Protein AF-A0A2P6NTS8-F1 (afdb_monomer_lite)

Structure (mmCIF, N/CA/C/O backbone):
data_AF-A0A2P6NTS8-F1
#
_entry.id   AF-A0A2P6NTS8-F1
#
loop_
_atom_site.group_PDB
_atom_site.id
_atom_site.type_symbol
_atom_site.label_atom_id
_atom_site.label_alt_id
_atom_site.label_comp_id
_atom_site.label_asym_id
_atom_site.label_entity_id
_atom_site.label_seq_id
_atom_site.pdbx_PDB_ins_code
_atom_site.Cartn_x
_atom_site.Cartn_y
_atom_site.Cartn_z
_atom_site.occupancy
_atom_site.B_iso_or_equiv
_atom_site.auth_seq_id
_atom_site.auth_comp_id
_atom_site.auth_asym_id
_atom_site.auth_atom_id
_atom_site.pdbx_PDB_model_num
ATOM 1 N N . MET A 1 1 ? -24.760 -13.990 -17.630 1.00 80.31 1 MET A N 1
ATOM 2 C CA . MET A 1 1 ? -23.449 -14.111 -16.960 1.00 80.31 1 MET A CA 1
ATOM 3 C C . MET A 1 1 ? -23.095 -15.587 -16.903 1.00 80.31 1 MET A C 1
ATOM 5 O O . MET A 1 1 ? -23.965 -16.344 -16.475 1.00 80.31 1 MET A O 1
ATOM 9 N N . PRO A 1 2 ? -21.923 -16.013 -17.411 1.00 91.62 2 PRO A N 1
ATOM 10 C CA . PRO A 1 2 ? -21.440 -17.384 -17.249 1.00 91.62 2 PRO A CA 1
ATOM 11 C C . PRO A 1 2 ? -21.388 -17.806 -15.777 1.00 91.62 2 PRO A C 1
ATOM 13 O O . PRO A 1 2 ? -21.133 -16.976 -14.902 1.00 91.62 2 PRO A O 1
ATOM 16 N N . LYS A 1 3 ? -21.635 -19.092 -15.521 1.00 94.56 3 LYS A N 1
ATOM 17 C CA . LYS A 1 3 ? -21.568 -19.690 -14.187 1.00 94.56 3 LYS A CA 1
ATOM 18 C C . LYS A 1 3 ? -20.459 -20.723 -14.141 1.00 94.56 3 LYS A C 1
ATOM 20 O O . LYS A 1 3 ? -20.361 -21.538 -15.057 1.00 94.56 3 LYS A O 1
ATOM 25 N N . TYR A 1 4 ? -19.674 -20.699 -13.075 1.00 96.62 4 TYR A N 1
ATOM 26 C CA . TYR A 1 4 ? -18.585 -21.640 -12.845 1.00 96.62 4 TYR A CA 1
ATOM 27 C C . TYR A 1 4 ? -18.786 -22.325 -11.500 1.00 96.62 4 TYR A C 1
ATOM 29 O O . TYR A 1 4 ? -18.955 -21.653 -10.488 1.00 96.62 4 TYR A O 1
ATOM 37 N N . GLU A 1 5 ? -18.754 -23.653 -11.485 1.00 97.00 5 GLU A N 1
ATOM 38 C CA . GLU A 1 5 ? -18.755 -24.429 -10.245 1.00 97.00 5 GLU A CA 1
ATOM 39 C C . GLU A 1 5 ? -17.317 -24.594 -9.760 1.00 97.00 5 GLU A C 1
ATOM 41 O O . GLU A 1 5 ? -16.519 -25.299 -10.377 1.00 97.00 5 GLU A O 1
ATOM 46 N N . ILE A 1 6 ? -16.975 -23.923 -8.661 1.00 96.81 6 ILE A N 1
ATOM 47 C CA . ILE A 1 6 ? -15.624 -23.928 -8.094 1.00 96.81 6 ILE A CA 1
ATOM 48 C C . ILE A 1 6 ? -15.728 -24.374 -6.640 1.00 96.81 6 ILE A C 1
ATOM 50 O O . ILE A 1 6 ? -16.338 -23.696 -5.817 1.00 96.81 6 ILE A O 1
ATOM 54 N N . ARG A 1 7 ? -15.158 -25.541 -6.312 1.00 95.44 7 ARG A N 1
ATOM 55 C CA . ARG A 1 7 ? -15.213 -26.144 -4.960 1.00 95.44 7 ARG A CA 1
ATOM 56 C C . ARG A 1 7 ? -16.629 -26.214 -4.365 1.00 95.44 7 ARG A C 1
ATOM 58 O O . ARG A 1 7 ? -16.825 -25.954 -3.178 1.00 95.44 7 ARG A O 1
ATOM 65 N N . GLY A 1 8 ? -17.618 -26.545 -5.200 1.00 93.00 8 GLY A N 1
ATOM 66 C CA . GLY A 1 8 ? -19.029 -26.632 -4.803 1.00 93.00 8 GLY A CA 1
ATOM 67 C C . GLY A 1 8 ? -19.717 -25.279 -4.581 1.00 93.00 8 GLY A C 1
ATOM 68 O O . GLY A 1 8 ? -20.800 -25.234 -4.000 1.00 93.00 8 GLY A O 1
ATOM 69 N N . VAL A 1 9 ? -19.091 -24.178 -5.006 1.00 96.19 9 VAL A N 1
ATOM 70 C CA . VAL A 1 9 ? -19.675 -22.836 -5.013 1.00 96.19 9 VAL A CA 1
ATOM 71 C C . VAL A 1 9 ? -19.944 -22.423 -6.461 1.00 96.19 9 VAL A C 1
ATOM 73 O O . VAL A 1 9 ? -19.013 -22.281 -7.253 1.00 96.19 9 VAL A O 1
ATOM 76 N N . SER A 1 10 ? -21.213 -22.161 -6.778 1.00 96.62 10 SER A N 1
ATOM 77 C CA . SER A 1 10 ? -21.630 -21.566 -8.052 1.00 96.62 10 SER A CA 1
ATOM 78 C C . SER A 1 10 ? -21.240 -20.088 -8.091 1.00 96.62 10 SER A C 1
ATOM 80 O O . SER A 1 10 ? -21.885 -19.261 -7.443 1.00 96.62 10 SER A O 1
ATOM 82 N N . VAL A 1 11 ? -20.237 -19.745 -8.895 1.00 97.38 11 VAL A N 1
ATOM 83 C CA . VAL A 1 11 ? -19.781 -18.371 -9.121 1.00 97.38 11 VAL A CA 1
ATOM 84 C C . VAL A 1 11 ? -20.380 -17.822 -10.412 1.00 97.38 11 VAL A C 1
ATOM 86 O O . VAL A 1 11 ? -20.032 -18.262 -11.508 1.00 97.38 11 VAL A O 1
ATOM 89 N N . ASP A 1 12 ? -21.251 -16.820 -10.295 1.00 96.12 12 ASP A N 1
ATOM 90 C CA . ASP A 1 12 ? -21.681 -16.000 -11.430 1.00 96.12 12 ASP A CA 1
ATOM 91 C C . ASP A 1 12 ? -20.562 -14.994 -11.763 1.00 96.12 12 ASP A C 1
ATOM 93 O O . ASP A 1 12 ? -20.205 -14.149 -10.936 1.00 96.12 12 ASP A O 1
ATOM 97 N N . PHE A 1 13 ? -20.003 -15.057 -12.970 1.00 95.75 13 PHE A N 1
ATOM 98 C CA . PHE A 1 13 ? -18.958 -14.133 -13.420 1.00 95.75 13 PHE A CA 1
ATOM 99 C C . PHE A 1 13 ? -19.482 -13.297 -14.597 1.00 95.75 13 PHE A C 1
ATOM 101 O O . PHE A 1 13 ? -20.175 -13.836 -15.463 1.00 95.75 13 PHE A O 1
ATOM 108 N N . PRO A 1 14 ? -19.203 -11.983 -14.682 1.00 92.50 14 PRO A N 1
ATOM 109 C CA . PRO A 1 14 ? -19.819 -11.141 -15.711 1.00 92.50 14 PRO A CA 1
ATOM 110 C C . PRO A 1 14 ? -19.320 -11.419 -17.138 1.00 92.50 14 PRO A C 1
ATOM 112 O O . PRO A 1 14 ? -20.004 -11.049 -18.090 1.00 92.50 14 PRO A O 1
ATOM 115 N N . TYR A 1 15 ? -18.190 -12.116 -17.295 1.00 90.44 15 TYR A N 1
ATOM 116 C CA . TYR A 1 15 ? -17.558 -12.419 -18.584 1.00 90.44 15 TYR A CA 1
ATOM 117 C C . TYR A 1 15 ? -17.173 -13.908 -18.688 1.00 90.44 15 TYR A C 1
ATOM 119 O O . TYR A 1 15 ? -17.263 -14.644 -17.703 1.00 90.44 15 TYR A O 1
ATOM 127 N N . PRO A 1 16 ? -16.744 -14.399 -19.862 1.00 91.00 16 PRO A N 1
ATOM 128 C CA . PRO A 1 16 ? -15.976 -15.638 -19.943 1.00 91.00 16 PRO A CA 1
ATOM 129 C C . PRO A 1 16 ? -14.690 -15.504 -19.114 1.00 91.00 16 PRO A C 1
ATOM 131 O O . PRO A 1 16 ? -13.953 -14.534 -19.285 1.00 91.00 16 PRO A O 1
ATOM 134 N N . ALA A 1 17 ? -14.462 -16.425 -18.180 1.00 91.44 17 ALA A N 1
ATOM 135 C CA . ALA A 1 17 ? -13.317 -16.377 -17.283 1.00 91.44 17 ALA A CA 1
ATOM 136 C C . ALA A 1 17 ? -12.086 -16.981 -17.969 1.00 91.44 17 ALA A C 1
ATOM 138 O O . ALA A 1 17 ? -12.192 -17.997 -18.651 1.00 91.44 17 ALA A O 1
ATOM 139 N N . TYR A 1 18 ? -10.923 -16.369 -17.769 1.00 91.25 18 TYR A N 1
ATOM 140 C CA . TYR A 1 18 ? -9.641 -16.936 -18.193 1.00 91.25 18 TYR A CA 1
ATOM 141 C C . TYR A 1 18 ? -9.189 -18.042 -17.231 1.00 91.25 18 TYR A C 1
ATOM 143 O O . TYR A 1 18 ? -9.535 -18.011 -16.050 1.00 91.25 18 TYR A O 1
ATOM 151 N N . ASP A 1 19 ? -8.321 -18.948 -17.679 1.00 90.69 19 ASP A N 1
ATOM 152 C CA . ASP A 1 19 ? -7.800 -20.028 -16.825 1.00 90.69 19 ASP A CA 1
ATOM 153 C C . ASP A 1 19 ? -7.122 -19.488 -15.559 1.00 90.69 19 ASP A C 1
ATOM 155 O O . ASP A 1 19 ? -7.388 -19.942 -14.447 1.00 90.69 19 ASP A O 1
ATOM 159 N N . CYS A 1 20 ? -6.327 -18.423 -15.698 1.00 90.62 20 CYS A N 1
ATOM 160 C CA . CYS A 1 20 ? -5.691 -17.764 -14.559 1.00 90.62 20 CYS A CA 1
ATOM 161 C C . CYS A 1 20 ? -6.714 -17.138 -13.587 1.00 90.62 20 CYS A C 1
ATOM 163 O O . CYS A 1 20 ? -6.449 -17.053 -12.388 1.00 90.62 20 CYS A O 1
ATOM 165 N N . GLN A 1 21 ? -7.896 -16.728 -14.061 1.00 94.56 21 GLN A N 1
ATOM 166 C CA . GLN A 1 21 ? -8.982 -16.229 -13.208 1.00 94.56 21 GLN A CA 1
ATOM 167 C C . GLN A 1 21 ? -9.670 -17.369 -12.457 1.00 94.56 21 GLN A C 1
ATOM 169 O O . GLN A 1 21 ? -9.966 -17.216 -11.274 1.00 94.56 21 GLN A O 1
ATOM 174 N N . LEU A 1 22 ? -9.881 -18.516 -13.109 1.00 95.44 22 LEU A N 1
ATOM 175 C CA . LEU A 1 22 ? -10.437 -19.714 -12.474 1.00 95.44 22 LEU A CA 1
ATOM 176 C C . LEU A 1 22 ? -9.523 -20.216 -11.350 1.00 95.44 22 LEU A C 1
ATOM 178 O O . LEU A 1 22 ? -9.995 -20.437 -10.237 1.00 95.44 22 LEU A O 1
ATOM 182 N N . VAL A 1 23 ? -8.211 -20.295 -11.603 1.00 95.62 23 VAL A N 1
ATOM 183 C CA . VAL A 1 23 ? -7.208 -20.657 -10.584 1.00 95.62 23 VAL A CA 1
ATOM 184 C C . VAL A 1 23 ? -7.215 -19.659 -9.423 1.00 95.62 23 VAL A C 1
ATOM 186 O O . VAL A 1 23 ? -7.171 -20.057 -8.259 1.00 95.62 23 VAL A O 1
ATOM 189 N N . TYR A 1 24 ? -7.310 -18.359 -9.715 1.00 96.56 24 TYR A N 1
ATOM 190 C CA . TYR A 1 24 ? -7.382 -17.332 -8.677 1.00 96.56 24 TYR A CA 1
ATOM 191 C C . TYR A 1 24 ? -8.646 -17.477 -7.815 1.00 96.56 24 TYR A C 1
ATOM 193 O O . TYR A 1 24 ? -8.557 -17.467 -6.586 1.00 96.56 24 TYR A O 1
ATOM 201 N N . MET A 1 25 ? -9.818 -17.650 -8.437 1.00 97.69 25 MET A N 1
ATOM 202 C CA . MET A 1 25 ? -11.084 -17.855 -7.724 1.00 97.69 25 MET A CA 1
ATOM 203 C C . MET A 1 25 ? -11.077 -19.150 -6.896 1.00 97.69 25 MET A C 1
ATOM 205 O O . MET A 1 25 ? -11.585 -19.135 -5.775 1.00 97.69 25 MET A O 1
ATOM 209 N N . ASP A 1 26 ? -10.449 -20.229 -7.383 1.00 97.62 26 ASP A N 1
ATOM 210 C CA . ASP A 1 26 ? -10.254 -21.471 -6.618 1.00 97.62 26 ASP A CA 1
ATOM 211 C C . ASP A 1 26 ? -9.489 -21.224 -5.314 1.00 97.62 26 ASP A C 1
ATOM 213 O O . ASP A 1 26 ? -9.951 -21.639 -4.250 1.00 97.62 26 ASP A O 1
ATOM 217 N N . GLN A 1 27 ? -8.365 -20.498 -5.362 1.00 97.75 27 GLN A N 1
ATOM 218 C CA . GLN A 1 27 ? -7.573 -20.218 -4.157 1.00 97.75 27 GLN A CA 1
ATOM 219 C C . GLN A 1 27 ? -8.296 -19.287 -3.176 1.00 97.75 27 GLN A C 1
ATOM 221 O O . GLN A 1 27 ? -8.189 -19.481 -1.962 1.00 97.75 27 GLN A O 1
ATOM 226 N N . VAL A 1 28 ? -9.066 -18.312 -3.674 1.00 98.19 28 VAL A N 1
ATOM 227 C CA . VAL A 1 28 ? -9.920 -17.467 -2.822 1.00 98.19 28 VAL A CA 1
ATOM 228 C C . VAL A 1 28 ? -10.959 -18.329 -2.102 1.00 98.19 28 VAL A C 1
ATOM 230 O O . VAL A 1 28 ? -11.036 -18.290 -0.877 1.00 98.19 28 VAL A O 1
ATOM 233 N N . ILE A 1 29 ? -11.717 -19.160 -2.826 1.00 98.25 29 ILE A N 1
ATOM 234 C CA . ILE A 1 29 ? -12.757 -20.014 -2.227 1.00 98.25 29 ILE A CA 1
ATOM 235 C C . ILE A 1 29 ? -12.145 -21.021 -1.252 1.00 98.25 29 ILE A C 1
ATOM 237 O O . ILE A 1 29 ? -12.664 -21.199 -0.150 1.00 98.25 29 ILE A O 1
ATOM 241 N N . ARG A 1 30 ? -10.999 -21.614 -1.603 1.00 98.06 30 ARG A N 1
ATOM 242 C CA . ARG A 1 30 ? -10.238 -22.497 -0.715 1.00 98.06 30 ARG A CA 1
ATOM 243 C C . ARG A 1 30 ? -9.897 -21.814 0.609 1.00 98.06 30 ARG A C 1
ATOM 245 O O . ARG A 1 30 ? -10.128 -22.393 1.665 1.00 98.06 30 ARG A O 1
ATOM 252 N N . SER A 1 31 ? -9.387 -20.583 0.563 1.00 97.81 31 SER A N 1
ATOM 253 C CA . SER A 1 31 ? -9.047 -19.801 1.760 1.00 97.81 31 SER A CA 1
ATOM 254 C C . SER A 1 31 ? -10.249 -19.564 2.665 1.00 97.81 31 SER A C 1
ATOM 256 O O . SER A 1 31 ? -10.147 -19.718 3.885 1.00 97.81 31 SER A O 1
ATOM 258 N N . LEU A 1 32 ? -11.397 -19.248 2.068 1.00 97.31 32 LEU A N 1
ATOM 259 C CA . LEU A 1 32 ? -12.638 -18.968 2.784 1.00 97.31 32 LEU A CA 1
ATOM 260 C C . LEU A 1 32 ? -13.246 -20.228 3.428 1.00 97.31 32 LEU A C 1
ATOM 262 O O . LEU A 1 32 ? -13.708 -20.177 4.575 1.00 97.31 32 LEU A O 1
ATOM 266 N N . GLN A 1 33 ? -13.209 -21.361 2.717 1.00 95.75 33 GLN A N 1
ATOM 267 C CA . GLN A 1 33 ? -13.697 -22.661 3.193 1.00 95.75 33 GLN A CA 1
ATOM 268 C C . GLN A 1 33 ? -12.792 -23.256 4.281 1.00 95.75 33 GLN A C 1
ATOM 270 O O . GLN A 1 33 ? -13.286 -23.683 5.323 1.00 95.75 33 GLN A O 1
ATOM 275 N N . GLU A 1 34 ? -11.469 -23.239 4.080 1.00 96.31 34 GLU A N 1
ATOM 276 C CA . GLU A 1 34 ? -10.494 -23.768 5.045 1.00 96.31 34 GLU A CA 1
ATOM 277 C C . GLU A 1 34 ? -10.268 -22.834 6.249 1.00 96.31 34 GLU A C 1
ATOM 279 O O . GLU A 1 34 ? -9.597 -23.230 7.201 1.00 96.31 34 GLU A O 1
ATOM 284 N N . LYS A 1 35 ? -10.813 -21.606 6.227 1.00 95.25 35 LYS A N 1
ATOM 285 C CA . LYS A 1 35 ? -10.568 -20.547 7.229 1.00 95.25 35 LYS A CA 1
ATOM 286 C C . LYS A 1 35 ? -9.073 -20.276 7.434 1.00 95.25 35 LYS A C 1
ATOM 288 O O . LYS A 1 35 ? -8.592 -20.140 8.555 1.00 95.25 35 LYS A O 1
ATOM 293 N N . ARG A 1 36 ? -8.318 -20.227 6.337 1.00 95.50 36 ARG A N 1
ATOM 294 C CA . ARG A 1 36 ? -6.859 -20.044 6.349 1.00 95.50 36 ARG A CA 1
ATOM 295 C C . ARG A 1 36 ? -6.467 -18.785 5.605 1.00 95.50 36 ARG A C 1
ATOM 297 O O . ARG A 1 36 ? -7.084 -18.459 4.594 1.00 95.50 36 ARG A O 1
ATOM 304 N N . HIS A 1 37 ? -5.442 -18.081 6.081 1.00 96.12 37 HIS A N 1
ATOM 305 C CA . HIS A 1 37 ? -4.954 -16.887 5.395 1.00 96.12 37 HIS A CA 1
ATOM 306 C C . HIS A 1 37 ? -4.360 -17.235 4.023 1.00 96.12 37 HIS A C 1
ATOM 308 O O . HIS A 1 37 ? -3.813 -18.325 3.824 1.00 96.12 37 HIS A O 1
ATOM 314 N N . ALA A 1 38 ? -4.462 -16.300 3.080 1.00 96.62 38 ALA A N 1
ATOM 315 C CA . ALA A 1 38 ? -3.967 -16.478 1.722 1.00 96.62 38 ALA A CA 1
ATOM 316 C C . ALA A 1 38 ? -3.138 -15.288 1.241 1.00 96.62 38 ALA A C 1
ATOM 318 O O . ALA A 1 38 ? -3.437 -14.137 1.562 1.00 96.62 38 ALA A O 1
ATOM 319 N N . LEU A 1 39 ? -2.118 -15.585 0.439 1.00 95.00 39 LEU A N 1
ATOM 320 C CA . LEU A 1 39 ? -1.246 -14.613 -0.206 1.00 95.00 39 LEU A CA 1
ATOM 321 C C . LEU A 1 39 ? -1.274 -14.846 -1.721 1.00 95.00 39 LEU A C 1
ATOM 323 O O . LEU A 1 39 ? -0.718 -15.822 -2.222 1.00 95.00 39 LEU A O 1
ATOM 327 N N . LEU A 1 40 ? -1.976 -13.975 -2.443 1.00 94.75 40 LEU A N 1
ATOM 328 C CA . LEU A 1 40 ? -2.329 -14.172 -3.847 1.00 94.75 40 LEU A CA 1
ATOM 329 C C . LEU A 1 40 ? -1.728 -13.061 -4.715 1.00 94.75 40 LEU A C 1
ATOM 331 O O . LEU A 1 40 ? -2.285 -11.962 -4.812 1.00 94.75 40 LEU A O 1
ATOM 335 N N . GLU A 1 41 ? -0.614 -13.344 -5.385 1.00 90.75 41 GLU A N 1
ATOM 336 C CA . GLU A 1 41 ? -0.105 -12.491 -6.455 1.00 90.75 41 GLU A CA 1
ATOM 337 C C . GLU A 1 41 ? -0.822 -12.809 -7.762 1.00 90.75 41 GLU A C 1
ATOM 339 O O . GLU A 1 41 ? -0.900 -13.957 -8.200 1.00 90.75 41 GLU A O 1
ATOM 344 N N . SER A 1 42 ? -1.303 -11.769 -8.434 1.00 88.69 42 SER A N 1
ATOM 345 C CA . SER A 1 42 ? -1.761 -11.904 -9.811 1.00 88.69 42 SER A CA 1
ATOM 346 C C . SER A 1 42 ? -1.444 -10.635 -10.604 1.00 88.69 42 SER A C 1
ATOM 348 O O . SER A 1 42 ? -1.720 -9.541 -10.113 1.00 88.69 42 SER A O 1
ATOM 350 N N . PRO A 1 43 ? -0.912 -10.717 -11.834 1.00 84.44 43 PRO A N 1
ATOM 351 C CA . PRO A 1 43 ? -0.507 -9.537 -12.602 1.00 84.44 43 PRO A CA 1
ATOM 352 C C . PRO A 1 43 ? -1.628 -8.505 -12.822 1.00 84.44 43 PRO A C 1
ATOM 354 O O . PRO A 1 43 ? -2.821 -8.775 -12.638 1.00 84.44 43 PRO A O 1
ATOM 357 N N . THR A 1 44 ? -1.268 -7.267 -13.161 1.00 80.94 44 THR A N 1
ATOM 358 C CA . THR A 1 44 ? -2.247 -6.251 -13.585 1.00 80.94 44 THR A CA 1
ATOM 359 C C . THR A 1 44 ? -2.951 -6.692 -14.874 1.00 80.94 44 THR A C 1
ATOM 361 O O . THR A 1 44 ? -2.426 -7.482 -15.646 1.00 80.94 44 THR A O 1
ATOM 364 N N . GLY A 1 45 ? -4.199 -6.262 -15.077 1.00 76.81 45 GLY A N 1
ATOM 365 C CA . GLY A 1 45 ? -4.963 -6.601 -16.286 1.00 76.81 45 GLY A CA 1
ATOM 366 C C . GLY A 1 45 ? -5.560 -8.016 -16.359 1.00 76.81 45 GLY A C 1
ATOM 367 O O . GLY A 1 45 ? -6.292 -8.306 -17.300 1.00 76.81 45 GLY A O 1
ATOM 368 N N . THR A 1 46 ? -5.340 -8.888 -15.366 1.00 81.62 46 THR A N 1
ATOM 369 C CA . THR A 1 46 ? -5.963 -10.231 -15.316 1.00 81.62 46 THR A CA 1
ATOM 370 C C . THR A 1 46 ? -7.350 -10.257 -14.663 1.00 81.62 46 THR A C 1
ATOM 372 O O . THR A 1 46 ? -7.965 -11.313 -14.576 1.00 81.62 46 THR A O 1
ATOM 375 N N . GLY A 1 47 ? -7.878 -9.120 -14.196 1.00 86.31 47 GLY A N 1
ATOM 376 C CA . GLY A 1 47 ? -9.202 -9.048 -13.558 1.00 86.31 47 GLY A CA 1
ATOM 377 C C . GLY A 1 47 ? -9.242 -9.472 -12.081 1.00 86.31 47 GLY A C 1
ATOM 378 O O . GLY A 1 47 ? -10.292 -9.902 -11.609 1.00 86.31 47 GLY A O 1
ATOM 379 N N . LYS A 1 48 ? -8.125 -9.329 -11.349 1.00 90.94 48 LYS A N 1
ATOM 380 C CA . LYS A 1 48 ? -7.995 -9.618 -9.903 1.00 90.94 48 LYS A CA 1
ATOM 381 C C . LYS A 1 48 ? -9.193 -9.192 -9.055 1.00 90.94 48 LYS A C 1
ATOM 383 O O . LYS A 1 48 ? -9.821 -10.032 -8.424 1.00 90.94 48 LYS A O 1
ATOM 388 N N . THR A 1 49 ? -9.503 -7.896 -9.062 1.00 92.81 49 THR A N 1
ATOM 389 C CA . THR A 1 49 ? -10.563 -7.285 -8.249 1.00 92.81 49 THR A CA 1
ATOM 390 C C . THR A 1 49 ? -11.905 -7.967 -8.486 1.00 92.81 49 THR A C 1
ATOM 392 O O . THR A 1 49 ? -12.628 -8.290 -7.547 1.00 92.81 49 THR A O 1
ATOM 395 N N . LEU A 1 50 ? -12.216 -8.256 -9.750 1.00 93.88 50 LEU A N 1
ATOM 396 C CA . LEU A 1 50 ? -13.459 -8.908 -10.123 1.00 93.88 50 LEU A CA 1
ATOM 397 C C . LEU A 1 50 ? -13.499 -10.372 -9.662 1.00 93.88 50 LEU A C 1
ATOM 399 O O . LEU A 1 50 ? -14.520 -10.810 -9.135 1.00 93.88 50 LEU A O 1
ATOM 403 N N . CYS A 1 51 ? -12.395 -11.110 -9.814 1.00 95.75 51 CYS A N 1
ATOM 404 C CA . CYS A 1 51 ? -12.271 -12.484 -9.318 1.00 95.75 51 CYS A CA 1
ATOM 405 C C . CYS A 1 51 ? -12.445 -12.538 -7.798 1.00 95.75 51 CYS A C 1
ATOM 407 O O . CYS A 1 51 ? -13.214 -13.353 -7.293 1.00 95.75 51 CYS A O 1
ATOM 409 N N . LEU A 1 52 ? -11.779 -11.629 -7.081 1.00 97.06 52 LEU A N 1
ATOM 410 C CA . LEU A 1 52 ? -11.841 -11.524 -5.628 1.00 97.06 52 LEU A CA 1
ATOM 411 C C . LEU A 1 52 ? -13.267 -11.235 -5.139 1.00 97.06 52 LEU A C 1
ATOM 413 O O . LEU A 1 52 ? -13.750 -11.922 -4.238 1.00 97.06 52 LEU A O 1
ATOM 417 N N . LEU A 1 53 ? -13.962 -10.268 -5.755 1.00 96.88 53 LEU A N 1
ATOM 418 C CA . LEU A 1 53 ? -15.352 -9.938 -5.428 1.00 96.88 53 LEU A CA 1
ATOM 419 C C . LEU A 1 53 ? -16.305 -11.102 -5.723 1.00 96.88 53 LEU A C 1
ATOM 421 O O . LEU A 1 53 ? -17.059 -11.503 -4.838 1.00 96.88 53 LEU A O 1
ATOM 425 N N . CYS A 1 54 ? -16.273 -11.658 -6.940 1.00 97.44 54 CYS A N 1
ATOM 426 C CA . CYS A 1 54 ? -17.220 -12.697 -7.352 1.00 97.44 54 CYS A CA 1
ATOM 427 C C . CYS A 1 54 ? -17.052 -13.971 -6.517 1.00 97.44 54 CYS A C 1
ATOM 429 O O . CYS A 1 54 ? -18.043 -14.500 -6.015 1.00 97.44 54 CYS A O 1
ATOM 431 N N . ALA A 1 55 ? -15.815 -14.429 -6.304 1.00 97.75 55 ALA A N 1
ATOM 432 C CA . ALA A 1 55 ? -15.532 -15.605 -5.483 1.00 97.75 55 ALA A CA 1
ATOM 433 C C . ALA A 1 55 ? -15.986 -15.412 -4.027 1.00 97.75 55 ALA A C 1
ATOM 435 O O . ALA A 1 55 ? -16.700 -16.256 -3.483 1.00 97.75 55 ALA A O 1
ATOM 436 N N . SER A 1 56 ? -15.637 -14.274 -3.415 1.00 97.94 56 SER A N 1
ATOM 437 C CA . SER A 1 56 ? -15.966 -14.002 -2.009 1.00 97.94 56 SER A CA 1
ATOM 438 C C . SER A 1 56 ? -17.472 -13.848 -1.783 1.00 97.94 56 SER A C 1
ATOM 440 O O . SER A 1 56 ? -18.016 -14.398 -0.826 1.00 97.94 56 SER A O 1
ATOM 442 N N . LEU A 1 57 ? -18.169 -13.135 -2.676 1.00 97.44 57 LEU A N 1
ATOM 443 C CA . LEU A 1 57 ? -19.615 -12.919 -2.573 1.00 97.44 57 LEU A CA 1
ATOM 444 C C . LEU A 1 57 ? -20.413 -14.197 -2.849 1.00 97.44 57 LEU A C 1
ATOM 446 O O . LEU A 1 57 ? -21.386 -14.457 -2.141 1.00 97.44 57 LEU A O 1
ATOM 450 N N . SER A 1 58 ? -19.984 -15.015 -3.815 1.00 97.06 58 SER A N 1
ATOM 451 C CA . SER A 1 58 ? -20.609 -16.318 -4.089 1.00 97.06 58 SER A CA 1
ATOM 452 C C . SER A 1 58 ? -20.492 -17.253 -2.900 1.00 97.06 58 SER A C 1
ATOM 454 O O . SER A 1 58 ? -21.484 -17.846 -2.476 1.00 97.06 58 SER A O 1
ATOM 456 N N . TRP A 1 59 ? -19.287 -17.351 -2.329 1.00 97.38 59 TRP A N 1
ATOM 457 C CA . TRP A 1 59 ? -19.046 -18.171 -1.150 1.00 97.38 59 TRP A CA 1
ATOM 458 C C . TRP A 1 59 ? -19.892 -17.697 0.033 1.00 97.38 59 TRP A C 1
ATOM 460 O O . TRP A 1 59 ? -20.588 -18.501 0.646 1.00 97.38 59 TRP A O 1
ATOM 470 N N . ARG A 1 60 ? -19.918 -16.389 0.316 1.00 95.81 60 ARG A N 1
ATOM 471 C CA . ARG A 1 60 ? -20.713 -15.855 1.428 1.00 95.81 60 ARG A CA 1
ATOM 472 C C . ARG A 1 60 ? -22.211 -16.123 1.238 1.00 95.81 60 ARG A C 1
ATOM 474 O O . ARG A 1 60 ? -22.886 -16.500 2.191 1.00 95.81 60 ARG A O 1
ATOM 481 N N . ALA A 1 61 ? -22.729 -15.981 0.016 1.00 94.12 61 ALA A N 1
ATOM 482 C CA . ALA A 1 61 ? -24.120 -16.313 -0.292 1.00 94.12 61 ALA A CA 1
ATOM 483 C C . ALA A 1 61 ? -24.417 -17.817 -0.124 1.00 94.12 61 ALA A C 1
ATOM 485 O O . ALA A 1 61 ? -25.522 -18.187 0.278 1.00 94.12 61 ALA A O 1
ATOM 486 N N . ALA A 1 62 ? -23.449 -18.692 -0.416 1.00 93.88 62 ALA A N 1
ATOM 487 C CA . ALA A 1 62 ? -23.563 -20.126 -0.155 1.00 93.88 62 ALA A CA 1
ATOM 488 C C . ALA A 1 62 ? -23.565 -20.434 1.355 1.00 93.88 62 ALA A C 1
ATOM 490 O O . ALA A 1 62 ? -24.414 -21.199 1.811 1.00 93.88 62 ALA A O 1
ATOM 491 N N . GLU A 1 63 ? -22.696 -19.786 2.140 1.00 93.12 63 GLU A N 1
ATOM 492 C CA . GLU A 1 63 ? -22.679 -19.900 3.607 1.00 93.12 63 GLU A CA 1
ATOM 493 C C . GLU A 1 63 ? -23.996 -19.431 4.234 1.00 93.12 63 GLU A C 1
ATOM 495 O O . GLU A 1 63 ? -24.524 -20.095 5.121 1.00 93.12 63 GLU A O 1
ATOM 500 N N . GLU A 1 64 ? -24.567 -18.329 3.742 1.00 91.69 64 GLU A N 1
ATOM 501 C CA . GLU A 1 64 ? -25.857 -17.805 4.202 1.00 91.69 64 GLU A CA 1
ATOM 502 C C . GLU A 1 64 ? -26.993 -18.815 3.963 1.00 91.69 64 GLU A C 1
ATOM 504 O O . GLU A 1 64 ? -27.789 -19.095 4.862 1.00 91.69 64 GLU A O 1
ATOM 509 N N . LYS A 1 65 ? -27.025 -19.454 2.785 1.00 90.94 65 LYS A N 1
ATOM 510 C CA . LYS A 1 65 ? -27.988 -20.526 2.472 1.00 90.94 65 LYS A CA 1
ATOM 511 C C . LYS A 1 65 ? -27.777 -21.771 3.336 1.00 90.94 65 LYS A C 1
ATOM 513 O O . LYS A 1 65 ? -28.752 -22.359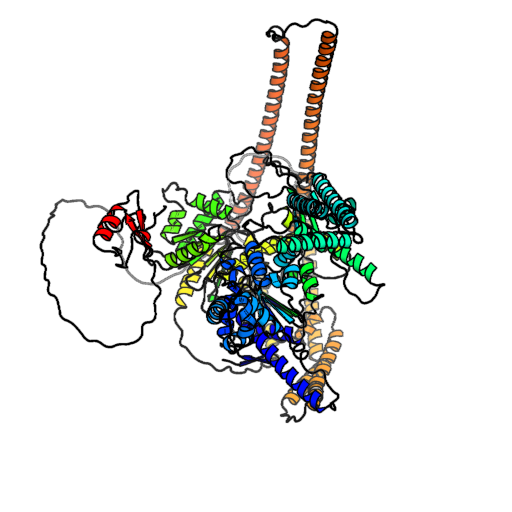 3.812 1.00 90.94 65 LYS A O 1
ATOM 518 N N . ALA A 1 66 ? -26.526 -22.180 3.544 1.00 89.44 66 ALA A N 1
ATOM 519 C CA . ALA A 1 66 ? -26.187 -23.326 4.384 1.00 89.44 66 ALA A CA 1
ATOM 520 C C . ALA A 1 66 ? -26.569 -23.074 5.851 1.00 89.44 66 ALA A C 1
ATOM 522 O O . ALA A 1 66 ? -27.140 -23.942 6.510 1.00 89.44 66 ALA A O 1
ATOM 523 N N . PHE A 1 67 ? -26.320 -21.865 6.353 1.00 88.12 67 PHE A N 1
ATOM 524 C CA . PHE A 1 67 ? -26.722 -21.435 7.687 1.00 88.12 67 PHE A CA 1
ATOM 525 C C . PHE A 1 67 ? -28.244 -21.421 7.862 1.00 88.12 67 PHE A C 1
ATOM 527 O O . PHE A 1 67 ? -28.751 -22.055 8.786 1.00 88.12 67 PHE A O 1
ATOM 534 N N . ALA A 1 68 ? -28.984 -20.811 6.931 1.00 87.31 68 ALA A N 1
ATOM 535 C CA . ALA A 1 68 ? -30.448 -20.812 6.961 1.00 87.31 68 ALA A CA 1
ATOM 536 C C . ALA A 1 68 ? -31.038 -22.236 6.924 1.00 87.31 68 ALA A C 1
ATOM 538 O O . ALA A 1 68 ? -32.061 -22.508 7.551 1.00 87.31 68 ALA A O 1
ATOM 539 N N . SER A 1 69 ? -30.385 -23.160 6.213 1.00 87.06 69 SER A N 1
ATOM 540 C CA . SER A 1 69 ? -30.794 -24.570 6.158 1.00 87.06 69 SER A CA 1
ATOM 541 C C . SER A 1 69 ? -30.554 -25.295 7.488 1.00 87.06 69 SER A C 1
ATOM 543 O O . SER A 1 69 ? -31.428 -26.035 7.935 1.00 87.06 69 SER A O 1
ATOM 545 N N . ARG A 1 70 ? -29.417 -25.039 8.156 1.00 86.62 70 ARG A N 1
ATOM 546 C CA . ARG A 1 70 ? -29.110 -25.584 9.493 1.00 86.62 70 ARG A CA 1
ATOM 547 C C . ARG A 1 70 ? -30.094 -25.095 10.554 1.00 86.62 70 ARG A C 1
ATOM 549 O O . ARG A 1 70 ? -30.661 -25.924 11.255 1.00 86.62 70 ARG A O 1
ATOM 556 N N . GLN A 1 71 ? -30.395 -23.793 10.590 1.00 82.19 71 GLN A N 1
ATOM 557 C CA . GLN A 1 71 ? -31.390 -23.253 11.528 1.00 82.19 71 GLN A CA 1
ATOM 558 C C . GLN A 1 71 ? -32.769 -23.899 11.359 1.00 82.19 71 GLN A C 1
ATOM 560 O O . GLN A 1 71 ? -33.440 -24.210 12.344 1.00 82.19 71 GLN A O 1
ATOM 565 N N . ARG A 1 72 ? -33.207 -24.120 10.111 1.00 83.94 72 ARG A N 1
ATOM 566 C CA . ARG A 1 72 ? -34.489 -24.789 9.833 1.00 83.94 72 ARG A CA 1
ATOM 567 C C . ARG A 1 72 ? -34.500 -26.238 10.321 1.00 83.94 72 ARG A C 1
ATOM 569 O O . ARG A 1 72 ? -35.535 -26.679 10.809 1.00 83.94 72 ARG A O 1
ATOM 576 N N . ALA A 1 73 ? -33.380 -26.953 10.206 1.00 80.31 73 ALA A N 1
ATOM 577 C CA . ALA A 1 73 ? -33.249 -28.320 10.706 1.00 80.31 73 ALA A CA 1
ATOM 578 C C . ALA A 1 73 ? -33.248 -28.375 12.247 1.00 80.31 73 ALA A C 1
ATOM 580 O O . ALA A 1 73 ? -33.940 -29.206 12.830 1.00 80.31 73 ALA A O 1
ATOM 581 N N . GLU A 1 74 ? -32.546 -27.454 12.912 1.00 76.62 74 GLU A N 1
ATOM 582 C CA . GLU A 1 74 ? -32.486 -27.370 14.380 1.00 76.62 74 GLU A CA 1
ATOM 583 C C . GLU A 1 74 ? -33.841 -26.986 14.994 1.00 76.62 74 GLU A C 1
ATOM 585 O O . GLU A 1 74 ? -34.277 -27.608 15.964 1.00 76.62 74 GLU A O 1
ATOM 590 N N . SER A 1 75 ? -34.562 -26.045 14.373 1.00 69.06 75 SER A N 1
ATOM 591 C CA . SER A 1 75 ? -35.896 -25.597 14.813 1.00 69.06 75 SER A CA 1
ATOM 592 C C . SER A 1 75 ? -36.976 -26.685 14.717 1.00 69.06 75 SER A C 1
ATOM 594 O O . SER A 1 75 ? -38.025 -26.566 15.341 1.00 69.06 75 SER A O 1
ATOM 596 N N . GLN A 1 76 ? -36.748 -27.746 13.934 1.00 65.88 76 GLN A N 1
ATOM 597 C CA . GLN A 1 76 ? -37.646 -28.905 13.843 1.00 65.88 76 GLN A CA 1
ATOM 598 C C . GLN A 1 76 ? -37.333 -29.986 14.892 1.00 65.88 76 GLN A C 1
ATOM 600 O O . GLN A 1 76 ? -38.104 -30.933 15.036 1.00 65.88 76 GLN A O 1
ATOM 605 N N . SER A 1 77 ? -36.224 -29.852 15.629 1.00 59.97 77 SER A N 1
ATOM 606 C CA . SER A 1 77 ? -35.735 -30.854 16.588 1.00 59.97 77 SER A CA 1
ATOM 607 C C . SER A 1 77 ? -35.893 -30.462 18.066 1.00 59.97 77 SER A C 1
ATOM 609 O O . SER A 1 77 ? -35.710 -31.314 18.933 1.00 59.97 77 SER A O 1
ATOM 611 N N . SER A 1 78 ? -36.268 -29.214 18.376 1.00 51.59 78 SER A N 1
ATOM 612 C CA . SER A 1 78 ? -36.400 -28.706 19.749 1.00 51.59 78 SER A CA 1
ATOM 613 C C . SER A 1 78 ? -37.839 -28.300 20.104 1.00 51.59 78 SER A C 1
ATOM 615 O O . SER A 1 78 ? -38.521 -27.587 19.373 1.00 51.59 78 SER A O 1
ATOM 617 N N . THR A 1 79 ? -38.322 -28.770 21.259 1.00 49.53 79 THR A N 1
ATOM 618 C CA . THR A 1 79 ? -39.575 -28.310 21.881 1.00 49.53 79 THR A CA 1
ATOM 619 C C . THR A 1 79 ? -39.450 -26.851 22.337 1.00 49.53 79 THR A C 1
ATOM 621 O O . THR A 1 79 ? -38.388 -26.472 22.834 1.00 49.53 79 THR A O 1
ATOM 624 N N . PRO A 1 80 ? -40.515 -26.035 22.234 1.00 43.81 80 PRO A N 1
ATOM 625 C CA . PRO A 1 80 ? -40.436 -24.600 22.469 1.00 43.81 80 PRO A CA 1
ATOM 626 C C . PRO A 1 80 ? -40.311 -24.297 23.968 1.00 43.81 80 PRO A C 1
ATOM 628 O O . PRO A 1 80 ? -41.295 -24.352 24.702 1.00 43.81 80 PRO A O 1
ATOM 631 N N . SER A 1 81 ? -39.108 -23.943 24.423 1.00 38.72 81 SER A N 1
ATOM 632 C CA . SER A 1 81 ? -38.910 -23.196 25.669 1.00 38.72 81 SER A CA 1
ATOM 633 C C . SER A 1 81 ? -38.564 -21.740 25.356 1.00 38.72 8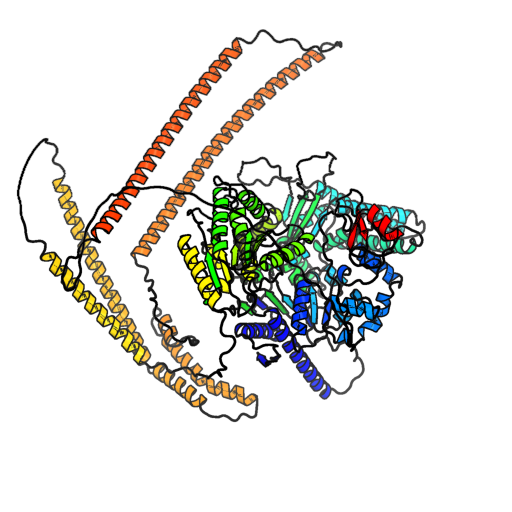1 SER A C 1
ATOM 635 O O . SER A 1 81 ? -37.885 -21.431 24.382 1.00 38.72 81 SER A O 1
ATOM 637 N N . SER A 1 82 ? -39.118 -20.860 26.175 1.00 43.84 82 SER A N 1
ATOM 638 C CA . SER A 1 82 ? -39.422 -19.452 25.939 1.00 43.84 82 SER A CA 1
ATOM 639 C C . SER A 1 82 ? -38.238 -18.481 25.839 1.00 43.84 82 SER A C 1
ATOM 641 O O . SER A 1 82 ? -37.307 -18.543 26.634 1.00 43.84 82 SER A O 1
ATOM 643 N N . SER A 1 83 ? -38.427 -17.506 24.940 1.00 46.16 83 SER A N 1
ATOM 644 C CA . SER A 1 83 ? -38.083 -16.075 25.049 1.00 46.16 83 SER A CA 1
ATOM 645 C C . SER A 1 83 ? -36.626 -15.675 25.315 1.00 46.16 83 SER A C 1
ATOM 647 O O . SER A 1 83 ? -36.284 -15.324 26.437 1.00 46.16 83 SER A O 1
ATOM 649 N N . ASP A 1 84 ? -35.842 -15.600 24.236 1.00 36.31 84 ASP A N 1
ATOM 650 C CA . ASP A 1 84 ? -34.897 -14.497 23.975 1.00 36.31 84 ASP A CA 1
ATOM 651 C C . ASP A 1 84 ? -34.499 -14.516 22.484 1.00 36.31 84 ASP A C 1
ATOM 653 O O . ASP A 1 84 ? -33.397 -14.884 22.084 1.00 36.31 84 ASP A O 1
ATOM 657 N N . ILE A 1 85 ? -35.465 -14.220 21.608 1.00 45.88 85 ILE A N 1
ATOM 658 C CA . ILE A 1 85 ? -35.293 -14.271 20.148 1.00 45.88 85 ILE A CA 1
ATOM 659 C C . ILE A 1 85 ? -35.485 -12.853 19.629 1.00 45.88 85 ILE A C 1
ATOM 661 O O . ILE A 1 85 ? -36.610 -12.362 19.564 1.00 45.88 85 ILE A O 1
ATOM 665 N N . GLY A 1 86 ? -34.393 -12.176 19.277 1.00 38.59 86 GLY A N 1
ATOM 666 C CA . GLY A 1 86 ? -34.510 -10.835 18.712 1.00 38.59 86 GLY A CA 1
ATOM 667 C C . GLY A 1 86 ? -33.300 -10.310 17.957 1.00 38.59 86 GLY A C 1
ATOM 668 O O . GLY A 1 86 ? -33.483 -9.755 16.881 1.00 38.59 86 GLY A O 1
ATOM 669 N N . GLN A 1 87 ? -32.073 -10.441 18.476 1.00 38.38 87 GLN A N 1
ATOM 670 C CA . GLN A 1 87 ? -30.955 -9.648 17.924 1.00 38.38 87 GLN A CA 1
ATOM 671 C C . GLN A 1 87 ? -29.594 -10.364 17.817 1.00 38.38 87 GLN A C 1
ATOM 673 O O . GLN A 1 87 ? -28.660 -9.789 17.270 1.00 38.38 87 GLN A O 1
ATOM 678 N N . SER A 1 88 ? -29.463 -11.628 18.236 1.00 39.59 88 SER A N 1
ATOM 679 C CA . SER A 1 88 ? -28.178 -12.357 18.232 1.00 39.59 88 SER A CA 1
ATOM 680 C C . SER A 1 88 ? -27.915 -13.254 17.005 1.00 39.59 88 SER A C 1
ATOM 682 O O . SER A 1 88 ? -26.843 -13.840 16.913 1.00 39.59 88 SER A O 1
ATOM 684 N N . HIS A 1 89 ? -28.837 -13.363 16.040 1.00 46.81 89 HIS A N 1
ATOM 685 C CA . HIS A 1 89 ? -28.809 -14.423 15.009 1.00 46.81 89 HIS A CA 1
ATOM 686 C C . HIS A 1 89 ? -28.075 -14.102 13.683 1.00 46.81 89 HIS A C 1
ATOM 688 O O . HIS A 1 89 ? -27.995 -14.973 12.817 1.00 46.81 89 HIS A O 1
ATOM 694 N N . LEU A 1 90 ? -27.534 -12.889 13.492 1.00 46.81 90 LEU A N 1
ATOM 695 C CA . LEU A 1 90 ? -26.754 -12.503 12.292 1.00 46.81 90 LEU A CA 1
ATOM 696 C C . LEU A 1 90 ? -25.236 -12.742 12.427 1.00 46.81 90 LEU A C 1
ATOM 698 O O . LEU A 1 90 ? -24.512 -12.597 11.445 1.00 46.81 90 LEU A O 1
ATOM 702 N N . SER A 1 91 ? -24.745 -13.092 13.618 1.00 55.56 91 SER A N 1
ATOM 703 C CA . SER A 1 91 ? -23.311 -13.166 13.952 1.00 55.56 91 SER A CA 1
ATOM 704 C C . SER A 1 91 ? -22.566 -14.368 13.345 1.00 55.56 91 SER A C 1
ATOM 706 O O . SER A 1 91 ? -21.335 -14.356 13.248 1.00 55.56 91 SER A O 1
ATOM 708 N N . ASP A 1 92 ? -23.288 -15.396 12.896 1.00 73.12 92 ASP A N 1
ATOM 709 C CA . ASP A 1 92 ? -22.679 -16.652 12.445 1.00 73.12 92 ASP A CA 1
ATOM 710 C C . ASP A 1 92 ? -22.291 -16.664 10.958 1.00 73.12 92 ASP A C 1
ATOM 712 O O . ASP A 1 92 ? -21.351 -17.372 10.573 1.00 73.12 92 ASP A O 1
ATOM 716 N N . VAL A 1 93 ? -22.957 -15.867 10.110 1.00 88.12 93 VAL A N 1
ATOM 717 C CA . VAL A 1 93 ? -22.577 -15.727 8.694 1.00 88.12 93 VAL A CA 1
ATOM 718 C C . VAL A 1 93 ? -21.454 -14.689 8.577 1.00 88.12 93 VAL A C 1
ATOM 720 O O . VAL A 1 93 ? -21.659 -13.535 8.951 1.00 88.12 93 VAL A O 1
ATOM 723 N N . PRO A 1 94 ? -20.281 -15.044 8.021 1.00 92.62 94 PRO A N 1
ATOM 724 C CA . PRO A 1 94 ? -19.143 -14.132 7.966 1.00 92.62 94 PRO A CA 1
ATOM 725 C C . PRO A 1 94 ? -19.428 -12.837 7.193 1.00 92.62 94 PRO A C 1
ATOM 727 O O . PRO A 1 94 ? -19.945 -12.861 6.069 1.00 92.62 94 PRO A O 1
ATOM 730 N N . ARG A 1 95 ? -19.019 -11.699 7.765 1.00 94.38 95 ARG A N 1
ATOM 731 C CA . ARG A 1 95 ? -18.962 -10.396 7.079 1.00 94.38 95 ARG A CA 1
ATOM 732 C C . ARG A 1 95 ? -17.707 -10.317 6.213 1.00 94.38 95 ARG A C 1
ATOM 734 O O . ARG A 1 95 ? -16.653 -10.809 6.606 1.00 94.38 95 ARG A O 1
ATOM 741 N N . ILE A 1 96 ? -17.791 -9.655 5.059 1.00 97.38 96 ILE A N 1
ATOM 742 C CA . ILE A 1 96 ? -16.616 -9.349 4.233 1.00 97.38 96 ILE A CA 1
ATOM 743 C C . ILE A 1 96 ? -16.220 -7.888 4.443 1.00 97.38 96 ILE A C 1
ATOM 745 O O . ILE A 1 96 ? -17.042 -6.985 4.288 1.00 97.38 96 ILE A O 1
ATOM 749 N N . VAL A 1 97 ? -14.948 -7.648 4.747 1.00 97.44 97 VAL A N 1
ATOM 750 C CA . VAL A 1 97 ? -14.354 -6.310 4.775 1.00 97.44 97 VAL A CA 1
ATOM 751 C C . VAL A 1 97 ? -13.342 -6.202 3.645 1.00 97.44 97 VAL A C 1
ATOM 753 O O . VAL A 1 97 ? -12.351 -6.928 3.620 1.00 97.44 97 VAL A O 1
ATOM 756 N N . TYR A 1 98 ? -13.596 -5.291 2.712 1.00 98.00 98 TYR A N 1
ATOM 757 C CA . TYR A 1 98 ? -12.721 -5.007 1.585 1.00 98.00 98 TYR A CA 1
ATOM 758 C C . TYR A 1 98 ? -11.901 -3.752 1.872 1.00 98.00 98 TYR A C 1
ATOM 760 O O . TYR A 1 98 ? -12.434 -2.641 1.953 1.00 98.00 98 TYR A O 1
ATOM 768 N N . ALA A 1 99 ? -10.593 -3.936 1.998 1.00 96.25 99 ALA A N 1
ATOM 769 C CA . ALA A 1 99 ? -9.633 -2.892 2.280 1.00 96.25 99 ALA A CA 1
ATOM 770 C C . ALA A 1 99 ? -8.710 -2.621 1.092 1.00 96.25 99 ALA A C 1
ATOM 772 O O . ALA A 1 99 ? -8.189 -3.540 0.469 1.00 96.25 99 ALA A O 1
ATOM 773 N N . SER A 1 100 ? -8.480 -1.341 0.806 1.00 92.88 100 SER A N 1
ATOM 774 C CA . SER A 1 100 ? -7.521 -0.877 -0.208 1.00 92.88 100 SER A CA 1
ATOM 775 C C . SER A 1 100 ? -6.701 0.291 0.342 1.00 92.88 100 SER A C 1
ATOM 777 O O . SER A 1 100 ? -7.020 0.838 1.398 1.00 92.88 100 SER A O 1
ATOM 779 N N . ARG A 1 101 ? -5.648 0.716 -0.364 1.00 85.94 101 ARG A N 1
ATOM 780 C CA . ARG A 1 101 ? -4.795 1.844 0.062 1.00 85.94 101 ARG A CA 1
ATOM 781 C C . ARG A 1 101 ? -5.520 3.187 0.088 1.00 85.94 101 ARG A C 1
ATOM 783 O O . ARG A 1 101 ? -5.277 3.998 0.976 1.00 85.94 101 ARG A O 1
ATOM 790 N N . THR A 1 102 ? -6.402 3.442 -0.877 1.00 84.94 102 THR A N 1
ATOM 791 C CA . THR A 1 102 ? -7.062 4.748 -1.038 1.00 84.94 102 THR A CA 1
ATOM 792 C C . THR A 1 102 ? -8.540 4.629 -1.391 1.00 84.94 102 THR A C 1
ATOM 794 O O . THR A 1 102 ? -8.996 3.628 -1.940 1.00 84.94 102 THR A O 1
ATOM 797 N N . HIS A 1 103 ? -9.288 5.705 -1.142 1.00 84.50 103 HIS A N 1
ATOM 798 C CA . HIS A 1 103 ? -10.692 5.807 -1.537 1.00 84.50 103 HIS A CA 1
ATOM 799 C C . HIS A 1 103 ? -10.920 5.777 -3.051 1.00 84.50 103 HIS A C 1
ATOM 801 O O . HIS A 1 103 ? -11.917 5.214 -3.490 1.00 84.50 103 HIS A O 1
ATOM 807 N N . SER A 1 104 ? -10.003 6.321 -3.856 1.00 82.25 104 SER A N 1
ATOM 808 C CA . SER A 1 104 ? -10.116 6.272 -5.320 1.00 82.25 104 SER A CA 1
ATOM 809 C C . SER A 1 104 ? -10.034 4.839 -5.854 1.00 82.25 104 SER A C 1
ATOM 811 O O . SER A 1 104 ? -10.763 4.484 -6.777 1.00 82.25 104 SER A O 1
ATOM 813 N N . GLN A 1 105 ? -9.214 3.982 -5.238 1.00 87.00 105 GLN A N 1
ATOM 814 C CA . GLN A 1 105 ? -9.207 2.551 -5.552 1.00 87.00 105 GLN A CA 1
ATOM 815 C C . GLN A 1 105 ? -10.522 1.883 -5.139 1.00 87.00 105 GLN A C 1
ATOM 817 O O . GLN A 1 105 ? -11.094 1.138 -5.926 1.00 87.00 105 GLN A O 1
ATOM 822 N N . LEU A 1 106 ? -11.061 2.191 -3.952 1.00 91.62 106 LEU A N 1
ATOM 823 C CA . LEU A 1 106 ? -12.360 1.652 -3.524 1.00 91.62 106 LEU A CA 1
ATOM 824 C C . LEU A 1 106 ? -13.494 2.055 -4.480 1.00 91.62 106 LEU A C 1
ATOM 826 O O . LEU A 1 106 ? -14.342 1.227 -4.798 1.00 91.62 106 LEU A O 1
ATOM 830 N N . GLN A 1 107 ? -13.485 3.284 -5.002 1.00 90.19 107 GLN A N 1
ATOM 831 C CA . GLN A 1 107 ? -14.432 3.711 -6.039 1.00 90.19 107 GLN A CA 1
ATOM 832 C C . GLN A 1 107 ? -14.323 2.852 -7.306 1.00 90.19 107 GLN A C 1
ATOM 834 O O . GLN A 1 107 ? -15.343 2.495 -7.895 1.00 90.19 107 GLN A O 1
ATOM 839 N N . GLN A 1 108 ? -13.108 2.487 -7.730 1.00 88.75 108 GLN A N 1
ATOM 840 C CA . GLN A 1 108 ? -12.909 1.573 -8.859 1.00 88.75 108 GLN A CA 1
ATOM 841 C C . GLN A 1 108 ? -13.474 0.177 -8.557 1.00 88.75 108 GLN A C 1
ATOM 843 O O . GLN A 1 108 ? -14.187 -0.382 -9.388 1.00 88.75 108 GLN A O 1
ATOM 848 N N . VAL A 1 109 ? -13.245 -0.350 -7.352 1.00 93.25 109 VAL A N 1
ATOM 849 C CA . VAL A 1 109 ? -13.791 -1.646 -6.910 1.00 93.25 109 VAL A CA 1
ATOM 850 C C . VAL A 1 109 ? -15.325 -1.631 -6.901 1.00 93.25 109 VAL A C 1
ATOM 852 O O . VAL A 1 109 ? -15.954 -2.562 -7.400 1.00 93.25 109 VAL A O 1
ATOM 855 N N . ILE A 1 110 ? -15.949 -0.560 -6.399 1.00 94.62 110 ILE A N 1
ATOM 856 C CA . ILE A 1 110 ? -17.413 -0.413 -6.381 1.00 94.62 110 ILE A CA 1
ATOM 857 C C . ILE A 1 110 ? -17.976 -0.331 -7.807 1.00 94.62 110 ILE A C 1
ATOM 859 O O . ILE A 1 110 ? -19.012 -0.933 -8.095 1.00 94.62 110 ILE A O 1
ATOM 863 N N . LYS A 1 111 ? -17.285 0.344 -8.734 1.00 92.56 111 LYS A N 1
ATOM 864 C CA . LYS A 1 111 ? -17.661 0.344 -10.159 1.00 92.56 111 LYS A CA 1
ATOM 865 C C . LYS A 1 111 ? -17.616 -1.059 -10.766 1.00 92.56 111 LYS A C 1
ATOM 867 O O . LYS A 1 111 ? -18.514 -1.401 -11.531 1.00 92.56 111 LYS A O 1
ATOM 872 N N . GLU A 1 112 ? -16.628 -1.882 -10.412 1.00 92.62 112 GLU A N 1
ATOM 873 C CA . GLU A 1 112 ? -16.606 -3.289 -10.832 1.00 92.62 112 GLU A CA 1
ATOM 874 C C . GLU A 1 112 ? -17.740 -4.096 -10.184 1.00 92.62 112 GLU A C 1
ATOM 876 O O . GLU A 1 112 ? -18.406 -4.867 -10.873 1.00 92.62 112 GLU A O 1
ATOM 881 N N . LEU A 1 113 ? -18.049 -3.869 -8.902 1.00 95.44 113 LEU A N 1
ATOM 882 C CA . LEU A 1 113 ? -19.187 -4.508 -8.231 1.00 95.44 113 LEU A CA 1
ATOM 883 C C . LEU A 1 113 ? -20.516 -4.196 -8.940 1.00 95.44 113 LEU A C 1
ATOM 885 O O . LEU A 1 113 ? -21.307 -5.114 -9.175 1.00 95.44 113 LEU A O 1
ATOM 889 N N . LYS A 1 114 ? -20.732 -2.936 -9.358 1.00 93.81 114 LYS A N 1
ATOM 890 C CA . LYS A 1 114 ? -21.913 -2.499 -10.134 1.00 93.81 114 LYS A CA 1
ATOM 891 C C . LYS A 1 114 ? -22.089 -3.299 -11.441 1.00 93.81 114 LYS A C 1
ATOM 893 O O . LYS A 1 114 ? -23.222 -3.470 -11.889 1.00 93.81 114 LYS A O 1
ATOM 898 N N . ARG A 1 115 ? -21.008 -3.834 -12.028 1.00 91.75 115 ARG A N 1
ATOM 899 C CA . ARG A 1 115 ? -21.036 -4.656 -13.258 1.00 91.75 115 ARG A CA 1
ATOM 900 C C . ARG A 1 115 ? -21.397 -6.125 -13.028 1.00 91.75 115 ARG A C 1
ATOM 902 O O . ARG A 1 115 ? -21.628 -6.844 -13.996 1.00 91.75 115 ARG A O 1
ATOM 909 N N . THR A 1 116 ? -21.433 -6.590 -11.783 1.00 94.19 116 THR A N 1
ATOM 910 C CA . THR A 1 116 ? -21.779 -7.980 -11.443 1.00 94.19 116 THR A CA 1
ATOM 911 C C . THR A 1 116 ? -23.285 -8.165 -11.217 1.00 94.19 116 THR A C 1
ATOM 913 O O . THR A 1 116 ? -24.032 -7.188 -11.124 1.00 94.19 116 THR A O 1
ATOM 916 N N . SER A 1 117 ? -23.750 -9.415 -11.099 1.00 93.31 117 SER A N 1
ATOM 917 C CA . SER A 1 117 ? -25.118 -9.744 -10.660 1.00 93.31 117 SER A CA 1
ATOM 918 C C . SER A 1 117 ? -25.307 -9.640 -9.140 1.00 93.31 117 SER A C 1
ATOM 920 O O . SER A 1 117 ? -26.445 -9.622 -8.671 1.00 93.31 117 SER A O 1
ATOM 922 N N . TYR A 1 118 ? -24.226 -9.542 -8.359 1.00 93.94 118 TYR A N 1
ATOM 923 C CA . TYR A 1 118 ? -24.296 -9.518 -6.898 1.00 93.94 118 TYR A CA 1
ATOM 924 C C . TYR A 1 118 ? -24.833 -8.181 -6.379 1.00 93.94 118 TYR A C 1
ATOM 926 O O . TYR A 1 118 ? -24.434 -7.107 -6.832 1.00 93.94 118 TYR A O 1
ATOM 934 N N . ARG A 1 119 ? -25.735 -8.239 -5.396 1.00 93.25 119 ARG A N 1
ATOM 935 C CA . ARG A 1 119 ? -26.323 -7.070 -4.719 1.00 93.25 119 ARG A CA 1
ATOM 936 C C . ARG A 1 119 ? -26.240 -7.235 -3.194 1.00 93.25 119 ARG A C 1
ATOM 938 O O . ARG A 1 119 ? -27.278 -7.374 -2.551 1.00 93.25 119 ARG A O 1
ATOM 945 N N . PRO A 1 120 ? -25.025 -7.312 -2.613 1.00 93.25 120 PRO A N 1
ATOM 946 C CA . PRO A 1 120 ? -24.885 -7.380 -1.162 1.00 93.25 120 PRO A CA 1
ATOM 947 C C . PRO A 1 120 ? -25.340 -6.061 -0.529 1.00 93.25 120 PRO A C 1
ATOM 949 O O . PRO A 1 120 ? -25.171 -5.000 -1.133 1.00 93.25 120 PRO A O 1
ATOM 952 N N . THR A 1 121 ? -25.847 -6.102 0.705 1.00 93.00 121 THR A N 1
ATOM 953 C CA . THR A 1 121 ? -25.938 -4.863 1.493 1.00 93.00 121 THR A CA 1
ATOM 954 C C . THR A 1 121 ? -24.520 -4.391 1.793 1.00 93.00 121 THR A C 1
ATOM 956 O O . THR A 1 121 ? -23.663 -5.174 2.220 1.00 93.00 121 THR A O 1
ATOM 959 N N . MET A 1 122 ? -24.235 -3.123 1.519 1.00 93.94 122 MET A N 1
ATOM 960 C CA . MET A 1 122 ? -22.874 -2.615 1.614 1.00 93.94 122 MET A CA 1
ATOM 961 C C . MET A 1 122 ? -22.787 -1.261 2.299 1.00 93.94 122 MET A C 1
ATOM 963 O O . MET A 1 122 ? -23.737 -0.482 2.299 1.00 93.94 122 MET A O 1
ATOM 967 N N . ALA A 1 123 ? -21.609 -0.976 2.841 1.00 94.25 123 ALA A N 1
ATOM 968 C CA . ALA A 1 123 ? -21.256 0.330 3.371 1.00 94.25 123 ALA A CA 1
ATOM 969 C C . ALA A 1 123 ? -19.850 0.715 2.908 1.00 94.25 123 ALA A C 1
ATOM 971 O O . ALA A 1 123 ? -18.980 -0.145 2.769 1.00 94.25 123 ALA A O 1
ATOM 972 N N . ILE A 1 124 ? -19.616 2.009 2.696 1.00 95.06 124 ILE A N 1
ATOM 973 C CA . ILE A 1 124 ? -18.283 2.571 2.471 1.00 95.06 124 ILE A CA 1
ATOM 974 C C . ILE A 1 124 ? -17.985 3.582 3.574 1.00 95.06 124 ILE A C 1
ATOM 976 O O . ILE A 1 124 ? -18.680 4.583 3.713 1.00 95.06 124 ILE A O 1
ATOM 980 N N . LEU A 1 125 ? -16.956 3.315 4.376 1.00 93.56 125 LEU A N 1
ATOM 981 C CA . LEU A 1 125 ? -16.540 4.210 5.453 1.00 93.56 125 LEU A CA 1
ATOM 982 C C . LEU A 1 125 ? -15.526 5.212 4.929 1.00 93.56 125 LEU A C 1
ATOM 984 O O . LEU A 1 125 ? -14.512 4.798 4.376 1.00 93.56 125 LEU A O 1
ATOM 988 N N . GLY A 1 126 ? -15.768 6.504 5.157 1.00 90.25 126 GLY A N 1
ATOM 989 C CA . GLY A 1 126 ? -14.860 7.586 4.779 1.00 90.25 126 GLY A CA 1
ATOM 990 C C . GLY A 1 126 ? -14.777 8.706 5.812 1.00 90.25 126 GLY A C 1
ATOM 991 O O . GLY A 1 126 ? -15.488 8.726 6.821 1.00 90.25 126 GLY A O 1
ATOM 992 N N . ALA A 1 127 ? -13.884 9.661 5.558 1.00 89.19 127 ALA A N 1
ATOM 993 C CA . ALA A 1 127 ? -13.662 10.785 6.461 1.00 89.19 127 ALA A CA 1
ATOM 994 C C . ALA A 1 127 ? -14.773 11.844 6.343 1.00 89.19 127 ALA A C 1
ATOM 996 O O . ALA A 1 127 ? -15.428 11.984 5.308 1.00 89.19 127 ALA A O 1
ATOM 997 N N . ARG A 1 128 ? -14.936 12.680 7.380 1.00 89.69 128 ARG A N 1
ATOM 998 C CA . ARG A 1 128 ? -15.857 13.836 7.330 1.00 89.69 128 ARG A CA 1
ATOM 999 C C . ARG A 1 128 ? -15.532 14.790 6.180 1.00 89.69 128 ARG A C 1
ATOM 1001 O O . ARG A 1 128 ? -16.452 15.346 5.593 1.00 89.69 128 ARG A O 1
ATOM 1008 N N . SER A 1 129 ? -14.260 14.918 5.810 1.00 88.81 129 SER A N 1
ATOM 1009 C CA . SER A 1 129 ? -13.821 15.760 4.691 1.00 88.81 129 SER A CA 1
ATOM 1010 C C . SER A 1 129 ? -14.358 15.297 3.338 1.00 88.81 129 SER A C 1
ATOM 1012 O O . SER A 1 129 ? -14.391 16.088 2.404 1.00 88.81 129 SER A O 1
ATOM 1014 N N . GLN A 1 130 ? -14.778 14.034 3.239 1.00 90.50 130 GLN A N 1
ATOM 1015 C CA . GLN A 1 130 ? -15.336 13.439 2.029 1.00 90.50 130 GLN A CA 1
ATOM 1016 C C . GLN A 1 130 ? -16.862 13.334 2.087 1.00 90.50 130 GLN A C 1
ATOM 1018 O O . GLN A 1 130 ? -17.505 13.464 1.057 1.00 90.50 130 GLN A O 1
ATOM 1023 N N . LEU A 1 131 ? -17.440 13.099 3.271 1.00 93.94 131 LEU A N 1
ATOM 1024 C CA . LEU A 1 131 ? -18.861 12.755 3.434 1.00 93.94 131 LEU A CA 1
ATOM 1025 C C . LEU A 1 131 ? -19.725 13.861 4.069 1.00 93.94 131 LEU A C 1
ATOM 1027 O O . LEU A 1 131 ? -20.942 13.712 4.162 1.00 93.94 131 LEU A O 1
ATOM 1031 N N . CYS A 1 132 ? -19.145 14.960 4.558 1.00 95.31 132 CYS A N 1
ATOM 1032 C CA . CYS A 1 132 ? -19.919 16.028 5.194 1.00 95.31 132 CYS A CA 1
ATOM 1033 C C . CYS A 1 132 ? -20.573 16.958 4.159 1.00 95.31 132 CYS A C 1
ATOM 1035 O O . CYS A 1 132 ? -19.888 17.555 3.331 1.00 95.31 132 CYS A O 1
ATOM 1037 N N . ILE A 1 133 ? -21.893 17.135 4.268 1.00 96.00 133 ILE A N 1
ATOM 1038 C CA . ILE A 1 133 ? -22.690 18.053 3.431 1.00 96.00 133 ILE A CA 1
ATOM 1039 C C . ILE A 1 133 ? -23.139 19.325 4.163 1.00 96.00 133 ILE A C 1
ATOM 1041 O O . ILE A 1 133 ? -23.704 20.217 3.537 1.00 96.00 133 ILE A O 1
ATOM 1045 N N . HIS A 1 134 ? -22.876 19.440 5.470 1.00 95.38 134 HIS A N 1
ATOM 1046 C CA . HIS A 1 134 ? -23.286 20.607 6.249 1.00 95.38 134 HIS A CA 1
ATOM 1047 C C . HIS A 1 134 ? -22.493 21.858 5.806 1.00 95.38 134 HIS A C 1
ATOM 1049 O O . HIS A 1 134 ? -21.264 21.833 5.901 1.00 95.38 134 HIS A O 1
ATOM 1055 N N . PRO A 1 135 ? -23.144 22.972 5.404 1.00 91.81 135 PRO A N 1
ATOM 1056 C CA . PRO A 1 135 ? -22.495 24.104 4.724 1.00 91.81 135 PRO A CA 1
ATOM 1057 C C . PRO A 1 135 ? -21.313 24.755 5.454 1.00 91.81 135 PRO A C 1
ATOM 1059 O O . PRO A 1 135 ? -20.387 25.247 4.809 1.00 91.81 135 PRO A O 1
ATOM 1062 N N . GLU A 1 136 ? -21.364 24.806 6.786 1.00 89.69 136 GLU A N 1
ATOM 1063 C CA . GLU A 1 136 ? -20.302 25.394 7.615 1.00 89.69 136 GLU A CA 1
ATOM 1064 C C . GLU A 1 136 ? -19.189 24.384 7.927 1.00 89.69 136 GLU A C 1
ATOM 1066 O O . GLU A 1 136 ? -18.019 24.639 7.654 1.00 89.69 136 GLU A O 1
ATOM 1071 N N . VAL A 1 137 ? -19.552 23.192 8.408 1.00 91.56 137 VAL A N 1
ATOM 1072 C CA . VAL A 1 137 ? -18.608 22.117 8.751 1.00 91.56 137 VAL A CA 1
ATOM 1073 C C . VAL A 1 137 ? -17.823 21.618 7.535 1.00 91.56 137 VAL A C 1
ATOM 1075 O O . VAL A 1 137 ? -16.644 21.287 7.658 1.00 91.56 137 VAL A O 1
ATOM 1078 N N . SER A 1 138 ? -18.428 21.569 6.346 1.00 91.31 138 SER A N 1
ATOM 1079 C CA . SER A 1 138 ? -17.758 21.087 5.132 1.00 91.31 138 SER A CA 1
ATOM 1080 C C . SER A 1 138 ? -16.638 22.018 4.644 1.00 91.31 138 SER A C 1
ATOM 1082 O O . SER A 1 138 ? -15.795 21.587 3.861 1.00 91.31 138 SER A O 1
ATOM 1084 N N . ARG A 1 139 ? -16.615 23.283 5.094 1.00 89.69 139 ARG A N 1
ATOM 1085 C CA . ARG A 1 139 ? -15.562 24.265 4.767 1.00 89.69 139 ARG A CA 1
ATOM 1086 C C . ARG A 1 139 ? -14.348 24.163 5.685 1.00 89.69 139 ARG A C 1
ATOM 1088 O O . ARG A 1 139 ? -13.271 24.631 5.325 1.00 89.69 139 ARG A O 1
ATOM 1095 N N . GLU A 1 140 ? -14.520 23.566 6.858 1.00 87.56 140 GLU A N 1
ATOM 1096 C CA . GLU A 1 140 ? -13.429 23.292 7.782 1.00 87.56 140 GLU A CA 1
ATOM 1097 C C . GLU A 1 140 ? -12.636 22.054 7.343 1.00 87.56 140 GLU A C 1
ATOM 1099 O O . GLU A 1 140 ? -13.136 21.174 6.643 1.00 87.56 140 GLU A O 1
ATOM 1104 N N . THR A 1 141 ? -11.389 21.946 7.802 1.00 80.25 141 THR A N 1
ATOM 1105 C CA . THR A 1 141 ? -10.506 20.817 7.468 1.00 80.25 141 THR A CA 1
ATOM 1106 C C . THR A 1 141 ? -9.864 20.209 8.711 1.00 80.25 141 THR A C 1
ATOM 1108 O O . THR A 1 141 ? -9.516 20.924 9.655 1.00 80.25 141 THR A O 1
ATOM 1111 N N . GLY A 1 142 ? -9.652 18.891 8.692 1.00 77.19 142 GLY A N 1
ATOM 1112 C CA . GLY A 1 142 ? -8.946 18.166 9.752 1.00 77.19 142 GLY A CA 1
ATOM 1113 C C . GLY A 1 142 ? -9.680 18.212 11.094 1.00 77.19 142 GLY A C 1
ATOM 1114 O O . GLY A 1 142 ? -10.896 18.037 11.165 1.00 77.19 142 GLY A O 1
ATOM 1115 N N . ASP A 1 143 ? -8.951 18.470 12.179 1.00 71.50 143 ASP A N 1
ATOM 1116 C CA . ASP A 1 143 ? -9.525 18.448 13.531 1.00 71.50 143 ASP A CA 1
ATOM 1117 C C . ASP A 1 143 ? -10.591 19.520 13.766 1.00 71.50 143 ASP A C 1
ATOM 1119 O O . ASP A 1 143 ? -11.526 19.289 14.533 1.00 71.50 143 ASP A O 1
ATOM 1123 N N . ARG A 1 144 ? -10.499 20.672 13.086 1.00 75.69 144 ARG A N 1
ATOM 1124 C CA . ARG A 1 144 ? -11.521 21.727 13.194 1.00 75.69 144 ARG A CA 1
ATOM 1125 C C . ARG A 1 144 ? -12.871 21.240 12.694 1.00 75.69 144 ARG A C 1
ATOM 1127 O O . ARG A 1 144 ? -13.873 21.426 13.375 1.00 75.69 144 ARG A O 1
ATOM 1134 N N . GLN A 1 145 ? -12.872 20.528 11.570 1.00 87.75 145 GLN A N 1
ATOM 1135 C CA . GLN A 1 145 ? -14.073 19.916 11.016 1.00 87.75 145 GLN A CA 1
ATOM 1136 C C . GLN A 1 145 ? -14.669 18.878 11.971 1.00 87.75 145 GLN A C 1
ATOM 1138 O O . GLN A 1 145 ? -15.874 18.872 12.215 1.00 87.75 145 GLN A O 1
ATOM 1143 N N . ASN A 1 146 ? -13.826 18.015 12.548 1.00 83.62 146 ASN A N 1
ATOM 1144 C CA . ASN A 1 146 ? -14.273 17.015 13.517 1.00 83.62 146 ASN A CA 1
ATOM 1145 C C . ASN A 1 146 ? -14.915 17.663 14.753 1.00 83.62 146 ASN A C 1
ATOM 1147 O O . ASN A 1 146 ? -15.947 17.186 15.223 1.00 83.62 146 ASN A O 1
ATOM 1151 N N . LYS A 1 147 ? -14.323 18.746 15.270 1.00 79.81 147 LYS A N 1
ATOM 1152 C CA . LYS A 1 147 ? -14.834 19.473 16.439 1.00 79.81 147 LYS A CA 1
ATOM 1153 C C . LYS A 1 147 ? -16.144 20.192 16.144 1.00 79.81 147 LYS A C 1
ATOM 1155 O O . LYS A 1 147 ? -17.109 19.942 16.855 1.00 79.81 147 LYS A O 1
ATOM 1160 N N . ALA A 1 148 ? -16.201 20.982 15.071 1.00 84.69 148 ALA A N 1
ATOM 1161 C CA . ALA A 1 148 ? -17.418 21.679 14.655 1.00 84.69 148 ALA A CA 1
ATOM 1162 C C . ALA A 1 148 ? -18.586 20.697 14.458 1.00 84.69 148 ALA A C 1
ATOM 1164 O O . ALA A 1 148 ? -19.683 20.915 14.961 1.00 84.69 148 ALA A O 1
ATOM 1165 N N . CYS A 1 149 ? -18.324 19.549 13.820 1.00 89.94 149 CYS A N 1
ATOM 1166 C CA . CYS A 1 149 ? -19.313 18.484 13.663 1.00 89.94 149 CYS A CA 1
ATOM 1167 C C . CYS A 1 149 ? -19.822 17.948 15.011 1.00 89.94 149 CYS A C 1
ATOM 1169 O O . CYS A 1 149 ? -21.029 17.859 15.218 1.00 89.94 149 CYS A O 1
ATOM 1171 N N . ARG A 1 150 ? -18.917 17.600 15.937 1.00 86.81 150 ARG A N 1
ATOM 1172 C CA . ARG A 1 150 ? -19.297 17.072 17.259 1.00 86.81 150 ARG A CA 1
ATOM 1173 C C . ARG A 1 150 ? -20.044 18.100 18.106 1.00 86.81 150 ARG A C 1
ATOM 1175 O O . ARG A 1 150 ? -20.934 17.703 18.844 1.00 86.81 150 ARG A O 1
ATOM 1182 N N . GLN A 1 151 ? -19.689 19.379 18.003 1.00 84.12 151 GLN A N 1
ATOM 1183 C CA . GLN A 1 151 ? -20.359 20.462 18.720 1.00 84.12 151 GLN A CA 1
ATOM 1184 C C . GLN A 1 151 ? -21.806 20.621 18.246 1.00 84.12 151 GLN A C 1
ATOM 1186 O O . GLN A 1 151 ? -22.716 20.609 19.068 1.00 84.12 151 GLN A O 1
ATOM 1191 N N . LEU A 1 152 ? -22.032 20.674 16.929 1.00 89.38 152 LEU A N 1
ATOM 1192 C CA . LEU A 1 152 ? -23.389 20.757 16.382 1.00 89.38 152 LEU A CA 1
ATOM 1193 C C . LEU A 1 152 ? -24.235 19.536 16.756 1.00 89.38 152 LEU A C 1
ATOM 1195 O O . LEU A 1 152 ? -25.399 19.690 17.098 1.00 89.38 152 LEU A O 1
ATOM 1199 N N . ILE A 1 153 ? -23.655 18.333 16.739 1.00 89.50 153 ILE A N 1
ATOM 1200 C CA . ILE A 1 153 ? -24.369 17.109 17.135 1.00 89.50 153 ILE A CA 1
ATOM 1201 C C . ILE A 1 153 ? -24.668 17.095 18.634 1.00 89.50 153 ILE A C 1
ATOM 1203 O O . ILE A 1 153 ? -25.781 16.764 19.021 1.00 89.50 153 ILE A O 1
ATOM 1207 N N . GLY A 1 154 ? -23.705 17.481 19.476 1.00 83.69 154 GLY A N 1
ATOM 1208 C CA . GLY A 1 154 ? -23.900 17.563 20.926 1.00 83.69 154 GLY A CA 1
ATOM 1209 C C . GLY A 1 154 ? -25.015 18.535 21.316 1.00 83.69 154 GLY A C 1
ATOM 1210 O O . GLY A 1 154 ? -25.754 18.266 22.256 1.00 83.69 154 GLY A O 1
ATOM 1211 N N . ASN A 1 155 ? -25.184 19.604 20.538 1.00 87.12 155 ASN A N 1
ATOM 1212 C CA . ASN A 1 155 ? -26.247 20.592 20.719 1.00 87.12 155 ASN A CA 1
ATOM 1213 C C . ASN A 1 155 ? -27.531 20.246 19.940 1.00 87.12 155 ASN A C 1
ATOM 1215 O O . ASN A 1 155 ? -28.447 21.060 19.893 1.00 87.12 155 ASN A O 1
ATOM 1219 N N . SER A 1 156 ? -27.600 19.073 19.295 1.00 88.50 156 SER A N 1
ATOM 1220 C CA . SER A 1 156 ? -28.701 18.654 18.405 1.00 88.50 156 SER A CA 1
ATOM 1221 C C . SER A 1 156 ? -29.023 19.640 17.266 1.00 88.50 156 SER A C 1
ATOM 1223 O O . SER A 1 156 ? -30.109 19.606 16.696 1.00 88.50 156 SER A O 1
ATOM 1225 N N . ALA A 1 157 ? -28.068 20.498 16.901 1.00 90.38 157 ALA A N 1
ATOM 1226 C CA . ALA A 1 157 ? -28.210 21.591 15.937 1.00 90.38 157 ALA A CA 1
ATOM 1227 C C . ALA A 1 157 ? -27.851 21.199 14.490 1.00 90.38 157 ALA A C 1
ATOM 1229 O O . ALA A 1 157 ? -27.838 22.043 13.600 1.00 90.38 157 ALA A O 1
ATOM 1230 N N . CYS A 1 158 ? -27.495 19.935 14.241 1.00 94.12 158 CYS A N 1
ATOM 1231 C CA . CYS A 1 158 ? -27.200 19.439 12.899 1.00 94.12 158 CYS A CA 1
ATOM 1232 C C . CYS A 1 158 ? -28.431 18.737 12.313 1.00 94.12 158 CYS A C 1
ATOM 1234 O O . CYS A 1 158 ? -28.616 17.540 12.543 1.00 94.12 158 CYS A O 1
ATOM 1236 N N . ASP A 1 159 ? -29.214 19.452 11.503 1.00 93.31 159 ASP A N 1
ATOM 1237 C CA . ASP A 1 159 ? -30.431 18.915 10.868 1.00 93.31 159 ASP A CA 1
ATOM 1238 C C . ASP A 1 159 ? -30.157 17.615 10.101 1.00 93.31 159 ASP A C 1
ATOM 1240 O O . ASP A 1 159 ? -30.872 16.626 10.251 1.00 93.31 159 ASP A O 1
ATOM 1244 N N . TYR A 1 160 ? -29.032 17.568 9.380 1.00 96.00 160 TYR A N 1
ATOM 1245 C CA . TYR A 1 160 ? -28.630 16.382 8.628 1.00 96.00 160 TYR A CA 1
ATOM 1246 C C . TYR A 1 160 ? -28.398 15.153 9.511 1.00 96.00 160 TYR A C 1
ATOM 1248 O O . TYR A 1 160 ? -28.684 14.032 9.104 1.00 96.00 160 TYR A O 1
ATOM 1256 N N . TYR A 1 161 ? -27.812 15.322 10.699 1.00 95.12 161 TYR A N 1
ATOM 1257 C CA . TYR A 1 161 ? -27.570 14.195 11.605 1.00 95.12 161 TYR A CA 1
ATOM 1258 C C . TYR A 1 161 ? -28.885 13.655 12.167 1.00 95.12 161 TYR A C 1
ATOM 1260 O O . TYR A 1 161 ? -29.073 12.442 12.233 1.00 95.12 161 TYR A O 1
ATOM 1268 N N . ASN A 1 162 ? -29.807 14.556 12.499 1.00 93.12 162 ASN A N 1
ATOM 1269 C CA . ASN A 1 162 ? -31.097 14.212 13.086 1.00 93.12 162 ASN A CA 1
ATOM 1270 C C . ASN A 1 162 ? -31.966 13.362 12.135 1.00 93.12 162 ASN A C 1
ATOM 1272 O O . ASN A 1 162 ? -32.787 12.580 12.604 1.00 93.12 162 ASN A O 1
ATOM 1276 N N . GLN A 1 163 ? -31.740 13.451 10.819 1.00 93.31 163 GLN A N 1
ATOM 1277 C CA . GLN A 1 163 ? -32.448 12.671 9.791 1.00 93.31 163 GLN A CA 1
ATOM 1278 C C . GLN A 1 163 ? -31.784 11.330 9.420 1.00 93.31 163 GLN A C 1
ATOM 1280 O O . GLN A 1 163 ? -32.244 10.632 8.519 1.00 93.31 163 GLN A O 1
ATOM 1285 N N . VAL A 1 164 ? -30.687 10.928 10.072 1.00 92.31 164 VAL A N 1
ATOM 1286 C CA . VAL A 1 164 ? -29.991 9.672 9.718 1.00 92.31 164 VAL A CA 1
ATOM 1287 C C . VAL A 1 164 ? -30.842 8.437 10.025 1.00 92.31 164 VAL A C 1
ATOM 1289 O O . VAL A 1 164 ? -30.854 7.492 9.236 1.00 92.31 164 VAL A O 1
ATOM 1292 N N . GLU A 1 165 ? -31.574 8.454 11.138 1.00 89.88 165 GLU A N 1
ATOM 1293 C CA . GLU A 1 165 ? -32.403 7.326 11.577 1.00 89.88 165 GLU A CA 1
ATOM 1294 C C . GLU A 1 165 ? -33.565 7.031 10.623 1.00 89.88 165 GLU A C 1
ATOM 1296 O O . GLU A 1 165 ? -33.910 5.872 10.430 1.00 89.88 165 GLU A O 1
ATOM 1301 N N . SER A 1 166 ? -34.138 8.052 9.984 1.00 87.69 166 SER A N 1
ATOM 1302 C CA . SER A 1 166 ? -35.183 7.865 8.974 1.00 87.69 166 SER A CA 1
ATOM 1303 C C . SER A 1 166 ? -34.591 7.408 7.637 1.00 87.69 166 SER A C 1
ATOM 1305 O O . SER A 1 166 ? -35.122 6.508 6.989 1.00 87.69 166 SER A O 1
ATOM 1307 N N . ALA A 1 167 ? -33.449 7.974 7.235 1.00 88.31 167 ALA A N 1
ATOM 1308 C CA . ALA A 1 167 ? -32.807 7.648 5.964 1.00 88.31 167 ALA A CA 1
ATOM 1309 C C . ALA A 1 167 ? -32.201 6.234 5.918 1.00 88.31 167 ALA A C 1
ATOM 1311 O O . ALA A 1 167 ? -32.122 5.636 4.843 1.00 88.31 167 ALA A O 1
ATOM 1312 N N . LYS A 1 168 ? -31.771 5.669 7.056 1.00 86.31 168 LYS A N 1
ATOM 1313 C CA . LYS A 1 168 ? -31.152 4.331 7.081 1.00 86.31 168 LYS A CA 1
ATOM 1314 C C . LYS A 1 168 ? -32.121 3.192 6.758 1.00 86.31 168 LYS A C 1
ATOM 1316 O O . LYS A 1 168 ? -31.658 2.100 6.448 1.00 86.31 168 LYS A O 1
ATOM 1321 N N . GLU A 1 169 ? -33.430 3.426 6.815 1.00 86.25 169 GLU A N 1
ATOM 1322 C CA . GLU A 1 169 ? -34.451 2.428 6.470 1.00 86.25 169 GLU A CA 1
ATOM 1323 C C . GLU A 1 169 ? -34.830 2.453 4.981 1.00 86.25 169 GLU A C 1
ATOM 1325 O O . GLU A 1 169 ? -35.481 1.526 4.493 1.00 86.25 169 GLU A O 1
ATOM 1330 N N . ASP A 1 170 ? -34.394 3.470 4.227 1.00 86.25 170 ASP A N 1
ATOM 1331 C CA . ASP A 1 170 ? -34.767 3.617 2.824 1.00 86.25 170 ASP A CA 1
ATOM 1332 C C . ASP A 1 170 ? -34.193 2.463 1.968 1.00 86.25 170 ASP A C 1
ATOM 1334 O O . ASP A 1 170 ? -32.970 2.253 1.924 1.00 86.25 170 ASP A O 1
ATOM 1338 N N . PRO A 1 171 ? -35.035 1.706 1.235 1.00 84.31 171 PRO A N 1
ATOM 1339 C CA . PRO A 1 171 ? -34.588 0.640 0.341 1.00 84.31 171 PRO A CA 1
ATOM 1340 C C . PRO A 1 171 ? -33.604 1.095 -0.745 1.00 84.31 171 PRO A C 1
ATOM 1342 O O . PRO A 1 171 ? -32.737 0.316 -1.144 1.00 84.31 171 PRO A O 1
ATOM 1345 N N . GLN A 1 172 ? -33.712 2.332 -1.235 1.00 78.75 172 GLN A N 1
ATOM 1346 C CA . GLN A 1 172 ? -32.802 2.893 -2.236 1.00 78.75 172 GLN A CA 1
ATOM 1347 C C . GLN A 1 172 ? -31.398 3.112 -1.670 1.00 78.75 172 GLN A C 1
ATOM 1349 O O . GLN A 1 172 ? -30.415 3.038 -2.415 1.00 78.75 172 GLN A O 1
ATOM 1354 N N . ILE A 1 173 ? -31.284 3.365 -0.365 1.00 83.81 173 ILE A N 1
ATOM 1355 C CA . ILE A 1 173 ? -30.006 3.476 0.337 1.00 83.81 173 ILE A CA 1
ATOM 1356 C C . ILE A 1 173 ? -29.501 2.075 0.701 1.00 83.81 173 ILE A C 1
ATOM 1358 O O . ILE A 1 173 ? -28.402 1.705 0.297 1.00 83.81 173 ILE A O 1
ATOM 1362 N N . THR A 1 174 ? -30.312 1.269 1.387 1.00 82.56 174 THR A N 1
ATOM 1363 C CA . THR A 1 174 ? -29.897 -0.028 1.958 1.00 82.56 174 THR A CA 1
ATOM 1364 C C . THR A 1 174 ? -29.625 -1.121 0.925 1.00 82.56 174 THR A C 1
ATOM 1366 O O . THR A 1 174 ? -28.741 -1.955 1.130 1.00 82.56 174 THR A O 1
ATOM 1369 N N . ARG A 1 175 ? -30.362 -1.137 -0.195 1.00 80.38 175 ARG A N 1
ATOM 1370 C CA . ARG A 1 175 ? -30.194 -2.127 -1.280 1.00 80.38 175 ARG A CA 1
ATOM 1371 C C . ARG A 1 175 ? -29.389 -1.591 -2.466 1.00 80.38 175 ARG A C 1
ATOM 1373 O O . ARG A 1 175 ? -29.146 -2.325 -3.424 1.00 80.38 175 ARG A O 1
ATOM 1380 N N . GLY A 1 176 ? -28.999 -0.317 -2.428 1.00 83.38 176 GLY A N 1
ATOM 1381 C CA . GLY A 1 176 ? -28.184 0.317 -3.460 1.00 83.38 176 GLY A CA 1
ATOM 1382 C C . GLY A 1 176 ? -26.698 -0.016 -3.315 1.00 83.38 176 GLY A C 1
ATOM 1383 O O . GLY A 1 176 ? -26.171 -0.079 -2.208 1.00 83.38 176 GLY A O 1
ATOM 1384 N N . ILE A 1 177 ? -26.001 -0.181 -4.443 1.00 91.75 177 ILE A N 1
ATOM 1385 C CA . ILE A 1 177 ? -24.533 -0.172 -4.472 1.00 91.75 177 ILE A CA 1
ATOM 1386 C C . ILE A 1 177 ? -24.101 1.294 -4.542 1.00 91.75 177 ILE A C 1
ATOM 1388 O O . ILE A 1 177 ? -24.138 1.882 -5.623 1.00 91.75 177 ILE A O 1
ATOM 1392 N N . ASN A 1 178 ? -23.736 1.867 -3.395 1.00 90.75 178 ASN A N 1
ATOM 1393 C CA . ASN A 1 178 ? -23.443 3.295 -3.263 1.00 90.75 178 ASN A CA 1
ATOM 1394 C C . ASN A 1 178 ? -21.945 3.525 -3.049 1.00 90.75 178 ASN A C 1
ATOM 1396 O O . ASN A 1 178 ? -21.372 3.010 -2.087 1.00 90.75 178 ASN A O 1
ATOM 1400 N N . ASP A 1 179 ? -21.315 4.314 -3.916 1.00 92.38 179 ASP A N 1
ATOM 1401 C CA . ASP A 1 179 ? -20.014 4.919 -3.622 1.00 92.38 179 ASP A CA 1
ATOM 1402 C C . ASP A 1 179 ? -20.167 6.213 -2.791 1.00 92.38 179 ASP A C 1
ATOM 1404 O O . ASP A 1 179 ? -21.251 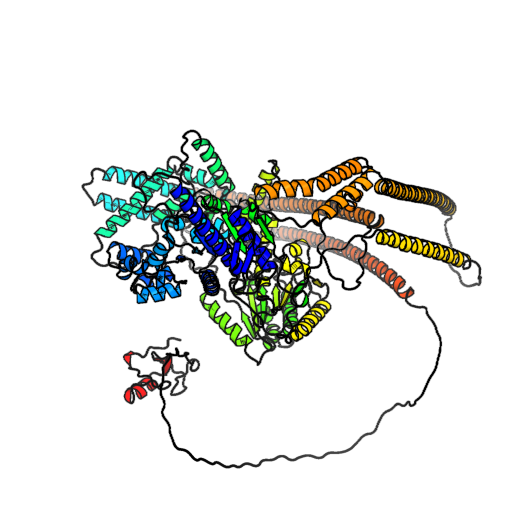6.537 -2.298 1.00 92.38 179 ASP A O 1
ATOM 1408 N N . ILE A 1 180 ? -19.057 6.917 -2.541 1.00 92.06 180 ILE A N 1
ATOM 1409 C CA . ILE A 1 180 ? -19.063 8.148 -1.733 1.00 92.06 180 ILE A CA 1
ATOM 1410 C C . ILE A 1 180 ? -19.921 9.221 -2.404 1.00 92.06 180 ILE A C 1
ATOM 1412 O O . ILE A 1 180 ? -20.693 9.899 -1.733 1.00 92.06 180 ILE A O 1
ATOM 1416 N N . GLU A 1 181 ? -19.791 9.371 -3.715 1.00 92.19 181 GLU A N 1
ATOM 1417 C CA . GLU A 1 181 ? -20.517 10.339 -4.522 1.00 92.19 181 GLU A CA 1
ATOM 1418 C C . GLU A 1 181 ? -22.020 10.045 -4.517 1.00 92.19 181 GLU A C 1
ATOM 1420 O O . GLU A 1 181 ? -22.806 10.956 -4.248 1.00 92.19 181 GLU A O 1
ATOM 1425 N N . ASP A 1 182 ? -22.409 8.779 -4.690 1.00 92.38 182 ASP A N 1
ATOM 1426 C CA . ASP A 1 182 ? -23.805 8.343 -4.583 1.00 92.38 182 ASP A CA 1
ATOM 1427 C C . ASP A 1 182 ? -24.380 8.643 -3.184 1.00 92.38 182 ASP A C 1
ATOM 1429 O O . ASP A 1 182 ? -25.517 9.099 -3.049 1.00 92.38 182 ASP A O 1
ATOM 1433 N N . LEU A 1 183 ? -23.604 8.406 -2.115 1.00 93.00 183 LEU A N 1
ATOM 1434 C CA . LEU A 1 183 ? -24.026 8.704 -0.740 1.00 93.00 183 LEU A CA 1
ATOM 1435 C C . LEU A 1 183 ? -24.171 10.207 -0.485 1.00 93.00 183 LEU A C 1
ATOM 1437 O O . LEU A 1 183 ? -25.073 10.617 0.245 1.00 93.00 183 LEU A O 1
ATOM 1441 N N . LEU A 1 184 ? -23.303 11.036 -1.069 1.00 94.50 184 LEU A N 1
ATOM 1442 C CA . LEU A 1 184 ? -23.415 12.493 -0.990 1.00 94.50 184 LEU A CA 1
ATOM 1443 C C . LEU A 1 184 ? -24.676 12.995 -1.700 1.00 94.50 184 LEU A C 1
ATOM 1445 O O . LEU A 1 184 ? -25.354 13.877 -1.175 1.00 94.50 184 LEU A O 1
ATOM 1449 N N . GLU A 1 185 ? -24.989 12.452 -2.877 1.00 93.75 185 GLU A N 1
ATOM 1450 C CA . GLU A 1 185 ? -26.199 12.792 -3.629 1.00 93.75 185 GLU A CA 1
ATOM 1451 C C . GLU A 1 185 ? -27.460 12.386 -2.858 1.00 93.75 185 GLU A C 1
ATOM 1453 O O . GLU A 1 185 ? -28.329 13.223 -2.604 1.00 93.75 185 GLU A O 1
ATOM 1458 N N . LYS A 1 186 ? -27.511 11.139 -2.379 1.00 91.62 186 LYS A N 1
ATOM 1459 C CA . LYS A 1 186 ? -28.628 10.631 -1.573 1.00 91.62 186 LYS A CA 1
ATOM 1460 C C . LYS A 1 186 ? -28.787 11.389 -0.264 1.00 91.62 186 LYS A C 1
ATOM 1462 O O . LYS A 1 186 ? -29.901 11.751 0.092 1.00 91.62 186 LYS A O 1
ATOM 1467 N N . GLY A 1 187 ? -27.700 11.703 0.437 1.00 93.06 187 GLY A N 1
ATOM 1468 C CA . GLY A 1 187 ? -27.790 12.484 1.669 1.00 93.06 187 GLY A CA 1
ATOM 1469 C C . GLY A 1 187 ? -28.295 13.910 1.453 1.00 93.06 187 GLY A C 1
ATOM 1470 O O . GLY A 1 187 ? -28.975 14.444 2.320 1.00 93.06 187 GLY A O 1
ATOM 1471 N N . ARG A 1 188 ? -28.034 14.526 0.291 1.00 94.50 188 ARG A N 1
ATOM 1472 C CA . ARG A 1 188 ? -28.657 15.815 -0.062 1.00 94.50 188 ARG A CA 1
ATOM 1473 C C . ARG A 1 188 ? -30.146 15.667 -0.347 1.00 94.50 188 ARG A C 1
ATOM 1475 O O . ARG A 1 188 ? -30.911 16.521 0.073 1.00 94.50 188 ARG A O 1
ATOM 1482 N N . TYR A 1 189 ? -30.539 14.603 -1.042 1.00 92.06 189 TYR A N 1
ATOM 1483 C CA . TYR A 1 189 ? -31.939 14.332 -1.363 1.00 92.06 189 TYR A CA 1
ATOM 1484 C C . TYR A 1 189 ? -32.781 14.018 -0.114 1.00 92.06 189 TYR A C 1
ATOM 1486 O O . TYR A 1 189 ? -33.879 14.541 0.029 1.00 92.06 189 TYR A O 1
ATOM 1494 N N . HIS A 1 190 ? -32.250 13.208 0.805 1.00 90.88 190 HIS A N 1
ATOM 1495 C CA . HIS A 1 190 ? -32.917 12.828 2.057 1.00 90.88 190 HIS A CA 1
ATOM 1496 C C . HIS A 1 190 ? -32.673 13.809 3.212 1.00 90.88 190 HIS A C 1
ATOM 1498 O O . HIS A 1 190 ? -33.112 13.542 4.327 1.00 90.88 190 HIS A O 1
ATOM 1504 N N . GLU A 1 191 ? -31.924 14.892 2.976 1.00 94.31 191 GLU A N 1
ATOM 1505 C CA . GLU A 1 191 ? -31.457 15.816 4.019 1.00 94.31 191 GLU A CA 1
ATOM 1506 C C . GLU A 1 191 ? -30.806 15.088 5.210 1.00 94.31 191 GLU A C 1
ATOM 1508 O O . GLU A 1 191 ? -30.916 15.511 6.353 1.00 94.31 191 GLU A O 1
ATOM 1513 N N . ALA A 1 192 ? -30.094 13.991 4.941 1.00 95.50 192 ALA A N 1
ATOM 1514 C CA . ALA A 1 192 ? -29.496 13.113 5.941 1.00 95.50 192 ALA A CA 1
ATOM 1515 C C . ALA A 1 192 ? -27.969 13.099 5.833 1.00 95.50 192 ALA A C 1
ATOM 1517 O O . ALA A 1 192 ? -27.396 13.155 4.745 1.00 95.50 192 ALA A O 1
ATOM 1518 N N . CYS A 1 193 ? -27.276 13.007 6.969 1.00 96.62 193 CYS A N 1
ATOM 1519 C CA . CYS A 1 193 ? -25.822 13.110 7.036 1.00 96.62 193 CYS A CA 1
ATOM 1520 C C . CYS A 1 193 ? -25.140 11.859 6.448 1.00 96.62 193 CYS A C 1
ATOM 1522 O O . CYS A 1 193 ? -25.149 10.816 7.108 1.00 96.62 193 CYS A O 1
ATOM 1524 N N . PRO A 1 194 ? -24.435 11.945 5.298 1.00 96.19 194 PRO A N 1
ATOM 1525 C CA . PRO A 1 194 ? -23.811 10.776 4.667 1.00 96.19 194 PRO A CA 1
ATOM 1526 C C . PRO A 1 194 ? -22.740 10.124 5.543 1.00 96.19 194 PRO A C 1
ATOM 1528 O O . PRO A 1 194 ? -22.587 8.905 5.547 1.00 96.19 194 PRO A O 1
ATOM 1531 N N . TYR A 1 195 ? -22.006 10.930 6.319 1.00 94.94 195 TYR A N 1
ATOM 1532 C CA . TYR A 1 195 ? -20.963 10.428 7.212 1.00 94.94 195 TYR A CA 1
ATOM 1533 C C . TYR A 1 195 ? -21.535 9.488 8.281 1.00 94.94 195 TYR A C 1
ATOM 1535 O O . TYR A 1 195 ? -21.036 8.378 8.439 1.00 94.94 195 TYR A O 1
ATOM 1543 N N . TYR A 1 196 ? -22.588 9.895 8.993 1.00 93.69 196 TYR A N 1
ATOM 1544 C CA . TYR A 1 196 ? -23.200 9.042 10.018 1.00 93.69 196 TYR A CA 1
ATOM 1545 C C . TYR A 1 196 ? -24.044 7.927 9.405 1.00 93.69 196 TYR A C 1
ATOM 1547 O O . TYR A 1 196 ? -23.950 6.797 9.872 1.00 93.69 196 TYR A O 1
ATOM 1555 N N . LEU A 1 197 ? -24.738 8.193 8.296 1.00 93.94 197 LEU A N 1
ATOM 1556 C CA . LEU A 1 197 ? -25.452 7.170 7.537 1.00 93.94 197 LEU A CA 1
ATOM 1557 C C . LEU A 1 197 ? -24.528 6.014 7.129 1.00 93.94 197 LEU A C 1
ATOM 1559 O O . LEU A 1 197 ? -24.858 4.856 7.355 1.00 93.94 197 LEU A O 1
ATOM 1563 N N . SER A 1 198 ? -23.331 6.304 6.605 1.00 93.62 198 SER A N 1
ATOM 1564 C CA . SER A 1 198 ? -22.363 5.258 6.237 1.00 93.62 198 SER A CA 1
ATOM 1565 C C . SER A 1 198 ? -21.924 4.385 7.422 1.00 93.62 198 SER A C 1
ATOM 1567 O O . SER A 1 198 ? -21.687 3.188 7.252 1.00 93.62 198 SER A O 1
ATOM 1569 N N . ARG A 1 199 ? -21.850 4.963 8.629 1.00 91.75 199 ARG A N 1
ATOM 1570 C CA . ARG A 1 199 ? -21.492 4.246 9.860 1.00 91.75 199 ARG A CA 1
ATOM 1571 C C . ARG A 1 199 ? -22.630 3.348 10.323 1.00 91.75 199 ARG A C 1
ATOM 1573 O O . ARG A 1 199 ? -22.372 2.179 10.592 1.00 91.75 199 ARG A O 1
ATOM 1580 N N . GLU A 1 200 ? -23.862 3.849 10.325 1.00 90.69 200 GLU A N 1
ATOM 1581 C CA . GLU A 1 200 ? -25.040 3.039 10.646 1.00 90.69 200 GLU A CA 1
ATOM 1582 C C . GLU A 1 200 ? -25.183 1.862 9.678 1.00 90.69 200 GLU A C 1
ATOM 1584 O O . GLU A 1 200 ? -25.298 0.717 10.109 1.00 90.69 200 GLU A O 1
ATOM 1589 N N . LEU A 1 201 ? -25.044 2.104 8.369 1.00 91.06 201 LEU A N 1
ATOM 1590 C CA . LEU A 1 201 ? -25.078 1.040 7.359 1.00 91.06 201 LEU A CA 1
ATOM 1591 C C . LEU A 1 201 ? -23.984 -0.015 7.578 1.00 91.06 201 LEU A C 1
ATOM 1593 O O . LEU A 1 201 ? -24.213 -1.197 7.330 1.00 91.06 201 LEU A O 1
ATOM 1597 N N . SER A 1 202 ? -22.801 0.374 8.068 1.00 91.56 202 SER A N 1
ATOM 1598 C CA . SER A 1 202 ? -21.694 -0.567 8.293 1.00 91.56 202 SER A CA 1
ATOM 1599 C C . SER A 1 202 ? -21.974 -1.609 9.380 1.00 91.56 202 SER A C 1
ATOM 1601 O O . SER A 1 202 ? -21.407 -2.700 9.327 1.00 91.56 202 SER A O 1
ATOM 1603 N N . THR A 1 203 ? -22.881 -1.319 10.319 1.00 88.69 203 THR A N 1
ATOM 1604 C CA . THR A 1 203 ? -23.230 -2.232 11.422 1.00 88.69 203 THR A CA 1
ATOM 1605 C C . THR A 1 203 ? -23.982 -3.477 10.956 1.00 88.69 203 THR A C 1
ATOM 1607 O O . THR A 1 203 ? -23.833 -4.536 11.562 1.00 88.69 203 THR A O 1
ATOM 1610 N N . SER A 1 204 ? -24.741 -3.379 9.862 1.00 86.75 204 SER A N 1
ATOM 1611 C CA . SER A 1 204 ? -25.566 -4.460 9.299 1.00 86.75 204 SER A CA 1
ATOM 1612 C C . SER A 1 204 ? -25.156 -4.855 7.874 1.00 86.75 204 SER A C 1
ATOM 1614 O O . SER A 1 204 ? -25.730 -5.773 7.284 1.00 86.75 204 SER A O 1
ATOM 1616 N N . ALA A 1 205 ? -24.135 -4.199 7.315 1.00 91.75 205 ALA A N 1
ATOM 1617 C CA . ALA A 1 205 ? -23.627 -4.494 5.986 1.00 91.75 205 ALA A CA 1
ATOM 1618 C C . ALA A 1 205 ? -22.964 -5.874 5.909 1.00 91.75 205 ALA A C 1
ATOM 1620 O O . ALA A 1 205 ? -22.202 -6.308 6.781 1.00 91.75 205 ALA A O 1
ATOM 1621 N N . GLN A 1 206 ? -23.221 -6.524 4.783 1.00 94.06 206 GLN A N 1
ATOM 1622 C CA . GLN A 1 206 ? -22.601 -7.771 4.373 1.00 94.06 206 GLN A CA 1
ATOM 1623 C C . GLN A 1 206 ? -21.187 -7.566 3.809 1.00 94.06 206 GLN A C 1
ATOM 1625 O O . GLN A 1 206 ? -20.321 -8.430 3.966 1.00 94.06 206 GLN A O 1
ATOM 1630 N N . LEU A 1 207 ? -20.976 -6.426 3.144 1.00 96.19 207 LEU A N 1
ATOM 1631 C CA . LEU A 1 207 ? -19.716 -6.010 2.536 1.00 96.19 207 LEU A CA 1
ATOM 1632 C C . LEU A 1 207 ? -19.367 -4.583 2.974 1.00 96.19 207 LEU A C 1
ATOM 1634 O O . LEU A 1 207 ? -20.098 -3.643 2.668 1.00 96.19 207 LEU A O 1
ATOM 1638 N N . VAL A 1 208 ? -18.241 -4.403 3.659 1.00 96.12 208 VAL A N 1
ATOM 1639 C CA . VAL A 1 208 ? -17.786 -3.079 4.109 1.00 96.12 208 VAL A CA 1
ATOM 1640 C C . VAL A 1 208 ? -16.512 -2.683 3.376 1.00 96.12 208 VAL A C 1
ATOM 1642 O O . VAL A 1 208 ? -15.512 -3.391 3.451 1.00 96.12 208 VAL A O 1
ATOM 1645 N N . PHE A 1 209 ? -16.534 -1.538 2.700 1.00 96.94 209 PHE A N 1
ATOM 1646 C CA . PHE A 1 209 ? -15.366 -0.932 2.069 1.00 96.94 209 PHE A CA 1
ATOM 1647 C C . PHE A 1 209 ? -14.742 0.110 2.993 1.00 96.94 209 PHE A C 1
ATOM 1649 O O . PHE A 1 209 ? -15.430 1.007 3.483 1.00 96.94 209 PHE A O 1
ATOM 1656 N N . MET A 1 210 ? -13.432 0.032 3.204 1.00 94.62 210 MET A N 1
ATOM 1657 C CA . MET A 1 210 ? -12.692 1.053 3.949 1.00 94.62 210 MET A CA 1
ATOM 1658 C C . MET A 1 210 ? -11.217 1.064 3.550 1.00 94.62 210 MET A C 1
ATOM 1660 O O . MET A 1 210 ? -10.714 0.058 3.060 1.00 94.62 210 MET A O 1
ATOM 1664 N N . PRO A 1 211 ? -10.480 2.165 3.731 1.00 92.38 211 PRO A N 1
ATOM 1665 C CA . PRO A 1 211 ? -9.042 2.122 3.520 1.00 92.38 211 PRO A CA 1
ATOM 1666 C C . PRO A 1 211 ? -8.358 1.286 4.618 1.00 92.38 211 PRO A C 1
ATOM 1668 O O . PRO A 1 211 ? -8.843 1.231 5.750 1.00 92.38 211 PRO A O 1
ATOM 1671 N N . TYR A 1 212 ? -7.226 0.636 4.324 1.00 91.12 212 TYR A N 1
ATOM 1672 C CA . TYR A 1 212 ? -6.597 -0.273 5.298 1.00 91.12 212 TYR A CA 1
ATOM 1673 C C . TYR A 1 212 ? -6.182 0.412 6.609 1.00 91.12 212 TYR A C 1
ATOM 1675 O O . TYR A 1 212 ? -6.140 -0.243 7.646 1.00 91.12 212 TYR A O 1
ATOM 1683 N N . ASN A 1 213 ? -5.927 1.726 6.621 1.00 88.75 213 ASN A N 1
ATOM 1684 C CA . ASN A 1 213 ? -5.542 2.431 7.846 1.00 88.75 213 ASN A CA 1
ATOM 1685 C C . ASN A 1 213 ? -6.678 2.439 8.881 1.00 88.75 213 ASN A C 1
ATOM 1687 O O . ASN A 1 213 ? -6.399 2.513 10.071 1.00 88.75 213 ASN A O 1
ATOM 1691 N N . TYR A 1 214 ? -7.937 2.276 8.456 1.00 91.06 214 TYR A N 1
ATOM 1692 C CA . TYR A 1 214 ? -9.076 2.147 9.367 1.00 91.06 214 TYR A CA 1
ATOM 1693 C C . TYR A 1 214 ? -9.063 0.804 10.112 1.00 91.06 214 TYR A C 1
ATOM 1695 O O . TYR A 1 214 ? -9.641 0.710 11.192 1.00 91.06 214 TYR A O 1
ATOM 1703 N N . LEU A 1 215 ? -8.392 -0.213 9.554 1.00 91.31 215 LEU A N 1
ATOM 1704 C CA . LEU A 1 215 ? -8.182 -1.522 10.178 1.00 91.31 215 LEU A CA 1
ATOM 1705 C C . LEU A 1 215 ? -6.893 -1.570 11.000 1.00 91.31 215 LEU A C 1
ATOM 1707 O O . LEU A 1 215 ? -6.873 -2.171 12.067 1.00 91.31 215 LEU A O 1
ATOM 1711 N N . LEU A 1 216 ? -5.810 -0.963 10.517 1.00 90.62 216 LEU A N 1
ATOM 1712 C CA . LEU A 1 216 ? -4.503 -1.075 11.168 1.00 90.62 216 LEU A CA 1
ATOM 1713 C C . LEU A 1 216 ? -4.396 -0.165 12.396 1.00 90.62 216 LEU A C 1
ATOM 1715 O O . LEU A 1 216 ? -3.966 -0.620 13.457 1.00 90.62 216 LEU A O 1
ATOM 1719 N N . ASP A 1 217 ? -4.858 1.085 12.289 1.00 85.38 217 ASP A N 1
ATOM 1720 C CA . ASP A 1 217 ? -4.788 2.035 13.396 1.00 85.38 217 ASP A CA 1
ATOM 1721 C C . ASP A 1 217 ? -5.791 1.680 14.506 1.00 85.38 217 ASP A C 1
ATOM 1723 O O . ASP A 1 217 ? -7.014 1.642 14.317 1.00 85.38 217 ASP A O 1
ATOM 1727 N N . ARG A 1 218 ? -5.264 1.436 15.709 1.00 80.38 218 ARG A N 1
ATOM 1728 C CA . ARG A 1 218 ? -6.052 1.032 16.881 1.00 80.38 218 ARG A CA 1
ATOM 1729 C C . ARG A 1 218 ? -7.051 2.113 17.290 1.00 80.38 218 ARG A C 1
ATOM 1731 O O . ARG A 1 218 ? -8.165 1.787 17.707 1.00 80.38 218 ARG A O 1
ATOM 1738 N N . ASN A 1 219 ? -6.669 3.384 17.187 1.00 77.62 219 ASN A N 1
ATOM 1739 C CA . ASN A 1 219 ? -7.507 4.498 17.623 1.00 77.62 219 ASN A CA 1
ATOM 1740 C C . ASN A 1 219 ? -8.669 4.744 16.660 1.00 77.62 219 ASN A C 1
ATOM 1742 O O . ASN A 1 219 ? -9.803 4.965 17.099 1.00 77.62 219 ASN A O 1
ATOM 1746 N N . THR A 1 220 ? -8.426 4.605 15.361 1.00 83.50 220 THR A N 1
ATOM 1747 C CA . THR A 1 220 ? -9.454 4.660 14.322 1.00 83.50 220 THR A CA 1
ATOM 1748 C C . THR A 1 220 ? -10.441 3.507 14.476 1.00 83.50 220 THR A C 1
ATOM 1750 O O . THR A 1 220 ? -11.643 3.770 14.548 1.00 83.50 220 THR A O 1
ATOM 1753 N N . ARG A 1 221 ? -9.972 2.261 14.660 1.00 85.31 221 ARG A N 1
ATOM 1754 C CA . ARG A 1 221 ? -10.851 1.108 14.943 1.00 85.31 221 ARG A CA 1
ATOM 1755 C C . ARG A 1 221 ? -11.762 1.343 16.148 1.00 85.31 221 ARG A C 1
ATOM 1757 O O . ARG A 1 221 ? -12.966 1.112 16.059 1.00 85.31 221 ARG A O 1
ATOM 1764 N N . ARG A 1 222 ? -11.203 1.837 17.261 1.00 79.50 222 ARG A N 1
ATOM 1765 C CA . ARG A 1 222 ? -11.958 2.163 18.487 1.00 79.50 222 ARG A CA 1
ATOM 1766 C C . ARG A 1 222 ? -12.985 3.267 18.260 1.00 79.50 222 ARG A C 1
ATOM 1768 O O . ARG A 1 222 ? -14.123 3.140 18.692 1.00 79.50 222 ARG A O 1
ATOM 1775 N N . THR A 1 223 ? -12.596 4.330 17.559 1.00 80.00 223 THR A N 1
ATOM 1776 C CA . THR A 1 223 ? -13.475 5.472 17.262 1.00 80.00 223 THR A CA 1
ATOM 1777 C C . THR A 1 223 ? -14.637 5.073 16.355 1.00 80.00 223 THR A C 1
ATOM 1779 O O . THR A 1 223 ? -15.752 5.570 16.510 1.00 80.00 223 THR A O 1
ATOM 1782 N N . LEU A 1 224 ? -14.376 4.185 15.397 1.00 82.19 224 LEU A N 1
ATOM 1783 C CA . LEU A 1 224 ? -15.382 3.666 14.479 1.00 82.19 224 LEU A CA 1
ATOM 1784 C C . LEU A 1 224 ? -16.222 2.538 15.083 1.00 82.19 224 LEU A C 1
ATOM 1786 O O . LEU A 1 224 ? -17.272 2.253 14.521 1.00 82.19 224 LEU A O 1
ATOM 1790 N N . GLN A 1 225 ? -15.798 1.956 16.213 1.00 82.25 225 GLN A N 1
ATOM 1791 C CA . GLN A 1 225 ? -16.447 0.814 16.868 1.00 82.25 225 GLN A CA 1
ATOM 1792 C C . GLN A 1 225 ? -16.639 -0.365 15.900 1.00 82.25 225 GLN A C 1
ATOM 1794 O O . GLN A 1 225 ? -17.709 -0.960 15.818 1.00 82.25 225 GLN A O 1
ATOM 1799 N N . LEU A 1 226 ? -15.594 -0.679 15.127 1.00 82.81 226 LEU A N 1
ATOM 1800 C CA . LEU A 1 226 ? -15.653 -1.751 14.133 1.00 82.81 226 LEU A CA 1
ATOM 1801 C C . LEU A 1 226 ? -15.720 -3.122 14.813 1.00 82.81 226 LEU A C 1
ATOM 1803 O O . LEU A 1 226 ? -14.731 -3.572 15.396 1.00 82.81 226 LEU A O 1
ATOM 1807 N N . ASP A 1 227 ? -16.853 -3.806 14.671 1.00 86.75 227 ASP A N 1
ATOM 1808 C CA . ASP A 1 227 ? -16.945 -5.236 14.955 1.00 86.75 227 ASP A CA 1
ATOM 1809 C C . ASP A 1 227 ? -16.418 -6.041 13.759 1.00 86.75 227 ASP A C 1
ATOM 1811 O O . ASP A 1 227 ? -16.986 -6.016 12.661 1.00 86.75 227 ASP A O 1
ATOM 1815 N N . LEU A 1 228 ? -15.294 -6.723 13.988 1.00 90.19 228 LEU A N 1
ATOM 1816 C CA . LEU A 1 228 ? -14.605 -7.569 13.010 1.00 90.19 228 LEU A CA 1
ATOM 1817 C C . LEU A 1 228 ? -14.689 -9.063 13.379 1.00 90.19 228 LEU A C 1
ATOM 1819 O O . LEU A 1 228 ? -14.021 -9.890 12.752 1.00 90.19 228 LEU A O 1
ATOM 1823 N N . THR A 1 229 ? -15.509 -9.421 14.372 1.00 90.69 229 THR A N 1
ATOM 1824 C CA . THR A 1 229 ? -15.710 -10.811 14.799 1.00 90.69 229 THR A CA 1
ATOM 1825 C C . THR A 1 229 ? -16.211 -11.653 13.629 1.00 90.69 229 THR A C 1
ATOM 1827 O O . THR A 1 229 ? -17.090 -11.221 12.883 1.00 90.69 229 THR A O 1
ATOM 1830 N N . ASN A 1 230 ? -15.622 -12.840 13.420 1.00 91.88 230 ASN A N 1
ATOM 1831 C CA . ASN A 1 230 ? -15.981 -13.756 12.323 1.00 91.88 230 ASN A CA 1
ATOM 1832 C C . ASN A 1 230 ? -15.950 -13.086 10.926 1.00 91.88 230 ASN A C 1
ATOM 1834 O O . ASN A 1 230 ? -16.622 -13.529 9.996 1.00 91.88 230 ASN A O 1
ATOM 1838 N N . SER A 1 231 ? -15.170 -12.012 10.754 1.00 94.75 231 SER A N 1
ATOM 1839 C CA . SER A 1 231 ? -15.062 -11.297 9.479 1.00 94.75 231 SER A CA 1
ATOM 1840 C C . SER A 1 231 ? -13.925 -11.837 8.612 1.00 94.75 231 SER A C 1
ATOM 1842 O O . SER A 1 231 ? -12.886 -12.269 9.115 1.00 94.75 231 SER A O 1
ATOM 1844 N N . VAL A 1 232 ? -14.114 -11.781 7.297 1.00 97.06 232 VAL A N 1
ATOM 1845 C CA . VAL A 1 232 ? -13.091 -12.026 6.275 1.00 97.06 232 VAL A CA 1
ATOM 1846 C C . VAL A 1 232 ? -12.487 -10.686 5.876 1.00 97.06 232 VAL A C 1
ATOM 1848 O O . VAL A 1 232 ? -13.213 -9.810 5.404 1.00 97.06 232 VAL A O 1
ATOM 1851 N N . LEU A 1 233 ? -11.171 -10.526 6.026 1.00 97.50 233 LEU A N 1
ATOM 1852 C CA . LEU A 1 233 ? -10.479 -9.314 5.584 1.00 97.50 233 LEU A CA 1
ATOM 1853 C C . LEU A 1 233 ? -9.818 -9.531 4.223 1.00 97.50 233 LEU A C 1
ATOM 1855 O O . LEU A 1 233 ? -8.970 -10.410 4.072 1.00 97.50 233 LEU A O 1
ATOM 1859 N N . LEU A 1 234 ? -10.178 -8.705 3.247 1.00 97.94 234 LEU A N 1
ATOM 1860 C CA . LEU A 1 234 ? -9.593 -8.692 1.912 1.00 97.94 234 LEU A CA 1
ATOM 1861 C C . LEU A 1 234 ? -8.731 -7.435 1.774 1.00 97.94 234 LEU A C 1
ATOM 1863 O O . LEU A 1 234 ? -9.276 -6.339 1.713 1.00 97.94 234 LEU A O 1
ATOM 1867 N N . PHE A 1 235 ? -7.406 -7.573 1.728 1.00 96.69 235 PHE A N 1
ATOM 1868 C CA . PHE A 1 235 ? -6.503 -6.458 1.43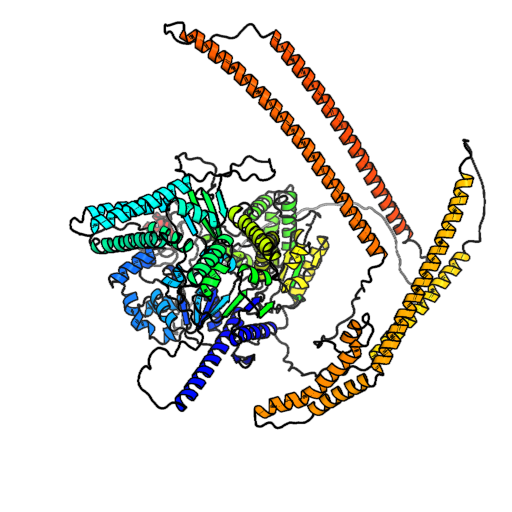3 1.00 96.69 235 PHE A CA 1
ATOM 1869 C C . PHE A 1 235 ? -6.103 -6.505 -0.041 1.00 96.69 235 PHE A C 1
ATOM 1871 O O . PHE A 1 235 ? -5.310 -7.358 -0.446 1.00 96.69 235 PHE A O 1
ATOM 1878 N N . ASP A 1 236 ? -6.646 -5.582 -0.828 1.00 94.25 236 ASP A N 1
ATOM 1879 C CA . ASP A 1 236 ? -6.270 -5.363 -2.223 1.00 94.25 236 ASP A CA 1
ATOM 1880 C C . ASP A 1 236 ? -5.159 -4.311 -2.325 1.00 94.25 236 ASP A C 1
ATOM 1882 O O . ASP A 1 236 ? -5.028 -3.424 -1.476 1.00 94.25 236 ASP A O 1
ATOM 1886 N N . GLU A 1 237 ? -4.329 -4.425 -3.360 1.00 89.62 237 GLU A N 1
ATOM 1887 C CA . GLU A 1 237 ? -3.123 -3.610 -3.540 1.00 89.62 237 GLU A CA 1
ATOM 1888 C C . GLU A 1 237 ? -2.201 -3.610 -2.297 1.00 89.62 237 GLU A C 1
ATOM 1890 O O . GLU A 1 237 ? -1.557 -2.615 -1.963 1.00 89.62 237 GLU A O 1
ATOM 1895 N N . ALA A 1 238 ? -2.083 -4.764 -1.630 1.00 90.88 238 ALA A N 1
ATOM 1896 C CA . ALA A 1 238 ? -1.400 -4.935 -0.344 1.00 90.88 238 ALA A CA 1
ATOM 1897 C C . ALA A 1 238 ? 0.136 -4.751 -0.366 1.00 90.88 238 ALA A C 1
ATOM 1899 O O . ALA A 1 238 ? 0.797 -5.028 0.628 1.00 90.88 238 ALA A O 1
ATOM 1900 N N . HIS A 1 239 ? 0.740 -4.262 -1.455 1.00 85.62 239 HIS A N 1
ATOM 1901 C CA . HIS A 1 239 ? 2.200 -4.125 -1.574 1.00 85.62 239 HIS A CA 1
ATOM 1902 C C . HIS A 1 239 ? 2.820 -3.086 -0.619 1.00 85.62 239 HIS A C 1
ATOM 1904 O O . HIS A 1 239 ? 4.027 -3.127 -0.390 1.00 85.62 239 HIS A O 1
ATOM 1910 N N . ASN A 1 240 ? 2.011 -2.186 -0.047 1.00 84.69 240 ASN A N 1
ATOM 1911 C CA . ASN A 1 240 ? 2.417 -1.247 1.008 1.00 84.69 240 ASN A CA 1
ATOM 1912 C C . ASN A 1 240 ? 1.900 -1.629 2.401 1.00 84.69 240 ASN A C 1
ATOM 1914 O O . ASN A 1 240 ? 2.015 -0.827 3.323 1.00 84.69 240 ASN A O 1
ATOM 1918 N N . LEU A 1 241 ? 1.297 -2.811 2.564 1.00 90.75 241 LEU A N 1
ATOM 1919 C CA . LEU A 1 241 ? 0.658 -3.180 3.825 1.00 90.75 241 LEU A CA 1
ATOM 1920 C C . LEU A 1 241 ? 1.661 -3.228 4.984 1.00 90.75 241 LEU A C 1
ATOM 1922 O O . LEU A 1 241 ? 1.351 -2.735 6.059 1.00 90.75 241 LEU A O 1
ATOM 1926 N N . GLU A 1 242 ? 2.866 -3.757 4.754 1.00 88.75 242 GLU A N 1
ATOM 1927 C CA . GLU A 1 242 ? 3.922 -3.814 5.776 1.00 88.75 242 GLU A CA 1
ATOM 1928 C C . GLU A 1 242 ? 4.274 -2.420 6.305 1.00 88.75 242 GLU A C 1
ATOM 1930 O O . GLU A 1 242 ? 4.215 -2.199 7.511 1.00 88.75 242 GLU A O 1
ATOM 1935 N N . THR A 1 243 ? 4.521 -1.467 5.407 1.00 86.81 243 THR A N 1
ATOM 1936 C CA . THR A 1 243 ? 4.845 -0.085 5.778 1.00 86.81 243 THR A CA 1
ATOM 1937 C C . THR A 1 243 ? 3.661 0.602 6.461 1.00 86.81 243 THR A C 1
ATOM 1939 O O . THR A 1 243 ? 3.825 1.322 7.437 1.00 86.81 243 THR A O 1
ATOM 1942 N N . ALA A 1 244 ? 2.431 0.323 6.023 1.00 89.88 244 ALA A N 1
ATOM 1943 C CA . ALA A 1 244 ? 1.241 0.835 6.697 1.00 89.88 244 ALA A CA 1
ATOM 1944 C C . ALA A 1 244 ? 1.085 0.284 8.127 1.00 89.88 244 ALA A C 1
ATOM 1946 O O . ALA A 1 244 ? 0.595 0.987 9.009 1.00 89.88 244 ALA A O 1
ATOM 1947 N N . CYS A 1 245 ? 1.490 -0.966 8.371 1.00 91.56 245 CYS A N 1
ATOM 1948 C CA . CYS A 1 245 ? 1.493 -1.570 9.702 1.00 91.56 245 CYS A CA 1
ATOM 1949 C C . CYS A 1 245 ? 2.553 -0.940 10.617 1.00 91.56 245 CYS A C 1
ATOM 1951 O O . CYS A 1 245 ? 2.251 -0.664 11.783 1.00 91.56 245 CYS A O 1
ATOM 1953 N N . THR A 1 246 ? 3.769 -0.713 10.106 1.00 89.44 246 THR A N 1
ATOM 1954 C CA . THR A 1 246 ? 4.857 -0.083 10.870 1.00 89.44 246 THR A CA 1
ATOM 1955 C C . THR A 1 246 ? 4.532 1.370 11.192 1.00 89.44 246 THR A C 1
ATOM 1957 O O . THR A 1 246 ? 4.665 1.769 12.347 1.00 89.44 246 THR A O 1
ATOM 1960 N N . GLU A 1 247 ? 4.011 2.136 10.231 1.00 87.19 247 GLU A N 1
ATOM 1961 C CA . GLU A 1 247 ? 3.554 3.517 10.433 1.00 87.19 247 GLU A CA 1
ATOM 1962 C C . GLU A 1 247 ? 2.432 3.596 11.477 1.00 87.19 247 GLU A C 1
ATOM 1964 O O . GLU A 1 247 ? 2.511 4.398 12.402 1.00 87.19 247 GLU A O 1
ATOM 1969 N N . ALA A 1 248 ? 1.417 2.726 11.389 1.00 86.62 248 ALA A N 1
ATOM 1970 C CA . ALA A 1 248 ? 0.297 2.704 12.338 1.00 86.62 248 ALA A CA 1
ATOM 1971 C C . ALA A 1 248 ? 0.704 2.306 13.769 1.00 86.62 248 ALA A C 1
ATOM 1973 O O . ALA A 1 248 ? -0.042 2.564 14.713 1.00 86.62 248 ALA A O 1
ATOM 1974 N N . SER A 1 249 ? 1.857 1.653 13.927 1.00 87.50 249 SER A N 1
ATOM 1975 C CA . SER A 1 249 ? 2.384 1.207 15.223 1.00 87.50 249 SER A CA 1
ATOM 1976 C C . SER A 1 249 ? 3.526 2.083 15.739 1.00 87.50 249 SER A C 1
ATOM 1978 O O . SER A 1 249 ? 3.994 1.852 16.855 1.00 87.50 249 SER A O 1
ATOM 1980 N N . SER A 1 250 ? 3.988 3.046 14.939 1.00 89.19 250 SER A N 1
ATOM 1981 C CA . SER A 1 250 ? 5.041 3.997 15.292 1.00 89.19 250 SER A CA 1
ATOM 1982 C C . SER A 1 250 ? 4.446 5.262 15.899 1.00 89.19 250 SER A C 1
ATOM 1984 O O . SER A 1 250 ? 3.292 5.608 15.652 1.00 89.19 250 SER A O 1
ATOM 1986 N N . PHE A 1 251 ? 5.235 5.970 16.700 1.00 88.31 251 PHE A N 1
ATOM 1987 C CA . PHE A 1 251 ? 4.786 7.190 17.358 1.00 88.31 251 PHE A CA 1
ATOM 1988 C C . PHE A 1 251 ? 5.913 8.198 17.516 1.00 88.31 251 PHE A C 1
ATOM 1990 O O . PHE A 1 251 ? 7.048 7.819 17.790 1.00 88.31 251 PHE A O 1
ATOM 1997 N N . GLU A 1 252 ? 5.594 9.485 17.414 1.00 88.50 252 GLU A N 1
ATOM 1998 C CA . GLU A 1 252 ? 6.552 10.571 17.617 1.00 88.50 252 GLU A CA 1
ATOM 1999 C C . GLU A 1 252 ? 5.948 11.657 18.506 1.00 88.50 252 GLU A C 1
ATOM 2001 O O . GLU A 1 252 ? 4.781 12.022 18.352 1.00 88.50 252 GLU A O 1
ATOM 2006 N N . ILE A 1 253 ? 6.747 12.182 19.434 1.00 89.94 253 ILE A N 1
ATOM 2007 C CA . ILE A 1 253 ? 6.364 13.286 20.317 1.00 89.94 253 ILE A CA 1
ATOM 2008 C C . ILE A 1 253 ? 7.499 14.298 20.418 1.00 89.94 253 ILE A C 1
ATOM 2010 O O . ILE A 1 253 ? 8.653 13.929 20.645 1.00 89.94 253 ILE A O 1
ATOM 2014 N N . SER A 1 254 ? 7.193 15.587 20.248 1.00 90.62 254 SER A N 1
ATOM 2015 C CA . SER A 1 254 ? 8.205 16.635 20.397 1.00 90.62 254 SER A CA 1
ATOM 2016 C C . SER A 1 254 ? 8.231 17.225 21.805 1.00 90.62 254 SER A C 1
ATOM 2018 O O . SER A 1 254 ? 7.254 17.183 22.560 1.00 90.62 254 SER A O 1
ATOM 2020 N N . THR A 1 255 ? 9.353 17.844 22.173 1.00 89.88 255 THR A N 1
ATOM 2021 C CA . THR A 1 255 ? 9.440 18.606 23.426 1.00 89.88 255 THR A CA 1
ATOM 2022 C C . THR A 1 255 ? 8.474 19.793 23.435 1.00 89.88 255 THR A C 1
ATOM 2024 O O . THR A 1 255 ? 8.055 20.228 24.510 1.00 89.88 255 THR A O 1
ATOM 2027 N N . VAL A 1 256 ? 8.053 20.307 22.272 1.00 88.75 256 VAL A N 1
ATOM 2028 C CA . VAL A 1 256 ? 6.996 21.326 22.176 1.00 88.75 256 VAL A CA 1
ATOM 2029 C C . VAL A 1 256 ? 5.632 20.739 22.524 1.00 88.75 256 VAL A C 1
ATOM 2031 O O . VAL A 1 256 ? 4.883 21.403 23.243 1.00 88.75 256 VAL A O 1
ATOM 2034 N N . ASP A 1 257 ? 5.326 19.512 22.099 1.00 89.38 257 ASP A N 1
ATOM 2035 C CA . ASP A 1 257 ? 4.089 18.825 22.489 1.00 89.38 257 ASP A CA 1
ATOM 2036 C C . ASP A 1 257 ? 4.028 18.611 24.003 1.00 89.38 257 ASP A C 1
ATOM 2038 O O . ASP A 1 257 ? 3.051 18.999 24.642 1.00 89.38 257 ASP A O 1
ATOM 2042 N N . LEU A 1 258 ? 5.103 18.113 24.616 1.00 91.25 258 LEU A N 1
ATOM 2043 C CA . LEU A 1 258 ? 5.166 17.957 26.074 1.00 91.25 258 LEU A CA 1
ATOM 2044 C C . LEU A 1 258 ? 4.997 19.302 26.802 1.00 91.25 258 LEU A C 1
ATOM 2046 O O . LEU A 1 258 ? 4.198 19.424 27.730 1.00 91.25 258 LEU A O 1
ATOM 2050 N N . ASN A 1 259 ? 5.671 20.358 26.335 1.00 91.38 259 ASN A N 1
ATOM 2051 C CA . ASN A 1 259 ? 5.517 21.702 26.898 1.00 91.38 259 ASN A CA 1
ATOM 2052 C C . ASN A 1 259 ? 4.097 22.272 26.717 1.00 91.38 259 ASN A C 1
ATOM 2054 O O . ASN A 1 259 ? 3.615 23.027 27.566 1.00 91.38 259 ASN A O 1
ATOM 2058 N N . ASN A 1 260 ? 3.429 21.963 25.602 1.00 90.00 260 ASN A N 1
ATOM 2059 C CA . ASN A 1 260 ? 2.029 22.317 25.379 1.00 90.00 260 ASN A CA 1
ATOM 2060 C C . ASN A 1 260 ? 1.125 21.577 26.378 1.00 90.00 260 ASN A C 1
ATOM 2062 O O . ASN A 1 260 ? 0.267 22.218 26.979 1.00 90.00 260 ASN A O 1
ATOM 2066 N N . ALA A 1 261 ? 1.358 20.281 26.616 1.00 90.31 261 ALA A N 1
ATOM 2067 C CA . ALA A 1 261 ? 0.608 19.482 27.588 1.00 90.31 261 ALA A CA 1
ATOM 2068 C C . ALA A 1 261 ? 0.760 20.033 29.017 1.00 90.31 261 ALA A C 1
ATOM 2070 O O . ALA A 1 261 ? -0.235 20.250 29.706 1.00 90.31 261 ALA A O 1
ATOM 2071 N N . VAL A 1 262 ? 1.984 20.390 29.426 1.00 91.75 262 VAL A N 1
ATOM 2072 C CA . VAL A 1 262 ? 2.245 21.057 30.715 1.00 91.75 262 VAL A CA 1
ATOM 2073 C C . VAL A 1 262 ? 1.477 22.377 30.831 1.00 91.75 262 VAL A C 1
ATOM 2075 O O . VAL A 1 262 ? 0.898 22.675 31.876 1.00 91.75 262 VAL A O 1
ATOM 2078 N N . ARG A 1 263 ? 1.440 23.183 29.762 1.00 89.62 263 ARG A N 1
ATOM 2079 C CA . ARG A 1 263 ? 0.670 24.438 29.741 1.00 89.62 263 ARG A CA 1
ATOM 2080 C C . ARG A 1 263 ? -0.837 24.204 29.840 1.00 89.62 263 ARG A C 1
ATOM 2082 O O . ARG A 1 263 ? -1.510 24.990 30.504 1.00 89.62 263 ARG A O 1
ATOM 2089 N N . GLU A 1 264 ? -1.356 23.148 29.217 1.00 88.19 264 GLU A N 1
ATOM 2090 C CA . GLU A 1 264 ? -2.763 22.750 29.339 1.00 88.19 264 GLU A CA 1
ATOM 2091 C C . GLU A 1 264 ? -3.121 22.402 30.793 1.00 88.19 264 GLU A C 1
ATOM 2093 O O . GLU A 1 264 ? -4.115 22.920 31.304 1.00 88.19 264 GLU A O 1
ATOM 2098 N N . ILE A 1 265 ? -2.281 21.623 31.487 1.00 89.56 265 ILE A N 1
ATOM 2099 C CA . ILE A 1 265 ? -2.496 21.260 32.900 1.00 89.56 265 ILE A CA 1
ATOM 2100 C C . ILE A 1 265 ? -2.415 22.495 33.808 1.00 89.56 265 ILE A C 1
ATOM 2102 O O . ILE A 1 265 ? -3.314 22.734 34.610 1.00 89.56 265 ILE A O 1
ATOM 2106 N N . LYS A 1 266 ? -1.386 23.340 33.649 1.00 89.75 266 LYS A N 1
ATOM 2107 C CA . LYS A 1 266 ? -1.230 24.565 34.460 1.00 89.75 266 LYS A CA 1
ATOM 2108 C C . LYS A 1 266 ? -2.417 25.514 34.317 1.00 89.75 266 LYS A C 1
ATOM 2110 O O . LYS A 1 266 ? -2.860 26.097 35.301 1.00 89.75 266 LYS A O 1
ATOM 2115 N N . LYS A 1 267 ? -2.959 25.657 33.102 1.00 86.25 267 LYS A N 1
ATOM 2116 C CA . LYS A 1 267 ? -4.172 26.452 32.879 1.00 86.25 267 LYS A CA 1
ATOM 2117 C C . LYS A 1 267 ? -5.360 25.878 33.660 1.00 86.25 267 LYS A C 1
ATOM 2119 O O . LYS A 1 267 ? -6.095 26.643 34.276 1.00 86.25 267 LYS A O 1
ATOM 2124 N N . ARG A 1 268 ? -5.521 24.552 33.667 1.00 82.81 268 ARG A N 1
ATOM 2125 C CA . ARG A 1 268 ? -6.584 23.876 34.420 1.00 82.81 268 ARG A CA 1
ATOM 2126 C C . ARG A 1 268 ? -6.429 24.052 35.932 1.00 82.81 268 ARG A C 1
ATOM 2128 O O . ARG A 1 268 ? -7.436 24.272 36.597 1.00 82.81 268 ARG A O 1
ATOM 2135 N N . ASN A 1 269 ? -5.206 24.016 36.461 1.00 87.31 269 ASN A N 1
ATOM 2136 C CA . ASN A 1 269 ? -4.957 24.272 37.885 1.00 87.31 269 ASN A CA 1
ATOM 2137 C C . ASN A 1 269 ? -5.438 25.670 38.297 1.00 87.31 269 ASN A C 1
ATOM 2139 O O . ASN A 1 269 ? -6.175 25.789 39.267 1.00 87.31 269 ASN A O 1
ATOM 2143 N N . ILE A 1 270 ? -5.154 26.700 37.490 1.00 85.12 270 ILE A N 1
ATOM 2144 C CA . ILE A 1 270 ? -5.655 28.067 37.734 1.00 85.12 270 ILE A CA 1
ATOM 2145 C C . ILE A 1 270 ? -7.196 28.106 37.745 1.00 85.12 270 ILE A C 1
ATOM 2147 O O . ILE A 1 270 ? -7.805 28.845 38.516 1.00 85.12 270 ILE A O 1
ATOM 2151 N N . GLU A 1 271 ? -7.856 27.330 36.882 1.00 81.38 271 GLU A N 1
ATOM 2152 C CA . GLU A 1 271 ? -9.323 27.231 36.857 1.00 81.38 271 GLU A CA 1
ATOM 2153 C C . GLU A 1 271 ? -9.885 26.481 38.080 1.00 81.38 271 GLU A C 1
ATOM 2155 O O . GLU A 1 271 ? -10.954 26.844 38.565 1.00 81.38 271 GLU A O 1
ATOM 2160 N N . LEU A 1 272 ? -9.188 25.451 38.578 1.00 79.62 272 LEU A N 1
ATOM 2161 C CA . LEU A 1 272 ? -9.538 24.739 39.815 1.00 79.62 272 LEU A CA 1
ATOM 2162 C C . LEU A 1 272 ? -9.405 25.643 41.041 1.00 79.62 272 LEU A C 1
ATOM 2164 O O . LEU A 1 272 ? -10.326 25.696 41.847 1.00 79.62 272 LEU A O 1
ATOM 2168 N N . GLU A 1 273 ? -8.306 26.390 41.141 1.00 82.06 273 GLU A N 1
ATOM 2169 C CA . GLU A 1 273 ? -8.051 27.339 42.233 1.00 82.06 273 GLU A CA 1
ATOM 2170 C C . GLU A 1 273 ? -9.121 28.434 42.312 1.00 82.06 273 GLU A C 1
ATOM 2172 O O . GLU A 1 273 ? -9.506 28.853 43.398 1.00 82.06 273 GLU A O 1
ATOM 2177 N N . ARG A 1 274 ? -9.643 28.880 41.162 1.00 78.44 274 ARG A N 1
ATOM 2178 C CA . ARG A 1 274 ? -10.721 29.883 41.099 1.00 78.44 274 ARG A CA 1
ATOM 2179 C C . ARG A 1 274 ? -12.088 29.344 41.511 1.00 78.44 274 ARG A C 1
ATOM 2181 O O . ARG A 1 274 ? -12.950 30.131 41.894 1.00 78.44 274 ARG A O 1
ATOM 2188 N N . LYS A 1 275 ? -12.315 28.034 41.405 1.00 69.56 275 LYS A N 1
ATOM 2189 C CA . LYS A 1 275 ? -13.556 27.380 41.835 1.00 69.56 275 LYS A CA 1
ATOM 2190 C C . LYS A 1 275 ? -13.436 27.017 43.319 1.00 69.56 275 LYS A C 1
ATOM 2192 O O . LYS A 1 275 ? -13.385 25.846 43.687 1.00 69.56 275 LYS A O 1
ATOM 2197 N N . GLU A 1 276 ? -13.378 28.036 44.177 1.00 56.09 276 GLU A N 1
ATOM 2198 C CA . GLU A 1 276 ? -13.449 27.872 45.632 1.00 56.09 276 GLU A CA 1
ATOM 2199 C C . GLU A 1 276 ? -14.805 27.245 46.001 1.00 56.09 276 GLU A C 1
ATOM 2201 O O . GLU A 1 276 ? -15.811 27.945 45.944 1.00 56.09 276 GLU A O 1
ATOM 2206 N N . GLN A 1 277 ? -14.822 25.934 46.313 1.00 57.16 277 GLN A N 1
ATOM 2207 C CA . GLN A 1 277 ? -15.841 25.155 47.071 1.00 57.16 277 GLN A CA 1
ATOM 2208 C C . GLN A 1 277 ? -15.940 23.658 46.669 1.00 57.16 277 GLN A C 1
ATOM 2210 O O . GLN A 1 277 ? -16.992 23.045 46.836 1.00 57.16 277 GLN A O 1
ATOM 2215 N N . HIS A 1 278 ? -14.866 23.013 46.195 1.00 59.50 278 HIS A N 1
ATOM 2216 C CA . HIS A 1 278 ? -14.844 21.546 46.049 1.00 59.50 278 HIS A CA 1
ATOM 2217 C C . HIS A 1 278 ? -13.936 20.880 47.102 1.00 59.50 278 HIS A C 1
ATOM 2219 O O . HIS A 1 278 ? -12.743 21.185 47.132 1.00 59.50 278 HIS A O 1
ATOM 2225 N N . PRO A 1 279 ? -14.451 19.951 47.937 1.00 61.22 279 PRO A N 1
ATOM 2226 C CA . PRO A 1 279 ? -13.655 19.261 48.960 1.00 61.22 279 PRO A CA 1
ATOM 2227 C C . PRO A 1 279 ? -12.523 18.390 48.383 1.00 61.22 279 PRO A C 1
ATOM 2229 O O . PRO A 1 279 ? -11.542 18.145 49.079 1.00 61.22 279 PRO A O 1
ATOM 2232 N N . ASP A 1 280 ? -12.601 18.013 47.103 1.00 67.31 280 ASP A N 1
ATOM 2233 C CA . ASP A 1 280 ? -11.587 17.200 46.412 1.00 67.31 280 ASP A CA 1
ATOM 2234 C C . ASP A 1 280 ? -10.551 18.027 45.618 1.00 67.31 280 ASP A C 1
ATOM 2236 O O . ASP A 1 280 ? -9.578 17.474 45.098 1.00 67.31 280 ASP A O 1
ATOM 2240 N N . ALA A 1 281 ? -10.709 19.357 45.539 1.00 71.56 281 ALA A N 1
ATOM 2241 C CA . ALA A 1 281 ? -9.881 20.214 44.680 1.00 71.56 281 ALA A CA 1
ATOM 2242 C C . ALA A 1 281 ? -8.391 20.200 45.067 1.00 71.56 281 ALA A C 1
ATOM 2244 O O . ALA A 1 281 ? -7.527 20.221 44.195 1.00 71.56 281 ALA A O 1
ATOM 2245 N N . ALA A 1 282 ? -8.079 20.109 46.364 1.00 77.31 282 ALA A N 1
ATOM 2246 C CA . ALA A 1 282 ? -6.698 20.050 46.846 1.00 77.31 282 ALA A CA 1
ATOM 2247 C C . ALA A 1 282 ? -5.978 18.760 46.410 1.00 77.31 282 ALA A C 1
ATOM 2249 O O . ALA A 1 282 ? -4.813 18.803 46.023 1.00 77.31 282 ALA A O 1
ATOM 2250 N N . SER A 1 283 ? -6.677 17.618 46.423 1.00 81.06 283 SER A N 1
ATOM 2251 C CA . SER A 1 283 ? -6.111 16.344 45.964 1.00 81.06 283 SER A CA 1
ATOM 2252 C C . SER A 1 283 ? -5.955 16.301 44.442 1.00 81.06 283 SER A C 1
ATOM 2254 O O . SER A 1 283 ? -5.009 15.692 43.947 1.00 81.06 283 SER A O 1
ATOM 2256 N N . GLU A 1 284 ? -6.872 16.923 43.694 1.00 81.75 284 GLU A N 1
ATOM 2257 C CA . GLU A 1 284 ? -6.778 17.032 42.233 1.00 81.75 284 GLU A CA 1
ATOM 2258 C C . GLU A 1 284 ? -5.602 17.930 41.818 1.00 81.75 284 GLU A C 1
ATOM 2260 O O . GLU A 1 284 ? -4.835 17.564 40.928 1.00 81.75 284 GLU A O 1
ATOM 2265 N N . LEU A 1 285 ? -5.401 19.058 42.508 1.00 84.31 285 LEU A N 1
ATOM 2266 C CA . LEU A 1 285 ? -4.257 19.949 42.292 1.00 84.31 285 LEU A CA 1
ATOM 2267 C C . LEU A 1 285 ? -2.918 19.237 42.544 1.00 84.31 285 LEU A C 1
ATOM 2269 O O . LEU A 1 285 ? -2.040 19.306 41.685 1.00 84.31 285 LEU A O 1
ATOM 2273 N N . ASP A 1 286 ? -2.788 18.491 43.647 1.00 85.75 286 ASP A N 1
ATOM 2274 C CA . ASP A 1 286 ? -1.577 17.712 43.961 1.00 85.75 286 ASP A CA 1
ATOM 2275 C C . ASP A 1 286 ? -1.264 16.658 42.880 1.00 85.75 286 ASP A C 1
ATOM 2277 O O . ASP A 1 286 ? -0.127 16.541 42.416 1.00 85.75 286 ASP A O 1
ATOM 2281 N N . MET A 1 287 ? -2.274 15.920 42.400 1.00 85.38 287 MET A N 1
ATOM 2282 C CA . MET A 1 287 ? -2.085 14.965 41.297 1.00 85.38 287 MET A CA 1
ATOM 2283 C C . MET A 1 287 ? -1.670 15.656 39.989 1.00 85.38 287 MET A C 1
ATOM 2285 O O . MET A 1 287 ? -0.796 15.155 39.275 1.00 85.38 287 MET A O 1
ATOM 2289 N N . ASN A 1 288 ? -2.259 16.812 39.677 1.00 89.44 288 ASN A N 1
ATOM 2290 C CA . ASN A 1 288 ? -1.922 17.584 38.482 1.00 89.44 288 ASN A CA 1
ATOM 2291 C C . ASN A 1 288 ? -0.490 18.141 38.545 1.00 89.44 288 ASN A C 1
ATOM 2293 O O . ASN A 1 288 ? 0.218 18.132 37.536 1.00 89.44 288 ASN A O 1
ATOM 2297 N N . GLU A 1 289 ? -0.042 18.603 39.715 1.00 89.69 289 GLU A N 1
ATOM 2298 C CA . GLU A 1 289 ? 1.334 19.063 39.932 1.00 89.69 289 GLU A CA 1
ATOM 2299 C C . GLU A 1 289 ? 2.348 17.927 39.779 1.00 89.69 289 GLU A C 1
ATOM 2301 O O . GLU A 1 289 ? 3.351 18.097 39.080 1.00 89.69 289 GLU A O 1
ATOM 2306 N N . LYS A 1 290 ? 2.053 16.742 40.329 1.00 89.75 290 LYS A N 1
ATOM 2307 C CA . LYS A 1 290 ? 2.868 15.533 40.116 1.00 89.75 290 LYS A CA 1
ATOM 2308 C C . LYS A 1 290 ? 2.979 15.182 38.634 1.00 89.75 290 LYS A C 1
ATOM 2310 O O . LYS A 1 290 ? 4.072 14.884 38.156 1.00 89.75 290 LYS A O 1
ATOM 2315 N N . LEU A 1 291 ? 1.882 15.272 37.877 1.00 90.31 291 LEU A N 1
ATOM 2316 C CA . LEU A 1 291 ? 1.902 15.037 36.430 1.00 90.31 291 LEU A CA 1
ATOM 2317 C C . LEU A 1 291 ? 2.764 16.071 35.685 1.00 90.31 291 LEU A C 1
ATOM 2319 O O . LEU A 1 291 ? 3.522 15.703 34.787 1.00 90.31 291 LEU A O 1
ATOM 2323 N N . VAL A 1 292 ? 2.692 17.351 36.069 1.00 92.25 292 VAL A N 1
ATOM 2324 C CA . VAL A 1 292 ? 3.564 18.404 35.519 1.00 92.25 292 VAL A CA 1
ATOM 2325 C C . VAL A 1 292 ? 5.032 18.110 35.816 1.00 92.25 292 VAL A C 1
ATOM 2327 O O . VAL A 1 292 ? 5.862 18.260 34.921 1.00 92.25 292 VAL A O 1
ATOM 2330 N N . GLN A 1 293 ? 5.357 17.674 37.035 1.00 90.81 293 GLN A N 1
ATOM 2331 C CA . GLN A 1 293 ? 6.721 17.310 37.414 1.00 90.81 293 GLN A CA 1
ATOM 2332 C C . GLN A 1 293 ? 7.241 16.147 36.563 1.00 90.81 293 GLN A C 1
ATOM 2334 O O . GLN A 1 293 ? 8.327 16.253 36.000 1.00 90.81 293 GLN A O 1
ATOM 2339 N N . VAL A 1 294 ? 6.448 15.084 36.401 1.00 91.56 294 VAL A N 1
ATOM 2340 C CA . VAL A 1 294 ? 6.792 13.926 35.560 1.00 91.56 294 VAL A CA 1
ATOM 2341 C C . VAL A 1 294 ? 7.037 14.342 34.104 1.00 91.56 294 VAL A C 1
ATOM 2343 O O . VAL A 1 294 ? 8.038 13.950 33.507 1.00 91.56 294 VAL A O 1
ATOM 2346 N N . MET A 1 295 ? 6.170 15.180 33.525 1.00 91.69 295 MET A N 1
ATOM 2347 C CA . MET A 1 295 ? 6.370 15.681 32.158 1.00 91.69 295 MET A CA 1
ATOM 2348 C C . MET A 1 295 ? 7.609 16.572 32.033 1.00 91.69 295 MET A C 1
ATOM 2350 O O . MET A 1 295 ? 8.295 16.508 31.015 1.00 91.69 295 MET A O 1
ATOM 2354 N N . GLN A 1 296 ? 7.909 17.392 33.044 1.00 91.75 296 GLN A N 1
ATOM 2355 C CA . GLN A 1 296 ? 9.106 18.232 33.049 1.00 91.75 296 GLN A CA 1
ATOM 2356 C C . GLN A 1 296 ? 10.378 17.385 33.144 1.00 91.75 296 GLN A C 1
ATOM 2358 O O . GLN A 1 296 ? 11.299 17.614 32.367 1.00 91.75 296 GLN A O 1
ATOM 2363 N N . MET A 1 297 ? 10.394 16.363 34.006 1.00 91.25 297 MET A N 1
ATOM 2364 C CA . MET A 1 297 ? 11.487 15.388 34.078 1.00 91.25 297 MET A CA 1
ATOM 2365 C C . MET A 1 297 ? 11.708 14.699 32.730 1.00 91.25 297 MET A C 1
ATOM 2367 O O . MET A 1 297 ? 12.847 14.586 32.291 1.00 91.25 297 MET A O 1
ATOM 2371 N N . LEU A 1 298 ? 10.633 14.311 32.033 1.00 91.25 298 LEU A N 1
ATOM 2372 C CA . LEU A 1 298 ? 10.735 13.703 30.706 1.00 91.25 298 LEU A CA 1
ATOM 2373 C C . LEU A 1 298 ? 11.305 14.670 29.661 1.00 91.25 298 LEU A C 1
ATOM 2375 O O . LEU A 1 298 ? 12.151 14.274 28.860 1.00 91.25 298 LEU A O 1
ATOM 2379 N N . ILE A 1 299 ? 10.875 15.936 29.667 1.00 90.81 299 ILE A N 1
ATOM 2380 C CA . ILE A 1 299 ? 11.457 16.975 28.803 1.00 90.81 299 ILE A CA 1
ATOM 2381 C C . ILE A 1 299 ? 12.955 17.100 29.087 1.00 90.81 299 ILE A C 1
ATOM 2383 O O . ILE A 1 299 ? 13.755 17.059 28.154 1.00 90.81 299 ILE A O 1
ATOM 2387 N N . ASP A 1 300 ? 13.333 17.219 30.357 1.00 89.19 300 ASP A N 1
ATOM 2388 C CA . ASP A 1 300 ? 14.721 17.407 30.768 1.00 89.19 300 ASP A CA 1
ATOM 2389 C C . ASP A 1 300 ? 15.571 16.180 30.407 1.00 89.19 300 ASP A C 1
ATOM 2391 O O . ASP A 1 300 ? 16.665 16.344 29.873 1.00 89.19 300 ASP A O 1
ATOM 2395 N N . ALA A 1 301 ? 15.047 14.963 30.574 1.00 88.38 301 ALA A N 1
ATOM 2396 C CA . ALA A 1 301 ? 15.711 13.722 30.182 1.00 88.38 301 ALA A CA 1
ATOM 2397 C C . ALA A 1 301 ? 15.923 13.636 28.657 1.00 88.38 301 ALA A C 1
ATOM 2399 O O . ALA A 1 301 ? 17.038 13.380 28.200 1.00 88.38 301 ALA A O 1
ATOM 2400 N N . ILE A 1 302 ? 14.906 13.957 27.844 1.00 87.88 302 ILE A N 1
ATOM 2401 C CA . ILE A 1 302 ? 15.032 14.032 26.372 1.00 87.88 302 ILE A CA 1
ATOM 2402 C C . ILE A 1 302 ? 16.084 15.079 25.960 1.00 87.88 302 ILE A C 1
ATOM 2404 O O . ILE A 1 302 ? 16.847 14.876 25.006 1.00 87.88 302 ILE A O 1
ATOM 2408 N N . MET A 1 303 ? 16.148 16.204 26.677 1.00 83.75 303 MET A N 1
ATOM 2409 C CA . MET A 1 303 ? 17.133 17.267 26.456 1.00 83.75 303 MET A CA 1
ATOM 2410 C C . MET A 1 303 ? 18.539 16.905 26.975 1.00 83.75 303 MET A C 1
ATOM 2412 O O . MET A 1 303 ? 19.535 17.389 26.434 1.00 83.75 303 MET A O 1
ATOM 2416 N N . ALA A 1 304 ? 18.641 16.028 27.973 1.00 82.31 304 ALA A N 1
ATOM 2417 C CA . ALA A 1 304 ? 19.897 15.569 28.561 1.00 82.31 304 ALA A CA 1
ATOM 2418 C C . ALA A 1 304 ? 20.542 14.411 27.789 1.00 82.31 304 ALA A C 1
ATOM 2420 O O . ALA A 1 304 ? 21.752 14.213 27.905 1.00 82.31 304 ALA A O 1
ATOM 2421 N N . LEU A 1 305 ? 19.776 13.664 26.980 1.00 80.00 305 LEU A N 1
ATOM 2422 C CA . LEU A 1 305 ? 20.326 12.603 26.137 1.00 80.00 305 LEU A CA 1
ATOM 2423 C C . LEU A 1 305 ? 21.422 13.171 25.223 1.00 80.00 305 LEU A C 1
ATOM 2425 O O . LEU A 1 305 ? 21.166 13.932 24.282 1.00 80.00 305 LEU A O 1
ATOM 2429 N N . ASN A 1 306 ? 22.665 12.811 25.555 1.00 58.84 306 ASN A N 1
ATOM 2430 C CA . ASN A 1 306 ? 23.856 13.200 24.823 1.00 58.84 306 ASN A CA 1
ATOM 2431 C C . ASN A 1 306 ? 23.839 12.526 23.454 1.00 58.84 306 ASN A C 1
ATOM 2433 O O . ASN A 1 306 ? 23.754 11.304 23.322 1.00 58.84 306 ASN A O 1
ATOM 2437 N N . LEU A 1 307 ? 23.949 13.348 22.419 1.00 58.56 307 LEU A N 1
ATOM 2438 C CA . LEU A 1 307 ? 24.006 12.885 21.048 1.00 58.56 307 LEU A CA 1
ATOM 2439 C C . LEU A 1 307 ? 25.436 12.396 20.768 1.00 58.56 307 LEU A C 1
ATOM 2441 O O . LEU A 1 307 ? 26.317 13.178 20.395 1.00 58.56 307 LEU A O 1
ATOM 2445 N N . THR A 1 308 ? 25.693 11.116 21.022 1.00 43.91 308 THR A N 1
ATOM 2446 C CA . THR A 1 308 ? 26.975 10.461 20.739 1.00 43.91 308 THR A CA 1
ATOM 2447 C C . THR A 1 308 ? 27.232 10.431 19.229 1.00 43.91 308 THR A C 1
ATOM 2449 O O . THR A 1 308 ? 26.310 10.245 18.434 1.00 43.91 308 THR A O 1
ATOM 2452 N N . ARG A 1 309 ? 28.491 10.643 18.811 1.00 39.53 309 ARG A N 1
ATOM 2453 C CA . ARG A 1 309 ? 28.897 10.491 17.404 1.00 39.53 309 ARG A CA 1
ATOM 2454 C C . ARG A 1 309 ? 28.602 9.054 16.976 1.00 39.53 309 ARG A C 1
ATOM 2456 O O . ARG A 1 309 ? 29.072 8.126 17.624 1.00 39.53 309 ARG A O 1
ATOM 2463 N N . MET A 1 310 ? 27.885 8.881 15.871 1.00 34.50 310 MET A N 1
ATOM 2464 C CA . MET A 1 310 ? 28.080 7.681 15.069 1.00 34.50 310 MET A CA 1
ATOM 2465 C C . MET A 1 310 ? 29.466 7.832 14.440 1.00 34.50 310 MET A C 1
ATOM 2467 O O . MET A 1 310 ? 29.699 8.781 13.691 1.00 34.50 310 MET A O 1
ATOM 2471 N N . THR A 1 311 ? 30.417 6.988 14.822 1.00 31.41 311 THR A N 1
ATOM 2472 C CA . THR A 1 311 ? 31.628 6.795 14.028 1.00 31.41 311 THR A CA 1
ATOM 2473 C C . THR A 1 311 ? 31.221 5.948 12.834 1.00 31.41 311 THR A C 1
ATOM 2475 O O . THR A 1 311 ? 31.053 4.738 12.966 1.00 31.41 311 THR A O 1
ATOM 2478 N N . ASP A 1 312 ? 30.994 6.596 11.696 1.00 35.97 312 ASP A N 1
ATOM 2479 C CA . ASP A 1 312 ? 31.127 5.909 10.420 1.00 35.97 312 ASP A CA 1
ATOM 2480 C C . ASP A 1 312 ? 32.616 5.593 10.249 1.00 35.97 312 ASP A C 1
ATOM 2482 O O . ASP A 1 312 ? 33.465 6.475 10.412 1.00 35.97 312 ASP A O 1
ATOM 2486 N N . GLU A 1 313 ? 32.923 4.337 9.943 1.00 36.91 313 GLU A N 1
ATOM 2487 C CA . GLU A 1 313 ? 34.149 4.004 9.232 1.00 36.91 313 GLU A CA 1
ATOM 2488 C C . GLU A 1 313 ? 34.193 4.865 7.956 1.00 36.91 313 GLU A C 1
ATOM 2490 O O . GLU A 1 313 ? 33.341 4.766 7.073 1.00 36.91 313 GLU A O 1
ATOM 2495 N N . GLU A 1 314 ? 35.147 5.793 7.961 1.00 41.66 314 GLU A N 1
ATOM 2496 C CA . GLU A 1 314 ? 35.827 6.438 6.838 1.00 41.66 314 GLU A CA 1
ATOM 2497 C C . GLU A 1 314 ? 35.016 6.763 5.573 1.00 41.66 314 GLU A C 1
ATOM 2499 O O . GLU A 1 314 ? 34.867 5.985 4.628 1.00 41.66 314 GLU A O 1
ATOM 2504 N N . SER A 1 315 ? 34.644 8.039 5.469 1.00 33.22 315 SER A N 1
ATOM 2505 C CA . SER A 1 315 ? 34.665 8.769 4.198 1.00 33.22 315 SER A CA 1
ATOM 2506 C C . SER A 1 315 ? 34.851 10.264 4.467 1.00 33.22 315 SER A C 1
ATOM 2508 O O . SER A 1 315 ? 33.888 11.028 4.547 1.00 33.22 315 SER A O 1
ATOM 2510 N N . GLU A 1 316 ? 36.105 10.707 4.593 1.00 36.53 316 GLU A N 1
ATOM 2511 C CA . GLU A 1 316 ? 36.443 12.131 4.528 1.00 36.53 316 GLU A CA 1
ATOM 2512 C C . GLU A 1 316 ? 36.378 12.612 3.074 1.00 36.53 316 GLU A C 1
ATOM 2514 O O . GLU A 1 316 ? 37.223 12.299 2.237 1.00 36.53 316 GLU A O 1
ATOM 2519 N N . GLY A 1 317 ? 35.334 13.378 2.759 1.00 32.31 317 GLY A N 1
ATOM 2520 C CA . GLY A 1 317 ? 35.169 13.943 1.422 1.00 32.31 317 GLY A CA 1
ATOM 2521 C C . GLY A 1 317 ? 34.013 14.921 1.237 1.00 32.31 317 GLY A C 1
ATOM 2522 O O . GLY A 1 317 ? 33.531 15.050 0.120 1.00 32.31 317 GLY A O 1
ATOM 2523 N N . SER A 1 318 ? 33.536 15.575 2.300 1.00 32.72 318 SER A N 1
ATOM 2524 C CA . SER A 1 318 ? 32.898 16.904 2.281 1.00 32.72 318 SER A CA 1
ATOM 2525 C C . SER A 1 318 ? 32.372 17.212 3.681 1.00 32.72 318 SER A C 1
ATOM 2527 O O . SER A 1 318 ? 31.497 16.496 4.168 1.00 32.72 318 SER A O 1
ATOM 2529 N N . GLU A 1 319 ? 32.848 18.286 4.307 1.00 35.19 319 GLU A N 1
ATOM 2530 C CA . GLU A 1 319 ? 32.219 18.858 5.498 1.00 35.19 319 GLU A CA 1
ATOM 2531 C C . GLU A 1 319 ? 30.764 19.242 5.180 1.00 35.19 319 GLU A C 1
ATOM 2533 O O . GLU A 1 319 ? 30.476 20.266 4.558 1.00 35.19 319 GLU A O 1
ATOM 2538 N N . LYS A 1 320 ? 29.821 18.399 5.603 1.00 33.16 320 LYS A N 1
ATOM 2539 C CA . LYS A 1 320 ? 28.419 18.764 5.806 1.00 33.16 320 LYS A CA 1
ATOM 2540 C C . LYS A 1 320 ? 28.039 18.318 7.209 1.00 33.16 320 LYS A C 1
ATOM 2542 O O . LYS A 1 320 ? 28.022 17.128 7.507 1.00 33.16 320 LYS A O 1
ATOM 2547 N N . SER A 1 321 ? 27.771 19.288 8.079 1.00 33.69 321 SER A N 1
ATOM 2548 C CA . SER A 1 321 ? 27.358 19.062 9.460 1.00 33.69 321 SER A CA 1
ATOM 2549 C C . SER A 1 321 ? 25.968 18.421 9.503 1.00 33.69 321 SER A C 1
ATOM 2551 O O . SER A 1 321 ? 24.961 19.121 9.406 1.00 33.69 321 SER A O 1
ATOM 2553 N N . TYR A 1 322 ? 25.886 17.103 9.663 1.00 40.00 322 TYR A N 1
ATOM 2554 C CA . TYR A 1 322 ? 24.639 16.473 10.095 1.00 40.00 322 TYR A CA 1
ATOM 2555 C C . TYR A 1 322 ? 24.531 16.603 11.620 1.00 40.00 322 TYR A C 1
ATOM 2557 O O . TYR A 1 322 ? 25.426 16.191 12.362 1.00 40.00 322 TYR A O 1
ATOM 2565 N N . GLN A 1 323 ? 23.451 17.218 12.106 1.00 49.16 323 GLN A N 1
ATOM 2566 C CA . GLN A 1 323 ? 23.170 17.315 13.537 1.00 49.16 323 GLN A CA 1
ATOM 2567 C C . GLN A 1 323 ? 22.754 15.937 14.087 1.00 49.16 323 GLN A C 1
ATOM 2569 O O . GLN A 1 323 ? 21.643 15.465 13.882 1.00 49.16 323 GLN A O 1
ATOM 2574 N N . LYS A 1 324 ? 23.716 15.291 14.757 1.00 65.69 324 LYS A N 1
ATOM 2575 C CA . LYS A 1 324 ? 23.629 14.570 16.041 1.00 65.69 324 LYS A CA 1
ATOM 2576 C C . LYS A 1 324 ? 22.238 13.980 16.428 1.00 65.69 324 LYS A C 1
ATOM 2578 O O . LYS A 1 324 ? 21.306 14.728 16.703 1.00 65.69 324 LYS A O 1
ATOM 2583 N N . SER A 1 325 ? 22.120 12.645 16.543 1.00 70.38 325 SER A N 1
ATOM 2584 C CA . SER A 1 325 ? 20.927 11.913 17.042 1.00 70.38 325 SER A CA 1
ATOM 2585 C C . SER A 1 325 ? 21.295 10.734 17.955 1.00 70.38 325 SER A C 1
ATOM 2587 O O . SER A 1 325 ? 22.311 10.092 17.708 1.00 70.38 325 SER A O 1
ATOM 2589 N N . HIS A 1 326 ? 20.465 10.412 18.950 1.00 80.19 326 HIS A N 1
ATOM 2590 C CA . HIS A 1 326 ? 20.622 9.263 19.854 1.00 80.19 326 HIS A CA 1
ATOM 2591 C C . HIS A 1 326 ? 19.679 8.123 19.440 1.00 80.19 326 HIS A C 1
ATOM 2593 O O . HIS A 1 326 ? 18.511 8.379 19.156 1.00 80.19 326 HIS A O 1
ATOM 2599 N N . VAL A 1 327 ? 20.164 6.878 19.386 1.00 83.00 327 VAL A N 1
ATOM 2600 C CA . VAL A 1 327 ? 19.349 5.702 19.029 1.00 83.00 327 VAL A CA 1
ATOM 2601 C C . VAL A 1 327 ? 19.630 4.546 19.974 1.00 83.00 327 VAL A C 1
ATOM 2603 O O . VAL A 1 327 ? 20.789 4.217 20.214 1.00 83.00 327 VAL A O 1
ATOM 2606 N N . THR A 1 328 ? 18.574 3.890 20.445 1.00 84.19 328 THR A N 1
ATOM 2607 C CA . THR A 1 328 ? 18.652 2.648 21.222 1.00 84.19 328 THR A CA 1
ATOM 2608 C C . THR A 1 328 ? 17.633 1.629 20.716 1.00 84.19 328 THR A C 1
ATOM 2610 O O . THR A 1 328 ? 16.768 1.926 19.888 1.00 84.19 328 THR A O 1
ATOM 2613 N N . ASP A 1 329 ? 17.701 0.409 21.241 1.00 83.00 329 ASP A N 1
ATOM 2614 C CA . ASP A 1 329 ? 16.598 -0.544 21.130 1.00 83.00 329 ASP A CA 1
ATOM 2615 C C . ASP A 1 329 ? 15.332 -0.056 21.865 1.00 83.00 329 ASP A C 1
ATOM 2617 O O . ASP A 1 329 ? 15.336 0.978 22.550 1.00 83.00 329 ASP A O 1
ATOM 2621 N N . GLY A 1 330 ? 14.243 -0.815 21.736 1.00 81.75 330 GLY A N 1
ATOM 2622 C CA . GLY A 1 330 ? 12.982 -0.543 22.419 1.00 81.75 330 GLY A CA 1
ATOM 2623 C C . GLY A 1 330 ? 13.078 -0.591 23.948 1.00 81.75 330 GLY A C 1
ATOM 2624 O O . GLY A 1 330 ? 12.156 -0.145 24.615 1.00 81.75 330 GLY A O 1
ATOM 2625 N N . SER A 1 331 ? 14.178 -1.075 24.544 1.00 84.19 331 SER A N 1
ATOM 2626 C CA . SER A 1 331 ? 14.367 -1.007 26.001 1.00 84.19 331 SER A CA 1
ATOM 2627 C C . SER A 1 331 ? 14.714 0.404 26.483 1.00 84.19 331 SER A C 1
ATOM 2629 O O . SER A 1 331 ? 14.450 0.747 27.635 1.00 84.19 331 SER A O 1
ATOM 2631 N N . GLY A 1 332 ? 15.296 1.235 25.611 1.00 85.44 332 GLY A N 1
ATOM 2632 C CA . GLY A 1 332 ? 15.713 2.588 25.970 1.00 85.44 332 GLY A CA 1
ATOM 2633 C C . GLY A 1 332 ? 14.558 3.495 26.378 1.00 85.44 332 GLY A C 1
ATOM 2634 O O . GLY A 1 332 ? 14.741 4.306 27.281 1.00 85.44 332 GLY A O 1
ATOM 2635 N N . VAL A 1 333 ? 13.363 3.316 25.801 1.00 87.50 333 VAL A N 1
ATOM 2636 C CA . VAL A 1 333 ? 12.196 4.111 26.211 1.00 87.50 333 VAL A CA 1
ATOM 2637 C C . VAL A 1 333 ? 11.731 3.752 27.612 1.00 87.50 333 VAL A C 1
ATOM 2639 O O . VAL A 1 333 ? 11.402 4.650 28.374 1.00 87.50 333 VAL A O 1
ATOM 2642 N N . PHE A 1 334 ? 11.777 2.476 27.997 1.00 88.00 334 PHE A N 1
ATOM 2643 C CA . PHE A 1 334 ? 11.445 2.084 29.365 1.00 88.00 334 PHE A CA 1
ATOM 2644 C C . PHE A 1 334 ? 12.448 2.653 30.362 1.00 88.00 334 PHE A C 1
ATOM 2646 O O . PHE A 1 334 ? 12.026 3.207 31.365 1.00 88.00 334 PHE A O 1
ATOM 2653 N N . ARG A 1 335 ? 13.752 2.629 30.051 1.00 87.56 335 ARG A N 1
ATOM 2654 C CA . ARG A 1 335 ? 14.776 3.267 30.900 1.00 87.56 335 ARG A CA 1
ATOM 2655 C C . ARG A 1 335 ? 14.546 4.774 31.048 1.00 87.56 335 ARG A C 1
ATOM 2657 O O . ARG A 1 335 ? 14.562 5.283 32.161 1.00 87.56 335 ARG A O 1
ATOM 2664 N N . LEU A 1 336 ? 14.264 5.465 29.940 1.00 89.31 336 LEU A N 1
ATOM 2665 C CA . LEU A 1 336 ? 13.954 6.898 29.938 1.00 89.31 336 LEU A CA 1
ATOM 2666 C C . LEU A 1 336 ? 12.702 7.218 30.774 1.00 89.31 336 LEU A C 1
ATOM 2668 O O . LEU A 1 336 ? 12.668 8.202 31.509 1.00 89.31 336 LEU A O 1
ATOM 2672 N N . LEU A 1 337 ? 11.660 6.395 30.652 1.00 90.38 337 LEU A N 1
ATOM 2673 C CA . LEU A 1 337 ? 10.399 6.572 31.369 1.00 90.38 337 LEU A CA 1
ATOM 2674 C C . LEU A 1 337 ? 10.529 6.216 32.857 1.00 90.38 337 LEU A C 1
ATOM 2676 O O . LEU A 1 337 ? 9.987 6.941 33.691 1.00 90.38 337 LEU A O 1
ATOM 2680 N N . GLU A 1 338 ? 11.305 5.190 33.204 1.00 88.62 338 GLU A N 1
ATOM 2681 C CA . GLU A 1 338 ? 11.621 4.813 34.587 1.00 88.62 338 GLU A CA 1
ATOM 2682 C C . GLU A 1 338 ? 12.380 5.924 35.323 1.00 88.62 338 GLU A C 1
ATOM 2684 O O . GLU A 1 338 ? 12.025 6.239 36.459 1.00 88.62 338 GLU A O 1
ATOM 2689 N N . GLU A 1 339 ? 13.338 6.596 34.668 1.00 86.81 339 GLU A N 1
ATOM 2690 C CA . GLU A 1 339 ? 14.011 7.795 35.208 1.00 86.81 339 GLU A CA 1
ATOM 2691 C C . GLU A 1 339 ? 13.021 8.930 35.534 1.00 86.81 339 GLU A C 1
ATOM 2693 O O . GLU A 1 339 ? 13.275 9.759 36.409 1.00 86.81 339 GLU A O 1
ATOM 2698 N N . CYS A 1 340 ? 11.859 8.937 34.874 1.00 88.81 340 CYS A N 1
ATOM 2699 C CA . CYS A 1 340 ? 10.769 9.888 35.086 1.00 88.81 340 CYS A CA 1
ATOM 2700 C C . CYS A 1 340 ? 9.666 9.360 36.025 1.00 88.81 340 CYS A C 1
ATOM 2702 O O . CYS A 1 340 ? 8.607 9.981 36.122 1.00 88.81 340 CYS A O 1
ATOM 2704 N N . ASN A 1 341 ? 9.884 8.230 36.712 1.00 86.81 341 ASN A N 1
ATOM 2705 C CA . ASN A 1 341 ? 8.901 7.514 37.542 1.00 86.81 341 ASN A CA 1
ATOM 2706 C C . ASN A 1 341 ? 7.665 6.989 36.780 1.00 86.81 341 ASN A C 1
ATOM 2708 O O . ASN A 1 341 ? 6.609 6.754 37.378 1.00 86.81 341 ASN A O 1
ATOM 2712 N N . ILE A 1 342 ? 7.781 6.778 35.467 1.00 88.81 342 ILE A N 1
ATOM 2713 C CA . ILE A 1 342 ? 6.758 6.139 34.636 1.00 88.81 342 ILE A CA 1
ATOM 2714 C C . ILE A 1 342 ? 7.172 4.683 34.393 1.00 88.81 342 ILE A C 1
ATOM 2716 O O . ILE A 1 342 ? 8.056 4.389 33.595 1.00 88.81 342 ILE A O 1
ATOM 2720 N N . THR A 1 343 ? 6.505 3.763 35.076 1.00 86.88 343 THR A N 1
ATOM 2721 C CA . THR A 1 343 ? 6.733 2.316 35.009 1.00 86.88 343 THR A CA 1
ATOM 2722 C C . THR A 1 343 ? 5.445 1.607 34.584 1.00 86.88 343 THR A C 1
ATOM 2724 O O . THR A 1 343 ? 4.384 2.229 34.505 1.00 86.88 343 THR A O 1
ATOM 2727 N N . HIS A 1 344 ? 5.481 0.287 34.382 1.00 79.94 344 HIS A N 1
ATOM 2728 C CA . HIS A 1 344 ? 4.259 -0.492 34.141 1.00 79.94 344 HIS A CA 1
ATOM 2729 C C . HIS A 1 344 ? 3.193 -0.301 35.236 1.00 79.94 344 HIS A C 1
ATOM 2731 O O . HIS A 1 344 ? 2.010 -0.276 34.920 1.00 79.94 344 HIS A O 1
ATOM 2737 N N . THR A 1 345 ? 3.586 -0.093 36.498 1.00 82.06 345 THR A N 1
ATOM 2738 C CA . THR A 1 345 ? 2.642 0.079 37.614 1.00 82.06 345 THR A CA 1
ATOM 2739 C C . THR A 1 345 ? 2.117 1.507 37.754 1.00 82.06 345 THR A C 1
ATOM 2741 O O . THR A 1 345 ? 0.991 1.700 38.208 1.00 82.06 345 THR A O 1
ATOM 2744 N N . THR A 1 346 ? 2.901 2.519 37.370 1.00 86.88 346 THR A N 1
ATOM 2745 C CA . THR A 1 346 ? 2.497 3.932 37.486 1.00 86.88 346 THR A CA 1
ATOM 2746 C C . THR A 1 346 ? 1.897 4.498 36.199 1.00 86.88 346 THR A C 1
ATOM 2748 O O . THR A 1 346 ? 1.167 5.490 36.255 1.00 86.88 346 THR A O 1
ATOM 2751 N N . SER A 1 347 ? 2.145 3.870 35.045 1.00 87.25 347 SER A N 1
ATOM 2752 C CA . SER A 1 347 ? 1.690 4.335 33.727 1.00 87.25 347 SER A CA 1
ATOM 2753 C C . SER A 1 347 ? 0.172 4.518 33.645 1.00 87.25 347 SER A C 1
ATOM 2755 O O . SER A 1 347 ? -0.280 5.569 33.195 1.00 87.25 347 SER A O 1
ATOM 2757 N N . ASP A 1 348 ? -0.620 3.572 34.156 1.00 86.12 348 ASP A N 1
ATOM 2758 C CA . ASP A 1 348 ? -2.084 3.678 34.177 1.00 86.12 348 ASP A CA 1
ATOM 2759 C C . ASP A 1 348 ? -2.564 4.864 35.021 1.00 86.12 348 ASP A C 1
ATOM 2761 O O . ASP A 1 348 ? -3.520 5.545 34.653 1.00 86.12 348 ASP A O 1
ATOM 2765 N N . ILE A 1 349 ? -1.888 5.167 36.133 1.00 87.56 349 ILE A N 1
ATOM 2766 C CA . ILE A 1 349 ? -2.209 6.332 36.969 1.00 87.56 349 ILE A CA 1
ATOM 2767 C C . ILE A 1 349 ? -1.949 7.617 36.175 1.00 87.56 349 ILE A C 1
ATOM 2769 O O . ILE A 1 349 ? -2.808 8.501 36.138 1.00 87.56 349 ILE A O 1
ATOM 2773 N N . VAL A 1 350 ? -0.801 7.706 35.498 1.00 89.25 350 VAL A N 1
ATOM 2774 C CA . VAL A 1 350 ? -0.421 8.856 34.662 1.00 89.25 350 VAL A CA 1
ATOM 2775 C C . VAL A 1 350 ? -1.403 9.041 33.502 1.00 89.25 350 VAL A C 1
ATOM 2777 O O . VAL A 1 350 ? -1.911 10.146 33.301 1.00 89.25 350 VAL A O 1
ATOM 2780 N N . ILE A 1 351 ? -1.724 7.963 32.779 1.00 87.88 351 ILE A N 1
ATOM 2781 C CA . ILE A 1 351 ? -2.675 7.969 31.660 1.00 87.88 351 ILE A CA 1
ATOM 2782 C C . ILE A 1 351 ? -4.058 8.406 32.147 1.00 87.88 351 ILE A C 1
ATOM 2784 O O . ILE A 1 351 ? -4.620 9.354 31.603 1.00 87.88 351 ILE A O 1
ATOM 2788 N N . ASN A 1 352 ? -4.594 7.771 33.192 1.00 88.12 352 ASN A N 1
ATOM 2789 C CA . ASN A 1 352 ? -5.933 8.071 33.697 1.00 88.12 352 ASN A CA 1
ATOM 2790 C C . ASN A 1 352 ? -6.034 9.501 34.240 1.00 88.12 352 ASN A C 1
ATOM 2792 O O . ASN A 1 352 ? -7.054 10.160 34.045 1.00 88.12 352 ASN A O 1
ATOM 2796 N N . THR A 1 353 ? -4.986 10.007 34.895 1.00 87.44 353 THR A N 1
ATOM 2797 C CA . THR A 1 353 ? -4.946 11.392 35.390 1.00 87.44 353 THR A CA 1
ATOM 2798 C C . THR A 1 353 ? -4.952 12.380 34.226 1.00 87.44 353 THR A C 1
ATOM 2800 O O . THR A 1 353 ? -5.787 13.283 34.182 1.00 87.44 353 THR A O 1
ATOM 2803 N N . ALA A 1 354 ? -4.094 12.166 33.227 1.00 87.88 354 ALA A N 1
ATOM 2804 C CA . ALA A 1 354 ? -4.054 12.986 32.021 1.00 87.88 354 ALA A CA 1
ATOM 2805 C C . ALA A 1 354 ? -5.389 12.953 31.245 1.00 87.88 354 ALA A C 1
ATOM 2807 O O . ALA A 1 354 ? -5.863 13.989 30.779 1.00 87.88 354 ALA A O 1
ATOM 2808 N N . GLU A 1 355 ? -6.048 11.796 31.145 1.00 85.25 355 GLU A N 1
ATOM 2809 C CA . GLU A 1 355 ? -7.360 11.686 30.499 1.00 85.25 355 GLU A CA 1
ATOM 2810 C C . GLU A 1 355 ? -8.476 12.382 31.280 1.00 85.25 355 GLU A C 1
ATOM 2812 O O . GLU A 1 355 ? -9.288 13.069 30.663 1.00 85.25 355 GLU A O 1
ATOM 2817 N N . LYS A 1 356 ? -8.497 12.281 32.615 1.00 84.38 356 LYS A N 1
ATOM 2818 C CA . LYS A 1 356 ? -9.450 13.016 33.467 1.00 84.38 356 LYS A CA 1
ATOM 2819 C C . LYS A 1 356 ? -9.297 14.530 33.315 1.00 84.38 356 LYS A C 1
ATOM 2821 O O . LYS A 1 356 ? -10.291 15.244 33.171 1.00 84.38 356 LYS A O 1
ATOM 2826 N N . ILE A 1 357 ? -8.060 15.030 33.278 1.00 83.38 357 ILE A N 1
ATOM 2827 C CA . ILE A 1 357 ? -7.779 16.451 33.017 1.00 83.38 357 ILE A CA 1
ATOM 2828 C C . ILE A 1 357 ? -8.269 16.832 31.615 1.00 83.38 357 ILE A C 1
ATOM 2830 O O . ILE A 1 357 ? -8.936 17.852 31.449 1.00 83.38 357 ILE A O 1
ATOM 2834 N N . HIS A 1 358 ? -7.993 16.002 30.605 1.00 81.44 358 HIS A N 1
ATOM 2835 C CA . HIS A 1 358 ? -8.449 16.248 29.237 1.00 81.44 358 HIS A CA 1
ATOM 2836 C C . HIS A 1 358 ? -9.986 16.276 29.124 1.00 81.44 358 HIS A C 1
ATOM 2838 O O . HIS A 1 358 ? -10.543 17.144 28.447 1.00 81.44 358 HIS A O 1
ATOM 2844 N N . GLN A 1 359 ? -10.681 15.350 29.790 1.00 75.62 359 GLN A N 1
ATOM 2845 C CA . GLN A 1 359 ? -12.144 15.256 29.806 1.00 75.62 359 GLN A CA 1
ATOM 2846 C C . GLN A 1 359 ? -12.775 16.452 30.533 1.00 75.62 359 GLN A C 1
ATOM 2848 O O . GLN A 1 359 ? -13.588 17.158 29.936 1.00 75.62 359 GLN A O 1
ATOM 2853 N N . SER A 1 360 ? -12.323 16.767 31.751 1.00 72.38 360 SER A N 1
ATOM 2854 C CA . SER A 1 360 ? -12.843 17.901 32.537 1.00 72.38 360 SER A CA 1
ATOM 2855 C C . SER A 1 360 ? -12.584 19.265 31.881 1.00 72.38 360 SER A C 1
ATOM 2857 O O . SER A 1 360 ? -13.429 20.164 31.942 1.00 72.38 360 SER A O 1
ATOM 2859 N N . ALA A 1 361 ? -11.444 19.426 31.196 1.00 67.44 361 ALA A N 1
ATOM 2860 C CA . ALA A 1 361 ? -11.133 20.626 30.419 1.00 67.44 361 ALA A CA 1
ATOM 2861 C C . ALA A 1 361 ? -12.044 20.784 29.188 1.00 67.44 361 ALA A C 1
ATOM 2863 O O . ALA A 1 361 ? -12.322 21.909 28.770 1.00 67.44 361 ALA A O 1
ATOM 2864 N N . ASN A 1 362 ? -12.519 19.681 28.603 1.00 65.56 362 ASN A N 1
ATOM 2865 C CA . ASN A 1 362 ? -13.501 19.719 27.519 1.00 65.56 362 ASN A CA 1
ATOM 2866 C C . ASN A 1 362 ? -14.920 19.997 28.038 1.00 65.56 362 ASN A C 1
ATOM 2868 O O . ASN A 1 362 ? -15.680 20.679 27.355 1.00 65.56 362 ASN A O 1
ATOM 2872 N N . GLU A 1 363 ? -15.277 19.500 29.223 1.00 62.12 363 GLU A N 1
ATOM 2873 C CA . GLU A 1 363 ? -16.584 19.728 29.856 1.00 62.12 363 GLU A CA 1
ATOM 2874 C C . GLU A 1 363 ? -16.751 21.169 30.350 1.00 62.12 363 GLU A C 1
ATOM 2876 O O . GLU A 1 363 ? -17.765 21.796 30.057 1.00 62.12 363 GLU A O 1
ATOM 2881 N N . SER A 1 364 ? -15.736 21.745 31.006 1.00 57.81 364 SER A N 1
ATOM 2882 C CA . SER A 1 364 ? -15.793 23.136 31.492 1.00 57.81 364 SER A CA 1
ATOM 2883 C C . SER A 1 364 ? -15.965 24.152 30.354 1.00 57.81 364 SER A C 1
ATOM 2885 O O . SER A 1 364 ? -16.637 25.161 30.531 1.00 57.81 364 SER A O 1
ATOM 2887 N N . ARG A 1 365 ? -15.436 23.856 29.157 1.00 56.66 365 ARG A N 1
ATOM 2888 C CA . ARG A 1 365 ? -15.609 24.694 27.956 1.00 56.66 365 ARG A CA 1
ATOM 2889 C C . ARG A 1 365 ? -17.010 24.619 27.352 1.00 56.66 365 ARG A C 1
ATOM 2891 O O . ARG A 1 365 ? -17.418 25.562 26.691 1.00 56.66 365 ARG A O 1
ATOM 2898 N N . ARG A 1 366 ? -17.759 23.530 27.569 1.00 49.81 366 ARG A N 1
ATOM 2899 C CA . ARG A 1 366 ? -19.147 23.420 27.079 1.00 49.81 366 ARG A CA 1
ATOM 2900 C C . ARG A 1 366 ? -20.114 24.333 27.833 1.00 49.81 366 ARG A C 1
ATOM 2902 O O . ARG A 1 366 ? -21.157 24.653 27.282 1.00 49.81 366 ARG A O 1
ATOM 2909 N N . ASN A 1 367 ? -19.765 24.750 29.050 1.00 45.44 367 ASN A N 1
ATOM 2910 C CA . ASN A 1 367 ? -20.650 25.527 29.920 1.00 45.44 367 ASN A CA 1
ATOM 2911 C C . ASN A 1 367 ? -20.431 27.053 29.844 1.00 45.44 367 ASN A C 1
ATOM 2913 O O . ASN A 1 367 ? -21.251 27.785 30.385 1.00 45.44 367 ASN A O 1
ATOM 2917 N N . GLU A 1 368 ? -19.360 27.542 29.201 1.00 46.53 368 GLU A N 1
ATOM 2918 C CA . GLU A 1 368 ? -19.028 28.984 29.141 1.00 46.53 368 GLU A CA 1
ATOM 2919 C C . GLU A 1 368 ? -19.220 29.637 27.753 1.00 46.53 368 GLU A C 1
ATOM 2921 O O . GLU A 1 368 ? -19.215 30.864 27.655 1.00 46.53 368 GLU A O 1
ATOM 2926 N N . ASP A 1 369 ? -19.441 28.867 26.682 1.00 42.00 369 ASP A N 1
ATOM 2927 C CA . ASP A 1 369 ? -19.553 29.402 25.315 1.00 42.00 369 ASP A CA 1
ATOM 2928 C C . ASP A 1 369 ? -21.008 29.740 24.922 1.00 42.00 369 ASP A C 1
ATOM 2930 O O . ASP A 1 369 ? -21.595 29.090 24.058 1.00 42.00 369 ASP A O 1
ATOM 2934 N N . ASP A 1 370 ? -21.563 30.803 25.517 1.00 37.34 370 ASP A N 1
ATOM 2935 C CA . ASP A 1 370 ? -22.741 31.517 24.977 1.00 37.34 370 ASP A CA 1
ATOM 2936 C C . ASP A 1 370 ? -22.368 32.851 24.294 1.00 37.34 370 ASP A C 1
ATOM 2938 O O . ASP A 1 370 ? -23.204 33.490 23.658 1.00 37.34 370 ASP A O 1
ATOM 2942 N N . LEU A 1 371 ? -21.102 33.293 24.342 1.00 37.34 371 LEU A N 1
ATOM 2943 C CA . LEU A 1 371 ? -20.683 34.568 23.745 1.00 37.34 371 LEU A CA 1
ATOM 2944 C C . LEU A 1 371 ? -19.258 34.512 23.158 1.00 37.34 371 LEU A C 1
ATOM 2946 O O . LEU A 1 371 ? -18.264 34.717 23.840 1.00 37.34 371 LEU A O 1
ATOM 2950 N N . VAL A 1 372 ? -19.199 34.340 21.833 1.00 41.69 372 VAL A N 1
ATOM 2951 C CA . VAL A 1 372 ? -18.174 34.892 20.922 1.00 41.69 372 VAL A CA 1
ATOM 2952 C C . VAL A 1 372 ? -16.702 34.581 21.265 1.00 41.69 372 VAL A C 1
ATOM 2954 O O . VAL A 1 372 ? -15.980 35.437 21.767 1.00 41.69 372 VAL A O 1
ATOM 2957 N N . SER A 1 373 ? -16.171 33.441 20.801 1.00 33.62 373 SER A N 1
ATOM 2958 C CA . SER A 1 373 ? -14.793 33.412 20.271 1.00 33.62 373 SER A CA 1
ATOM 2959 C C . SER A 1 373 ? -14.531 32.258 19.287 1.00 33.62 373 SER A C 1
ATOM 2961 O O . SER A 1 373 ? -14.304 31.104 19.635 1.00 33.62 373 SER A O 1
ATOM 2963 N N . ASN A 1 374 ? -14.482 32.606 18.000 1.00 37.53 374 ASN A N 1
ATOM 2964 C CA . ASN A 1 374 ? -13.869 31.784 16.961 1.00 37.53 374 ASN A CA 1
ATOM 2965 C C . ASN A 1 374 ? -12.349 31.768 17.173 1.00 37.53 374 ASN A C 1
ATOM 2967 O O . ASN A 1 374 ? -11.684 32.704 16.730 1.00 37.53 374 ASN A O 1
ATOM 2971 N N . ASN A 1 375 ? -11.762 30.740 17.802 1.00 34.41 375 ASN A N 1
ATOM 2972 C CA . ASN A 1 375 ? -10.335 30.475 17.582 1.00 34.41 375 ASN A CA 1
ATOM 2973 C C . ASN A 1 375 ? -9.843 29.045 17.873 1.00 34.41 375 ASN A C 1
ATOM 2975 O O . ASN A 1 375 ? -10.085 28.446 18.914 1.00 34.41 375 ASN A O 1
ATOM 2979 N N . ARG A 1 376 ? -9.078 28.552 16.888 1.00 41.78 376 ARG A N 1
ATOM 2980 C CA . ARG A 1 376 ? -8.216 27.357 16.815 1.00 41.78 376 ARG A CA 1
ATOM 2981 C C . ARG A 1 376 ? -8.017 26.569 18.120 1.00 41.78 376 ARG A C 1
ATOM 2983 O O . ARG A 1 376 ? -7.113 26.867 18.892 1.00 41.78 376 ARG A O 1
ATOM 2990 N N . GLN A 1 377 ? -8.705 25.437 18.260 1.00 47.75 377 GLN A N 1
ATOM 2991 C CA . GLN A 1 377 ? -8.242 24.372 19.151 1.00 47.75 377 GLN A CA 1
ATOM 2992 C C . GLN A 1 377 ? -7.509 23.288 18.346 1.00 47.75 377 GLN A C 1
ATOM 2994 O O . GLN A 1 377 ? -8.133 22.522 17.609 1.00 47.75 377 GLN A O 1
ATOM 2999 N N . GLN A 1 378 ? -6.193 23.211 18.527 1.00 51.56 378 GLN A N 1
ATOM 3000 C CA . GLN A 1 378 ? -5.304 22.127 18.083 1.00 51.56 378 GLN A CA 1
ATOM 3001 C C . GLN A 1 378 ? -5.678 20.794 18.788 1.00 51.56 378 GLN A C 1
ATOM 3003 O O . GLN A 1 378 ? -6.488 20.806 19.725 1.00 51.56 378 GLN A O 1
ATOM 3008 N N . LYS A 1 379 ? -5.177 19.634 18.327 1.00 61.50 379 LYS A N 1
ATOM 3009 C CA . LYS A 1 379 ? -5.188 18.394 19.139 1.00 61.50 379 LYS A CA 1
ATOM 3010 C C . LYS A 1 379 ? -4.590 18.729 20.511 1.00 61.50 379 LYS A C 1
ATOM 3012 O O . LYS A 1 379 ? -3.576 19.416 20.557 1.00 61.50 379 LYS A O 1
ATOM 3017 N N . SER A 1 380 ? -5.244 18.306 21.595 1.00 75.50 380 SER A N 1
ATOM 3018 C CA . SER A 1 380 ? -4.704 18.510 22.946 1.00 75.50 380 SER A CA 1
ATOM 3019 C C . SER A 1 380 ? -3.398 17.746 23.045 1.00 75.50 380 SER A C 1
ATOM 3021 O O . SER A 1 380 ? -3.374 16.541 22.786 1.00 75.50 380 SER A O 1
ATOM 3023 N N . SER A 1 381 ? -2.320 18.435 23.397 1.00 84.56 381 SER A N 1
ATOM 3024 C CA . SER A 1 381 ? -1.020 17.781 23.520 1.00 84.56 381 SER A CA 1
ATOM 3025 C C . SER A 1 381 ? -1.006 16.771 24.669 1.00 84.56 381 SER A C 1
ATOM 3027 O O . SER A 1 381 ? -0.250 15.805 24.630 1.00 84.56 381 SER A O 1
ATOM 3029 N N . LEU A 1 382 ? -1.916 16.921 25.638 1.00 84.62 382 LEU A N 1
ATOM 3030 C CA . LEU A 1 382 ? -2.154 15.927 26.679 1.00 84.62 382 LEU A CA 1
ATOM 3031 C C . LEU A 1 382 ? -2.679 14.599 26.106 1.00 84.62 382 LEU A C 1
ATOM 3033 O O . LEU A 1 382 ? -2.243 13.534 26.526 1.00 84.62 382 LEU A O 1
ATOM 3037 N N . SER A 1 383 ? -3.554 14.652 25.095 1.00 83.31 383 SER A N 1
ATOM 3038 C CA . SER A 1 383 ? -4.029 13.453 24.388 1.00 83.31 383 SER A CA 1
ATOM 3039 C C . SER A 1 383 ? -2.935 12.791 23.546 1.00 83.31 383 SER A C 1
ATOM 3041 O O . SER A 1 383 ? -2.956 11.576 23.383 1.00 83.31 383 SER A O 1
ATOM 3043 N N . VAL A 1 384 ? -2.001 13.570 22.992 1.00 85.88 384 VAL A N 1
ATOM 3044 C CA . VAL A 1 384 ? -0.835 13.031 22.265 1.00 85.88 384 VAL A CA 1
ATOM 3045 C C . VAL A 1 384 ? 0.079 12.290 23.246 1.00 85.88 384 VAL A C 1
ATOM 3047 O O . VAL A 1 384 ? 0.524 11.181 22.970 1.00 85.88 384 VAL A O 1
ATOM 3050 N N . PHE A 1 385 ? 0.290 12.851 24.437 1.00 89.94 385 PHE A N 1
ATOM 3051 C CA . PHE A 1 385 ? 1.063 12.202 25.493 1.00 89.94 385 PHE A CA 1
ATOM 3052 C C . PHE A 1 385 ? 0.421 10.902 26.009 1.00 89.94 385 PHE A C 1
ATOM 3054 O O . PHE A 1 385 ? 1.120 9.912 26.216 1.00 89.94 385 PHE A O 1
ATOM 3061 N N . THR A 1 386 ? -0.904 10.849 26.184 1.00 88.06 386 THR A N 1
ATOM 3062 C CA . THR A 1 386 ? -1.568 9.598 26.599 1.00 88.06 386 THR A CA 1
ATOM 3063 C C . THR A 1 386 ? -1.526 8.526 25.513 1.00 88.06 386 THR A C 1
ATOM 3065 O O . THR A 1 386 ? -1.419 7.341 25.827 1.00 88.06 386 THR A O 1
ATOM 3068 N N . GLU A 1 387 ? -1.578 8.916 24.238 1.00 84.12 387 GLU A N 1
ATOM 3069 C CA . GLU A 1 387 ? -1.421 8.004 23.101 1.00 84.12 387 GLU A CA 1
ATOM 3070 C C . GLU A 1 387 ? -0.010 7.399 23.054 1.00 84.12 387 GLU A C 1
ATOM 3072 O O . GLU A 1 387 ? 0.114 6.177 22.960 1.00 84.12 387 GLU A O 1
ATOM 3077 N N . PHE A 1 388 ? 1.027 8.223 23.245 1.00 88.69 388 PHE A N 1
ATOM 3078 C CA . PHE A 1 388 ? 2.416 7.778 23.400 1.00 88.69 388 PHE A CA 1
ATOM 3079 C C . PHE A 1 388 ? 2.557 6.709 24.490 1.00 88.69 388 PHE A C 1
ATOM 3081 O O . PHE A 1 388 ? 3.078 5.619 24.243 1.00 88.69 388 PHE A O 1
ATOM 3088 N N . LEU A 1 389 ? 2.042 6.993 25.692 1.00 88.12 389 LEU A N 1
ATOM 3089 C CA . LEU A 1 389 ? 2.147 6.066 26.818 1.00 88.12 389 LEU A CA 1
ATOM 3090 C C . LEU A 1 389 ? 1.375 4.767 26.586 1.00 88.12 389 LEU A C 1
ATOM 3092 O O . LEU A 1 389 ? 1.833 3.720 27.017 1.00 88.12 389 LEU A O 1
ATOM 3096 N N . ARG A 1 390 ? 0.246 4.795 25.869 1.00 84.06 390 ARG A N 1
ATOM 3097 C CA . ARG A 1 390 ? -0.521 3.583 25.520 1.00 84.06 390 ARG A CA 1
ATOM 3098 C C . ARG A 1 390 ? 0.151 2.693 24.481 1.00 84.06 390 ARG A C 1
ATOM 3100 O O . ARG A 1 390 ? -0.241 1.531 24.345 1.00 84.06 390 ARG A O 1
ATOM 3107 N N . ILE A 1 391 ? 1.081 3.249 23.709 1.00 80.88 391 ILE A N 1
ATOM 3108 C CA . ILE A 1 391 ? 1.920 2.486 22.786 1.00 80.88 391 ILE A CA 1
ATOM 3109 C C . ILE A 1 391 ? 3.079 1.863 23.559 1.00 80.88 391 ILE A C 1
ATOM 3111 O O . ILE A 1 391 ? 3.298 0.666 23.418 1.00 80.88 391 ILE A O 1
ATOM 3115 N N . ALA A 1 392 ? 3.760 2.636 24.411 1.00 83.50 392 ALA A N 1
ATOM 3116 C CA . ALA A 1 392 ? 4.847 2.129 25.252 1.00 83.50 392 ALA A CA 1
ATOM 3117 C C . ALA A 1 392 ? 4.366 1.085 26.280 1.00 83.50 392 ALA A C 1
ATOM 3119 O O . ALA A 1 392 ? 5.014 0.062 26.478 1.00 83.50 392 ALA A O 1
ATOM 3120 N N . PHE A 1 393 ? 3.204 1.320 26.891 1.00 82.06 393 PHE A N 1
ATOM 3121 C CA . PHE A 1 393 ? 2.564 0.462 27.886 1.00 82.06 393 PHE A CA 1
ATOM 3122 C C . PHE A 1 393 ? 1.174 0.040 27.386 1.00 82.06 393 PHE A C 1
ATOM 3124 O O . PHE A 1 393 ? 0.157 0.651 27.736 1.00 82.06 393 PHE A O 1
ATOM 3131 N N . PRO A 1 394 ? 1.089 -0.975 26.509 1.00 71.56 394 PRO A N 1
ATOM 3132 C CA . PRO A 1 394 ? -0.199 -1.498 26.089 1.00 71.56 394 PRO A CA 1
ATOM 3133 C C . PRO A 1 394 ? -0.928 -2.115 27.298 1.00 71.56 394 PRO A C 1
ATOM 3135 O O . PRO A 1 394 ? -0.298 -2.807 28.096 1.00 71.56 394 PRO A O 1
ATOM 3138 N N . PRO A 1 395 ? -2.251 -1.904 27.441 1.00 64.94 395 PRO A N 1
ATOM 3139 C CA . PRO A 1 395 ? -3.002 -2.456 28.564 1.00 64.94 395 PRO A CA 1
ATOM 3140 C C . PRO A 1 395 ? -2.958 -3.994 28.546 1.00 64.94 395 PRO A C 1
ATOM 3142 O O . PRO A 1 395 ? -3.022 -4.566 27.448 1.00 64.94 395 PRO A O 1
ATOM 3145 N N . PRO A 1 396 ? -2.885 -4.645 29.724 1.00 57.66 396 PRO A N 1
ATOM 3146 C CA . PRO A 1 396 ? -2.794 -6.096 29.834 1.00 57.66 396 PRO A CA 1
ATOM 3147 C C . PRO A 1 396 ? -4.007 -6.778 29.196 1.00 57.66 396 PRO A C 1
ATOM 3149 O O . PRO A 1 396 ? -5.133 -6.272 29.230 1.00 57.66 396 PRO A O 1
ATOM 3152 N N . GLU A 1 397 ? -3.763 -7.929 28.578 1.00 53.12 397 GLU A N 1
ATOM 3153 C CA . GLU A 1 397 ? -4.804 -8.738 27.953 1.00 53.12 397 GLU A CA 1
ATOM 3154 C C . GLU A 1 397 ? -5.735 -9.293 29.043 1.00 53.12 397 GLU A C 1
ATOM 3156 O O . GLU A 1 397 ? -5.287 -9.763 30.088 1.00 53.12 397 GLU A O 1
ATOM 3161 N N . LEU A 1 398 ? -7.050 -9.187 28.829 1.00 42.62 398 LEU A N 1
ATOM 3162 C CA . LEU A 1 398 ? -8.063 -9.791 29.697 1.00 42.62 398 LEU A CA 1
ATOM 3163 C C . LEU A 1 398 ? -8.019 -11.313 29.501 1.00 42.62 398 LEU A C 1
ATOM 3165 O O . LEU A 1 398 ? -8.773 -11.860 28.700 1.00 42.62 398 LEU A O 1
ATOM 3169 N N . THR A 1 399 ? -7.101 -11.984 30.188 1.00 42.16 399 THR A N 1
ATOM 3170 C CA . THR A 1 399 ? -7.111 -13.435 30.388 1.00 42.16 399 THR A CA 1
ATOM 3171 C C . THR A 1 399 ? -7.668 -13.738 31.783 1.00 42.16 399 THR A C 1
ATOM 3173 O O . THR A 1 399 ? -7.350 -13.056 32.761 1.00 42.16 399 THR A O 1
ATOM 3176 N N . ASP A 1 400 ? -8.556 -14.732 31.866 1.00 39.69 400 ASP A N 1
ATOM 3177 C CA . ASP A 1 400 ? -9.345 -15.101 33.058 1.00 39.69 400 ASP A CA 1
ATOM 3178 C C . ASP A 1 400 ? -8.529 -15.830 34.160 1.00 39.69 400 ASP A C 1
ATOM 3180 O O . ASP A 1 400 ? -9.085 -16.458 35.059 1.00 39.69 400 ASP A O 1
ATOM 3184 N N . SER A 1 401 ? -7.197 -15.743 34.138 1.00 46.34 401 SER A N 1
ATOM 3185 C CA . SER A 1 401 ? -6.281 -16.505 35.001 1.00 46.34 401 SER A CA 1
ATOM 3186 C C . SER A 1 401 ? -5.170 -15.602 35.564 1.00 46.34 401 SER A C 1
ATOM 3188 O O . SER A 1 401 ? -4.338 -15.051 34.848 1.00 46.34 401 SER A O 1
ATOM 3190 N N . GLY A 1 402 ? -5.138 -15.432 36.891 1.00 44.25 402 GLY A N 1
ATOM 3191 C CA . GLY A 1 402 ? -4.213 -14.516 37.579 1.00 44.25 402 GLY A CA 1
ATOM 3192 C C . GLY A 1 402 ? -2.732 -14.924 37.569 1.00 44.25 402 GLY A C 1
ATOM 3193 O O . GLY A 1 402 ? -1.880 -14.071 37.801 1.00 44.25 402 GLY A O 1
ATOM 3194 N N . GLU A 1 403 ? -2.411 -16.189 37.279 1.00 44.91 403 GLU A N 1
ATOM 3195 C CA . GLU A 1 403 ? -1.034 -16.716 37.299 1.00 44.91 403 GLU A CA 1
ATOM 3196 C C . GLU A 1 403 ? -0.314 -16.616 35.938 1.00 44.91 403 GLU A C 1
ATOM 3198 O O . GLU A 1 403 ? 0.915 -16.620 35.899 1.00 44.91 403 GLU A O 1
ATOM 3203 N N . GLU A 1 404 ? -1.040 -16.431 34.826 1.00 50.41 404 GLU A N 1
ATOM 3204 C CA . GLU A 1 404 ? -0.458 -16.289 33.476 1.00 50.41 404 GLU A CA 1
ATOM 3205 C C . GLU A 1 404 ? -0.021 -14.847 33.149 1.00 50.41 404 GLU A C 1
ATOM 3207 O O . GLU A 1 404 ? 0.794 -14.631 32.250 1.00 50.41 404 GLU A O 1
ATOM 3212 N N . LYS A 1 405 ? -0.480 -13.849 33.921 1.00 48.44 405 LYS A N 1
ATOM 3213 C CA . LYS A 1 405 ? -0.206 -12.422 33.669 1.00 48.44 405 LYS A CA 1
ATOM 3214 C C . LYS A 1 405 ? 1.280 -12.060 33.711 1.00 48.44 405 LYS A C 1
ATOM 3216 O O . LYS A 1 405 ? 1.742 -11.336 32.839 1.00 48.44 405 LYS A O 1
ATOM 3221 N N . SER A 1 406 ? 2.053 -12.604 34.652 1.00 51.38 406 SER A N 1
ATOM 3222 C CA . SER A 1 406 ? 3.478 -12.254 34.803 1.00 51.38 406 SER A CA 1
ATOM 3223 C C . SER A 1 406 ? 4.365 -12.813 33.680 1.00 51.38 406 SER A C 1
ATOM 3225 O O . SER A 1 406 ? 5.324 -12.162 33.266 1.00 51.38 406 SER A O 1
ATOM 3227 N N . GLN A 1 407 ? 4.040 -13.997 33.146 1.00 52.78 407 GLN A N 1
ATOM 3228 C CA . GLN A 1 407 ? 4.739 -14.592 31.997 1.00 52.78 407 GLN A CA 1
ATOM 3229 C C . GLN A 1 407 ? 4.311 -13.952 30.667 1.00 52.78 407 GLN A C 1
ATOM 3231 O O . GLN A 1 407 ? 5.104 -13.846 29.731 1.00 52.78 407 GLN A O 1
ATOM 3236 N N . GLN A 1 408 ? 3.060 -13.501 30.574 1.00 53.66 408 GLN A N 1
ATOM 3237 C CA . GLN A 1 408 ? 2.526 -12.812 29.400 1.00 53.66 408 GLN A CA 1
ATOM 3238 C C . GLN A 1 408 ? 3.036 -11.364 29.312 1.00 53.66 408 GLN A C 1
ATOM 3240 O O . GLN A 1 408 ? 3.383 -10.902 28.226 1.00 53.66 408 GLN A O 1
ATOM 3245 N N . GLU A 1 409 ? 3.180 -10.676 30.448 1.00 55.50 409 GLU A N 1
ATOM 3246 C CA . GLU A 1 409 ? 3.791 -9.345 30.548 1.00 55.50 409 GLU A CA 1
ATOM 3247 C C . GLU A 1 409 ? 5.273 -9.355 30.147 1.00 55.50 409 GLU A C 1
ATOM 3249 O O . GLU A 1 409 ? 5.700 -8.502 29.366 1.00 55.50 409 GLU A O 1
ATOM 3254 N N . THR A 1 410 ? 6.056 -10.343 30.597 1.00 58.22 410 THR A N 1
ATOM 3255 C CA . THR A 1 410 ? 7.474 -10.470 30.209 1.00 58.22 410 THR A CA 1
ATOM 3256 C C . THR A 1 410 ? 7.636 -10.785 28.725 1.00 58.22 410 THR A C 1
ATOM 3258 O O . THR A 1 410 ? 8.428 -10.128 28.050 1.00 58.22 410 THR A O 1
ATOM 3261 N N . LYS A 1 411 ? 6.826 -11.699 28.178 1.00 61.62 411 LYS A N 1
ATOM 3262 C CA . LYS A 1 411 ? 6.838 -12.036 26.746 1.00 61.62 411 LYS A CA 1
ATOM 3263 C C . LYS A 1 411 ? 6.391 -10.866 25.858 1.00 61.62 411 LYS A C 1
ATOM 3265 O O . LYS A 1 411 ? 6.987 -10.625 24.810 1.00 61.62 411 LYS A O 1
ATOM 3270 N N . SER A 1 412 ? 5.377 -10.110 26.285 1.00 60.97 412 SER A N 1
ATOM 3271 C CA . SER A 1 412 ? 4.911 -8.894 25.601 1.00 60.97 412 SER A CA 1
ATOM 3272 C C . SER A 1 412 ? 5.986 -7.801 25.600 1.00 60.97 412 SER A C 1
ATOM 3274 O O . SER A 1 412 ? 6.258 -7.185 24.568 1.00 60.97 412 SER A O 1
ATOM 3276 N N . MET A 1 413 ? 6.685 -7.622 26.724 1.00 64.31 413 MET A N 1
ATOM 3277 C CA . MET A 1 413 ? 7.771 -6.651 26.851 1.00 64.31 413 MET A CA 1
ATOM 3278 C C . MET A 1 413 ? 9.030 -7.053 26.063 1.00 64.31 413 MET A C 1
ATOM 3280 O O . MET A 1 413 ? 9.676 -6.195 25.463 1.00 64.31 413 MET A O 1
ATOM 3284 N N . GLU A 1 414 ? 9.369 -8.341 25.983 1.00 68.06 414 GLU A N 1
ATOM 3285 C CA . GLU A 1 414 ? 10.431 -8.853 25.099 1.00 68.06 414 GLU A CA 1
ATOM 3286 C C . GLU A 1 414 ? 10.081 -8.686 23.611 1.00 68.06 414 GLU A C 1
ATOM 3288 O O . GLU A 1 414 ? 10.924 -8.269 22.807 1.00 68.06 414 GLU A O 1
ATOM 3293 N N . SER A 1 415 ? 8.818 -8.925 23.246 1.00 69.06 415 SER A N 1
ATOM 3294 C CA . SER A 1 415 ? 8.306 -8.658 21.897 1.00 69.06 415 SER A CA 1
ATOM 3295 C C . SER A 1 415 ? 8.383 -7.168 21.556 1.00 69.06 415 SER A C 1
ATOM 3297 O O . SER A 1 415 ? 8.814 -6.799 20.464 1.00 69.06 415 SER A O 1
ATOM 3299 N N . PHE A 1 416 ? 8.037 -6.284 22.496 1.00 74.44 416 PHE A N 1
ATOM 3300 C CA . PHE A 1 416 ? 8.162 -4.838 22.313 1.00 74.44 416 PHE A CA 1
ATOM 3301 C C . PHE A 1 416 ? 9.629 -4.413 22.146 1.00 74.44 416 PHE A C 1
ATOM 3303 O O . PHE A 1 416 ? 9.971 -3.690 21.211 1.00 74.44 416 PHE A O 1
ATOM 3310 N N . ARG A 1 417 ? 10.524 -4.911 23.009 1.00 74.25 417 ARG A N 1
ATOM 3311 C CA . ARG A 1 417 ? 11.968 -4.618 22.956 1.00 74.25 417 ARG A CA 1
ATOM 3312 C C . ARG A 1 417 ? 12.595 -4.981 21.617 1.00 74.25 417 ARG A C 1
ATOM 3314 O O . ARG A 1 417 ? 13.405 -4.213 21.102 1.00 74.25 417 ARG A O 1
ATOM 3321 N N . SER A 1 418 ? 12.228 -6.137 21.073 1.00 77.00 418 SER A N 1
ATOM 3322 C CA . SER A 1 418 ? 12.740 -6.606 19.785 1.00 77.00 418 SER A CA 1
ATOM 3323 C C . SER A 1 418 ? 12.127 -5.848 18.605 1.00 77.00 418 SER A C 1
ATOM 3325 O O . SER A 1 418 ? 12.832 -5.599 17.633 1.00 77.00 418 SER A O 1
ATOM 3327 N N . SER A 1 419 ? 10.865 -5.417 18.700 1.00 84.69 419 SER A N 1
ATOM 3328 C CA . SER A 1 419 ? 10.110 -4.818 17.585 1.00 84.69 419 SER A CA 1
ATOM 3329 C C . SER A 1 419 ? 10.303 -3.314 17.396 1.00 84.69 419 SER A C 1
ATOM 3331 O O . SER A 1 419 ? 9.998 -2.802 16.321 1.00 84.69 419 SER A O 1
ATOM 3333 N N . TYR A 1 420 ? 10.778 -2.594 18.412 1.00 88.81 420 TYR A N 1
ATOM 3334 C CA . TYR A 1 420 ? 10.877 -1.133 18.393 1.00 88.81 420 TYR A CA 1
ATOM 3335 C C . TYR A 1 420 ? 12.323 -0.639 18.470 1.00 88.81 420 TYR A C 1
ATOM 3337 O O . TYR A 1 420 ? 13.186 -1.260 19.093 1.00 88.81 420 TYR A O 1
ATOM 3345 N N . LYS A 1 421 ? 12.586 0.529 17.876 1.00 88.44 421 LYS A N 1
ATOM 3346 C CA . LYS A 1 421 ? 13.793 1.327 18.141 1.00 88.44 421 LYS A CA 1
ATOM 3347 C C . LYS A 1 421 ? 13.377 2.704 18.647 1.00 88.44 421 LYS A C 1
ATOM 3349 O O . LYS A 1 421 ? 12.457 3.315 18.102 1.00 88.44 421 LYS A O 1
ATOM 3354 N N . MET A 1 422 ? 14.066 3.183 19.678 1.00 89.06 422 MET A N 1
ATOM 3355 C CA . MET A 1 422 ? 13.896 4.542 20.184 1.00 89.06 422 MET A CA 1
ATOM 3356 C C . MET A 1 422 ? 14.918 5.451 19.509 1.00 89.06 422 MET A C 1
ATOM 3358 O O . MET A 1 422 ? 16.111 5.148 19.488 1.00 89.06 422 MET A O 1
ATOM 3362 N N . HIS A 1 423 ? 14.458 6.580 18.989 1.00 87.56 423 HIS A N 1
ATOM 3363 C CA . HIS A 1 423 ? 15.286 7.621 18.399 1.00 87.56 423 HIS A CA 1
ATOM 3364 C C . HIS A 1 423 ? 14.993 8.963 19.075 1.00 87.56 423 HIS A C 1
ATOM 3366 O O . HIS A 1 423 ? 13.847 9.280 19.374 1.00 87.56 423 HIS A O 1
ATOM 3372 N N . VAL A 1 424 ? 16.040 9.749 19.330 1.00 85.69 424 VAL A N 1
ATOM 3373 C CA . VAL A 1 424 ? 15.932 11.147 19.758 1.00 85.69 424 VAL A CA 1
ATOM 3374 C C . VAL A 1 424 ? 16.789 12.014 18.845 1.00 85.69 424 VAL A C 1
ATOM 3376 O O . VAL A 1 424 ? 17.991 11.779 18.685 1.00 85.69 424 VAL A O 1
ATOM 3379 N N . GLY A 1 425 ? 16.192 13.035 18.236 1.00 81.25 425 GLY A N 1
ATOM 3380 C CA . GLY A 1 425 ? 16.899 13.945 17.333 1.00 81.25 425 GLY A CA 1
ATOM 3381 C C . GLY A 1 425 ? 16.236 15.315 17.193 1.00 81.25 425 GLY A C 1
ATOM 3382 O O . GLY A 1 425 ? 15.231 15.580 17.853 1.00 81.25 425 GLY A O 1
ATOM 3383 N N . PRO A 1 426 ? 16.805 16.210 16.366 1.00 74.25 426 PRO A N 1
ATOM 3384 C CA . PRO A 1 426 ? 16.233 17.532 16.126 1.00 74.25 426 PRO A CA 1
ATOM 3385 C C . PRO A 1 426 ? 14.862 17.440 15.440 1.00 74.25 426 PRO A C 1
ATOM 3387 O O . PRO A 1 426 ? 14.609 16.541 14.636 1.00 74.25 426 PRO A O 1
ATOM 3390 N N . PHE A 1 427 ? 13.973 18.386 15.748 1.00 62.44 427 PHE A N 1
ATOM 3391 C CA . PHE A 1 427 ? 12.661 18.484 15.107 1.00 62.44 427 PHE A CA 1
ATOM 3392 C C . PHE A 1 427 ? 12.792 18.972 13.651 1.00 62.44 427 PHE A C 1
ATOM 3394 O O . PHE A 1 427 ? 13.081 20.142 13.412 1.00 62.44 427 PHE A O 1
ATOM 3401 N N . ARG A 1 428 ? 12.518 18.063 12.698 1.00 55.44 428 ARG A N 1
ATOM 3402 C CA . ARG A 1 428 ? 12.454 18.249 11.228 1.00 55.44 428 ARG A CA 1
ATOM 3403 C C . ARG A 1 428 ? 13.772 18.614 10.520 1.00 55.44 428 ARG A C 1
ATOM 3405 O O . ARG A 1 428 ? 14.168 19.772 10.471 1.00 55.44 428 ARG A O 1
ATOM 3412 N N . ASP A 1 429 ? 14.334 17.637 9.805 1.00 45.03 429 ASP A N 1
ATOM 3413 C CA . ASP A 1 429 ? 15.466 17.788 8.867 1.00 45.03 429 ASP A CA 1
ATOM 3414 C C . ASP A 1 429 ? 15.068 18.340 7.465 1.00 45.03 429 ASP A C 1
ATOM 3416 O O . ASP A 1 429 ? 15.907 18.435 6.570 1.00 45.03 429 ASP A O 1
ATOM 3420 N N . GLU A 1 430 ? 13.818 18.763 7.228 1.00 41.22 430 GLU A N 1
ATOM 3421 C CA . GLU A 1 430 ? 13.340 19.127 5.879 1.00 41.22 430 GLU A CA 1
ATOM 3422 C C . GLU A 1 430 ? 12.782 20.557 5.755 1.00 41.22 430 GLU A C 1
ATOM 3424 O O . GLU A 1 430 ? 11.571 20.730 5.716 1.00 41.22 430 GLU A O 1
ATOM 3429 N N . VAL A 1 431 ? 13.650 21.575 5.625 1.00 29.86 431 VAL A N 1
ATOM 3430 C CA . VAL A 1 431 ? 13.487 22.709 4.675 1.00 29.86 431 VAL A CA 1
ATOM 3431 C C . VAL A 1 431 ? 14.870 23.333 4.397 1.00 29.86 431 VAL A C 1
ATOM 3433 O O . VAL A 1 431 ? 15.244 24.351 4.975 1.00 29.86 431 VAL A O 1
ATOM 3436 N N . TYR A 1 432 ? 15.634 22.770 3.459 1.00 32.41 432 TYR A N 1
ATOM 3437 C CA . TYR A 1 432 ? 16.685 23.523 2.758 1.00 32.41 432 TYR A CA 1
ATOM 3438 C C . TYR A 1 432 ? 16.081 24.160 1.499 1.00 32.41 432 TYR A C 1
ATOM 3440 O O . TYR A 1 432 ? 16.324 23.724 0.376 1.00 32.41 432 TYR A O 1
ATOM 3448 N N . GLU A 1 433 ? 15.295 25.225 1.668 1.00 32.06 433 GLU A N 1
ATOM 3449 C CA . GLU A 1 433 ? 15.027 26.158 0.571 1.00 32.06 433 GLU A CA 1
ATOM 3450 C C . GLU A 1 433 ? 15.964 27.366 0.682 1.00 32.06 433 GLU A C 1
ATOM 3452 O O . GLU A 1 433 ? 15.793 28.265 1.497 1.00 32.06 433 GLU A O 1
ATOM 3457 N N . LYS A 1 434 ? 16.965 27.373 -0.205 1.00 33.31 434 LYS A N 1
ATOM 3458 C CA . LYS A 1 434 ? 17.671 28.566 -0.699 1.00 33.31 434 LYS A CA 1
ATOM 3459 C C . LYS A 1 434 ? 18.289 29.486 0.364 1.00 33.31 434 LYS A C 1
ATOM 3461 O O . LYS A 1 434 ? 17.913 30.648 0.479 1.00 33.31 434 LYS A O 1
ATOM 3466 N N . GLY A 1 435 ? 19.351 29.013 1.016 1.00 34.25 435 GLY A N 1
ATOM 3467 C CA . GLY A 1 435 ? 20.560 29.821 1.251 1.00 34.25 435 GLY A CA 1
ATOM 3468 C C . GLY A 1 435 ? 20.395 31.229 1.845 1.00 34.25 435 GLY A C 1
ATOM 3469 O O . GLY A 1 435 ? 21.158 32.120 1.478 1.00 34.25 435 GLY A O 1
ATOM 3470 N N . LYS A 1 436 ? 19.435 31.457 2.748 1.00 27.73 436 LYS A N 1
ATOM 3471 C CA . LYS A 1 436 ? 19.345 32.697 3.529 1.00 27.73 436 LYS A CA 1
ATOM 3472 C C . LYS A 1 436 ? 19.074 32.376 4.993 1.00 27.73 436 LYS A C 1
ATOM 3474 O O . LYS A 1 436 ? 17.953 32.059 5.376 1.00 27.73 436 LYS A O 1
ATOM 3479 N N . MET A 1 437 ? 20.119 32.489 5.809 1.00 27.83 437 MET A N 1
ATOM 3480 C CA . MET A 1 437 ? 19.994 32.537 7.262 1.00 27.83 437 MET A CA 1
ATOM 3481 C C . MET A 1 437 ? 19.227 33.805 7.647 1.00 27.83 437 MET A C 1
ATOM 3483 O O . MET A 1 437 ? 19.770 34.905 7.571 1.00 27.83 437 MET A O 1
ATOM 3487 N N . TYR A 1 438 ? 17.982 33.662 8.095 1.00 30.91 438 TYR A N 1
ATOM 3488 C CA . TYR A 1 438 ? 17.395 34.648 8.995 1.00 30.91 438 TYR A CA 1
ATOM 3489 C C . TYR A 1 438 ? 17.657 34.176 10.419 1.00 30.91 438 TYR A C 1
ATOM 3491 O O . TYR A 1 438 ? 17.042 33.229 10.901 1.00 30.91 438 TYR A O 1
ATOM 3499 N N . GLY A 1 439 ? 18.614 34.832 11.075 1.00 39.34 439 GLY A N 1
ATOM 3500 C CA . GLY A 1 439 ? 18.910 34.630 12.484 1.00 39.34 439 GLY A CA 1
ATOM 3501 C C . GLY A 1 439 ? 17.703 34.986 13.349 1.00 39.34 439 GLY A C 1
ATOM 3502 O O . GLY A 1 439 ? 17.440 36.151 13.631 1.00 39.34 439 GLY A O 1
ATOM 3503 N N . LYS A 1 440 ? 16.993 33.961 13.809 1.00 32.94 440 LYS A N 1
ATOM 3504 C CA . LYS A 1 440 ? 16.354 33.944 15.123 1.00 32.94 440 LYS A CA 1
ATOM 3505 C C . LYS A 1 440 ? 16.864 32.694 15.822 1.00 32.94 440 LYS A C 1
ATOM 3507 O O . LYS A 1 440 ? 16.862 31.632 15.214 1.00 32.94 440 LYS A O 1
ATOM 3512 N N . SER A 1 441 ? 17.324 32.849 17.063 1.00 36.31 441 SER A N 1
ATOM 3513 C CA . SER A 1 441 ? 17.684 31.744 17.957 1.00 36.31 441 SER A CA 1
ATOM 3514 C C . SER A 1 441 ? 16.557 30.706 17.944 1.00 36.31 441 SER A C 1
ATOM 3516 O O . SER A 1 441 ? 15.467 30.956 18.465 1.00 36.31 441 SER A O 1
ATOM 3518 N N . VAL A 1 442 ? 16.778 29.595 17.243 1.00 43.25 442 VAL A N 1
ATOM 3519 C CA . VAL A 1 442 ? 15.862 28.457 17.228 1.00 43.25 442 VAL A CA 1
ATOM 3520 C C . VAL A 1 442 ? 16.073 27.774 18.572 1.00 43.25 442 VAL A C 1
ATOM 3522 O O . VAL A 1 442 ? 17.163 27.273 18.835 1.00 43.25 442 VAL A O 1
ATOM 3525 N N . LYS A 1 443 ? 15.071 27.817 19.459 1.00 52.09 443 LYS A N 1
ATOM 3526 C CA . LYS A 1 443 ? 15.073 26.973 20.663 1.00 52.09 443 LYS A CA 1
ATOM 3527 C C . LYS A 1 443 ? 15.301 25.529 20.212 1.00 52.09 443 LYS A C 1
ATOM 3529 O O . LYS A 1 443 ? 14.635 25.100 19.275 1.00 52.09 443 LYS A O 1
ATOM 3534 N N . GLU A 1 444 ? 16.229 24.822 20.855 1.00 66.56 444 GLU A N 1
ATOM 3535 C CA . GLU A 1 444 ? 16.558 23.420 20.567 1.00 66.56 444 GLU A CA 1
ATOM 3536 C C . GLU A 1 444 ? 15.333 22.519 20.802 1.00 66.56 444 GLU A C 1
ATOM 3538 O O . GLU A 1 444 ? 15.125 21.985 21.889 1.00 66.56 444 GLU A O 1
ATOM 3543 N N . GLU A 1 445 ? 14.470 22.390 19.798 1.00 79.69 445 GLU A N 1
ATOM 3544 C CA . GLU A 1 445 ? 13.358 21.448 19.811 1.00 79.69 445 GLU A CA 1
ATOM 3545 C C . GLU A 1 445 ? 13.873 20.048 19.470 1.00 79.69 445 GLU A C 1
ATOM 3547 O O . GLU A 1 445 ? 14.611 19.857 18.497 1.00 79.69 445 GLU A O 1
ATOM 3552 N N . ARG A 1 446 ? 13.462 19.062 20.270 1.00 85.50 446 ARG A N 1
ATOM 3553 C CA . ARG A 1 446 ? 13.816 17.654 20.080 1.00 85.50 446 ARG A CA 1
ATOM 3554 C C . ARG A 1 446 ? 12.565 16.819 19.875 1.00 85.50 446 ARG A C 1
ATOM 3556 O O . ARG A 1 446 ? 11.504 17.134 20.412 1.00 85.50 446 ARG A O 1
ATOM 3563 N N . MET A 1 447 ? 12.716 15.751 19.112 1.00 87.88 447 MET A N 1
ATOM 3564 C CA . MET A 1 447 ? 11.691 14.759 18.833 1.00 87.88 447 MET A CA 1
ATOM 3565 C C . MET A 1 447 ? 12.132 13.419 19.414 1.00 87.88 447 MET A C 1
ATOM 3567 O O . MET A 1 447 ? 13.257 12.990 19.163 1.00 87.88 447 MET A O 1
ATOM 3571 N N . LEU A 1 448 ? 11.255 12.802 20.205 1.00 90.06 448 LEU A N 1
ATOM 3572 C CA . LEU A 1 448 ? 11.354 11.417 20.645 1.00 90.06 448 LEU A CA 1
ATOM 3573 C C . LEU A 1 448 ? 10.478 10.570 19.722 1.00 90.06 448 LEU A C 1
ATOM 3575 O O . LEU A 1 448 ? 9.261 10.755 19.680 1.00 90.06 448 LEU A O 1
ATOM 3579 N N . SER A 1 449 ? 11.099 9.635 19.019 1.00 89.31 449 SER A N 1
ATOM 3580 C CA . SER A 1 449 ? 10.445 8.740 18.075 1.00 89.31 449 SER A CA 1
ATOM 3581 C C . SER A 1 449 ? 10.554 7.288 18.538 1.00 89.31 449 SER A C 1
ATOM 3583 O O . SER A 1 449 ? 11.637 6.783 18.838 1.00 89.31 449 SER A O 1
ATOM 3585 N N . LEU A 1 450 ? 9.414 6.606 18.585 1.00 89.56 450 LEU A N 1
ATOM 3586 C CA . LEU A 1 450 ? 9.280 5.167 18.766 1.00 89.56 450 LEU A CA 1
ATOM 3587 C C . LEU A 1 450 ? 8.891 4.550 17.432 1.00 89.56 450 LEU A C 1
ATOM 3589 O O . LEU A 1 450 ? 7.718 4.544 17.058 1.00 89.56 450 LEU A O 1
ATOM 3593 N N . TRP A 1 451 ? 9.873 4.024 16.713 1.00 90.19 451 TRP A N 1
ATOM 3594 C CA . TRP A 1 451 ? 9.635 3.426 15.407 1.00 90.19 451 TRP A CA 1
ATOM 3595 C C . TRP A 1 451 ? 9.477 1.917 15.528 1.00 90.19 451 TRP A C 1
ATOM 3597 O O . TRP A 1 451 ? 10.366 1.218 16.025 1.00 90.19 451 TRP A O 1
ATOM 3607 N N . CYS A 1 452 ? 8.334 1.424 15.063 1.00 89.69 452 CYS A N 1
ATOM 3608 C CA . CYS A 1 452 ? 8.059 0.006 14.943 1.00 89.69 452 CYS A CA 1
ATOM 3609 C C . CYS A 1 452 ? 8.760 -0.535 13.694 1.00 89.69 452 CYS A C 1
ATOM 3611 O O . CYS A 1 452 ? 8.498 -0.093 12.579 1.00 89.69 452 CYS A O 1
ATOM 3613 N N . MET A 1 453 ? 9.643 -1.513 13.869 1.00 88.06 453 MET A N 1
ATOM 3614 C CA . MET A 1 453 ? 10.466 -2.071 12.794 1.00 88.06 453 MET A CA 1
ATOM 3615 C C . MET A 1 453 ? 9.818 -3.273 12.108 1.00 88.06 453 MET A C 1
ATOM 3617 O O . MET A 1 453 ? 10.447 -3.917 11.271 1.00 88.06 453 MET A O 1
ATOM 3621 N N . THR A 1 454 ? 8.576 -3.620 12.438 1.00 86.81 454 THR A N 1
ATOM 3622 C CA . THR A 1 454 ? 7.924 -4.840 11.948 1.00 86.81 454 THR A CA 1
ATOM 3623 C C . THR A 1 454 ? 6.407 -4.694 11.895 1.00 86.81 454 THR A C 1
ATOM 3625 O O . THR A 1 454 ? 5.788 -4.104 12.774 1.00 86.81 454 THR A O 1
ATOM 3628 N N . GLY A 1 455 ? 5.787 -5.243 10.847 1.00 87.88 455 GLY A N 1
ATOM 3629 C CA . GLY A 1 455 ? 4.343 -5.130 10.642 1.00 87.88 455 GLY A CA 1
ATOM 3630 C C . GLY A 1 455 ? 3.507 -6.030 11.559 1.00 87.88 455 GLY A C 1
ATOM 3631 O O . GLY A 1 455 ? 2.298 -5.817 11.683 1.00 87.88 455 GLY A O 1
ATOM 3632 N N . HIS A 1 456 ? 4.119 -7.021 12.217 1.00 86.88 456 HIS A N 1
ATOM 3633 C CA . HIS A 1 456 ? 3.372 -7.999 13.012 1.00 86.88 456 HIS A CA 1
ATOM 3634 C C . HIS A 1 456 ? 2.644 -7.377 14.208 1.00 86.88 456 HIS A C 1
ATOM 3636 O O . HIS A 1 456 ? 1.561 -7.839 14.545 1.00 86.88 456 HIS A O 1
ATOM 3642 N N . VAL A 1 457 ? 3.165 -6.295 14.802 1.00 86.62 457 VAL A N 1
ATOM 3643 C CA . VAL A 1 457 ? 2.534 -5.632 15.959 1.00 86.62 457 VAL A CA 1
ATOM 3644 C C . VAL A 1 457 ? 1.112 -5.168 15.620 1.00 86.62 457 VAL A C 1
ATOM 3646 O O . VAL A 1 457 ? 0.163 -5.455 16.355 1.00 86.62 457 VAL A O 1
ATOM 3649 N N . ALA A 1 458 ? 0.934 -4.510 14.469 1.00 88.88 458 ALA A N 1
ATOM 3650 C CA . ALA A 1 458 ? -0.388 -4.105 13.994 1.00 88.88 458 ALA A CA 1
ATOM 3651 C C . ALA A 1 458 ? -1.257 -5.316 13.632 1.00 88.88 458 ALA A C 1
ATOM 3653 O O . ALA A 1 458 ? -2.440 -5.348 13.974 1.00 88.88 458 ALA A O 1
ATOM 3654 N N . MET A 1 459 ? -0.679 -6.309 12.948 1.00 90.06 459 MET A N 1
ATOM 3655 C CA . MET A 1 459 ? -1.413 -7.465 12.431 1.00 90.06 459 MET A CA 1
ATOM 3656 C C . MET A 1 459 ? -1.891 -8.421 13.528 1.00 90.06 459 MET A C 1
ATOM 3658 O O . MET A 1 459 ? -3.043 -8.836 13.492 1.00 90.06 459 MET A O 1
ATOM 3662 N N . HIS A 1 460 ? -1.071 -8.733 14.530 1.00 85.69 460 HIS A N 1
ATOM 3663 C CA . HIS A 1 460 ? -1.468 -9.539 15.694 1.00 85.69 460 HIS A CA 1
ATOM 3664 C C . HIS A 1 460 ? -2.504 -8.792 16.537 1.00 85.69 460 HIS A C 1
ATOM 3666 O O . HIS A 1 460 ? -3.569 -9.322 16.835 1.00 85.69 460 HIS A O 1
ATOM 3672 N N . SER A 1 461 ? -2.301 -7.489 16.774 1.00 83.50 461 SER A N 1
ATOM 3673 C CA . SER A 1 461 ? -3.310 -6.629 17.418 1.00 83.50 461 SER A CA 1
ATOM 3674 C C . SER A 1 461 ? -4.627 -6.538 16.627 1.00 83.50 461 SER A C 1
ATOM 3676 O O . SER A 1 461 ? -5.662 -6.141 17.174 1.00 83.50 461 SER A O 1
ATOM 3678 N N . LEU A 1 462 ? -4.610 -6.845 15.329 1.00 87.50 462 LEU A N 1
ATOM 3679 C CA . LEU A 1 462 ? -5.799 -6.955 14.493 1.00 87.50 462 LEU A CA 1
ATOM 3680 C C . LEU A 1 462 ? -6.422 -8.356 14.580 1.00 87.50 462 LEU A C 1
ATOM 3682 O O . LEU A 1 462 ? -7.627 -8.446 14.773 1.00 87.50 462 LEU A O 1
ATOM 3686 N N . VAL A 1 463 ? -5.634 -9.427 14.478 1.00 86.94 463 VAL A N 1
ATOM 3687 C CA . VAL A 1 463 ? -6.110 -10.821 14.468 1.00 86.94 463 VAL A CA 1
ATOM 3688 C C . VAL A 1 463 ? -6.569 -11.286 15.848 1.00 86.94 463 VAL A C 1
ATOM 3690 O O . VAL A 1 463 ? -7.721 -11.706 15.993 1.00 86.94 463 VAL A O 1
ATOM 3693 N N . ASP A 1 464 ? -5.716 -11.155 16.860 1.00 78.25 464 ASP A N 1
ATOM 3694 C CA . ASP A 1 464 ? -5.906 -11.786 18.171 1.00 78.25 464 ASP A CA 1
ATOM 3695 C C . ASP A 1 464 ? -7.070 -11.155 18.940 1.00 78.25 464 ASP A C 1
ATOM 3697 O O . ASP A 1 464 ? -7.880 -11.839 19.564 1.00 78.25 464 ASP A O 1
ATOM 3701 N N . LYS A 1 465 ? -7.216 -9.830 18.835 1.00 73.88 465 LYS A N 1
ATOM 3702 C CA . LYS A 1 465 ? -8.239 -9.067 19.570 1.00 73.88 465 LYS A CA 1
ATOM 3703 C C . LYS A 1 465 ? -9.624 -9.140 18.946 1.00 73.88 465 LYS A C 1
ATOM 3705 O O . LYS A 1 465 ? -10.609 -8.886 19.635 1.00 73.88 465 LYS A O 1
ATOM 3710 N N . ASN A 1 466 ? -9.709 -9.447 17.655 1.00 80.12 466 ASN A N 1
ATOM 3711 C CA . ASN A 1 466 ? -10.947 -9.287 16.901 1.00 80.12 466 ASN A CA 1
ATOM 3712 C C . ASN A 1 466 ? -11.524 -10.606 16.374 1.00 80.12 466 ASN A C 1
ATOM 3714 O O . ASN A 1 466 ? -12.522 -10.559 15.662 1.00 80.12 466 ASN A O 1
ATOM 3718 N N . LYS A 1 467 ? -10.936 -11.767 16.706 1.00 86.12 467 LYS A N 1
ATOM 3719 C CA . LYS A 1 467 ? -11.434 -13.097 16.289 1.00 86.12 467 LYS A CA 1
ATOM 3720 C C . LYS A 1 467 ? -11.746 -13.148 14.784 1.00 86.12 467 LYS A C 1
ATOM 3722 O O . LYS A 1 467 ? -12.827 -13.569 14.359 1.00 86.12 467 LYS A O 1
ATOM 3727 N N . ILE A 1 468 ? -10.802 -12.652 13.984 1.00 92.38 468 ILE A N 1
ATOM 3728 C CA . ILE A 1 468 ? -10.915 -12.592 12.523 1.00 92.38 468 ILE A CA 1
ATOM 3729 C C . ILE A 1 468 ? -10.942 -14.012 11.961 1.00 92.38 468 ILE A C 1
ATOM 3731 O O . ILE A 1 468 ? -10.188 -14.875 12.402 1.00 92.38 468 ILE A O 1
ATOM 3735 N N . ARG A 1 469 ? -11.792 -14.253 10.957 1.00 93.38 469 ARG A N 1
ATOM 3736 C CA . ARG A 1 469 ? -11.943 -15.580 10.350 1.00 93.38 469 ARG A CA 1
ATOM 3737 C C . ARG A 1 469 ? -10.726 -15.970 9.515 1.00 93.38 469 ARG A C 1
ATOM 3739 O O . ARG A 1 469 ? -10.172 -17.045 9.701 1.00 93.38 469 ARG A O 1
ATOM 3746 N N . ASN A 1 470 ? -10.355 -15.121 8.561 1.00 95.31 470 ASN A N 1
ATOM 3747 C CA . ASN A 1 470 ? -9.171 -15.264 7.718 1.00 95.31 470 ASN A CA 1
ATOM 3748 C C . ASN A 1 470 ? -8.856 -13.930 7.021 1.00 95.31 470 ASN A C 1
ATOM 3750 O O . ASN A 1 470 ? -9.668 -13.003 6.994 1.00 95.31 470 ASN A O 1
ATOM 3754 N N . ILE A 1 471 ? -7.649 -13.846 6.459 1.00 96.81 471 ILE A N 1
ATOM 3755 C CA . ILE A 1 471 ? -7.111 -12.658 5.787 1.00 96.81 471 ILE A CA 1
ATOM 3756 C C . ILE A 1 471 ? -6.619 -13.091 4.412 1.00 96.81 471 ILE A C 1
ATOM 3758 O O . ILE A 1 471 ? -5.849 -14.046 4.314 1.00 96.81 471 ILE A O 1
ATOM 3762 N N . ILE A 1 472 ? -7.046 -12.390 3.368 1.00 97.62 472 ILE A N 1
ATOM 3763 C CA . ILE A 1 472 ? -6.572 -12.588 2.000 1.00 97.62 472 ILE A CA 1
ATOM 3764 C C . ILE A 1 472 ? -5.811 -11.333 1.591 1.00 97.62 472 ILE A C 1
ATOM 3766 O O . ILE A 1 472 ? -6.384 -10.246 1.521 1.00 97.62 472 ILE A O 1
ATOM 3770 N N . LEU A 1 473 ? -4.518 -11.492 1.329 1.00 96.31 473 LEU A N 1
ATOM 3771 C CA . LEU A 1 473 ? -3.661 -10.444 0.793 1.00 96.31 473 LEU A CA 1
ATOM 3772 C C . LEU A 1 473 ? -3.531 -10.640 -0.712 1.00 96.31 473 LEU A C 1
ATOM 3774 O O . LEU A 1 473 ? -3.127 -11.712 -1.165 1.00 96.31 473 LEU A O 1
ATOM 3778 N N . THR A 1 474 ? -3.834 -9.607 -1.493 1.00 94.12 474 THR A N 1
ATOM 3779 C CA . THR A 1 474 ? -3.622 -9.643 -2.937 1.00 94.12 474 THR A CA 1
ATOM 3780 C C . THR A 1 474 ? -3.007 -8.359 -3.473 1.00 94.12 474 THR A C 1
ATOM 3782 O O . THR A 1 474 ? -3.227 -7.263 -2.963 1.00 94.12 474 THR A O 1
ATOM 3785 N N . SER A 1 475 ? -2.163 -8.505 -4.492 1.00 90.06 475 SER A N 1
ATOM 3786 C CA . SER A 1 475 ? -1.579 -7.397 -5.247 1.00 90.06 475 SER A CA 1
ATOM 3787 C C . SER A 1 475 ? -0.907 -7.931 -6.517 1.00 90.06 475 SER A C 1
ATOM 3789 O 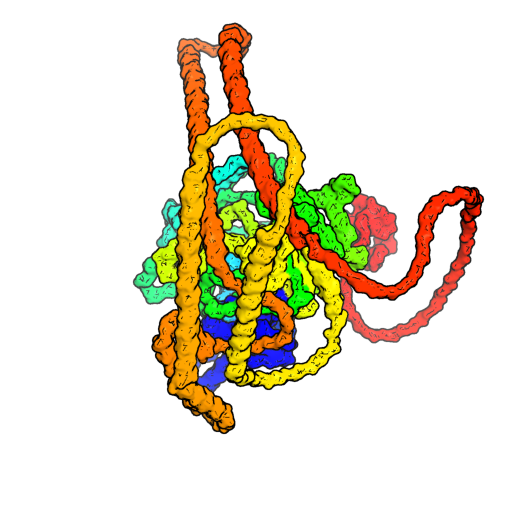O . SER A 1 475 ? -0.669 -9.131 -6.661 1.00 90.06 475 SER A O 1
ATOM 3791 N N . GLY A 1 476 ? -0.627 -7.040 -7.471 1.00 83.88 476 GLY A N 1
ATOM 3792 C CA . GLY A 1 476 ? 0.124 -7.380 -8.682 1.00 83.88 476 GLY A CA 1
ATOM 3793 C C . GLY A 1 476 ? 1.635 -7.484 -8.520 1.00 83.88 476 GLY A C 1
ATOM 3794 O O . GLY A 1 476 ? 2.306 -7.829 -9.487 1.00 83.88 476 GLY A O 1
ATOM 3795 N N . THR A 1 477 ? 2.174 -7.159 -7.343 1.00 80.94 477 THR A N 1
ATOM 3796 C CA . THR A 1 477 ? 3.622 -7.018 -7.129 1.00 80.94 477 THR A CA 1
ATOM 3797 C C . THR A 1 477 ? 4.069 -7.567 -5.771 1.00 80.94 477 THR A C 1
ATOM 3799 O O . THR A 1 477 ? 4.910 -6.957 -5.108 1.00 80.94 477 THR A O 1
ATOM 3802 N N . LEU A 1 478 ? 3.466 -8.669 -5.308 1.00 80.44 478 LEU A N 1
ATOM 3803 C CA . LEU A 1 478 ? 3.804 -9.262 -4.006 1.00 80.44 478 LEU A CA 1
ATOM 3804 C C . LEU A 1 478 ? 5.099 -10.081 -4.030 1.00 80.44 478 LEU A C 1
ATOM 3806 O O . LEU A 1 478 ? 5.748 -10.142 -2.988 1.00 80.44 478 LEU A O 1
ATOM 3810 N N . SER A 1 479 ? 5.497 -10.661 -5.170 1.00 73.62 479 SER A N 1
ATOM 3811 C CA . SER A 1 479 ? 6.724 -11.460 -5.269 1.00 73.62 479 SER A CA 1
ATOM 3812 C C . SER A 1 479 ? 7.978 -10.683 -4.826 1.00 73.62 479 SER A C 1
ATOM 3814 O O . SER A 1 479 ? 8.166 -9.532 -5.242 1.00 73.62 479 SER A O 1
ATOM 3816 N N . PRO A 1 480 ? 8.900 -11.333 -4.088 1.00 74.81 480 PRO A N 1
ATOM 3817 C CA . PRO A 1 480 ? 8.810 -12.715 -3.592 1.00 74.81 480 PRO A CA 1
ATOM 3818 C C . PRO A 1 480 ? 7.852 -12.851 -2.393 1.00 74.81 480 PRO A C 1
ATOM 3820 O O . PRO A 1 480 ? 7.842 -12.009 -1.498 1.00 74.81 480 PRO A O 1
ATOM 3823 N N . LEU A 1 481 ? 7.060 -13.930 -2.361 1.00 81.81 481 LEU A N 1
ATOM 3824 C CA . LEU A 1 481 ? 6.001 -14.127 -1.360 1.00 81.81 481 LEU A CA 1
ATOM 3825 C C . LEU A 1 481 ? 6.514 -14.453 0.057 1.00 81.81 481 LEU A C 1
ATOM 3827 O O . LEU A 1 481 ? 5.841 -14.146 1.041 1.00 81.81 481 LEU A O 1
ATOM 3831 N N . ASP A 1 482 ? 7.697 -15.058 0.185 1.00 78.38 482 ASP A N 1
ATOM 3832 C CA . ASP A 1 482 ? 8.220 -15.518 1.480 1.00 78.38 482 ASP A CA 1
ATOM 3833 C C . ASP A 1 482 ? 8.519 -14.381 2.463 1.00 78.38 482 ASP A C 1
ATOM 3835 O O . ASP A 1 482 ? 8.288 -14.537 3.666 1.00 78.38 482 ASP A O 1
ATOM 3839 N N . SER A 1 483 ? 8.957 -13.216 1.970 1.00 80.25 483 SER A N 1
ATOM 3840 C CA . SER A 1 483 ? 9.277 -12.078 2.840 1.00 80.25 483 SER A CA 1
ATOM 3841 C C . SER A 1 483 ? 8.059 -11.573 3.609 1.00 80.25 483 SER A C 1
ATOM 3843 O O . SER A 1 483 ? 8.179 -11.240 4.784 1.00 80.25 483 SER A O 1
ATOM 3845 N N . TRP A 1 484 ? 6.863 -11.647 3.021 1.00 84.12 484 TRP A N 1
ATOM 3846 C CA . TRP A 1 484 ? 5.613 -11.257 3.680 1.00 84.12 484 TRP A CA 1
ATOM 3847 C C . TRP A 1 484 ? 5.283 -12.099 4.911 1.00 84.12 484 TRP A C 1
ATOM 3849 O O . TRP A 1 484 ? 4.817 -11.568 5.917 1.00 84.12 484 TRP A O 1
ATOM 3859 N N . THR A 1 485 ? 5.532 -13.410 4.848 1.00 82.25 485 THR A N 1
ATOM 3860 C CA . THR A 1 485 ? 5.272 -14.320 5.979 1.00 82.25 485 THR A CA 1
ATOM 3861 C C . THR A 1 485 ? 6.191 -13.987 7.153 1.00 82.25 485 THR A C 1
ATOM 3863 O O . THR A 1 485 ? 5.761 -14.010 8.304 1.00 82.25 485 THR A O 1
ATOM 3866 N N . TYR A 1 486 ? 7.445 -13.636 6.860 1.00 81.12 486 TYR A N 1
ATOM 3867 C CA . TYR A 1 486 ? 8.417 -13.226 7.867 1.00 81.12 486 TYR A CA 1
ATOM 3868 C C . TYR A 1 486 ? 8.093 -11.847 8.461 1.00 81.12 486 TYR A C 1
ATOM 3870 O O . TYR A 1 486 ? 8.035 -11.704 9.679 1.00 81.12 486 TYR A O 1
ATOM 3878 N N . GLU A 1 487 ? 7.837 -10.842 7.619 1.00 84.50 487 GLU A N 1
ATOM 3879 C CA . GLU A 1 487 ? 7.629 -9.455 8.057 1.00 84.50 487 GLU A CA 1
ATOM 3880 C C . GLU A 1 487 ? 6.331 -9.258 8.855 1.00 84.50 487 GLU A C 1
ATOM 3882 O O . GLU A 1 487 ? 6.321 -8.496 9.824 1.00 84.50 487 GLU A O 1
ATOM 3887 N N . LEU A 1 488 ? 5.247 -9.941 8.464 1.00 88.19 488 LEU A N 1
ATOM 3888 C CA . LEU A 1 488 ? 3.953 -9.866 9.153 1.00 88.19 488 LEU A CA 1
ATOM 3889 C C . LEU A 1 488 ? 3.817 -10.886 10.291 1.00 88.19 488 LEU A C 1
ATOM 3891 O O . LEU A 1 488 ? 2.864 -10.792 11.059 1.00 88.19 488 LEU A O 1
ATOM 3895 N N . GLN A 1 489 ? 4.727 -11.866 10.375 1.00 83.75 489 GLN A N 1
ATOM 3896 C CA . GLN A 1 489 ? 4.674 -13.005 11.304 1.00 83.75 489 GLN A CA 1
ATOM 3897 C C . GLN A 1 489 ? 3.290 -13.679 11.366 1.00 83.75 489 GLN A C 1
ATOM 3899 O O . GLN A 1 489 ? 2.801 -14.058 12.431 1.00 83.75 489 GLN A O 1
ATOM 3904 N N . LEU A 1 490 ? 2.656 -13.825 10.201 1.00 86.56 490 LEU A N 1
ATOM 3905 C CA . LEU A 1 490 ? 1.393 -14.534 10.010 1.00 86.56 490 LEU A CA 1
ATOM 3906 C C . LEU A 1 490 ? 1.600 -15.678 9.023 1.00 86.56 490 LEU A C 1
ATOM 3908 O O . LEU A 1 490 ? 2.349 -15.548 8.055 1.00 86.56 490 LEU A O 1
ATOM 3912 N N . GLU A 1 491 ? 0.918 -16.798 9.247 1.00 86.94 491 GLU A N 1
ATOM 3913 C CA . GLU A 1 491 ? 1.018 -17.954 8.360 1.00 86.94 491 GLU A CA 1
ATOM 3914 C C . GLU A 1 491 ? 0.056 -17.833 7.179 1.00 86.94 491 GLU A C 1
ATOM 3916 O O . GLU A 1 491 ? -1.159 -17.774 7.352 1.00 86.94 491 GLU A O 1
ATOM 3921 N N . PHE A 1 492 ? 0.609 -17.860 5.966 1.00 92.06 492 PHE A N 1
ATOM 3922 C CA . PHE A 1 492 ? -0.143 -17.886 4.710 1.00 92.06 492 PHE A CA 1
ATOM 3923 C C . PHE A 1 492 ? 0.047 -19.246 4.025 1.00 92.06 492 PHE A C 1
ATOM 3925 O O . PHE A 1 492 ? 0.902 -19.365 3.141 1.00 92.06 492 PHE A O 1
ATOM 3932 N N . PRO A 1 493 ? -0.687 -20.295 4.445 1.00 92.50 493 PRO A N 1
ATOM 3933 C CA . PRO A 1 493 ? -0.556 -21.636 3.870 1.00 92.50 493 PRO A CA 1
ATOM 3934 C C . PRO A 1 493 ? -1.081 -21.721 2.432 1.00 92.50 493 PRO A C 1
ATOM 3936 O O . PRO A 1 493 ? -0.674 -22.604 1.681 1.00 92.50 493 PRO A O 1
ATOM 3939 N N . ILE A 1 494 ? -1.978 -20.815 2.036 1.00 95.50 494 ILE A N 1
ATOM 3940 C CA . ILE A 1 494 ? -2.497 -20.726 0.671 1.00 95.50 494 ILE A CA 1
ATOM 3941 C C . ILE A 1 494 ? -1.734 -19.623 -0.053 1.00 95.50 494 ILE A C 1
ATOM 3943 O O . ILE A 1 494 ? -1.754 -18.464 0.365 1.00 95.50 494 ILE A O 1
ATOM 3947 N N . ARG A 1 495 ? -1.045 -19.984 -1.135 1.00 93.75 495 ARG A N 1
ATOM 3948 C CA . ARG A 1 495 ? -0.197 -19.070 -1.903 1.00 93.75 495 ARG A CA 1
ATOM 3949 C C . ARG A 1 495 ? -0.419 -19.261 -3.392 1.00 93.75 495 ARG A C 1
ATOM 3951 O O . ARG A 1 495 ? -0.609 -20.388 -3.843 1.00 93.75 495 ARG A O 1
ATOM 3958 N N . LEU A 1 496 ? -0.373 -18.166 -4.140 1.00 91.56 496 LEU A N 1
ATOM 3959 C CA . LEU A 1 496 ? -0.500 -18.181 -5.592 1.00 91.56 496 LEU A CA 1
ATOM 3960 C C . LEU A 1 496 ? 0.410 -17.119 -6.208 1.00 91.56 496 LEU A C 1
ATOM 3962 O O . LEU A 1 496 ? 0.320 -15.953 -5.835 1.00 91.56 496 LEU A O 1
ATOM 3966 N N . GLU A 1 497 ? 1.222 -17.520 -7.185 1.00 89.69 497 GLU A N 1
ATOM 3967 C CA . GLU A 1 497 ? 1.873 -16.620 -8.143 1.00 89.69 497 GLU A CA 1
ATOM 3968 C C . GLU A 1 497 ? 1.251 -16.877 -9.517 1.00 89.69 497 GLU A C 1
ATOM 3970 O O . GLU A 1 497 ? 1.591 -17.838 -10.206 1.00 89.69 497 GLU A O 1
ATOM 3975 N N . ASN A 1 498 ? 0.257 -16.070 -9.884 1.00 85.81 498 ASN A N 1
ATOM 3976 C CA . ASN A 1 498 ? -0.544 -16.331 -11.074 1.00 85.81 498 ASN A CA 1
ATOM 3977 C C . ASN A 1 498 ? 0.201 -15.968 -12.369 1.00 85.81 498 ASN A C 1
ATOM 3979 O O . ASN A 1 498 ? 0.938 -14.978 -12.426 1.00 85.81 498 ASN A O 1
ATOM 3983 N N . SER A 1 499 ? -0.056 -16.718 -13.440 1.00 83.12 499 SER A N 1
ATOM 3984 C CA . SER A 1 499 ? 0.428 -16.377 -14.779 1.00 83.12 499 SER A CA 1
ATOM 3985 C C . SER A 1 499 ? -0.321 -15.166 -15.355 1.00 83.12 499 SER A C 1
ATOM 3987 O O . SER A 1 499 ? -1.368 -14.739 -14.855 1.00 83.12 499 SER A O 1
ATOM 3989 N N . HIS A 1 500 ? 0.225 -14.572 -16.418 1.00 83.12 500 HIS A N 1
ATOM 3990 C CA . HIS A 1 500 ? -0.433 -13.474 -17.127 1.00 83.12 500 HIS A CA 1
ATOM 3991 C C . HIS A 1 500 ? -1.237 -14.001 -18.320 1.00 83.12 500 HIS A C 1
ATOM 3993 O O . HIS A 1 500 ? -0.806 -14.913 -19.011 1.00 83.12 500 HIS A O 1
ATOM 3999 N N . VAL A 1 501 ? -2.369 -13.356 -18.619 1.00 82.81 501 VAL A N 1
ATOM 4000 C CA . VAL A 1 501 ? -3.248 -13.660 -19.768 1.00 82.81 501 VAL A CA 1
ATOM 4001 C C . VAL A 1 501 ? -2.655 -13.313 -21.154 1.00 82.81 501 VAL A C 1
ATOM 4003 O O . VAL A 1 501 ? -3.302 -13.522 -22.174 1.00 82.81 501 VAL A O 1
ATOM 4006 N N . ILE A 1 502 ? -1.451 -12.734 -21.224 1.00 85.88 502 ILE A N 1
ATOM 4007 C CA . ILE A 1 502 ? -0.876 -12.272 -22.500 1.00 85.88 502 ILE A CA 1
ATOM 4008 C C . ILE A 1 502 ? -0.108 -13.373 -23.217 1.00 85.88 502 ILE A C 1
ATOM 4010 O O . ILE A 1 502 ? 0.553 -14.200 -22.591 1.00 85.88 502 ILE A O 1
ATOM 4014 N N . LYS A 1 503 ? -0.122 -13.309 -24.548 1.00 86.75 503 LYS A N 1
ATOM 4015 C CA . LYS A 1 503 ? 0.700 -14.157 -25.411 1.00 86.75 503 LYS A CA 1
ATOM 4016 C C . LYS A 1 503 ? 2.149 -13.647 -25.461 1.00 86.75 503 LYS A C 1
ATOM 4018 O O . LYS A 1 503 ? 2.370 -12.434 -25.376 1.00 86.75 503 LYS A O 1
ATOM 4023 N N . PRO A 1 504 ? 3.135 -14.522 -25.736 1.00 85.69 504 PRO A N 1
ATOM 4024 C CA . PRO A 1 504 ? 4.533 -14.120 -25.916 1.00 85.69 504 PRO A CA 1
ATOM 4025 C C . PRO A 1 504 ? 4.772 -13.040 -26.979 1.00 85.69 504 PRO A C 1
ATOM 4027 O O . PRO A 1 504 ? 5.743 -12.296 -26.899 1.00 85.69 504 PRO A O 1
ATOM 4030 N N . SER A 1 505 ? 3.889 -12.929 -27.976 1.00 88.12 505 SER A N 1
ATOM 4031 C CA . SER A 1 505 ? 3.973 -11.916 -29.033 1.00 88.12 505 SER A CA 1
ATOM 4032 C C . SER A 1 505 ? 3.568 -10.506 -28.590 1.00 88.12 505 SER A C 1
ATOM 4034 O O . SER A 1 505 ? 3.810 -9.557 -29.332 1.00 88.12 505 SER A O 1
ATOM 4036 N N . GLN A 1 506 ? 2.957 -10.349 -27.412 1.00 91.38 506 GLN A N 1
ATOM 4037 C CA . GLN A 1 506 ? 2.386 -9.080 -26.941 1.00 91.38 506 GLN A CA 1
ATOM 4038 C C . GLN A 1 506 ? 3.301 -8.313 -25.985 1.00 91.38 506 GLN A C 1
ATOM 4040 O O . GLN A 1 506 ? 3.062 -7.139 -25.710 1.00 91.38 506 GLN A O 1
ATOM 4045 N N . ILE A 1 507 ? 4.351 -8.949 -25.476 1.00 92.75 507 ILE A N 1
ATOM 4046 C CA . ILE A 1 507 ? 5.266 -8.342 -24.516 1.00 92.75 507 ILE A CA 1
ATOM 4047 C C . ILE A 1 507 ? 6.702 -8.486 -24.991 1.00 92.75 507 ILE A C 1
ATOM 4049 O O . ILE A 1 507 ? 7.146 -9.547 -25.423 1.00 92.75 507 ILE A O 1
ATOM 4053 N N . TRP A 1 508 ? 7.448 -7.398 -24.881 1.00 95.25 508 TRP A N 1
ATOM 4054 C CA . TRP A 1 508 ? 8.886 -7.392 -25.100 1.00 95.25 508 TRP A CA 1
ATOM 4055 C C . TRP A 1 508 ? 9.576 -6.951 -23.814 1.00 95.25 508 TRP A C 1
ATOM 4057 O O . TRP A 1 508 ? 9.207 -5.925 -23.253 1.00 95.25 508 TRP A O 1
ATOM 4067 N N . VAL A 1 509 ? 10.572 -7.697 -23.332 1.00 95.50 509 VAL A N 1
ATOM 4068 C CA . VAL A 1 509 ? 11.328 -7.334 -22.122 1.00 95.50 509 VAL A CA 1
ATOM 4069 C C . VAL A 1 509 ? 12.822 -7.433 -22.412 1.00 95.50 509 VAL A C 1
ATOM 4071 O O . VAL A 1 509 ? 13.304 -8.459 -22.894 1.00 95.50 509 VAL A O 1
ATOM 4074 N N . GLY A 1 510 ? 13.575 -6.372 -22.120 1.00 95.31 510 GLY A N 1
ATOM 4075 C CA . GLY A 1 510 ? 15.006 -6.338 -22.407 1.00 95.31 510 GLY A CA 1
ATOM 4076 C C . GLY A 1 510 ? 15.833 -5.557 -21.398 1.00 95.31 510 GLY A C 1
ATOM 4077 O O . GLY A 1 510 ? 15.477 -4.432 -21.051 1.00 95.31 510 GLY A O 1
ATOM 4078 N N . THR A 1 511 ? 16.968 -6.121 -20.975 1.00 95.44 511 THR A N 1
ATOM 4079 C CA . THR A 1 511 ? 17.996 -5.389 -20.218 1.00 95.44 511 THR A CA 1
ATOM 4080 C C . THR A 1 511 ? 18.977 -4.725 -21.169 1.00 95.44 511 THR A C 1
ATOM 4082 O O . THR A 1 511 ? 19.529 -5.390 -22.051 1.00 95.44 511 THR A O 1
ATOM 4085 N N . LEU A 1 512 ? 19.230 -3.440 -20.948 1.00 94.75 512 LEU A N 1
ATOM 4086 C CA . LEU A 1 512 ? 20.130 -2.617 -21.739 1.00 94.75 512 LEU A CA 1
ATOM 4087 C C . LEU A 1 512 ? 21.230 -2.030 -20.829 1.00 94.75 512 LEU A C 1
ATOM 4089 O O . LEU A 1 512 ? 21.011 -0.993 -20.205 1.00 94.75 512 LEU A O 1
ATOM 4093 N N . PRO A 1 513 ? 22.401 -2.686 -20.734 1.00 93.00 513 PRO A N 1
ATOM 4094 C CA . PRO A 1 513 ? 23.518 -2.246 -19.901 1.00 93.00 513 PRO A CA 1
ATOM 4095 C C . PRO A 1 513 ? 24.346 -1.130 -20.548 1.00 93.00 513 PRO A C 1
ATOM 4097 O O . PRO A 1 513 ? 25.054 -0.412 -19.850 1.00 93.00 513 PRO A O 1
ATOM 4100 N N . VAL A 1 514 ? 24.284 -0.976 -21.875 1.00 93.75 514 VAL A N 1
ATOM 4101 C CA . VAL A 1 514 ? 25.093 -0.013 -22.635 1.00 93.75 514 VAL A CA 1
ATOM 4102 C C . VAL A 1 514 ? 24.237 0.790 -23.606 1.00 93.75 514 VAL A C 1
ATOM 4104 O O . VAL A 1 514 ? 23.262 0.275 -24.157 1.00 93.75 514 VAL A O 1
ATOM 4107 N N . GLY A 1 515 ? 24.606 2.048 -23.832 1.00 92.75 515 GLY A N 1
ATOM 4108 C CA . GLY A 1 515 ? 23.944 2.911 -24.806 1.00 92.75 515 GLY A CA 1
ATOM 4109 C C . GLY A 1 515 ? 24.563 2.876 -26.215 1.00 92.75 515 GLY A C 1
ATOM 4110 O O . GLY A 1 515 ? 25.408 2.024 -26.513 1.00 92.75 515 GLY A O 1
ATOM 4111 N N . PRO A 1 516 ? 24.148 3.804 -27.103 1.00 93.00 516 PRO A N 1
ATOM 4112 C CA . PRO A 1 516 ? 24.567 3.870 -28.507 1.00 93.00 516 PRO A CA 1
ATOM 4113 C C . PRO A 1 516 ? 26.081 3.917 -28.748 1.00 93.00 516 PRO A C 1
ATOM 4115 O O . PRO A 1 516 ? 26.563 3.338 -29.716 1.00 93.00 516 PRO A O 1
ATOM 4118 N N . ASN A 1 517 ? 26.831 4.585 -27.875 1.00 92.12 517 ASN A N 1
ATOM 4119 C CA . ASN A 1 517 ? 28.282 4.738 -27.952 1.00 92.12 517 ASN A CA 1
ATOM 4120 C C . ASN A 1 517 ? 29.021 3.671 -27.130 1.00 92.12 517 ASN A C 1
ATOM 4122 O O . ASN A 1 517 ? 30.192 3.845 -26.798 1.00 92.12 517 ASN A O 1
ATOM 4126 N N . SER A 1 518 ? 28.342 2.573 -26.771 1.00 91.19 518 SER A N 1
ATOM 4127 C CA . SER A 1 518 ? 28.872 1.493 -25.924 1.00 91.19 518 SER A CA 1
ATOM 4128 C C . SER A 1 518 ? 29.327 1.959 -24.535 1.00 91.19 518 SER A C 1
ATOM 4130 O O . SER A 1 518 ? 30.138 1.302 -23.884 1.00 91.19 518 SER A O 1
ATOM 4132 N N . LYS A 1 519 ? 28.806 3.098 -24.062 1.00 92.25 519 LYS A N 1
ATOM 4133 C CA . LYS A 1 519 ? 29.037 3.577 -22.698 1.00 92.25 519 LYS A CA 1
ATOM 4134 C C . LYS A 1 519 ? 28.035 2.924 -21.753 1.00 92.25 519 LYS A C 1
ATOM 4136 O O . LYS A 1 519 ? 26.878 2.714 -22.116 1.00 92.25 519 LYS A O 1
ATOM 4141 N N . CYS A 1 520 ? 28.491 2.599 -20.547 1.00 92.19 520 CYS A N 1
ATOM 4142 C CA . CYS A 1 520 ? 27.668 1.934 -19.546 1.00 92.19 520 CYS A CA 1
ATOM 4143 C C . CYS A 1 520 ? 26.523 2.840 -19.059 1.00 92.19 520 CYS A C 1
ATOM 4145 O O . CYS A 1 520 ? 26.722 4.010 -18.713 1.00 92.19 520 CYS A O 1
ATOM 4147 N N . LEU A 1 521 ? 25.320 2.270 -19.011 1.00 94.00 521 LEU A N 1
ATOM 4148 C CA . LEU A 1 521 ? 24.151 2.848 -18.369 1.00 94.00 521 LEU A CA 1
ATOM 4149 C C . LEU A 1 521 ? 24.125 2.381 -16.912 1.00 94.00 521 LEU A C 1
ATOM 4151 O O . LEU A 1 521 ? 23.756 1.249 -16.621 1.00 94.00 521 LEU A O 1
ATOM 4155 N N . ASN A 1 522 ? 24.519 3.253 -15.988 1.00 92.75 522 ASN A N 1
ATOM 4156 C CA . ASN A 1 522 ? 24.503 2.948 -14.562 1.00 92.75 522 ASN A CA 1
ATOM 4157 C C . ASN A 1 522 ? 24.066 4.178 -13.759 1.00 92.75 522 ASN A C 1
ATOM 4159 O O . ASN A 1 522 ? 24.776 5.185 -13.690 1.00 92.75 522 ASN A O 1
ATOM 4163 N N . SER A 1 523 ? 22.903 4.067 -13.118 1.00 89.88 523 SER A N 1
ATOM 4164 C CA . SER A 1 523 ? 22.283 5.128 -12.326 1.00 89.88 523 SER A CA 1
ATOM 4165 C C . SER A 1 523 ? 22.697 5.127 -10.844 1.00 89.88 523 SER A C 1
ATOM 4167 O O . SER A 1 523 ? 22.085 5.840 -10.040 1.00 89.88 523 SER A O 1
ATOM 4169 N N . ALA A 1 524 ? 23.652 4.290 -10.429 1.00 87.88 524 ALA A N 1
ATOM 4170 C CA . ALA A 1 524 ? 24.083 4.170 -9.039 1.00 87.88 524 ALA A CA 1
ATOM 4171 C C . ALA A 1 524 ? 24.630 5.498 -8.505 1.00 87.88 524 ALA A C 1
ATOM 4173 O O . ALA A 1 524 ? 25.135 6.331 -9.256 1.00 87.88 524 ALA A O 1
ATOM 4174 N N . PHE A 1 525 ? 24.584 5.685 -7.183 1.00 83.25 525 PHE A N 1
ATOM 4175 C CA . PHE A 1 525 ? 25.000 6.931 -6.529 1.00 83.25 525 PHE A CA 1
ATOM 4176 C C . PHE A 1 525 ? 26.394 7.415 -6.963 1.00 83.25 525 PHE A C 1
ATOM 4178 O O . PHE A 1 525 ? 26.573 8.604 -7.223 1.00 83.25 525 PHE A O 1
ATOM 4185 N N . LYS A 1 526 ? 27.347 6.485 -7.121 1.00 85.00 526 LYS A N 1
ATOM 4186 C CA . LYS A 1 526 ? 28.723 6.772 -7.557 1.00 85.00 526 LYS A CA 1
ATOM 4187 C C . LYS A 1 526 ? 28.808 7.290 -9.002 1.00 85.00 526 LYS A C 1
ATOM 4189 O O . LYS A 1 526 ? 29.681 8.095 -9.298 1.00 85.00 526 LYS A O 1
ATOM 4194 N N . ASN A 1 527 ? 27.901 6.870 -9.890 1.00 86.81 527 ASN A N 1
ATOM 4195 C CA . ASN A 1 527 ? 27.960 7.174 -11.327 1.00 86.81 527 ASN A CA 1
ATOM 4196 C C . ASN A 1 527 ? 26.854 8.127 -11.822 1.00 86.81 527 ASN A C 1
ATOM 4198 O O . ASN A 1 527 ? 26.990 8.718 -12.886 1.00 86.81 527 ASN A O 1
ATOM 4202 N N . ARG A 1 528 ? 25.779 8.372 -11.059 1.00 84.56 528 ARG A N 1
ATOM 4203 C CA . ARG A 1 528 ? 24.640 9.222 -11.487 1.00 84.56 528 ARG A CA 1
ATOM 4204 C C . ARG A 1 528 ? 25.026 10.668 -11.832 1.00 84.56 528 ARG A C 1
ATOM 4206 O O . ARG A 1 528 ? 24.311 11.358 -12.565 1.00 84.56 528 ARG A O 1
ATOM 4213 N N . ASN A 1 529 ? 26.151 11.139 -11.291 1.00 87.25 529 ASN A N 1
ATOM 4214 C CA . ASN A 1 529 ? 26.695 12.466 -11.569 1.00 87.25 529 ASN A CA 1
ATOM 4215 C C . ASN A 1 529 ? 27.610 12.533 -12.793 1.00 87.25 529 ASN A C 1
ATOM 4217 O O . ASN A 1 529 ? 27.980 13.629 -13.207 1.00 87.25 529 ASN A O 1
ATOM 4221 N N . ASN A 1 530 ? 27.916 11.390 -13.403 1.00 91.00 530 ASN A N 1
ATOM 4222 C CA . ASN A 1 530 ? 28.734 11.312 -14.596 1.00 91.00 530 ASN A CA 1
ATOM 4223 C C . ASN A 1 530 ? 27.991 11.936 -15.802 1.00 91.00 530 ASN A C 1
ATOM 4225 O O . ASN A 1 530 ? 26.899 11.474 -16.158 1.00 91.00 530 ASN A O 1
ATOM 4229 N N . PRO A 1 531 ? 28.546 12.979 -16.449 1.00 90.00 531 PRO A N 1
ATOM 4230 C CA . PRO A 1 531 ? 27.926 13.603 -17.616 1.00 90.00 531 PRO A CA 1
ATOM 4231 C C . PRO A 1 531 ? 27.859 12.666 -18.832 1.00 90.00 531 PRO A C 1
ATOM 4233 O O . PRO A 1 531 ? 26.924 12.789 -19.628 1.00 90.00 531 PRO A O 1
ATOM 4236 N N . GLU A 1 532 ? 28.788 11.708 -18.964 1.00 90.88 532 GLU A N 1
ATOM 4237 C CA . GLU A 1 532 ? 28.754 10.708 -20.041 1.00 90.88 532 GLU A CA 1
ATOM 4238 C C . GLU A 1 532 ? 27.511 9.828 -19.915 1.00 90.88 532 GLU A C 1
ATOM 4240 O O . GLU A 1 532 ? 26.761 9.688 -20.877 1.00 90.88 532 GLU A O 1
ATOM 4245 N N . TYR A 1 533 ? 27.231 9.323 -18.709 1.00 93.38 533 TYR A N 1
ATOM 4246 C CA . TYR A 1 533 ? 26.038 8.523 -18.424 1.00 93.38 533 TYR A CA 1
ATOM 4247 C C . TYR A 1 533 ? 24.746 9.266 -18.791 1.00 93.38 533 TYR A C 1
ATOM 4249 O O . TYR A 1 533 ? 23.884 8.720 -19.478 1.00 93.38 533 TYR A O 1
ATOM 4257 N N . ARG A 1 534 ? 24.612 10.536 -18.381 1.00 93.69 534 ARG A N 1
ATOM 4258 C CA . ARG A 1 534 ? 23.408 11.333 -18.677 1.00 93.69 534 ARG A CA 1
ATOM 4259 C C . ARG A 1 534 ? 23.235 11.542 -20.176 1.00 93.69 534 ARG A C 1
ATOM 4261 O O . ARG A 1 534 ? 22.126 11.407 -20.688 1.00 93.69 534 ARG A O 1
ATOM 4268 N N . THR A 1 535 ? 24.319 11.864 -20.876 1.00 93.38 535 THR A N 1
ATOM 4269 C CA . THR A 1 535 ? 24.317 12.051 -22.334 1.00 93.38 535 THR A CA 1
ATOM 4270 C C . THR A 1 535 ? 23.918 10.758 -23.041 1.00 93.38 535 THR A C 1
ATOM 4272 O O . THR A 1 535 ? 23.069 10.764 -23.933 1.00 93.38 535 THR A O 1
ATOM 4275 N N . GLU A 1 536 ? 24.470 9.636 -22.591 1.00 95.00 536 GLU A N 1
ATOM 4276 C CA . GLU A 1 536 ? 24.222 8.319 -23.159 1.00 95.00 536 GLU A CA 1
ATOM 4277 C C . GLU A 1 536 ? 22.782 7.834 -22.936 1.00 95.00 536 GLU A C 1
ATOM 4279 O O . GLU A 1 536 ? 22.134 7.346 -23.868 1.00 95.00 536 GLU A O 1
ATOM 4284 N N . LEU A 1 537 ? 22.236 8.038 -21.735 1.00 96.50 537 LEU A N 1
ATOM 4285 C CA . LEU A 1 537 ? 20.832 7.765 -21.429 1.00 96.50 537 LEU A CA 1
ATOM 4286 C C . LEU A 1 537 ? 19.899 8.622 -22.297 1.00 96.50 537 LEU A C 1
ATOM 4288 O O . LEU A 1 537 ? 18.926 8.118 -22.856 1.00 96.50 537 LEU A O 1
ATOM 4292 N N . GLY A 1 538 ? 20.217 9.908 -22.465 1.00 95.62 538 GLY A N 1
ATOM 4293 C CA . GLY A 1 538 ? 19.453 10.810 -23.327 1.00 95.62 538 GLY A CA 1
ATOM 4294 C C . GLY A 1 538 ? 19.439 10.346 -24.786 1.00 95.62 538 GLY A C 1
ATOM 4295 O O . GLY A 1 538 ? 18.378 10.252 -25.402 1.00 95.62 538 GLY A O 1
ATOM 4296 N N . ASN A 1 539 ? 20.601 9.968 -25.326 1.00 95.25 539 ASN A N 1
ATOM 4297 C CA . ASN A 1 539 ? 20.710 9.416 -26.678 1.00 95.25 539 ASN A CA 1
ATOM 4298 C C . ASN A 1 539 ? 19.986 8.067 -26.826 1.00 95.25 539 ASN A C 1
ATOM 4300 O O . ASN A 1 539 ? 19.384 7.807 -27.869 1.00 95.25 539 ASN A O 1
ATOM 4304 N N . THR A 1 540 ? 19.998 7.228 -25.791 1.00 96.69 540 THR A N 1
ATOM 4305 C CA . THR A 1 540 ? 19.211 5.986 -25.740 1.00 96.69 540 THR A CA 1
ATOM 4306 C C . THR A 1 540 ? 17.718 6.287 -25.885 1.00 96.69 540 THR A C 1
ATOM 4308 O O . THR A 1 540 ? 17.057 5.725 -26.757 1.00 96.69 540 THR A O 1
ATOM 4311 N N . ILE A 1 541 ? 17.198 7.243 -25.108 1.00 97.00 541 ILE A N 1
ATOM 4312 C CA . ILE A 1 541 ? 15.786 7.646 -25.156 1.00 97.00 541 ILE A CA 1
ATOM 4313 C C . ILE A 1 541 ? 15.418 8.224 -26.529 1.00 97.00 541 ILE A C 1
ATOM 4315 O O . ILE A 1 541 ? 14.372 7.865 -27.064 1.00 97.00 541 ILE A O 1
ATOM 4319 N N . VAL A 1 542 ? 16.279 9.044 -27.145 1.00 95.88 542 VAL A N 1
ATOM 4320 C CA . VAL A 1 542 ? 16.063 9.562 -28.513 1.00 95.88 542 VAL A CA 1
ATOM 4321 C C . VAL A 1 542 ? 15.920 8.432 -29.539 1.00 95.88 542 VAL A C 1
ATOM 4323 O O . VAL A 1 542 ? 15.089 8.510 -30.439 1.00 95.88 542 VAL A O 1
ATOM 4326 N N . ASN A 1 543 ? 16.712 7.365 -29.431 1.00 95.44 543 ASN A N 1
ATOM 4327 C CA . ASN A 1 543 ? 16.576 6.220 -30.334 1.00 95.44 543 ASN A CA 1
ATOM 4328 C C . ASN A 1 543 ? 15.260 5.470 -30.091 1.00 95.44 543 ASN A C 1
ATOM 4330 O O . ASN A 1 543 ? 14.554 5.141 -31.043 1.00 95.44 543 ASN A O 1
ATOM 4334 N N . CYS A 1 544 ? 14.882 5.279 -28.827 1.00 95.50 544 CYS A N 1
ATOM 4335 C CA . CYS A 1 544 ? 13.607 4.676 -28.456 1.00 95.50 544 CYS A CA 1
ATOM 4336 C C . CYS A 1 544 ? 12.401 5.484 -28.969 1.00 95.50 544 CYS A C 1
ATOM 4338 O O . CYS A 1 544 ? 11.443 4.889 -29.462 1.00 95.50 544 CYS A O 1
ATOM 4340 N N . THR A 1 545 ? 12.440 6.824 -28.933 1.00 94.88 545 THR A N 1
ATOM 4341 C CA . THR A 1 545 ? 11.323 7.662 -29.419 1.00 94.88 545 THR A CA 1
ATOM 4342 C C . THR A 1 545 ? 11.078 7.541 -30.924 1.00 94.88 545 THR A C 1
ATOM 4344 O O . THR A 1 545 ? 9.967 7.823 -31.374 1.00 94.88 545 THR A O 1
ATOM 4347 N N . ASN A 1 546 ? 12.073 7.098 -31.703 1.00 91.38 546 ASN A N 1
ATOM 4348 C CA . ASN A 1 546 ? 11.919 6.846 -33.138 1.00 91.38 546 ASN A CA 1
ATOM 4349 C C . ASN A 1 546 ? 11.203 5.522 -33.447 1.00 91.38 546 ASN A C 1
ATOM 4351 O O . ASN A 1 546 ? 10.610 5.400 -34.518 1.00 91.38 546 ASN A O 1
ATOM 4355 N N . ILE A 1 547 ? 11.279 4.548 -32.537 1.00 94.25 547 ILE A N 1
ATOM 4356 C CA . ILE A 1 547 ? 10.791 3.176 -32.738 1.00 94.25 547 ILE A CA 1
ATOM 4357 C C . ILE A 1 547 ? 9.420 2.985 -32.089 1.00 94.25 547 ILE A C 1
ATOM 4359 O O . ILE A 1 547 ? 8.524 2.387 -32.675 1.00 94.25 547 ILE A O 1
ATOM 4363 N N . ILE A 1 548 ? 9.266 3.489 -30.865 1.00 94.50 548 ILE A N 1
ATOM 4364 C CA . ILE A 1 548 ? 8.099 3.229 -30.024 1.00 94.50 548 ILE A CA 1
ATOM 4365 C C . ILE A 1 548 ? 6.940 4.126 -30.485 1.00 94.50 548 ILE A C 1
ATOM 4367 O O . ILE A 1 548 ? 7.096 5.352 -30.496 1.00 94.50 548 ILE A O 1
ATOM 4371 N N . PRO A 1 549 ? 5.770 3.574 -30.846 1.00 92.12 549 PRO A N 1
ATOM 4372 C CA . PRO A 1 549 ? 4.594 4.367 -31.198 1.00 92.12 549 PRO A CA 1
ATOM 4373 C C . PRO A 1 549 ? 3.946 5.005 -29.959 1.00 92.12 549 PRO A C 1
ATOM 4375 O O . PRO A 1 549 ? 4.176 4.571 -28.836 1.00 92.12 549 PRO A O 1
ATOM 4378 N N . ASP A 1 550 ? 3.141 6.047 -30.166 1.00 93.31 550 ASP A N 1
ATOM 4379 C CA . ASP A 1 550 ? 2.235 6.616 -29.158 1.00 93.31 550 ASP A CA 1
ATOM 4380 C C . ASP A 1 550 ? 2.908 6.981 -27.811 1.00 93.31 550 ASP A C 1
ATOM 4382 O O . ASP A 1 550 ? 3.876 7.748 -27.795 1.00 93.31 550 ASP A O 1
ATOM 4386 N N . GLY A 1 551 ? 2.387 6.494 -26.681 1.00 94.31 551 GLY A N 1
ATOM 4387 C CA . GLY A 1 551 ? 2.839 6.830 -25.333 1.00 94.31 551 GLY A CA 1
ATOM 4388 C C . GLY A 1 551 ? 4.102 6.081 -24.905 1.00 94.31 551 GLY A C 1
ATOM 4389 O O . GLY A 1 551 ? 4.138 4.850 -24.909 1.00 94.31 551 GLY A O 1
ATOM 4390 N N . LEU A 1 552 ? 5.120 6.829 -24.476 1.00 96.25 552 LEU A N 1
ATOM 4391 C CA . LEU A 1 552 ? 6.340 6.312 -23.850 1.00 96.25 552 LEU A CA 1
ATOM 4392 C C . LEU A 1 552 ? 6.437 6.800 -22.401 1.00 96.25 552 LEU A C 1
ATOM 4394 O O . LEU A 1 552 ? 6.463 8.004 -22.154 1.00 96.25 552 LEU A O 1
ATOM 4398 N N . LEU A 1 553 ? 6.546 5.876 -21.451 1.00 96.50 553 LEU A N 1
ATOM 4399 C CA . LEU A 1 553 ? 6.738 6.185 -20.036 1.00 96.50 553 LEU A CA 1
ATOM 4400 C C . LEU A 1 553 ? 8.211 5.975 -19.665 1.00 96.50 553 LEU A C 1
ATOM 4402 O O . LEU A 1 553 ? 8.787 4.932 -19.969 1.00 96.50 553 LEU A O 1
ATOM 4406 N N . VAL A 1 554 ? 8.836 6.952 -19.013 1.00 97.50 554 VAL A N 1
ATOM 4407 C CA . VAL A 1 554 ? 10.238 6.874 -18.577 1.00 97.50 554 VAL A CA 1
ATOM 4408 C C . VAL A 1 554 ? 10.304 7.122 -17.081 1.00 97.50 554 VAL A C 1
ATOM 4410 O O . VAL A 1 554 ? 10.071 8.243 -16.632 1.00 97.50 554 VAL A O 1
ATOM 4413 N N . PHE A 1 555 ? 10.634 6.083 -16.319 1.00 97.31 555 PHE A N 1
ATOM 4414 C CA . PHE A 1 555 ? 10.701 6.131 -14.865 1.00 97.31 555 PHE A CA 1
ATOM 4415 C C . PHE A 1 555 ? 12.141 6.251 -14.376 1.00 97.31 555 PHE A C 1
ATOM 4417 O O . PHE A 1 555 ? 12.996 5.411 -14.674 1.00 97.31 555 PHE A O 1
ATOM 4424 N N . PHE A 1 556 ? 12.379 7.286 -13.576 1.00 95.75 556 PHE A N 1
ATOM 4425 C CA . PHE A 1 556 ? 13.641 7.527 -12.894 1.00 95.75 556 PHE A CA 1
ATOM 4426 C C . PHE A 1 556 ? 13.610 7.044 -11.441 1.00 95.75 556 PHE A C 1
ATOM 4428 O O . PHE A 1 556 ? 12.556 7.076 -10.808 1.00 95.75 556 PHE A O 1
ATOM 4435 N N . PRO A 1 557 ? 14.768 6.692 -10.854 1.00 92.94 557 PRO A N 1
ATOM 4436 C CA . PRO A 1 557 ? 14.854 6.310 -9.445 1.00 92.94 557 PRO A CA 1
ATOM 4437 C C . PRO A 1 557 ? 14.442 7.405 -8.452 1.00 92.94 557 PRO A C 1
ATOM 4439 O O . PRO A 1 557 ? 13.963 7.090 -7.370 1.00 92.94 557 PRO A O 1
ATOM 4442 N N . SER A 1 558 ? 14.661 8.683 -8.786 1.00 91.06 558 SER A N 1
ATOM 4443 C CA . SER A 1 558 ? 14.318 9.818 -7.921 1.00 91.06 558 SER A CA 1
ATOM 4444 C C . SER A 1 558 ? 14.072 11.102 -8.716 1.00 91.06 558 SER A C 1
ATOM 4446 O O . SER A 1 558 ? 14.555 11.258 -9.844 1.00 91.06 558 SER A O 1
ATOM 4448 N N . TYR A 1 559 ? 13.369 12.058 -8.097 1.00 90.50 559 TYR A N 1
ATOM 4449 C CA . TYR A 1 559 ? 13.143 13.389 -8.672 1.00 90.50 559 TYR A CA 1
ATOM 4450 C C . TYR A 1 559 ? 14.441 14.157 -8.942 1.00 90.50 559 TYR A C 1
ATOM 4452 O O . TYR A 1 559 ? 14.500 14.932 -9.898 1.00 90.50 559 TYR A O 1
ATOM 4460 N N . ASP A 1 560 ? 15.477 13.951 -8.129 1.00 89.38 560 ASP A N 1
ATOM 4461 C CA . ASP A 1 560 ? 16.763 14.624 -8.316 1.00 89.38 560 ASP A CA 1
ATOM 4462 C C . ASP A 1 560 ? 17.443 14.140 -9.595 1.00 89.38 560 ASP A C 1
ATOM 4464 O O . ASP A 1 560 ? 17.839 14.952 -10.427 1.00 89.38 560 ASP A O 1
ATOM 4468 N N . ILE A 1 561 ? 17.497 12.819 -9.812 1.00 91.50 561 ILE A N 1
ATOM 4469 C CA . ILE A 1 561 ? 18.082 12.250 -11.034 1.00 91.50 561 ILE A CA 1
ATOM 4470 C C . ILE A 1 561 ? 17.282 12.699 -12.260 1.00 91.50 561 ILE A C 1
ATOM 4472 O O . ILE A 1 561 ? 17.887 13.117 -13.247 1.00 91.50 561 ILE A O 1
ATOM 4476 N N . LEU A 1 562 ? 15.948 12.674 -12.184 1.00 94.25 562 LEU A N 1
ATOM 4477 C CA . LEU A 1 562 ? 15.061 13.181 -13.234 1.00 94.25 562 LEU A CA 1
ATOM 4478 C C . LEU A 1 562 ? 15.391 14.638 -13.595 1.00 94.25 562 LEU A C 1
ATOM 4480 O O . LEU A 1 562 ? 15.678 14.945 -14.753 1.00 94.25 562 LEU A O 1
ATOM 4484 N N . THR A 1 563 ? 15.386 15.528 -12.600 1.00 93.44 563 THR A N 1
ATOM 4485 C CA . THR A 1 563 ? 15.601 16.971 -12.795 1.00 93.44 563 THR A CA 1
ATOM 4486 C C . THR A 1 563 ? 16.976 17.226 -13.397 1.00 93.44 563 THR A C 1
ATOM 4488 O O . THR A 1 563 ? 17.108 17.888 -14.423 1.00 93.44 563 THR A O 1
ATOM 4491 N N . THR A 1 564 ? 17.999 16.613 -12.813 1.00 92.81 564 THR A N 1
ATOM 4492 C CA . THR A 1 564 ? 19.387 16.783 -13.221 1.00 92.81 564 THR A CA 1
ATOM 4493 C C . THR A 1 564 ? 19.683 16.198 -14.615 1.00 92.81 564 THR A C 1
ATOM 4495 O O . THR A 1 564 ? 20.496 16.757 -15.358 1.00 92.81 564 THR A O 1
ATOM 4498 N N . CYS A 1 565 ? 19.026 15.102 -15.020 1.00 95.00 565 CYS A N 1
ATOM 4499 C CA . CYS A 1 565 ? 19.120 14.586 -16.391 1.00 95.00 565 CYS A CA 1
ATOM 4500 C C . CYS A 1 565 ? 18.453 15.541 -17.388 1.00 95.00 565 CYS A C 1
ATOM 4502 O O . CYS A 1 565 ? 19.076 15.908 -18.382 1.00 95.00 565 CYS A O 1
ATOM 4504 N N . ILE A 1 566 ? 17.233 16.006 -17.097 1.00 94.88 566 ILE A N 1
ATOM 4505 C CA . ILE A 1 566 ? 16.500 16.936 -17.969 1.00 94.88 566 ILE A CA 1
ATOM 4506 C C . ILE A 1 566 ? 17.246 18.265 -18.129 1.00 94.88 566 ILE A C 1
ATOM 4508 O O . ILE A 1 566 ? 17.361 18.771 -19.244 1.00 94.88 566 ILE A O 1
ATOM 4512 N N . GLU A 1 567 ? 17.790 18.822 -17.047 1.00 94.00 567 GLU A N 1
ATOM 4513 C CA . GLU A 1 567 ? 18.634 20.022 -17.096 1.00 94.00 567 GLU A CA 1
ATOM 4514 C C . GLU A 1 567 ? 19.860 19.819 -17.988 1.00 94.00 567 GLU A C 1
ATOM 4516 O O . GLU A 1 567 ? 20.214 20.710 -18.757 1.00 94.00 567 GLU A O 1
ATOM 4521 N N . SER A 1 568 ? 20.489 18.641 -17.931 1.00 93.00 568 SER A N 1
ATOM 4522 C CA . SER A 1 568 ? 21.609 18.298 -18.809 1.00 93.00 568 SER A CA 1
ATOM 4523 C C . SER A 1 568 ? 21.180 18.179 -20.270 1.00 93.00 568 SER A C 1
ATOM 4525 O O . SER A 1 568 ? 21.914 18.612 -21.150 1.00 93.00 568 SER A O 1
ATOM 4527 N N . TRP A 1 569 ? 20.004 17.611 -20.544 1.00 95.06 569 TRP A N 1
ATOM 4528 C CA . TRP A 1 569 ? 19.507 17.397 -21.906 1.00 95.06 569 TRP A CA 1
ATOM 4529 C C . TRP A 1 569 ? 18.990 18.659 -22.580 1.00 95.06 569 TRP A C 1
ATOM 4531 O O . TRP A 1 569 ? 18.944 18.691 -23.805 1.00 95.06 569 TRP A O 1
ATOM 4541 N N . LYS A 1 570 ? 18.606 19.676 -21.802 1.00 93.75 570 LYS A N 1
ATOM 4542 C CA . LYS A 1 570 ? 18.222 21.004 -22.301 1.00 93.75 570 LYS A CA 1
ATOM 4543 C C . LYS A 1 570 ? 19.420 21.882 -22.659 1.00 93.75 570 LYS A C 1
ATOM 4545 O O . LYS A 1 570 ? 19.235 22.908 -23.307 1.00 93.75 570 LYS A O 1
ATOM 4550 N N . LYS A 1 571 ? 20.635 21.514 -22.239 1.00 89.94 571 LYS A N 1
ATOM 4551 C CA . LYS A 1 571 ? 21.846 22.217 -22.672 1.00 89.94 571 LYS A CA 1
ATOM 4552 C C . LYS A 1 571 ? 22.075 21.944 -24.154 1.00 89.94 571 LYS A C 1
ATOM 4554 O O . LYS A 1 571 ? 21.935 20.814 -24.619 1.00 89.94 571 LYS A O 1
ATOM 4559 N N . VAL A 1 572 ? 22.402 23.005 -24.875 1.00 81.19 572 VAL A N 1
ATOM 4560 C CA . VAL A 1 572 ? 22.653 22.961 -26.312 1.00 81.19 572 VAL A CA 1
ATOM 4561 C C . VAL A 1 572 ? 24.015 22.311 -26.560 1.00 81.19 572 VAL A C 1
ATOM 4563 O O . VAL A 1 572 ? 24.976 22.592 -25.840 1.00 81.19 572 VAL A O 1
ATOM 4566 N N . ASP A 1 573 ? 24.079 21.407 -27.536 1.00 71.81 573 ASP A N 1
ATOM 4567 C CA . ASP A 1 573 ? 25.315 20.741 -27.940 1.00 71.81 573 ASP A CA 1
ATOM 4568 C C . ASP A 1 573 ? 26.109 21.577 -28.966 1.00 71.81 573 ASP A C 1
ATOM 4570 O O . ASP A 1 573 ? 25.704 22.670 -29.366 1.00 71.81 573 ASP A O 1
ATOM 4574 N N . ALA A 1 574 ? 27.256 21.063 -29.418 1.00 66.25 574 ALA A N 1
ATOM 4575 C CA . ALA A 1 574 ? 28.087 21.728 -30.426 1.00 66.25 574 ALA A CA 1
ATOM 4576 C C . ALA A 1 574 ? 27.384 21.926 -31.790 1.00 66.25 574 ALA A C 1
ATOM 4578 O O . ALA A 1 574 ? 27.827 22.753 -32.583 1.00 66.25 574 ALA A O 1
ATOM 4579 N N . ASN A 1 575 ? 26.289 21.202 -32.054 1.00 69.81 575 ASN A N 1
ATOM 4580 C CA . ASN A 1 575 ? 25.495 21.278 -33.283 1.00 69.81 575 ASN A CA 1
ATOM 4581 C C . ASN A 1 575 ? 24.282 22.213 -33.150 1.00 69.81 575 ASN A C 1
ATOM 4583 O O . ASN A 1 575 ? 23.436 22.262 -34.043 1.00 69.81 575 ASN A O 1
ATOM 4587 N N . ASN A 1 576 ? 24.200 22.967 -32.051 1.00 78.12 576 ASN A N 1
ATOM 4588 C CA . ASN A 1 576 ? 23.125 23.900 -31.743 1.00 78.12 576 ASN A CA 1
ATOM 4589 C C . ASN A 1 576 ? 21.732 23.248 -31.585 1.00 78.12 576 ASN A C 1
ATOM 4591 O O . ASN A 1 576 ? 20.722 23.934 -31.735 1.00 78.12 576 ASN A O 1
ATOM 4595 N N . VAL A 1 577 ? 21.668 21.940 -31.287 1.00 85.56 577 VAL A N 1
ATOM 4596 C CA . VAL A 1 577 ? 20.414 21.209 -31.032 1.00 85.56 577 VAL A CA 1
ATOM 4597 C C . VAL A 1 577 ? 20.563 20.358 -29.776 1.00 85.56 577 VAL A C 1
ATOM 4599 O O . VAL A 1 577 ? 21.357 19.428 -29.703 1.00 85.56 577 VAL A O 1
ATOM 4602 N N . SER A 1 578 ? 19.761 20.643 -28.763 1.00 93.00 578 SER A N 1
ATOM 4603 C CA . SER A 1 578 ? 19.790 19.905 -27.503 1.00 93.00 578 SER A CA 1
ATOM 4604 C C . SER A 1 578 ? 19.213 18.484 -27.641 1.00 93.00 578 SER A C 1
ATOM 4606 O O . SER A 1 578 ? 18.373 18.188 -28.499 1.00 93.00 578 SER A O 1
ATOM 4608 N N . ILE A 1 579 ? 19.619 17.570 -26.752 1.00 94.25 579 ILE A N 1
ATOM 4609 C CA . ILE A 1 579 ? 19.023 16.221 -26.674 1.00 94.25 579 ILE A CA 1
ATOM 4610 C C . ILE A 1 579 ? 17.517 16.326 -26.406 1.00 94.25 579 ILE A C 1
ATOM 4612 O O . ILE A 1 579 ? 16.730 15.575 -26.978 1.00 94.25 579 ILE A O 1
ATOM 4616 N N . TRP A 1 580 ? 17.113 17.284 -25.570 1.00 95.50 580 TRP A N 1
ATOM 4617 C CA . TRP A 1 580 ? 15.714 17.550 -25.263 1.00 95.50 580 TRP A CA 1
ATOM 4618 C C . TRP A 1 580 ? 14.904 17.898 -26.516 1.00 95.50 580 TRP A C 1
ATOM 4620 O O . TRP A 1 580 ? 13.839 17.323 -26.718 1.00 95.50 580 TRP A O 1
ATOM 4630 N N . GLU A 1 581 ? 15.423 18.765 -27.388 1.00 93.56 581 GLU A N 1
ATOM 4631 C CA . GLU A 1 581 ? 14.772 19.112 -28.660 1.00 93.56 581 GLU A CA 1
ATOM 4632 C C . GLU A 1 581 ? 14.649 17.904 -29.591 1.00 93.56 581 GLU A C 1
ATOM 4634 O O . GLU A 1 581 ? 13.606 17.708 -30.211 1.00 93.56 581 GLU A O 1
ATOM 4639 N N . ARG A 1 582 ? 15.662 17.030 -29.638 1.00 93.44 582 ARG A N 1
ATOM 4640 C CA . ARG A 1 582 ? 15.597 15.778 -30.416 1.00 93.44 582 ARG A CA 1
ATOM 4641 C C . ARG A 1 582 ? 14.503 14.834 -29.907 1.00 93.44 582 ARG A C 1
ATOM 4643 O O . ARG A 1 582 ? 13.873 14.142 -30.707 1.00 93.44 582 ARG A O 1
ATOM 4650 N N . ILE A 1 583 ? 14.259 14.806 -28.595 1.00 94.25 583 ILE A N 1
ATOM 4651 C CA . ILE A 1 583 ? 13.147 14.052 -27.997 1.00 94.25 583 ILE A CA 1
ATOM 4652 C C . ILE A 1 583 ? 11.810 14.707 -28.375 1.00 94.25 583 ILE A C 1
ATOM 4654 O O . ILE A 1 583 ? 10.935 14.033 -28.928 1.00 94.25 583 ILE A O 1
ATOM 4658 N N . THR A 1 584 ? 11.660 16.014 -28.125 1.00 93.38 584 THR A N 1
ATOM 4659 C CA . THR A 1 584 ? 10.387 16.737 -28.298 1.00 93.38 584 THR A CA 1
ATOM 4660 C C . THR A 1 584 ? 9.967 16.921 -29.751 1.00 93.38 584 THR A C 1
ATOM 4662 O O . THR A 1 584 ? 8.772 17.010 -30.028 1.00 93.38 584 THR A O 1
ATOM 4665 N N . GLN A 1 585 ? 10.913 16.883 -30.694 1.00 91.38 585 GLN A N 1
ATOM 4666 C CA . GLN A 1 585 ? 10.626 16.874 -32.129 1.00 91.38 585 GLN A CA 1
ATOM 4667 C C . GLN A 1 585 ? 9.801 15.646 -32.549 1.00 91.38 585 GLN A C 1
ATOM 4669 O O . GLN A 1 585 ? 9.030 15.712 -33.506 1.00 91.38 585 GLN A O 1
ATOM 4674 N N . ARG A 1 586 ? 9.960 14.512 -31.855 1.00 89.12 586 ARG A N 1
ATOM 4675 C CA . ARG A 1 586 ? 9.231 13.268 -32.148 1.00 89.12 586 ARG A CA 1
ATOM 4676 C C . ARG A 1 586 ? 8.038 13.064 -31.225 1.00 89.12 586 ARG A C 1
ATOM 4678 O O . ARG A 1 586 ? 6.966 12.705 -31.714 1.00 89.12 586 ARG A O 1
ATOM 4685 N N . LYS A 1 587 ? 8.239 13.255 -29.916 1.00 94.19 587 LYS A N 1
ATOM 4686 C CA . LYS A 1 587 ? 7.233 13.019 -28.876 1.00 94.19 587 LYS A CA 1
ATOM 4687 C C . LYS A 1 587 ? 7.183 14.174 -27.892 1.00 94.19 587 LYS A C 1
ATOM 4689 O O . LYS A 1 587 ? 8.184 14.488 -27.254 1.00 94.19 587 LYS A O 1
ATOM 4694 N N . GLN A 1 588 ? 6.008 14.765 -27.716 1.00 94.12 588 GLN A N 1
ATOM 4695 C CA . GLN A 1 588 ? 5.826 15.870 -26.778 1.00 94.12 588 GLN A CA 1
ATOM 4696 C C . GLN A 1 588 ? 6.030 15.410 -25.334 1.00 94.12 588 GLN A C 1
ATOM 4698 O O . GLN A 1 588 ? 5.474 14.396 -24.916 1.00 94.12 588 GLN A O 1
ATOM 4703 N N . ALA A 1 589 ? 6.825 16.162 -24.575 1.00 94.88 589 ALA A N 1
ATOM 4704 C CA . ALA A 1 589 ? 7.223 15.777 -23.229 1.00 94.88 589 ALA A CA 1
ATOM 4705 C C . ALA A 1 589 ? 6.297 16.343 -22.144 1.00 94.88 589 ALA A C 1
ATOM 4707 O O . ALA A 1 589 ? 5.881 17.507 -22.195 1.00 94.88 589 ALA A O 1
ATOM 4708 N N . VAL A 1 590 ? 6.038 15.519 -21.133 1.00 95.81 590 VAL A N 1
ATOM 4709 C CA . VAL A 1 590 ? 5.405 15.873 -19.858 1.00 95.81 590 VAL A CA 1
ATOM 4710 C C . VAL A 1 590 ? 6.305 15.380 -18.730 1.00 95.81 590 VAL A C 1
ATOM 4712 O O . VAL A 1 590 ? 6.920 14.321 -18.840 1.00 95.81 590 VAL A O 1
ATOM 4715 N N . ILE A 1 591 ? 6.422 16.171 -17.666 1.00 95.31 591 ILE A N 1
ATOM 4716 C CA . ILE A 1 591 ? 7.255 15.860 -16.502 1.00 95.31 591 ILE A CA 1
ATOM 4717 C C . ILE A 1 591 ? 6.343 15.772 -15.288 1.00 95.31 591 ILE A C 1
ATOM 4719 O O . ILE A 1 591 ? 5.491 16.637 -15.085 1.00 95.31 591 ILE A O 1
ATOM 4723 N N . GLU A 1 592 ? 6.535 14.738 -14.480 1.00 93.19 592 GLU A N 1
ATOM 4724 C CA . GLU A 1 592 ? 5.790 14.552 -13.245 1.00 93.19 592 GLU A CA 1
ATOM 4725 C C . GLU A 1 592 ? 6.048 15.703 -12.251 1.00 93.19 592 GLU A C 1
ATOM 4727 O O . GLU A 1 592 ? 7.203 15.973 -11.898 1.00 93.19 592 GLU A O 1
ATOM 4732 N N . PRO A 1 593 ? 4.997 16.390 -11.767 1.00 89.44 593 PRO A N 1
ATOM 4733 C CA . PRO A 1 593 ? 5.149 17.418 -10.749 1.00 89.44 593 PRO A CA 1
ATOM 4734 C C . PRO A 1 593 ? 5.335 16.798 -9.360 1.00 89.44 593 PRO A C 1
ATOM 4736 O O . PRO A 1 593 ? 4.633 15.860 -8.979 1.00 89.44 593 PRO A O 1
ATOM 4739 N N . LYS A 1 594 ? 6.206 17.402 -8.540 1.00 83.12 594 LYS A N 1
ATOM 4740 C CA . LYS A 1 594 ? 6.387 17.001 -7.131 1.00 83.12 594 LYS A CA 1
ATOM 4741 C C . LYS A 1 594 ? 5.088 17.160 -6.320 1.00 83.12 594 LYS A C 1
ATOM 4743 O O . LYS A 1 594 ? 4.771 16.344 -5.457 1.00 83.12 594 LYS A O 1
ATOM 4748 N N . THR A 1 595 ? 4.296 18.195 -6.605 1.00 78.81 595 THR A N 1
ATOM 4749 C CA . THR A 1 595 ? 3.097 18.549 -5.828 1.00 78.81 595 THR A CA 1
ATOM 4750 C C . THR A 1 595 ? 1.829 17.872 -6.351 1.00 78.81 595 THR A C 1
ATOM 4752 O O . THR A 1 595 ? 1.660 17.623 -7.541 1.00 78.81 595 THR A O 1
ATOM 4755 N N . SER A 1 596 ? 0.906 17.530 -5.446 1.00 75.69 596 SER A N 1
ATOM 4756 C CA . SER A 1 596 ? -0.316 16.778 -5.794 1.00 75.69 596 SER A CA 1
ATOM 4757 C C . SER A 1 596 ? -1.337 17.596 -6.580 1.00 75.69 596 SER A C 1
ATOM 4759 O O . SER A 1 596 ? -2.020 17.041 -7.432 1.00 75.69 596 SER A O 1
ATOM 4761 N N . TYR A 1 597 ? -1.412 18.910 -6.362 1.00 78.31 597 TYR A N 1
ATOM 4762 C CA . TYR A 1 597 ? -2.404 19.755 -7.033 1.00 78.31 597 TYR A CA 1
ATOM 4763 C C . TYR A 1 597 ? -2.135 19.931 -8.539 1.00 78.31 597 TYR A C 1
ATOM 4765 O O . TYR A 1 597 ? -3.074 20.077 -9.315 1.00 78.31 597 TYR A O 1
ATOM 4773 N N . GLN A 1 598 ? -0.867 19.887 -8.967 1.00 84.38 598 GLN A N 1
ATOM 4774 C CA . GLN A 1 598 ? -0.488 20.018 -10.383 1.00 84.38 598 GLN A CA 1
ATOM 4775 C C . GLN A 1 598 ? -0.603 18.699 -11.152 1.00 84.38 598 GLN A C 1
ATOM 4777 O O . GLN A 1 598 ? -0.568 18.695 -12.381 1.00 84.38 598 GLN A O 1
ATOM 4782 N N . PHE A 1 599 ? -0.727 17.576 -10.444 1.00 85.62 599 PHE A N 1
ATOM 4783 C CA . PHE A 1 599 ? -0.656 16.247 -11.037 1.00 85.62 599 PHE A CA 1
ATOM 4784 C C . PHE A 1 599 ? -1.776 15.987 -12.049 1.00 85.62 599 PHE A C 1
ATOM 4786 O O . PHE A 1 599 ? -1.506 15.557 -13.169 1.00 85.62 599 PHE A O 1
ATOM 4793 N N . ASN A 1 600 ? -3.018 16.332 -11.697 1.00 84.75 600 ASN A N 1
ATOM 4794 C CA . ASN A 1 600 ? -4.161 16.163 -12.596 1.00 84.75 600 ASN A CA 1
ATOM 4795 C C . ASN A 1 600 ? -4.007 17.002 -13.873 1.00 84.75 600 ASN A C 1
ATOM 4797 O O . ASN A 1 600 ? -4.300 16.519 -14.962 1.00 84.75 600 ASN A O 1
ATOM 4801 N N . ALA A 1 601 ? -3.478 18.225 -13.760 1.00 87.94 601 ALA A N 1
ATOM 4802 C CA . ALA A 1 601 ? -3.216 19.078 -14.917 1.00 87.94 601 ALA A CA 1
ATOM 4803 C C . ALA A 1 601 ? -2.140 18.481 -15.841 1.00 87.94 601 ALA A C 1
ATOM 4805 O O . ALA A 1 601 ? -2.321 18.473 -17.057 1.00 87.94 601 ALA A O 1
ATOM 4806 N N . ALA A 1 602 ? -1.058 17.932 -15.277 1.00 90.50 602 ALA A N 1
ATOM 4807 C CA . ALA A 1 602 ? -0.015 17.255 -16.050 1.00 90.50 602 ALA A CA 1
ATOM 4808 C C . ALA A 1 602 ? -0.548 16.004 -16.773 1.00 90.50 602 ALA A C 1
ATOM 4810 O O . ALA A 1 602 ? -0.170 15.738 -17.912 1.00 90.50 602 ALA A O 1
ATOM 4811 N N . MET A 1 603 ? -1.457 15.257 -16.143 1.00 89.69 603 MET A N 1
ATOM 4812 C CA . MET A 1 603 ? -2.066 14.075 -16.752 1.00 89.69 603 MET A CA 1
ATOM 4813 C C . MET A 1 603 ? -2.989 14.438 -17.922 1.00 89.69 603 MET A C 1
ATOM 4815 O O . MET A 1 603 ? -2.905 13.837 -18.992 1.00 89.69 603 MET A O 1
ATOM 4819 N N . THR A 1 604 ? -3.818 15.471 -17.756 1.00 89.62 604 THR A N 1
ATOM 4820 C CA . THR A 1 604 ? -4.646 16.006 -18.846 1.00 89.62 604 THR A CA 1
ATOM 4821 C C . THR A 1 604 ? -3.785 16.511 -20.005 1.00 89.62 604 THR A C 1
ATOM 4823 O O . THR A 1 604 ? -4.084 16.216 -21.162 1.00 89.62 604 THR A O 1
ATOM 4826 N N . ASP A 1 605 ? -2.683 17.209 -19.712 1.00 92.00 605 ASP A N 1
ATOM 4827 C CA . ASP A 1 605 ? -1.717 17.662 -20.720 1.00 92.00 605 ASP A CA 1
ATOM 4828 C C . ASP A 1 605 ? -1.078 16.483 -21.475 1.00 92.00 605 ASP A C 1
ATOM 4830 O O . ASP A 1 605 ? -0.971 16.519 -22.701 1.00 92.00 605 ASP A O 1
ATOM 4834 N N . PHE A 1 606 ? -0.731 15.393 -20.781 1.00 93.19 606 PHE A N 1
ATOM 4835 C CA . PHE A 1 606 ? -0.215 14.178 -21.417 1.00 93.19 606 PHE A CA 1
ATOM 4836 C C . PHE A 1 606 ? -1.216 13.563 -22.398 1.00 93.19 606 PHE A C 1
ATOM 4838 O O . PHE A 1 606 ? -0.854 13.301 -23.546 1.00 93.19 606 PHE A O 1
ATOM 4845 N N . TYR A 1 607 ? -2.476 13.382 -21.993 1.00 91.44 607 TYR A N 1
ATOM 4846 C CA . TYR A 1 607 ? -3.502 12.835 -22.886 1.00 91.44 607 TYR A CA 1
ATOM 4847 C C . TYR A 1 607 ? -3.792 13.753 -24.075 1.00 91.44 607 TYR A C 1
ATOM 4849 O O . TYR A 1 607 ? -3.969 13.270 -25.194 1.00 91.44 607 TYR A O 1
ATOM 4857 N N . HIS A 1 608 ? -3.797 15.071 -23.865 1.00 91.06 608 HIS A N 1
ATOM 4858 C CA . HIS A 1 608 ? -3.961 16.036 -24.948 1.00 91.06 608 HIS A CA 1
ATOM 4859 C C . HIS A 1 608 ? -2.810 15.937 -25.962 1.00 91.06 608 HIS A C 1
ATOM 4861 O O . HIS A 1 608 ? -3.047 15.772 -27.157 1.00 91.06 608 HIS A O 1
ATOM 4867 N N . LYS A 1 609 ? -1.560 15.943 -25.484 1.00 93.12 609 LYS A N 1
ATOM 4868 C CA . LYS A 1 609 ? -0.352 15.790 -26.313 1.00 93.12 609 LYS A CA 1
ATOM 4869 C C . LYS A 1 609 ? -0.290 14.456 -27.047 1.00 93.12 609 LYS A C 1
ATOM 4871 O O . LYS A 1 609 ? 0.199 14.400 -28.169 1.00 93.12 609 LYS A O 1
ATOM 4876 N N . LEU A 1 610 ? -0.776 13.385 -26.429 1.00 91.69 610 LEU A N 1
ATOM 4877 C CA . LEU A 1 610 ? -0.822 12.061 -27.041 1.00 91.69 610 LEU A CA 1
ATOM 4878 C C . LEU A 1 610 ? -1.809 11.997 -28.216 1.00 91.69 610 LEU A C 1
ATOM 4880 O O . LEU A 1 610 ? -1.576 11.267 -29.175 1.00 91.69 610 LEU A O 1
ATOM 4884 N N . ASN A 1 611 ? -2.908 12.752 -28.136 1.00 89.12 611 ASN A N 1
ATOM 4885 C CA . ASN A 1 611 ? -3.938 12.812 -29.174 1.00 89.12 611 ASN A CA 1
ATOM 4886 C C . ASN A 1 611 ? -3.619 13.808 -30.301 1.00 89.12 611 ASN A C 1
ATOM 4888 O O . ASN A 1 611 ? -4.320 13.820 -31.316 1.00 89.12 611 ASN A O 1
ATOM 4892 N N . ASP A 1 612 ? -2.574 14.624 -30.148 1.00 88.12 612 ASP A N 1
ATOM 4893 C CA . ASP A 1 612 ? -2.124 15.551 -31.181 1.00 88.12 612 ASP A CA 1
ATOM 4894 C C . ASP A 1 612 ? -1.450 14.795 -32.336 1.00 88.12 612 ASP A C 1
ATOM 4896 O O . ASP A 1 612 ? -0.350 14.250 -32.213 1.00 88.12 612 ASP A O 1
ATOM 4900 N N . LYS A 1 613 ? -2.112 14.801 -33.498 1.00 84.50 613 LYS A N 1
ATOM 4901 C CA . LYS A 1 613 ? -1.650 14.131 -34.723 1.00 84.50 613 LYS A CA 1
ATOM 4902 C C . LYS A 1 613 ? -0.385 14.753 -35.325 1.00 84.50 613 LYS A C 1
ATOM 4904 O O . LYS A 1 613 ? 0.203 14.158 -36.226 1.00 84.50 613 LYS A O 1
ATOM 4909 N N . SER A 1 614 ? 0.031 15.928 -34.855 1.00 84.38 614 SER A N 1
ATOM 4910 C CA . SER A 1 614 ? 1.254 16.604 -35.305 1.00 84.38 614 SER A CA 1
ATOM 4911 C C . SER A 1 614 ? 2.526 15.874 -34.857 1.00 84.38 614 SER A C 1
ATOM 4913 O O . SER A 1 614 ? 3.585 16.053 -35.458 1.00 84.38 614 SER A O 1
ATOM 4915 N N . TYR A 1 615 ? 2.429 15.031 -33.822 1.00 83.94 615 TYR A N 1
ATOM 4916 C CA . TYR A 1 615 ? 3.551 14.299 -33.237 1.00 83.94 615 TYR A CA 1
ATOM 4917 C C . TYR A 1 615 ? 3.309 12.789 -33.280 1.00 83.94 615 TYR A C 1
ATOM 4919 O O . TYR A 1 615 ? 2.180 12.316 -33.382 1.00 83.94 615 TYR A O 1
ATOM 4927 N N . LYS A 1 616 ? 4.377 11.990 -33.153 1.00 83.69 616 LYS A N 1
ATOM 4928 C CA . LYS A 1 616 ? 4.277 10.518 -33.097 1.00 83.69 616 LYS A CA 1
ATOM 4929 C C . LYS A 1 616 ? 3.928 10.015 -31.685 1.00 83.69 616 LYS A C 1
ATOM 4931 O O . LYS A 1 616 ? 4.416 8.965 -31.264 1.00 83.69 616 LYS A O 1
ATOM 4936 N N . GLY A 1 617 ? 3.143 10.791 -30.939 1.00 92.44 617 GLY A N 1
ATOM 4937 C CA . GLY A 1 617 ? 2.746 10.536 -29.555 1.00 92.44 617 GLY A CA 1
ATOM 4938 C C . GLY A 1 617 ? 3.441 11.421 -28.517 1.00 92.44 617 GLY A C 1
ATOM 4939 O O . GLY A 1 617 ? 4.019 12.463 -28.835 1.00 92.44 617 GLY A O 1
ATOM 4940 N N . ALA A 1 618 ? 3.387 10.989 -27.257 1.00 95.62 618 ALA A N 1
ATOM 4941 C CA . ALA A 1 618 ? 3.863 11.745 -26.101 1.00 95.62 618 ALA A CA 1
ATOM 4942 C C . ALA A 1 618 ? 4.811 10.912 -25.227 1.00 95.62 618 ALA A C 1
ATOM 4944 O O . ALA A 1 618 ? 4.766 9.681 -25.224 1.00 95.62 618 ALA A O 1
ATOM 4945 N N . ILE A 1 619 ? 5.681 11.594 -24.485 1.00 96.50 619 ILE A N 1
ATOM 4946 C CA . ILE A 1 619 ? 6.599 10.994 -23.517 1.00 96.50 619 ILE A CA 1
ATOM 4947 C C . ILE A 1 619 ? 6.319 11.552 -22.122 1.00 96.50 619 ILE A C 1
ATOM 4949 O O . ILE A 1 619 ? 6.271 12.769 -21.934 1.00 96.50 619 ILE A O 1
ATOM 4953 N N . PHE A 1 620 ? 6.139 10.663 -21.147 1.00 96.25 620 PHE A N 1
ATOM 4954 C CA . PHE A 1 620 ? 5.943 11.023 -19.747 1.00 96.25 620 PHE A CA 1
ATOM 4955 C C . PHE A 1 620 ? 7.192 10.657 -18.949 1.00 96.25 620 PHE A C 1
ATOM 4957 O O . PHE A 1 620 ? 7.502 9.481 -18.762 1.00 96.25 620 PHE A O 1
ATOM 4964 N N . PHE A 1 621 ? 7.906 11.670 -18.463 1.00 97.12 621 PHE A N 1
ATOM 4965 C CA . PHE A 1 621 ? 9.003 11.494 -17.522 1.00 97.12 621 PHE A CA 1
ATOM 4966 C C . PHE A 1 621 ? 8.474 11.490 -16.089 1.00 97.12 621 PHE A C 1
ATOM 4968 O O . PHE A 1 621 ? 7.936 12.492 -15.614 1.00 97.12 621 PHE A O 1
ATOM 4975 N N . ALA A 1 622 ? 8.638 10.360 -15.418 1.00 95.12 622 ALA A N 1
ATOM 4976 C CA . ALA A 1 622 ? 8.085 10.066 -14.108 1.00 95.12 622 ALA A CA 1
ATOM 4977 C C . ALA A 1 622 ? 9.155 9.508 -13.163 1.00 95.12 622 ALA A C 1
ATOM 4979 O O . ALA A 1 622 ? 10.288 9.229 -13.564 1.00 95.12 622 ALA A O 1
ATOM 4980 N N . VAL A 1 623 ? 8.796 9.337 -11.897 1.00 93.12 623 VAL A N 1
ATOM 4981 C CA . VAL A 1 623 ? 9.656 8.760 -10.862 1.00 93.12 623 VAL A CA 1
ATOM 4982 C C . VAL A 1 623 ? 9.048 7.448 -10.364 1.00 93.12 623 VAL A C 1
ATOM 4984 O O . VAL A 1 623 ? 7.834 7.337 -10.193 1.00 93.12 623 VAL A O 1
ATOM 4987 N N . CYS A 1 624 ? 9.878 6.429 -10.143 1.00 91.00 624 CYS A N 1
ATOM 4988 C CA . CYS A 1 624 ? 9.468 5.209 -9.446 1.00 91.00 624 CYS A CA 1
ATOM 4989 C C . CYS A 1 624 ? 8.969 5.569 -8.038 1.00 91.00 624 CYS A C 1
ATOM 4991 O O . CYS A 1 624 ? 9.615 6.360 -7.357 1.00 91.00 624 CYS A O 1
ATOM 4993 N N . ARG A 1 625 ? 7.858 4.983 -7.572 1.00 84.44 625 ARG A N 1
ATOM 4994 C CA . ARG A 1 625 ? 7.148 5.400 -6.337 1.00 84.44 625 ARG A CA 1
ATOM 4995 C C . ARG A 1 625 ? 6.547 6.815 -6.407 1.00 84.44 625 ARG A C 1
ATOM 4997 O O . ARG A 1 625 ? 6.068 7.339 -5.408 1.00 84.44 625 ARG A O 1
ATOM 5004 N N . GLY A 1 626 ? 6.584 7.451 -7.578 1.00 84.38 626 GLY A N 1
ATOM 5005 C CA . GLY A 1 626 ? 5.842 8.668 -7.874 1.00 84.38 626 GLY A CA 1
ATOM 5006 C C . GLY A 1 626 ? 4.371 8.370 -8.155 1.00 84.38 626 GLY A C 1
ATOM 5007 O O . GLY A 1 626 ? 3.964 7.226 -8.362 1.00 84.38 626 GLY A O 1
ATOM 5008 N N . LYS A 1 627 ? 3.568 9.421 -8.249 1.00 83.44 627 LYS A N 1
ATOM 5009 C CA . LYS A 1 627 ? 2.130 9.347 -8.515 1.00 83.44 627 LYS A CA 1
ATOM 5010 C C . LYS A 1 627 ? 1.811 8.729 -9.869 1.00 83.44 627 LYS A C 1
ATOM 5012 O O . LYS A 1 627 ? 0.778 8.099 -10.005 1.00 83.44 627 LYS A O 1
ATOM 5017 N N . VAL A 1 628 ? 2.674 8.884 -10.877 1.00 85.62 628 VAL A N 1
ATOM 5018 C CA . VAL A 1 628 ? 2.472 8.213 -12.181 1.00 85.62 628 VAL A CA 1
ATOM 5019 C C . VAL A 1 628 ? 2.633 6.697 -12.051 1.00 85.62 628 VAL A C 1
ATOM 5021 O O . VAL A 1 628 ? 1.933 5.930 -12.713 1.00 85.62 628 VAL A O 1
ATOM 5024 N N . SER A 1 629 ? 3.555 6.256 -11.192 1.00 83.06 629 SER A N 1
ATOM 5025 C CA . SER A 1 629 ? 3.775 4.835 -10.930 1.00 83.06 629 SER A CA 1
ATOM 5026 C C . SER A 1 629 ? 2.707 4.228 -10.021 1.00 83.06 629 SER A C 1
ATOM 5028 O O . SER A 1 629 ? 2.626 3.007 -9.962 1.00 83.06 629 SER A O 1
ATOM 5030 N N . GLU A 1 630 ? 1.860 5.036 -9.372 1.00 74.12 630 GLU A N 1
ATOM 5031 C CA . GLU A 1 630 ? 0.801 4.619 -8.447 1.00 74.12 630 GLU A CA 1
ATOM 5032 C C . GLU A 1 630 ? -0.603 4.850 -9.043 1.00 74.12 630 GLU A C 1
ATOM 5034 O O . GLU A 1 630 ? -0.899 5.904 -9.586 1.00 74.12 630 GLU A O 1
ATOM 5039 N N . GLY A 1 631 ? -1.512 3.875 -8.930 1.00 60.91 631 GLY A N 1
ATOM 5040 C CA . GLY A 1 631 ? -2.964 4.103 -9.063 1.00 60.91 631 GLY A CA 1
ATOM 5041 C C . GLY A 1 631 ? -3.529 4.622 -10.400 1.00 60.91 631 GLY A C 1
ATOM 5042 O O . GLY A 1 631 ? -4.722 4.908 -10.444 1.00 60.91 631 GLY A O 1
ATOM 5043 N N . LEU A 1 632 ? -2.733 4.742 -11.471 1.00 68.94 632 LEU A N 1
ATOM 5044 C CA . LEU A 1 632 ? -3.197 5.168 -12.798 1.00 68.94 632 LEU A CA 1
ATOM 5045 C C . LEU A 1 632 ? -3.103 4.067 -13.858 1.00 68.94 632 LEU A C 1
ATOM 5047 O O . LEU A 1 632 ? -2.163 3.260 -13.879 1.00 68.94 632 LEU A O 1
ATOM 5051 N N . ASP A 1 633 ? -4.066 4.082 -14.782 1.00 71.56 633 ASP A N 1
ATOM 5052 C CA . ASP A 1 633 ? -4.187 3.131 -15.884 1.00 71.56 633 ASP A CA 1
ATOM 5053 C C . ASP A 1 633 ? -3.725 3.737 -17.216 1.00 71.56 633 ASP A C 1
ATOM 5055 O O . ASP A 1 633 ? -4.317 4.677 -17.739 1.00 71.56 633 ASP A O 1
ATOM 5059 N N . PHE A 1 634 ? -2.658 3.161 -17.779 1.00 83.00 634 PHE A N 1
ATOM 5060 C CA . PHE A 1 634 ? -2.122 3.493 -19.100 1.00 83.00 634 PHE A CA 1
ATOM 5061 C C . PHE A 1 634 ? -2.442 2.348 -20.063 1.00 83.00 634 PHE A C 1
ATOM 5063 O O . PHE A 1 634 ? -1.595 1.501 -20.320 1.00 83.00 634 PHE A O 1
ATOM 5070 N N . SER A 1 635 ? -3.683 2.280 -20.541 1.00 83.06 635 SER A N 1
ATOM 5071 C CA . SER A 1 635 ? -4.090 1.267 -21.519 1.00 83.06 635 SER A CA 1
ATOM 5072 C C . SER A 1 635 ? -3.730 1.673 -22.947 1.00 83.06 635 SER A C 1
ATOM 5074 O O . SER A 1 635 ? -3.729 2.859 -23.303 1.00 83.06 635 SER A O 1
ATOM 5076 N N . ASP A 1 636 ? -3.474 0.678 -23.790 1.00 87.06 636 ASP A N 1
ATOM 5077 C CA . ASP A 1 636 ? -3.330 0.852 -25.230 1.00 87.06 636 ASP A CA 1
ATOM 5078 C C . ASP A 1 636 ? -2.272 1.906 -25.620 1.00 87.06 636 ASP A C 1
ATOM 5080 O O . ASP A 1 636 ? -1.093 1.826 -25.276 1.00 87.06 636 ASP A O 1
ATOM 5084 N N . LYS A 1 637 ? -2.688 2.924 -26.388 1.00 89.31 637 LYS A N 1
ATOM 5085 C CA . LYS A 1 637 ? -1.830 4.005 -26.881 1.00 89.31 637 LYS A CA 1
ATOM 5086 C C . LYS A 1 637 ? -1.240 4.849 -25.749 1.00 89.31 637 LYS A C 1
ATOM 5088 O O . LYS A 1 637 ? -0.243 5.529 -25.975 1.00 89.31 637 LYS A O 1
ATOM 5093 N N . ASN A 1 638 ? -1.833 4.817 -24.552 1.00 88.62 638 ASN A N 1
ATOM 5094 C CA . ASN A 1 638 ? -1.401 5.642 -23.427 1.00 88.62 638 ASN A CA 1
ATOM 5095 C C . ASN A 1 638 ? -0.056 5.175 -22.849 1.00 88.62 638 ASN A C 1
ATOM 5097 O O . ASN A 1 638 ? 0.649 5.986 -22.251 1.00 88.62 638 ASN A O 1
ATOM 5101 N N . GLY A 1 639 ? 0.335 3.915 -23.064 1.00 90.50 639 GLY A N 1
ATOM 5102 C CA . GLY A 1 639 ? 1.608 3.377 -22.587 1.00 90.50 639 GLY A CA 1
ATOM 5103 C C . GLY A 1 639 ? 2.071 2.164 -23.387 1.00 90.50 639 GLY A C 1
ATOM 5104 O O . GLY A 1 639 ? 1.908 1.035 -22.945 1.00 90.50 639 GLY A O 1
ATOM 5105 N N . ARG A 1 640 ? 2.715 2.391 -24.538 1.00 93.62 640 ARG A N 1
ATOM 5106 C CA . ARG A 1 640 ? 3.257 1.320 -25.397 1.00 93.62 640 ARG A CA 1
ATOM 5107 C C . ARG A 1 640 ? 4.607 0.800 -24.937 1.00 93.62 640 ARG A C 1
ATOM 5109 O O . ARG A 1 640 ? 4.986 -0.320 -25.272 1.00 93.62 640 ARG A O 1
ATOM 5116 N N . ALA A 1 641 ? 5.348 1.598 -24.182 1.00 95.44 641 ALA A N 1
ATOM 5117 C CA . ALA A 1 641 ? 6.567 1.131 -23.557 1.00 95.44 641 ALA A CA 1
ATOM 5118 C C . ALA A 1 641 ? 6.860 1.850 -22.246 1.00 95.44 641 ALA A C 1
ATOM 5120 O O . ALA A 1 641 ? 6.492 3.012 -22.054 1.00 95.44 641 ALA A O 1
ATOM 5121 N N . VAL A 1 642 ? 7.596 1.150 -21.391 1.00 96.06 642 VAL A N 1
ATOM 5122 C CA . VAL A 1 642 ? 8.191 1.660 -20.161 1.00 96.06 642 VAL A CA 1
ATOM 5123 C C . VAL A 1 642 ? 9.704 1.529 -20.254 1.00 96.06 642 VAL A C 1
ATOM 5125 O O . VAL A 1 642 ? 10.222 0.456 -20.555 1.00 96.06 642 VAL A O 1
ATOM 5128 N N . ILE A 1 643 ? 10.415 2.617 -19.965 1.00 97.44 643 ILE A N 1
ATOM 5129 C CA . ILE A 1 643 ? 11.861 2.624 -19.740 1.00 97.44 643 ILE A CA 1
ATOM 5130 C C . ILE A 1 643 ? 12.103 2.833 -18.248 1.00 97.44 643 ILE A C 1
ATOM 5132 O O . ILE A 1 643 ? 11.714 3.861 -17.697 1.00 97.44 643 ILE A O 1
ATOM 5136 N N . ILE A 1 644 ? 12.777 1.883 -17.608 1.00 97.12 644 ILE A N 1
ATOM 5137 C CA . ILE A 1 644 ? 13.273 2.013 -16.237 1.00 97.12 644 ILE A CA 1
ATOM 5138 C C . ILE A 1 644 ? 14.740 2.413 -16.320 1.00 97.12 644 ILE A C 1
ATOM 5140 O O . ILE A 1 644 ? 15.569 1.623 -16.765 1.00 97.12 644 ILE A O 1
ATOM 5144 N N . THR A 1 645 ? 15.075 3.638 -15.916 1.00 95.62 645 THR A N 1
ATOM 5145 C CA . THR A 1 645 ? 16.435 4.178 -16.095 1.00 95.62 645 THR A CA 1
ATOM 5146 C C . THR A 1 645 ? 17.404 3.776 -14.981 1.00 95.62 645 THR A C 1
ATOM 5148 O O . THR A 1 645 ? 18.515 4.293 -14.931 1.00 95.62 645 THR A O 1
ATOM 5151 N N . GLY A 1 646 ? 16.966 2.968 -14.012 1.00 93.12 646 GLY A N 1
ATOM 5152 C CA . GLY A 1 646 ? 17.768 2.610 -12.847 1.00 93.12 646 GLY A CA 1
ATOM 5153 C C . GLY A 1 646 ? 16.982 1.946 -11.723 1.00 93.12 646 GLY A C 1
ATOM 5154 O O . GLY A 1 646 ? 15.752 1.944 -11.726 1.00 93.12 646 GLY A O 1
ATOM 5155 N N . LEU A 1 647 ? 17.702 1.410 -10.735 1.00 91.75 647 LEU A N 1
ATOM 5156 C CA . LEU A 1 647 ? 17.110 0.798 -9.542 1.00 91.75 647 LEU A CA 1
ATOM 5157 C C . LEU A 1 647 ? 16.711 1.870 -8.500 1.00 91.75 647 LEU A C 1
ATOM 5159 O O . LEU A 1 647 ? 17.594 2.590 -8.020 1.00 91.75 647 LEU A O 1
ATOM 5163 N N . PRO A 1 648 ? 15.418 1.973 -8.124 1.00 90.81 648 PRO A N 1
ATOM 5164 C CA . PRO A 1 648 ? 14.885 2.952 -7.174 1.00 90.81 648 PRO A CA 1
ATOM 5165 C C . PRO A 1 648 ? 15.091 2.512 -5.724 1.00 90.81 648 PRO A C 1
ATOM 5167 O O . PRO A 1 648 ? 14.140 2.235 -4.992 1.00 90.81 648 PRO A O 1
ATOM 5170 N N . TYR A 1 649 ? 16.352 2.419 -5.314 1.00 87.94 649 TYR A N 1
ATOM 5171 C CA . TYR A 1 649 ? 16.679 2.156 -3.919 1.00 87.94 649 TYR A CA 1
ATOM 5172 C C . TYR A 1 649 ? 16.196 3.307 -3.020 1.00 87.94 649 TYR A C 1
ATOM 5174 O O . TYR A 1 649 ? 16.426 4.471 -3.369 1.00 87.94 649 TYR A O 1
ATOM 5182 N N . PRO A 1 650 ? 15.570 3.007 -1.865 1.00 79.12 650 PRO A N 1
ATOM 5183 C CA . PRO A 1 650 ? 15.282 4.012 -0.848 1.00 79.12 650 PRO A CA 1
ATOM 5184 C C . PRO A 1 650 ? 16.544 4.796 -0.473 1.00 79.12 650 PRO A C 1
ATOM 5186 O O . PRO A 1 650 ? 17.649 4.237 -0.452 1.00 79.12 650 PRO A O 1
ATOM 5189 N N . SER A 1 651 ? 16.382 6.091 -0.197 1.00 69.00 651 SER A N 1
ATOM 5190 C CA . SER A 1 651 ? 17.492 6.964 0.181 1.00 69.00 651 SER A CA 1
ATOM 5191 C C . SER A 1 651 ? 18.201 6.415 1.415 1.00 69.00 651 SER A C 1
ATOM 5193 O O . SER A 1 651 ? 17.570 6.130 2.426 1.00 69.00 651 SER A O 1
ATOM 5195 N N . VAL A 1 652 ? 19.529 6.316 1.354 1.00 55.41 652 VAL A N 1
ATOM 5196 C CA . VAL A 1 652 ? 20.338 6.023 2.546 1.00 55.41 652 VAL A CA 1
ATOM 5197 C C . VAL A 1 652 ? 20.420 7.253 3.455 1.00 55.41 652 VAL A C 1
ATOM 5199 O O . VAL A 1 652 ? 20.880 7.114 4.568 1.00 55.41 652 VAL A O 1
ATOM 5202 N N . VAL A 1 653 ? 19.988 8.447 3.015 1.00 47.09 653 VAL A N 1
ATOM 5203 C CA . VAL A 1 653 ? 19.964 9.680 3.836 1.00 47.09 653 VAL A CA 1
ATOM 5204 C C . VAL A 1 653 ? 18.694 9.782 4.690 1.00 47.09 653 VAL A C 1
ATOM 5206 O O . VAL A 1 653 ? 18.776 10.305 5.797 1.00 47.09 653 VAL A O 1
ATOM 5209 N N . ASP A 1 654 ? 17.609 9.088 4.311 1.00 54.50 654 ASP A N 1
ATOM 5210 C CA . ASP A 1 654 ? 16.586 8.596 5.264 1.00 54.50 654 ASP A CA 1
ATOM 5211 C C . ASP A 1 654 ? 17.166 7.467 6.151 1.00 54.50 654 ASP A C 1
ATOM 5213 O O . ASP A 1 654 ? 16.483 6.530 6.570 1.00 54.50 654 ASP A O 1
ATOM 5217 N N . ALA A 1 655 ? 18.477 7.555 6.423 1.00 50.50 655 ALA A N 1
ATOM 5218 C CA . ALA A 1 655 ? 19.358 6.591 7.060 1.00 50.50 655 ALA A CA 1
ATOM 5219 C C . ALA A 1 655 ? 18.728 6.002 8.297 1.00 50.50 655 ALA A C 1
ATOM 5221 O O . ALA A 1 655 ? 18.922 4.834 8.575 1.00 50.50 655 ALA A O 1
ATOM 5222 N N . LYS A 1 656 ? 18.016 6.814 9.072 1.00 59.59 656 LYS A N 1
ATOM 5223 C CA . LYS A 1 656 ? 17.544 6.418 10.387 1.00 59.59 656 LYS A CA 1
ATOM 5224 C C . LYS A 1 656 ? 16.563 5.248 10.272 1.00 59.59 656 LYS A C 1
ATOM 5226 O O . LYS A 1 656 ? 16.852 4.203 10.834 1.00 59.59 656 LYS A O 1
ATOM 5231 N N . GLU A 1 657 ? 15.505 5.337 9.474 1.00 66.94 657 GLU A N 1
ATOM 5232 C CA . GLU A 1 657 ? 14.521 4.249 9.381 1.00 66.94 657 GLU A CA 1
ATOM 5233 C C . GLU A 1 657 ? 15.045 3.057 8.564 1.00 66.94 657 GLU A C 1
ATOM 5235 O O . GLU A 1 657 ? 15.021 1.922 9.033 1.00 66.94 657 GLU A O 1
ATOM 5240 N N . VAL A 1 658 ? 15.621 3.297 7.378 1.00 79.19 658 VAL A N 1
ATOM 5241 C CA . VAL A 1 658 ? 16.098 2.217 6.490 1.00 79.19 658 VAL A CA 1
ATOM 5242 C C . VAL A 1 658 ? 17.275 1.453 7.104 1.00 79.19 658 VAL A C 1
ATOM 5244 O O . VAL A 1 658 ? 17.308 0.223 7.039 1.00 79.19 658 VAL A O 1
ATOM 5247 N N . ARG A 1 659 ? 18.253 2.142 7.711 1.00 81.88 659 ARG A N 1
ATOM 5248 C CA . ARG A 1 659 ? 19.400 1.486 8.368 1.00 81.88 659 ARG A CA 1
ATOM 5249 C C . ARG A 1 659 ? 18.945 0.715 9.595 1.00 81.88 659 ARG A C 1
ATOM 5251 O O . ARG A 1 659 ? 19.382 -0.417 9.765 1.00 81.88 659 ARG A O 1
ATOM 5258 N N . LEU A 1 660 ? 18.080 1.301 10.428 1.00 83.12 660 LEU A N 1
ATOM 5259 C CA . LEU A 1 660 ? 17.600 0.626 11.633 1.00 83.12 660 LEU A CA 1
ATOM 5260 C C . LEU A 1 660 ? 16.714 -0.567 11.300 1.00 83.12 660 LEU A C 1
ATOM 5262 O O . LEU A 1 660 ? 16.838 -1.592 11.961 1.00 83.12 660 LEU A O 1
ATOM 5266 N N . LYS A 1 661 ? 15.900 -0.484 10.244 1.00 85.94 661 LYS A N 1
ATOM 5267 C CA . LYS A 1 661 ? 15.137 -1.620 9.728 1.00 85.94 661 LYS A CA 1
ATOM 5268 C C . LYS A 1 661 ? 16.059 -2.737 9.240 1.00 85.94 661 LYS A C 1
ATOM 5270 O O . LYS A 1 661 ? 15.861 -3.883 9.625 1.00 85.94 661 LYS A O 1
ATOM 5275 N N . ARG A 1 662 ? 17.092 -2.421 8.447 1.00 86.88 662 ARG A N 1
ATOM 5276 C CA . ARG A 1 662 ? 18.094 -3.409 7.992 1.00 86.88 662 ARG A CA 1
ATOM 5277 C C . ARG A 1 662 ? 18.791 -4.080 9.174 1.00 86.88 662 ARG A C 1
ATOM 5279 O O . ARG A 1 662 ? 18.764 -5.300 9.275 1.00 86.88 662 ARG A O 1
ATOM 5286 N N . GLN A 1 663 ? 19.304 -3.274 10.103 1.00 84.56 663 GLN A N 1
ATOM 5287 C CA . GLN A 1 663 ? 19.942 -3.749 11.328 1.00 84.56 663 GLN A CA 1
ATOM 5288 C C . GLN A 1 663 ? 18.996 -4.639 12.150 1.00 84.56 663 GLN A C 1
ATOM 5290 O O . GLN A 1 663 ? 19.394 -5.709 12.592 1.00 84.56 663 GLN A O 1
ATOM 5295 N N . HIS A 1 664 ? 17.735 -4.235 12.317 1.00 85.62 664 HIS A N 1
ATOM 5296 C CA . HIS A 1 664 ? 16.729 -5.019 13.032 1.00 85.62 664 HIS A CA 1
ATOM 5297 C C . HIS A 1 664 ? 16.468 -6.379 12.365 1.00 85.62 664 HIS A C 1
ATOM 5299 O O . HIS A 1 664 ? 16.349 -7.388 13.061 1.00 85.62 664 HIS A O 1
ATOM 5305 N N . LEU A 1 665 ? 16.401 -6.435 11.031 1.00 85.81 665 LEU A N 1
ATOM 5306 C CA . LEU A 1 665 ? 16.233 -7.694 10.298 1.00 85.81 665 LEU A CA 1
ATOM 5307 C C . LEU A 1 665 ? 17.445 -8.622 10.485 1.00 85.81 665 LEU A C 1
ATOM 5309 O O . LEU A 1 665 ? 17.260 -9.813 10.736 1.00 85.81 665 LEU A O 1
ATOM 5313 N N . ASP A 1 666 ? 18.662 -8.077 10.436 1.00 86.88 666 ASP A N 1
ATOM 5314 C CA . ASP A 1 666 ? 19.904 -8.837 10.630 1.00 86.88 666 ASP A CA 1
ATOM 5315 C C . ASP A 1 666 ? 20.057 -9.350 12.079 1.00 86.88 666 ASP A C 1
ATOM 5317 O O . ASP A 1 666 ? 20.431 -10.507 12.303 1.00 86.88 666 ASP A O 1
ATOM 5321 N N . GLU A 1 667 ? 19.694 -8.527 13.070 1.00 83.06 667 GLU A N 1
ATOM 5322 C CA . GLU A 1 667 ? 19.618 -8.905 14.489 1.00 83.06 667 GLU A CA 1
ATOM 5323 C C . GLU A 1 667 ? 18.596 -10.034 14.705 1.00 83.06 667 GLU A C 1
ATOM 5325 O O . GLU A 1 667 ? 18.917 -11.064 15.304 1.00 83.06 667 GLU A O 1
ATOM 5330 N N . SER A 1 668 ? 17.386 -9.883 14.154 1.00 78.62 668 SER A N 1
ATOM 5331 C CA . SER A 1 668 ? 16.299 -10.867 14.275 1.00 78.62 668 SER A CA 1
ATOM 5332 C C . SER A 1 668 ? 16.668 -12.207 13.632 1.00 78.62 668 SER A C 1
ATOM 5334 O O . SER A 1 668 ? 16.410 -13.274 14.191 1.00 78.62 668 SER A O 1
ATOM 5336 N N . ARG A 1 669 ? 17.341 -12.174 12.475 1.00 77.06 669 ARG A N 1
ATOM 5337 C CA . ARG A 1 669 ? 17.854 -13.378 11.813 1.00 77.06 669 ARG A CA 1
ATOM 5338 C C . ARG A 1 669 ? 18.917 -14.078 12.657 1.00 77.06 669 ARG A C 1
ATOM 5340 O O . ARG A 1 669 ? 18.889 -15.301 12.768 1.00 77.06 669 ARG A O 1
ATOM 5347 N N . SER A 1 670 ? 19.832 -13.324 13.262 1.00 71.62 670 SER A N 1
ATOM 5348 C CA . SER A 1 670 ? 20.900 -13.883 14.101 1.00 71.62 670 SER A CA 1
ATOM 5349 C C . SER A 1 670 ? 20.345 -14.623 15.324 1.00 71.62 670 SER A C 1
ATOM 5351 O O . SER A 1 670 ? 20.856 -15.683 15.684 1.00 71.62 670 SER A O 1
ATOM 5353 N N . GLN A 1 671 ? 19.255 -14.119 15.911 1.00 67.50 671 GLN A N 1
ATOM 5354 C CA . GLN A 1 671 ? 18.545 -14.773 17.017 1.00 67.50 671 GLN A CA 1
ATOM 5355 C C . GLN A 1 671 ? 17.830 -16.061 16.573 1.00 67.50 671 GLN A C 1
ATOM 5357 O O . GLN A 1 671 ? 17.870 -17.066 17.280 1.00 67.50 671 GLN A O 1
ATOM 5362 N N . LEU A 1 672 ? 17.230 -16.070 15.377 1.00 64.12 672 LEU A N 1
ATOM 5363 C CA . LEU A 1 672 ? 16.553 -17.250 14.826 1.00 64.12 672 LEU A CA 1
ATOM 5364 C C . LEU A 1 672 ? 17.516 -18.369 14.422 1.00 64.12 672 LEU A C 1
ATOM 5366 O O . LEU A 1 672 ? 17.173 -19.532 14.561 1.00 64.12 672 LEU A O 1
ATOM 5370 N N . VAL A 1 673 ? 18.732 -18.063 13.963 1.00 58.50 673 VAL A N 1
ATOM 5371 C CA . VAL A 1 673 ? 19.721 -19.101 13.604 1.00 58.50 673 VAL A CA 1
ATOM 5372 C C . VAL A 1 673 ? 20.211 -19.883 14.837 1.00 58.50 673 VAL A C 1
ATOM 5374 O O . VAL A 1 673 ? 20.648 -21.025 14.705 1.00 58.50 673 VAL A O 1
ATOM 5377 N N . GLN A 1 674 ? 20.090 -19.318 16.044 1.00 50.59 674 GLN A N 1
ATOM 5378 C CA . GLN A 1 674 ? 20.444 -19.990 17.301 1.00 50.59 674 GLN A CA 1
ATOM 5379 C C . GLN A 1 674 ? 19.320 -20.894 17.855 1.00 50.59 674 GLN A C 1
ATOM 5381 O O . GLN A 1 674 ? 19.592 -21.755 18.693 1.00 50.59 674 GLN A O 1
ATOM 5386 N N . GLY A 1 675 ? 18.080 -20.764 17.364 1.00 44.34 675 GLY A N 1
ATOM 5387 C CA . GLY A 1 675 ? 16.938 -21.612 17.725 1.00 44.34 675 GLY A CA 1
ATOM 5388 C C . GLY A 1 675 ? 16.447 -22.422 16.523 1.00 44.34 675 GLY A C 1
ATOM 5389 O O . GLY A 1 675 ? 16.103 -21.863 15.497 1.00 44.34 675 GLY A O 1
ATOM 5390 N N . HIS A 1 676 ? 16.397 -23.750 16.616 1.00 37.50 676 HIS A N 1
ATOM 5391 C CA . HIS A 1 676 ? 16.082 -24.661 15.503 1.00 37.50 676 HIS A CA 1
ATOM 5392 C C . HIS A 1 676 ? 14.662 -24.497 14.899 1.00 37.50 676 HIS A C 1
ATOM 5394 O O . HIS A 1 676 ? 13.804 -25.355 15.093 1.00 37.50 676 HIS A O 1
ATOM 5400 N N . ILE A 1 677 ? 14.399 -23.443 14.118 1.00 39.25 677 ILE A N 1
ATOM 5401 C CA . ILE A 1 677 ? 13.172 -23.289 13.324 1.00 39.25 677 ILE A CA 1
ATOM 5402 C C . ILE A 1 677 ? 13.536 -22.754 11.934 1.00 39.25 677 ILE A C 1
ATOM 5404 O O . ILE A 1 677 ? 13.918 -21.600 11.767 1.00 39.25 677 ILE A O 1
ATOM 5408 N N . GLY A 1 678 ? 13.388 -23.604 10.914 1.00 41.00 678 GLY A N 1
ATOM 5409 C CA . GLY A 1 678 ? 13.707 -23.329 9.508 1.00 41.00 678 GLY A CA 1
ATOM 5410 C C . GLY A 1 678 ? 12.757 -22.361 8.792 1.00 41.00 678 GLY A C 1
ATOM 5411 O O . GLY A 1 678 ? 12.318 -22.656 7.683 1.00 41.00 678 GLY A O 1
ATOM 5412 N N . ARG A 1 679 ? 12.417 -21.214 9.395 1.00 51.03 679 ARG A N 1
ATOM 5413 C CA . ARG A 1 679 ? 11.769 -20.108 8.669 1.00 51.03 679 ARG A CA 1
ATOM 5414 C C . ARG A 1 679 ? 12.850 -19.310 7.932 1.00 51.03 679 ARG A C 1
ATOM 5416 O O . ARG A 1 679 ? 13.832 -18.892 8.537 1.00 51.03 679 ARG A O 1
ATOM 5423 N N . ALA A 1 680 ? 12.682 -19.111 6.624 1.00 56.12 680 ALA A N 1
ATOM 5424 C CA . ALA A 1 680 ? 13.604 -18.331 5.800 1.00 56.12 680 ALA A CA 1
ATOM 5425 C C . ALA A 1 680 ? 13.574 -16.848 6.225 1.00 56.12 680 ALA A C 1
ATOM 5427 O O . ALA A 1 680 ? 12.700 -16.092 5.809 1.00 56.12 680 ALA A O 1
ATOM 5428 N N . ALA A 1 681 ? 14.494 -16.447 7.103 1.00 67.56 681 ALA A N 1
ATOM 5429 C CA . ALA A 1 681 ? 14.642 -15.065 7.547 1.00 67.56 681 ALA A CA 1
ATOM 5430 C C . ALA A 1 681 ? 15.379 -14.233 6.486 1.00 67.56 681 ALA A C 1
ATOM 5432 O O . ALA A 1 681 ? 16.479 -14.596 6.060 1.00 67.56 681 ALA A O 1
ATOM 5433 N N . ILE A 1 682 ? 14.785 -13.111 6.081 1.00 81.31 682 ILE A N 1
ATOM 5434 C CA . ILE A 1 682 ? 15.365 -12.180 5.104 1.00 81.31 682 ILE A CA 1
ATOM 5435 C C . ILE A 1 682 ? 16.465 -11.325 5.752 1.00 81.31 682 ILE A C 1
ATOM 5437 O O . ILE A 1 682 ? 16.303 -10.881 6.888 1.00 81.31 682 ILE A O 1
ATOM 5441 N N . THR A 1 683 ? 17.582 -11.092 5.056 1.00 86.44 683 THR A N 1
ATOM 5442 C CA . THR A 1 683 ? 18.595 -10.119 5.518 1.00 86.44 683 THR A CA 1
ATOM 5443 C C . THR A 1 683 ? 18.148 -8.681 5.266 1.00 86.44 683 THR A C 1
ATOM 5445 O O . THR A 1 683 ? 17.301 -8.411 4.407 1.00 86.44 683 THR A O 1
ATOM 5448 N N . GLY A 1 684 ? 18.766 -7.722 5.954 1.00 86.75 684 GLY A N 1
ATOM 5449 C CA . GLY A 1 684 ? 18.577 -6.304 5.664 1.00 86.75 684 GLY A CA 1
ATOM 5450 C C . GLY A 1 684 ? 18.880 -5.956 4.199 1.00 86.75 684 GLY A C 1
ATOM 5451 O O . GLY A 1 684 ? 18.146 -5.186 3.578 1.00 86.75 684 GLY A O 1
ATOM 5452 N N . ASP A 1 685 ? 19.915 -6.552 3.607 1.00 85.56 685 ASP A N 1
ATOM 5453 C CA . ASP A 1 685 ? 20.314 -6.312 2.209 1.00 85.56 685 ASP A CA 1
ATOM 5454 C C . ASP A 1 685 ? 19.341 -6.901 1.187 1.00 85.56 685 ASP A C 1
ATOM 5456 O O . ASP A 1 685 ? 19.038 -6.275 0.162 1.00 85.56 685 ASP A O 1
ATOM 5460 N N . GLU A 1 686 ? 18.826 -8.097 1.470 1.00 85.69 686 GLU A N 1
ATOM 5461 C CA . GLU A 1 686 ? 17.783 -8.732 0.669 1.00 85.69 686 GLU A CA 1
ATOM 5462 C C . GLU A 1 686 ? 16.507 -7.892 0.712 1.00 85.69 686 GLU A C 1
ATOM 5464 O O . GLU A 1 686 ? 15.950 -7.580 -0.343 1.00 85.69 686 GLU A O 1
ATOM 5469 N N . TRP A 1 687 ? 16.085 -7.450 1.901 1.00 87.00 687 TRP A N 1
ATOM 5470 C CA . TRP A 1 687 ? 14.935 -6.561 2.063 1.00 87.00 687 TRP A CA 1
ATOM 5471 C C . TRP A 1 687 ? 15.136 -5.246 1.305 1.00 87.00 687 TRP A C 1
ATOM 5473 O O . TRP A 1 687 ? 14.280 -4.845 0.516 1.00 87.00 687 TRP A O 1
ATOM 5483 N N . TYR A 1 688 ? 16.298 -4.606 1.454 1.00 87.56 688 TYR A N 1
ATOM 5484 C CA . TYR A 1 688 ? 16.618 -3.348 0.777 1.00 87.56 688 TYR A CA 1
ATOM 5485 C C . TYR A 1 688 ? 16.588 -3.479 -0.754 1.00 87.56 688 TYR A C 1
ATOM 5487 O O . TYR A 1 688 ? 16.096 -2.593 -1.457 1.00 87.56 688 TYR A O 1
ATOM 5495 N N . SER A 1 689 ? 17.054 -4.613 -1.282 1.00 87.12 689 SER A N 1
ATOM 5496 C CA . SER A 1 689 ? 16.965 -4.932 -2.711 1.00 87.12 689 SER A CA 1
ATOM 5497 C C . SER A 1 689 ? 15.523 -5.177 -3.158 1.00 87.12 689 SER A C 1
ATOM 5499 O O . SER A 1 689 ? 15.091 -4.621 -4.174 1.00 87.12 689 SER A O 1
ATOM 5501 N N . GLN A 1 690 ? 14.737 -5.907 -2.360 1.00 86.00 690 GLN A N 1
ATOM 5502 C CA . GLN A 1 690 ? 13.321 -6.142 -2.639 1.00 86.00 690 GLN A CA 1
ATOM 5503 C C . GLN A 1 690 ? 12.532 -4.831 -2.713 1.00 86.00 690 GLN A C 1
ATOM 5505 O O . GLN A 1 690 ? 11.703 -4.676 -3.610 1.00 86.00 690 GLN A O 1
ATOM 5510 N N . GLN A 1 691 ? 12.837 -3.853 -1.856 1.00 86.12 691 GLN A N 1
ATOM 5511 C CA . GLN A 1 691 ? 12.223 -2.524 -1.898 1.00 86.12 691 GLN A CA 1
ATOM 5512 C C . GLN A 1 691 ? 12.410 -1.830 -3.259 1.00 86.12 691 GLN A C 1
ATOM 5514 O O . GLN A 1 691 ? 11.462 -1.234 -3.786 1.00 86.12 691 GLN A O 1
ATOM 5519 N N . ALA A 1 692 ? 13.597 -1.930 -3.862 1.00 89.19 692 ALA A N 1
ATOM 5520 C CA . ALA A 1 692 ? 13.842 -1.399 -5.202 1.00 89.19 692 ALA A CA 1
ATOM 5521 C C . ALA A 1 692 ? 13.077 -2.197 -6.274 1.00 89.19 692 ALA A C 1
ATOM 5523 O O . ALA A 1 692 ? 12.420 -1.605 -7.133 1.00 89.19 692 ALA A O 1
ATOM 5524 N N . SER A 1 693 ? 13.107 -3.532 -6.203 1.00 88.06 693 SER A N 1
ATOM 5525 C CA . SER A 1 693 ? 12.438 -4.400 -7.184 1.00 88.06 693 SER A CA 1
ATOM 5526 C C . SER A 1 693 ? 10.914 -4.220 -7.215 1.00 88.06 693 SER A C 1
ATOM 5528 O O . SER A 1 693 ? 10.335 -4.127 -8.297 1.00 88.06 693 SER A O 1
ATOM 5530 N N . ARG A 1 694 ? 10.261 -4.064 -6.052 1.00 86.00 694 ARG A N 1
ATOM 5531 C CA . ARG A 1 694 ? 8.810 -3.832 -5.943 1.00 86.00 694 ARG A CA 1
ATOM 5532 C C . ARG A 1 694 ? 8.395 -2.560 -6.687 1.00 86.00 694 ARG A C 1
ATOM 5534 O O . ARG A 1 694 ? 7.434 -2.581 -7.451 1.00 86.00 694 ARG A O 1
ATOM 5541 N N . ALA A 1 695 ? 9.164 -1.479 -6.543 1.00 88.69 695 ALA A N 1
ATOM 5542 C CA . ALA A 1 695 ? 8.910 -0.220 -7.248 1.00 88.69 695 ALA A CA 1
ATOM 5543 C C . ALA A 1 695 ? 9.137 -0.321 -8.770 1.00 88.69 695 ALA A C 1
ATOM 5545 O O . ALA A 1 695 ? 8.409 0.300 -9.551 1.00 88.69 695 ALA A O 1
ATOM 5546 N N . VAL A 1 696 ? 10.106 -1.134 -9.210 1.00 91.00 696 VAL A N 1
ATOM 5547 C CA . VAL A 1 696 ? 10.291 -1.456 -10.635 1.00 91.00 696 VAL A CA 1
ATOM 5548 C C . VAL A 1 696 ? 9.090 -2.236 -11.165 1.00 91.00 696 VAL A C 1
ATOM 5550 O O . VAL A 1 696 ? 8.489 -1.818 -12.151 1.00 91.00 696 VAL A O 1
ATOM 5553 N N . ASN A 1 697 ? 8.686 -3.314 -10.490 1.00 88.38 697 ASN A N 1
ATOM 5554 C CA . ASN A 1 697 ? 7.551 -4.149 -10.895 1.00 88.38 697 ASN A CA 1
ATOM 5555 C C . ASN A 1 697 ? 6.246 -3.340 -10.979 1.00 88.38 697 ASN A C 1
ATOM 5557 O O . ASN A 1 697 ? 5.484 -3.496 -11.933 1.00 88.38 697 ASN A O 1
ATOM 5561 N N . GLN A 1 698 ? 6.028 -2.411 -10.044 1.00 87.56 698 GLN A N 1
ATOM 5562 C CA . GLN A 1 698 ? 4.881 -1.501 -10.054 1.00 87.56 698 GLN A CA 1
ATOM 5563 C C . GLN A 1 698 ? 4.862 -0.600 -11.298 1.00 87.56 698 GLN A C 1
ATOM 5565 O O . GLN A 1 698 ? 3.812 -0.394 -11.908 1.00 87.56 698 GLN A O 1
ATOM 5570 N N . SER A 1 699 ? 6.030 -0.096 -11.698 1.00 90.56 699 SER A N 1
ATOM 5571 C CA . SER A 1 699 ? 6.189 0.750 -12.884 1.00 90.56 699 SER A CA 1
ATOM 5572 C C . SER A 1 699 ? 6.036 -0.062 -14.180 1.00 90.56 699 SER A C 1
ATOM 5574 O O . SER A 1 699 ? 5.391 0.388 -15.126 1.00 90.56 699 SER A O 1
ATOM 5576 N N . CYS A 1 700 ? 6.558 -1.292 -14.214 1.00 89.19 700 CYS A N 1
ATOM 5577 C CA . CYS A 1 700 ? 6.417 -2.215 -15.343 1.00 89.19 700 CYS A CA 1
ATOM 5578 C C . CYS A 1 700 ? 4.968 -2.683 -15.545 1.00 89.19 700 CYS A C 1
ATOM 5580 O O . CYS A 1 700 ? 4.522 -2.816 -16.681 1.00 89.19 700 CYS A O 1
ATOM 5582 N N . GLY A 1 701 ? 4.198 -2.870 -14.469 1.00 83.81 701 GLY A N 1
ATOM 5583 C CA . GLY A 1 701 ? 2.785 -3.270 -14.520 1.00 83.81 701 GLY A CA 1
ATOM 5584 C C . GLY A 1 701 ? 1.840 -2.236 -15.148 1.00 83.81 701 GLY A C 1
ATOM 5585 O O . GLY A 1 701 ? 0.623 -2.434 -15.128 1.00 83.81 701 GLY A O 1
ATOM 5586 N N . ARG A 1 702 ? 2.370 -1.125 -15.687 1.00 84.56 702 ARG A N 1
ATOM 5587 C CA . ARG A 1 702 ? 1.582 -0.035 -16.267 1.00 84.56 702 ARG A CA 1
ATOM 5588 C C . ARG A 1 702 ? 1.209 -0.219 -17.739 1.00 84.56 702 ARG A C 1
ATOM 5590 O O . ARG A 1 702 ? 0.197 0.363 -18.116 1.00 84.56 702 ARG A O 1
ATOM 5597 N N . ILE A 1 703 ? 1.950 -1.032 -18.500 1.00 85.62 703 ILE A N 1
ATOM 5598 C CA . ILE A 1 703 ? 1.850 -1.140 -19.975 1.00 85.62 703 ILE A CA 1
ATOM 5599 C C . ILE A 1 703 ? 0.874 -2.193 -20.515 1.00 85.62 703 ILE A C 1
ATOM 5601 O O . ILE A 1 703 ? 0.618 -2.201 -21.710 1.00 85.62 703 ILE A O 1
ATOM 5605 N N . ILE A 1 704 ? 0.374 -3.111 -19.683 1.00 85.81 704 ILE A N 1
ATOM 5606 C CA . ILE A 1 704 ? -0.560 -4.163 -20.111 1.00 85.81 704 ILE A CA 1
ATOM 5607 C C . ILE A 1 704 ? -1.798 -4.103 -19.223 1.00 85.81 704 ILE A C 1
ATOM 5609 O O . ILE A 1 704 ? -1.695 -4.278 -18.006 1.00 85.81 704 ILE A O 1
ATOM 5613 N N . ARG A 1 705 ? -2.969 -3.835 -19.817 1.00 83.12 705 ARG A N 1
ATOM 5614 C CA . ARG A 1 705 ? -4.228 -3.663 -19.062 1.00 83.12 705 ARG A CA 1
ATOM 5615 C C . ARG A 1 705 ? -5.343 -4.632 -19.413 1.00 83.12 705 ARG A C 1
ATOM 5617 O O . ARG A 1 705 ? -6.225 -4.843 -18.587 1.00 83.12 705 ARG A O 1
ATOM 5624 N N . HIS A 1 706 ? -5.290 -5.251 -20.582 1.00 84.00 706 HIS A N 1
ATOM 5625 C CA . HIS A 1 706 ? -6.251 -6.268 -20.994 1.00 84.00 706 HIS A CA 1
ATOM 5626 C C . HIS A 1 706 ? -5.613 -7.276 -21.947 1.00 84.00 706 HIS A C 1
ATOM 5628 O O . HIS A 1 706 ? -4.511 -7.066 -22.451 1.00 84.00 706 HIS A O 1
ATOM 5634 N N . ILE A 1 707 ? -6.340 -8.357 -22.236 1.00 84.06 707 ILE A N 1
ATOM 5635 C CA . ILE A 1 707 ? -5.875 -9.462 -23.085 1.00 84.06 707 ILE A CA 1
ATOM 5636 C C . ILE A 1 707 ? -5.430 -9.024 -24.486 1.00 84.06 707 ILE A C 1
ATOM 5638 O O . ILE A 1 707 ? -4.525 -9.631 -25.037 1.00 84.06 707 ILE A O 1
ATOM 5642 N N . GLY A 1 708 ? -6.021 -7.969 -25.055 1.00 84.81 708 GLY A N 1
ATOM 5643 C CA . GLY A 1 708 ? -5.631 -7.431 -26.367 1.00 84.81 708 GLY A CA 1
ATOM 5644 C C . GLY A 1 708 ? -4.487 -6.408 -26.355 1.00 84.81 708 GLY A C 1
ATOM 5645 O O . GLY A 1 708 ? -4.170 -5.860 -27.406 1.00 84.81 708 GLY A O 1
ATOM 5646 N N . ASP A 1 709 ? -3.907 -6.093 -25.193 1.00 89.25 709 ASP A N 1
ATOM 5647 C CA . ASP A 1 709 ? -2.896 -5.035 -25.088 1.00 89.25 709 ASP A CA 1
ATOM 5648 C C . ASP A 1 709 ? -1.498 -5.558 -25.442 1.00 89.25 709 ASP A C 1
ATOM 5650 O O . ASP A 1 709 ? -1.241 -6.763 -25.400 1.00 89.25 709 ASP A O 1
ATOM 5654 N N . TYR A 1 710 ? -0.582 -4.659 -25.795 1.00 92.56 710 TYR A N 1
ATOM 5655 C CA . TYR A 1 710 ? 0.812 -5.003 -26.065 1.00 92.56 710 TYR A CA 1
ATOM 5656 C C . TYR A 1 710 ? 1.750 -3.854 -25.701 1.00 92.56 710 TYR A C 1
ATOM 5658 O O . TYR A 1 710 ? 1.415 -2.674 -25.860 1.00 92.56 710 TYR A O 1
ATOM 5666 N N . GLY A 1 711 ? 2.967 -4.199 -25.283 1.00 93.88 711 GLY A N 1
ATOM 5667 C CA . GLY A 1 711 ? 3.961 -3.201 -24.919 1.00 93.88 711 GLY A CA 1
ATOM 5668 C C . GLY A 1 711 ? 5.364 -3.747 -24.686 1.00 93.88 711 GLY A C 1
ATOM 5669 O O . GLY A 1 711 ? 5.614 -4.949 -24.754 1.00 93.88 711 GLY A O 1
ATOM 5670 N N . ALA A 1 712 ? 6.297 -2.834 -24.430 1.00 95.50 712 ALA A N 1
ATOM 5671 C CA . ALA A 1 712 ? 7.703 -3.148 -24.196 1.00 95.50 712 ALA A CA 1
ATOM 5672 C C . ALA A 1 712 ? 8.201 -2.619 -22.840 1.00 95.50 712 ALA A C 1
ATOM 5674 O O . ALA A 1 712 ? 7.939 -1.475 -22.475 1.00 95.50 712 ALA A O 1
ATOM 5675 N N . VAL A 1 713 ? 8.977 -3.425 -22.118 1.00 95.94 713 VAL A N 1
ATOM 5676 C CA . VAL A 1 713 ? 9.690 -3.052 -20.891 1.00 95.94 713 VAL A CA 1
ATOM 5677 C C . VAL A 1 713 ? 11.186 -3.019 -21.179 1.00 95.94 713 VAL A C 1
ATOM 5679 O O . VAL A 1 713 ? 11.800 -4.034 -21.507 1.00 95.94 713 VAL A O 1
ATOM 5682 N N . ILE A 1 714 ? 11.784 -1.842 -21.041 1.00 97.19 714 ILE A N 1
ATOM 5683 C CA . ILE A 1 714 ? 13.204 -1.596 -21.283 1.00 97.19 714 ILE A CA 1
ATOM 5684 C C . ILE A 1 714 ? 13.863 -1.272 -19.942 1.00 97.19 714 ILE A C 1
ATOM 5686 O O . ILE A 1 714 ? 13.575 -0.248 -19.325 1.00 97.19 714 ILE A O 1
ATOM 5690 N N . LEU A 1 715 ? 14.763 -2.141 -19.493 1.00 96.56 715 LEU A N 1
ATOM 5691 C CA . LEU A 1 715 ? 15.513 -1.984 -18.249 1.00 96.56 715 LEU A CA 1
ATOM 5692 C C . LEU A 1 715 ? 16.893 -1.392 -18.573 1.00 96.56 715 LEU A C 1
ATOM 5694 O O . LEU A 1 715 ? 17.825 -2.123 -18.900 1.00 96.56 715 LEU A O 1
ATOM 5698 N N . ALA A 1 716 ? 17.001 -0.064 -18.540 1.00 95.88 716 ALA A N 1
ATOM 5699 C CA . ALA A 1 716 ? 18.158 0.711 -18.995 1.00 95.88 716 ALA A CA 1
ATOM 5700 C C . ALA A 1 716 ? 19.159 1.001 -17.860 1.00 95.88 716 ALA A C 1
ATOM 5702 O O . ALA A 1 716 ? 19.452 2.157 -17.556 1.00 95.88 716 ALA A O 1
ATOM 5703 N N . ASP A 1 717 ? 19.652 -0.056 -17.214 1.00 94.44 717 ASP A N 1
ATOM 5704 C CA . ASP A 1 717 ? 20.740 -0.007 -16.231 1.00 94.44 717 ASP A CA 1
ATOM 5705 C C . ASP A 1 717 ? 21.459 -1.365 -16.211 1.00 94.44 717 ASP A C 1
ATOM 5707 O O . ASP A 1 717 ? 20.809 -2.417 -16.220 1.00 94.44 717 ASP A O 1
ATOM 5711 N N . GLU A 1 718 ? 22.791 -1.363 -16.173 1.00 93.38 718 GLU A N 1
ATOM 5712 C CA . GLU A 1 718 ? 23.598 -2.587 -16.200 1.00 93.38 718 GLU A CA 1
ATOM 5713 C C . GLU A 1 718 ? 23.261 -3.551 -15.063 1.00 93.38 718 GLU A C 1
ATOM 5715 O O . GLU A 1 718 ? 23.327 -4.770 -15.235 1.00 93.38 718 GLU A O 1
ATOM 5720 N N . ARG A 1 719 ? 22.809 -3.025 -13.919 1.00 92.38 719 ARG A N 1
ATOM 5721 C CA . ARG A 1 719 ? 22.543 -3.839 -12.735 1.00 92.38 719 ARG A CA 1
ATOM 5722 C C . ARG A 1 719 ? 21.370 -4.792 -12.930 1.00 92.38 719 ARG A C 1
ATOM 5724 O O . ARG A 1 719 ? 21.308 -5.806 -12.236 1.00 92.38 719 ARG A O 1
ATOM 5731 N N . PHE A 1 720 ? 20.468 -4.521 -13.875 1.00 91.25 720 PHE A N 1
ATOM 5732 C CA . PHE A 1 720 ? 19.387 -5.446 -14.229 1.00 91.25 720 PHE A CA 1
ATOM 5733 C C . PHE A 1 720 ? 19.887 -6.712 -14.939 1.00 91.25 720 PHE A C 1
ATOM 5735 O O . PHE A 1 720 ? 19.177 -7.716 -14.952 1.00 91.25 720 PHE A O 1
ATOM 5742 N N . ALA A 1 721 ? 21.100 -6.697 -15.503 1.00 87.31 721 ALA A N 1
ATOM 5743 C CA . ALA A 1 721 ? 21.696 -7.875 -16.128 1.00 87.31 721 ALA A CA 1
ATOM 5744 C C . ALA A 1 721 ? 22.205 -8.906 -15.100 1.00 87.31 721 ALA A C 1
ATOM 5746 O O . ALA A 1 721 ? 22.394 -10.074 -15.449 1.00 87.31 721 ALA A O 1
ATOM 5747 N N . HIS A 1 722 ? 22.407 -8.511 -13.836 1.00 86.75 722 HIS A N 1
ATOM 5748 C CA . HIS A 1 722 ? 22.838 -9.419 -12.771 1.00 86.75 722 HIS A CA 1
ATOM 5749 C C . HIS A 1 722 ? 21.705 -10.356 -12.322 1.00 86.75 722 HIS A C 1
ATOM 5751 O O . HIS A 1 722 ? 20.570 -9.920 -12.118 1.00 86.75 722 HIS A O 1
ATOM 5757 N N . GLY A 1 723 ? 22.039 -11.633 -12.088 1.00 76.25 723 GLY A N 1
ATOM 5758 C CA . GLY A 1 723 ? 21.082 -12.688 -11.718 1.00 76.25 723 GLY A CA 1
ATOM 5759 C C . GLY A 1 723 ? 20.200 -12.342 -10.513 1.00 76.25 723 GLY A C 1
ATOM 5760 O O . GLY A 1 723 ? 18.989 -12.547 -10.559 1.00 76.25 723 GLY A O 1
ATOM 5761 N N . ASN A 1 724 ? 20.781 -11.728 -9.477 1.00 79.56 724 ASN A N 1
ATOM 5762 C CA . ASN A 1 724 ? 20.057 -11.356 -8.257 1.00 79.56 724 ASN A CA 1
ATOM 5763 C C . ASN A 1 724 ? 18.912 -10.368 -8.522 1.00 79.56 724 ASN A C 1
ATOM 5765 O O . ASN A 1 724 ? 17.851 -10.501 -7.921 1.00 79.56 724 ASN A O 1
ATOM 5769 N N . ASN A 1 725 ? 19.100 -9.409 -9.435 1.00 82.44 725 ASN A N 1
ATOM 5770 C CA . ASN A 1 725 ? 18.086 -8.400 -9.747 1.00 82.44 725 ASN A CA 1
ATOM 5771 C C . ASN A 1 725 ? 17.068 -8.918 -10.768 1.00 82.44 725 ASN A C 1
ATOM 5773 O O . ASN A 1 725 ? 15.875 -8.656 -10.625 1.00 82.44 725 ASN A O 1
ATOM 5777 N N . SER A 1 726 ? 17.504 -9.698 -11.766 1.00 81.31 726 SER A N 1
ATOM 5778 C CA . SER A 1 726 ? 16.579 -10.301 -12.735 1.00 81.31 726 SER A CA 1
ATOM 5779 C C . SER A 1 726 ? 15.603 -11.280 -12.078 1.00 81.31 726 SER A C 1
ATOM 5781 O O . SER A 1 726 ? 14.441 -11.343 -12.474 1.00 81.31 726 SER A O 1
ATOM 5783 N N . ASN A 1 727 ? 16.046 -11.991 -11.036 1.00 82.81 727 ASN A N 1
ATOM 5784 C CA . ASN A 1 727 ? 15.210 -12.934 -10.292 1.00 82.81 727 ASN A CA 1
ATOM 5785 C C . ASN A 1 727 ? 14.170 -12.247 -9.392 1.00 82.81 727 ASN A C 1
ATOM 5787 O O . ASN A 1 727 ? 13.228 -12.903 -8.966 1.00 82.81 727 ASN A O 1
ATOM 5791 N N . GLN A 1 728 ? 14.302 -10.944 -9.120 1.00 83.25 728 GLN A N 1
ATOM 5792 C CA . GLN A 1 728 ? 13.336 -10.177 -8.318 1.00 83.25 728 GLN A CA 1
ATOM 5793 C C . GLN A 1 728 ? 12.232 -9.511 -9.159 1.00 83.25 728 GLN A C 1
ATOM 5795 O O . GLN A 1 728 ? 11.282 -8.951 -8.610 1.00 83.25 728 GLN A O 1
ATOM 5800 N N . LEU A 1 729 ? 12.309 -9.578 -10.493 1.00 85.31 729 LEU A N 1
ATOM 5801 C CA . LEU A 1 729 ? 11.206 -9.143 -11.358 1.00 85.31 729 LEU A CA 1
ATOM 5802 C C . LEU A 1 729 ? 9.976 -10.034 -11.144 1.00 85.31 729 LEU A C 1
ATOM 5804 O O . LEU A 1 729 ? 10.127 -11.190 -10.758 1.00 85.31 729 LEU A O 1
ATOM 5808 N N . SER A 1 730 ? 8.765 -9.541 -11.401 1.00 84.06 730 SER A N 1
ATOM 5809 C CA . SER A 1 730 ? 7.547 -10.364 -11.299 1.00 84.06 730 SER A CA 1
ATOM 5810 C C . SER A 1 730 ? 7.622 -11.613 -12.186 1.00 84.06 730 SER A C 1
ATOM 5812 O O . SER A 1 730 ? 8.145 -11.553 -13.303 1.00 84.06 730 SER A O 1
ATOM 5814 N N . ALA A 1 731 ? 7.059 -12.731 -11.716 1.00 83.25 731 ALA A N 1
ATOM 5815 C CA . ALA A 1 731 ? 7.139 -14.033 -12.385 1.00 83.25 731 ALA A CA 1
ATOM 5816 C C . ALA A 1 731 ? 6.672 -13.996 -13.851 1.00 83.25 731 ALA A C 1
ATOM 5818 O O . ALA A 1 731 ? 7.255 -14.665 -14.694 1.00 83.25 731 ALA A O 1
ATOM 5819 N N . TRP A 1 732 ? 5.693 -13.150 -14.187 1.00 84.62 732 TRP A N 1
ATOM 5820 C CA . TRP A 1 732 ? 5.191 -13.010 -15.556 1.00 84.62 732 TRP A CA 1
ATOM 5821 C C . TRP A 1 732 ? 6.135 -12.276 -16.525 1.00 84.62 732 TRP A C 1
ATOM 5823 O O . TRP A 1 732 ? 5.989 -12.435 -17.732 1.00 84.62 732 TRP A O 1
ATOM 5833 N N . LEU A 1 733 ? 7.094 -11.481 -16.035 1.00 87.88 733 LEU A N 1
ATOM 5834 C CA . LEU A 1 733 ? 8.082 -10.781 -16.872 1.00 87.88 733 LEU A CA 1
ATOM 5835 C C . LEU A 1 733 ? 9.324 -11.637 -17.139 1.00 87.88 733 LEU A C 1
ATOM 5837 O O . LEU A 1 733 ? 9.939 -11.509 -18.199 1.00 87.88 733 LEU A O 1
ATOM 5841 N N . ARG A 1 734 ? 9.700 -12.500 -16.183 1.00 88.00 734 ARG A N 1
ATOM 5842 C CA . ARG A 1 734 ? 10.942 -13.294 -16.225 1.00 88.00 734 ARG A CA 1
ATOM 5843 C C . ARG A 1 734 ? 11.086 -14.144 -17.501 1.00 88.00 734 ARG A C 1
ATOM 5845 O O . ARG A 1 734 ? 12.174 -14.097 -18.072 1.00 88.00 734 ARG A O 1
ATOM 5852 N N . PRO A 1 735 ? 10.048 -14.849 -18.006 1.00 88.81 735 PRO A N 1
ATOM 5853 C CA . PRO A 1 735 ? 10.165 -15.678 -19.210 1.00 88.81 735 PRO A CA 1
ATOM 5854 C C . PRO A 1 735 ? 10.518 -14.889 -20.475 1.00 88.81 735 PRO A C 1
ATOM 5856 O O . PRO A 1 735 ? 11.097 -15.432 -21.409 1.00 88.81 735 PRO A O 1
ATOM 5859 N N . TYR A 1 736 ? 10.179 -13.598 -20.511 1.00 90.69 736 TYR A N 1
ATOM 5860 C CA . TYR A 1 736 ? 10.360 -12.741 -21.683 1.00 90.69 736 TYR A CA 1
ATOM 5861 C C . TYR A 1 736 ? 11.651 -11.918 -21.640 1.00 90.69 736 TYR A C 1
ATOM 5863 O O . TYR A 1 736 ? 11.961 -11.214 -22.603 1.00 90.69 736 TYR A O 1
ATOM 5871 N N . LEU A 1 737 ? 12.397 -11.981 -20.532 1.00 92.25 737 LEU A N 1
ATOM 5872 C CA . LEU A 1 737 ? 13.577 -11.163 -20.285 1.00 92.25 737 LEU A CA 1
ATOM 5873 C C . LEU A 1 737 ? 14.739 -11.560 -21.203 1.00 92.25 737 LEU A C 1
ATOM 5875 O O . LEU A 1 737 ? 15.343 -12.619 -21.048 1.00 92.25 737 LEU A O 1
ATOM 5879 N N . LYS A 1 738 ? 15.118 -10.661 -22.115 1.00 92.94 738 LYS A N 1
ATOM 5880 C CA . LYS A 1 738 ? 16.307 -10.813 -22.968 1.00 92.94 738 LYS A CA 1
ATOM 5881 C C . LYS A 1 738 ? 17.435 -9.895 -22.513 1.00 92.94 738 LYS A C 1
ATOM 5883 O O . LYS A 1 738 ? 17.209 -8.729 -22.192 1.00 92.94 738 LYS A O 1
ATOM 5888 N N . ARG A 1 739 ? 18.670 -10.400 -22.519 1.00 93.31 739 ARG A N 1
ATOM 5889 C CA . ARG A 1 739 ? 19.862 -9.610 -22.185 1.00 93.31 739 ARG A CA 1
ATOM 5890 C C . ARG A 1 739 ? 20.565 -9.160 -23.457 1.00 93.31 739 ARG A C 1
ATOM 5892 O O . ARG A 1 739 ? 21.008 -10.002 -24.230 1.00 93.31 739 ARG A O 1
ATOM 5899 N N . TYR A 1 740 ? 20.681 -7.852 -23.661 1.00 92.88 740 TYR A N 1
ATOM 5900 C CA . TYR A 1 740 ? 21.378 -7.287 -24.815 1.00 92.88 740 TYR A CA 1
ATOM 5901 C C . TYR A 1 740 ? 22.742 -6.762 -24.381 1.00 92.88 740 TYR A C 1
ATOM 5903 O O . TYR A 1 740 ? 22.822 -5.943 -23.475 1.00 92.88 740 TYR A O 1
ATOM 5911 N N . SER A 1 741 ? 23.820 -7.215 -25.018 1.00 87.56 741 SER A N 1
ATOM 5912 C CA . SER A 1 741 ? 25.176 -6.698 -24.770 1.00 87.56 741 SER A CA 1
ATOM 5913 C C . SER A 1 741 ? 25.543 -5.546 -25.708 1.00 87.56 741 SER A C 1
ATOM 5915 O O . SER A 1 741 ? 26.423 -4.751 -25.390 1.00 87.56 741 SER A O 1
ATOM 5917 N N . LYS A 1 742 ? 24.855 -5.434 -26.853 1.00 91.19 742 LYS A N 1
ATOM 5918 C CA . LYS A 1 742 ? 25.071 -4.400 -27.870 1.00 91.19 742 LYS A CA 1
ATOM 5919 C C . LYS A 1 742 ? 23.796 -3.606 -28.133 1.00 91.19 742 LYS A C 1
ATOM 5921 O O . LYS A 1 742 ? 22.717 -4.173 -28.309 1.00 91.19 742 LYS A O 1
ATOM 5926 N N . PHE A 1 743 ? 23.941 -2.288 -28.265 1.00 92.81 743 PHE A N 1
ATOM 5927 C CA . PHE A 1 743 ? 22.820 -1.380 -28.517 1.00 92.81 743 PHE A CA 1
ATOM 5928 C C . PHE A 1 743 ? 22.112 -1.636 -29.862 1.00 92.81 743 PHE A C 1
ATOM 5930 O O . PHE A 1 743 ? 20.891 -1.526 -29.957 1.00 92.81 743 PHE A O 1
ATOM 5937 N N . GLY A 1 744 ? 22.856 -2.025 -30.904 1.00 92.62 744 GLY A N 1
ATOM 5938 C CA . GLY A 1 744 ? 22.283 -2.315 -32.224 1.00 92.62 744 GLY A CA 1
ATOM 5939 C C . GLY A 1 744 ? 21.301 -3.494 -32.215 1.00 92.62 744 GLY A C 1
ATOM 5940 O O . GLY A 1 744 ? 20.210 -3.390 -32.771 1.00 92.62 744 GLY A O 1
ATOM 5941 N N . GLU A 1 745 ? 21.645 -4.583 -31.521 1.00 93.69 745 GLU A N 1
ATOM 5942 C CA . GLU A 1 745 ? 20.782 -5.769 -31.381 1.00 93.69 745 GLU A CA 1
ATOM 5943 C C . GLU A 1 745 ? 19.487 -5.434 -30.632 1.00 93.69 745 GLU A C 1
ATOM 5945 O O . GLU A 1 745 ? 18.399 -5.862 -31.029 1.00 93.69 745 GLU A O 1
ATOM 5950 N N . PHE A 1 746 ? 19.600 -4.607 -29.588 1.00 95.44 746 PHE A N 1
ATOM 5951 C CA . PHE A 1 746 ? 18.464 -4.060 -28.852 1.00 95.44 746 PHE A CA 1
ATOM 5952 C C . PHE A 1 746 ? 17.512 -3.286 -29.777 1.00 95.44 746 PHE A C 1
ATOM 5954 O O . PHE A 1 746 ? 16.321 -3.597 -29.832 1.00 95.44 746 PHE A O 1
ATOM 5961 N N . VAL A 1 747 ? 18.036 -2.327 -30.551 1.00 94.94 747 VAL A N 1
ATOM 5962 C CA . VAL A 1 747 ? 17.243 -1.503 -31.479 1.00 94.94 747 VAL A CA 1
ATOM 5963 C C . VAL A 1 747 ? 16.539 -2.359 -32.531 1.00 94.94 747 VAL A C 1
ATOM 5965 O O . VAL A 1 747 ? 15.344 -2.178 -32.770 1.00 94.94 747 VAL A O 1
ATOM 5968 N N . MET A 1 748 ? 17.251 -3.312 -33.138 1.00 94.62 748 MET A N 1
ATOM 5969 C CA . MET A 1 748 ? 16.688 -4.201 -34.159 1.00 94.62 748 MET A CA 1
ATOM 5970 C C . MET A 1 748 ? 15.554 -5.066 -33.601 1.00 94.62 748 MET A C 1
ATOM 5972 O O . MET A 1 748 ? 14.494 -5.178 -34.219 1.00 94.62 748 MET A O 1
ATOM 5976 N N . SER A 1 749 ? 15.759 -5.657 -32.422 1.00 95.75 749 SER A N 1
ATOM 5977 C CA . SER A 1 749 ? 14.762 -6.493 -31.748 1.00 95.75 749 SER A CA 1
ATOM 5978 C C . SER A 1 749 ? 13.512 -5.696 -31.364 1.00 95.75 749 SER A C 1
ATOM 5980 O O . SER A 1 749 ? 12.391 -6.136 -31.629 1.00 95.75 749 SER A O 1
ATOM 5982 N N . LEU A 1 750 ? 13.695 -4.494 -30.804 1.00 95.25 750 LEU A N 1
ATOM 5983 C CA . LEU A 1 750 ? 12.597 -3.612 -30.409 1.00 95.25 750 LEU A CA 1
ATOM 5984 C C . LEU A 1 750 ? 11.778 -3.142 -31.621 1.00 95.25 750 LEU A C 1
ATOM 5986 O O . LEU A 1 750 ? 10.548 -3.158 -31.587 1.00 95.25 750 LEU A O 1
ATOM 5990 N N . ALA A 1 751 ? 12.446 -2.771 -32.717 1.00 94.44 751 ALA A N 1
ATOM 5991 C CA . ALA A 1 751 ? 11.775 -2.384 -33.955 1.00 94.44 751 ALA A CA 1
ATOM 5992 C C . ALA A 1 751 ? 10.997 -3.552 -34.573 1.00 94.44 751 ALA A C 1
ATOM 5994 O O . ALA A 1 751 ? 9.848 -3.381 -34.983 1.00 94.44 751 ALA A O 1
ATOM 5995 N N . LYS A 1 752 ? 11.579 -4.760 -34.583 1.00 94.44 752 LYS A N 1
ATOM 5996 C CA . LYS A 1 752 ? 10.894 -5.973 -35.053 1.00 94.44 752 LYS A CA 1
ATOM 5997 C C . LYS A 1 752 ? 9.619 -6.242 -34.253 1.00 94.44 752 LYS A C 1
ATOM 5999 O O . LYS A 1 752 ? 8.593 -6.562 -34.854 1.00 94.44 752 LYS A O 1
ATOM 6004 N N . PHE A 1 753 ? 9.669 -6.079 -32.931 1.00 94.88 753 PHE A N 1
ATOM 6005 C CA . PHE A 1 753 ? 8.502 -6.237 -32.067 1.00 94.88 753 PHE A CA 1
ATOM 6006 C C . PHE A 1 753 ? 7.382 -5.259 -32.435 1.00 94.88 753 PHE A C 1
ATOM 6008 O O . PHE A 1 753 ? 6.291 -5.710 -32.763 1.00 94.88 753 PHE A O 1
ATOM 60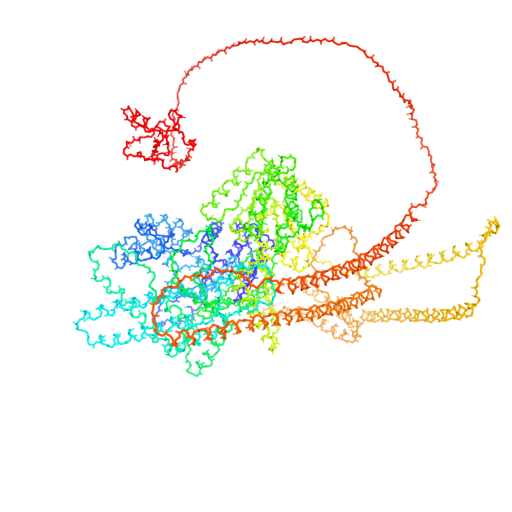15 N N . PHE A 1 754 ? 7.639 -3.947 -32.474 1.00 93.06 754 PHE A N 1
ATOM 6016 C CA . PHE A 1 754 ? 6.579 -2.970 -32.766 1.00 93.06 754 PHE A CA 1
ATOM 6017 C C . PHE A 1 754 ? 6.042 -3.048 -34.202 1.00 93.06 754 PHE A C 1
ATOM 6019 O O . PHE A 1 754 ? 4.850 -2.823 -34.409 1.00 93.06 754 PHE A O 1
ATOM 6026 N N . ASN A 1 755 ? 6.870 -3.441 -35.175 1.00 89.75 755 ASN A N 1
ATOM 6027 C CA . ASN A 1 755 ? 6.412 -3.692 -36.546 1.00 89.75 755 ASN A CA 1
ATOM 6028 C C . ASN A 1 755 ? 5.469 -4.908 -36.631 1.00 89.75 755 ASN A C 1
ATOM 6030 O O . ASN A 1 755 ? 4.488 -4.878 -37.373 1.00 89.75 755 ASN A O 1
ATOM 6034 N N . SER A 1 756 ? 5.747 -5.958 -35.849 1.00 86.69 756 SER A N 1
ATOM 6035 C CA . SER A 1 756 ? 4.932 -7.184 -35.809 1.00 86.69 756 SER A CA 1
ATOM 6036 C C . SER A 1 756 ? 3.678 -7.016 -34.941 1.00 86.69 756 SER A C 1
ATOM 6038 O O . SER A 1 756 ? 2.611 -7.518 -35.267 1.00 86.69 756 SER A O 1
ATOM 6040 N N . ALA A 1 757 ? 3.776 -6.275 -33.837 1.00 78.94 757 ALA A N 1
ATOM 6041 C CA . ALA A 1 757 ? 2.652 -6.025 -32.942 1.00 78.94 757 ALA A CA 1
ATOM 6042 C C . ALA A 1 757 ? 1.640 -5.040 -33.551 1.00 78.94 757 ALA A C 1
ATOM 6044 O O . ALA A 1 757 ? 0.436 -5.190 -33.364 1.00 78.94 757 ALA A O 1
ATOM 6045 N N . GLY A 1 758 ? 2.107 -4.068 -34.347 1.00 64.06 758 GLY A N 1
ATOM 6046 C CA . GLY A 1 758 ? 1.236 -3.147 -35.084 1.00 64.06 758 GLY A CA 1
ATOM 6047 C C . GLY A 1 758 ? 0.357 -3.825 -36.144 1.00 64.06 758 GLY A C 1
ATOM 6048 O O . GLY A 1 758 ? -0.669 -3.263 -36.520 1.00 64.06 758 GLY A O 1
ATOM 6049 N N . SER A 1 759 ? 0.726 -5.032 -36.589 1.00 57.88 759 SER A N 1
ATOM 6050 C CA . SER A 1 759 ? -0.023 -5.842 -37.561 1.00 57.88 759 SER A CA 1
ATOM 6051 C C . SER A 1 759 ? -1.045 -6.795 -36.921 1.00 57.88 759 SER A C 1
ATOM 6053 O O . SER A 1 759 ? -1.883 -7.327 -37.638 1.00 57.88 759 SER A O 1
ATOM 6055 N N . LEU A 1 760 ? -1.075 -6.935 -35.587 1.00 55.09 760 LEU A N 1
ATOM 6056 C CA . LEU A 1 760 ? -2.089 -7.718 -34.854 1.00 55.09 760 LEU A CA 1
ATOM 6057 C C . LEU A 1 760 ? -3.477 -7.038 -34.797 1.00 55.09 760 LEU A C 1
ATOM 6059 O O . LEU A 1 760 ? -4.384 -7.528 -34.132 1.00 55.09 760 LEU A O 1
ATOM 6063 N N . LYS A 1 761 ? -3.660 -5.900 -35.481 1.00 44.53 761 LYS A N 1
ATOM 6064 C CA . LYS A 1 761 ? -4.927 -5.158 -35.569 1.00 44.53 761 LYS A CA 1
ATOM 6065 C C . LYS A 1 761 ? -5.799 -5.592 -36.757 1.00 44.53 761 LYS A C 1
ATOM 6067 O O . LYS A 1 761 ? -6.284 -4.729 -37.473 1.00 44.53 761 LYS A O 1
ATOM 6072 N N . VAL A 1 762 ? -6.011 -6.886 -36.975 1.00 36.34 762 VAL A N 1
ATOM 6073 C CA . VAL A 1 762 ? -7.164 -7.421 -37.727 1.00 36.34 762 VAL A CA 1
ATOM 6074 C C . VAL A 1 762 ? -7.410 -8.833 -37.197 1.00 36.34 762 VAL A C 1
ATOM 6076 O O . VAL A 1 762 ? -6.460 -9.602 -37.126 1.00 36.34 762 VAL A O 1
ATOM 6079 N N . ASP A 1 763 ? -8.643 -9.094 -36.758 1.00 29.06 763 ASP A N 1
ATOM 6080 C CA . ASP A 1 763 ? -9.304 -10.398 -36.526 1.00 29.06 763 ASP A CA 1
ATOM 6081 C C . ASP A 1 763 ? -10.121 -10.373 -35.228 1.00 29.06 763 ASP A C 1
ATOM 6083 O O . ASP A 1 763 ? -9.924 -11.136 -34.285 1.00 29.06 763 ASP A O 1
ATOM 6087 N N . SER A 1 764 ? -11.093 -9.463 -35.189 1.00 29.89 764 SER A N 1
ATOM 6088 C CA . SER A 1 764 ? -12.233 -9.541 -34.281 1.00 29.89 764 SER A CA 1
ATOM 6089 C C . SER A 1 764 ? -13.427 -10.142 -35.026 1.00 29.89 764 SER A C 1
ATOM 6091 O O . SER A 1 764 ? -14.436 -9.468 -35.148 1.00 29.89 764 SER A O 1
ATOM 6093 N N . GLU A 1 765 ? -13.281 -11.341 -35.604 1.00 33.66 765 GLU A N 1
ATOM 6094 C CA . GLU A 1 765 ? -14.378 -12.185 -36.124 1.00 33.66 765 GLU A CA 1
ATOM 6095 C C . GLU A 1 765 ? -13.809 -13.498 -36.713 1.00 33.66 765 GLU A C 1
ATOM 6097 O O . GLU A 1 765 ? -13.589 -13.602 -37.914 1.00 33.66 765 GLU A O 1
ATOM 6102 N N . ALA A 1 766 ? -13.552 -14.519 -35.879 1.00 27.53 766 ALA A N 1
ATOM 6103 C CA . ALA A 1 766 ? -13.436 -15.911 -36.347 1.00 27.53 766 ALA A CA 1
ATOM 6104 C C . ALA A 1 766 ? -13.598 -16.958 -35.220 1.00 27.53 766 ALA A C 1
ATOM 6106 O O . ALA A 1 766 ? -12.672 -17.262 -34.473 1.00 27.53 766 ALA A O 1
ATOM 6107 N N . THR A 1 767 ? -14.779 -17.584 -35.226 1.00 28.42 767 THR A N 1
ATOM 6108 C CA . THR A 1 767 ? -15.089 -18.996 -34.912 1.00 28.42 767 THR A CA 1
ATOM 6109 C C . THR A 1 767 ? -14.981 -19.548 -33.484 1.00 28.42 767 THR A C 1
ATOM 6111 O O . THR A 1 767 ? -13.913 -19.869 -32.971 1.00 28.42 767 THR A O 1
ATOM 6114 N N . GLU A 1 768 ? -16.171 -19.840 -32.947 1.00 34.47 768 GLU A N 1
ATOM 6115 C CA . GLU A 1 768 ? -16.469 -20.954 -32.045 1.00 34.47 768 GLU A CA 1
ATOM 6116 C C . GLU A 1 768 ? -15.747 -22.250 -32.462 1.00 34.47 768 GLU A C 1
ATOM 6118 O O . GLU A 1 768 ? -15.914 -22.740 -33.581 1.00 34.47 768 GLU A O 1
ATOM 6123 N N . LYS A 1 769 ? -15.034 -22.878 -31.523 1.00 25.19 769 LYS A N 1
ATOM 6124 C CA . LYS A 1 769 ? -14.816 -24.329 -31.521 1.00 25.19 769 LYS A CA 1
ATOM 6125 C C . LYS A 1 769 ? -15.111 -24.868 -30.123 1.00 25.19 769 LYS A C 1
ATOM 6127 O O . LYS A 1 769 ? -14.585 -24.372 -29.133 1.00 25.19 769 LYS A O 1
ATOM 6132 N N . LYS A 1 770 ? -15.997 -25.867 -30.065 1.00 22.53 770 LYS A N 1
ATOM 6133 C CA . LYS A 1 770 ? -16.324 -26.644 -28.860 1.00 22.53 770 LYS A CA 1
ATOM 6134 C C . LYS A 1 770 ? -15.083 -27.421 -28.387 1.00 22.53 770 LYS A C 1
ATOM 6136 O O . LYS A 1 770 ? -14.352 -27.911 -29.248 1.00 22.53 770 LYS A O 1
ATOM 6141 N N . PRO A 1 771 ? -14.868 -27.601 -27.072 1.00 24.48 771 PRO A N 1
ATOM 6142 C CA . PRO A 1 771 ? -13.775 -28.428 -26.583 1.00 24.48 771 PRO A CA 1
ATOM 6143 C C . PRO A 1 771 ? -14.074 -29.910 -26.849 1.00 24.48 771 PRO A C 1
ATOM 6145 O O . PRO A 1 771 ? -15.138 -30.421 -26.495 1.00 24.48 771 PRO A O 1
ATOM 6148 N N . VAL A 1 772 ? -13.125 -30.586 -27.496 1.00 22.73 772 VAL A N 1
ATOM 6149 C CA . VAL A 1 772 ? -13.040 -32.047 -27.579 1.00 22.73 772 VAL A CA 1
ATOM 6150 C C . VAL A 1 772 ? -12.295 -32.516 -26.332 1.00 22.73 772 VAL A C 1
ATOM 6152 O O . VAL A 1 772 ? -11.202 -32.035 -26.054 1.00 22.73 772 VAL A O 1
ATOM 6155 N N . ILE A 1 773 ? -12.892 -33.435 -25.574 1.00 23.19 773 ILE A N 1
ATOM 6156 C CA . ILE A 1 773 ? -12.233 -34.126 -24.462 1.00 23.19 773 ILE A CA 1
ATOM 6157 C C . ILE A 1 773 ? -11.348 -35.220 -25.074 1.00 23.19 773 ILE A C 1
ATOM 6159 O O . ILE A 1 773 ? -11.873 -36.165 -25.663 1.00 23.19 773 ILE A O 1
ATOM 6163 N N . LEU A 1 774 ? -10.026 -35.091 -24.957 1.00 24.53 774 LEU A N 1
ATOM 6164 C CA . LEU A 1 774 ? -9.066 -36.153 -25.267 1.00 24.53 774 LEU A CA 1
ATOM 6165 C C . LEU A 1 774 ? -8.663 -36.864 -23.966 1.00 24.53 774 LEU A C 1
ATOM 6167 O O . LEU A 1 774 ? -8.295 -36.236 -22.978 1.00 24.53 774 LEU A O 1
ATOM 6171 N N . LEU A 1 775 ? -8.809 -38.190 -23.962 1.00 26.53 775 LEU A N 1
ATOM 6172 C CA . LEU A 1 775 ? -8.306 -39.105 -22.936 1.00 26.53 775 LEU A CA 1
ATOM 6173 C C . LEU A 1 775 ? -6.863 -39.498 -23.301 1.00 26.53 775 LEU A C 1
ATOM 6175 O O . LEU A 1 775 ? -6.603 -39.858 -24.449 1.00 26.53 775 LEU A O 1
ATOM 6179 N N . ALA A 1 776 ? -5.957 -39.462 -22.320 1.00 27.80 776 ALA A N 1
ATOM 6180 C CA . ALA A 1 776 ? -4.514 -39.673 -22.478 1.00 27.80 776 ALA A CA 1
ATOM 6181 C C . ALA A 1 776 ? -4.122 -41.021 -23.149 1.00 27.80 776 ALA A C 1
ATOM 6183 O O . ALA A 1 776 ? -4.756 -42.054 -22.891 1.00 27.80 776 ALA A O 1
ATOM 6184 N N . PRO A 1 777 ? -3.047 -41.063 -23.970 1.00 31.42 777 PRO A N 1
ATOM 6185 C CA . PRO A 1 777 ? -2.652 -42.248 -24.733 1.00 31.42 777 PRO A CA 1
ATOM 6186 C C . PRO A 1 777 ? -1.759 -43.248 -23.967 1.00 31.42 777 PRO A C 1
ATOM 6188 O O . PRO A 1 777 ? -0.971 -42.920 -23.085 1.00 31.42 777 PRO A O 1
ATOM 6191 N N . SER A 1 778 ? -1.866 -44.519 -24.371 1.00 30.12 778 SER A N 1
ATOM 6192 C CA . SER A 1 778 ? -1.094 -45.670 -23.878 1.00 30.12 778 SER A CA 1
ATOM 6193 C C . SER A 1 778 ? 0.398 -45.614 -24.252 1.00 30.12 778 SER A C 1
ATOM 6195 O O . SER A 1 778 ? 0.738 -45.537 -25.431 1.00 30.12 778 SER A O 1
ATOM 6197 N N . ILE A 1 779 ? 1.300 -45.786 -23.279 1.00 32.56 779 ILE A N 1
ATOM 6198 C CA . ILE A 1 779 ? 2.750 -45.918 -23.514 1.00 32.56 779 ILE A CA 1
ATOM 6199 C C . ILE A 1 779 ? 3.054 -47.293 -24.140 1.00 32.56 779 ILE A C 1
ATOM 6201 O O . ILE A 1 779 ? 2.895 -48.330 -23.493 1.00 32.56 779 ILE A O 1
ATOM 6205 N N . GLN A 1 780 ? 3.516 -47.326 -25.398 1.00 34.12 780 GLN A N 1
ATOM 6206 C CA . GLN A 1 780 ? 3.963 -48.559 -26.061 1.00 34.12 780 GLN A CA 1
ATOM 6207 C C . GLN A 1 780 ? 5.488 -48.795 -25.907 1.00 34.12 780 GLN A C 1
ATOM 6209 O O . GLN A 1 780 ? 6.277 -47.890 -26.186 1.00 34.12 780 GLN A O 1
ATOM 6214 N N . PRO A 1 781 ? 5.947 -50.032 -25.605 1.00 33.69 781 PRO A N 1
ATOM 6215 C CA . PRO A 1 781 ? 7.365 -50.385 -25.395 1.00 33.69 781 PRO A CA 1
ATOM 6216 C C . PRO A 1 781 ? 8.324 -50.175 -26.584 1.00 33.69 781 PRO A C 1
ATOM 6218 O O . PRO A 1 781 ? 9.534 -50.339 -26.432 1.00 33.69 781 PRO A O 1
ATOM 6221 N N . LYS A 1 782 ? 7.823 -49.830 -27.777 1.00 31.88 782 LYS A N 1
ATOM 6222 C CA . LYS A 1 782 ? 8.640 -49.685 -28.995 1.00 31.88 782 LYS A CA 1
ATOM 6223 C C . LYS A 1 782 ? 9.505 -48.414 -29.010 1.00 31.88 782 LYS A C 1
ATOM 6225 O O . LYS A 1 782 ? 10.537 -48.405 -29.676 1.00 31.88 782 LYS A O 1
ATOM 6230 N N . LEU A 1 783 ? 9.156 -47.380 -28.238 1.00 33.78 783 LEU A N 1
ATOM 6231 C CA . LEU A 1 783 ? 9.920 -46.122 -28.194 1.00 33.78 783 LEU A CA 1
ATOM 6232 C C . LEU A 1 783 ? 11.294 -46.264 -27.508 1.00 33.78 783 LEU A C 1
ATOM 6234 O O . LEU A 1 783 ? 12.249 -45.601 -27.911 1.00 33.78 783 LEU A O 1
ATOM 6238 N N . LEU A 1 784 ? 11.453 -47.197 -26.561 1.00 35.19 784 LEU A N 1
ATOM 6239 C CA . LEU A 1 784 ? 12.740 -47.407 -25.878 1.00 35.19 784 LEU A CA 1
ATOM 6240 C C . LEU A 1 784 ? 13.763 -48.187 -26.726 1.00 35.19 784 LEU A C 1
ATOM 6242 O O . LEU A 1 784 ? 14.969 -48.063 -26.520 1.00 35.19 784 LEU A O 1
ATOM 6246 N N . GLN A 1 785 ? 13.297 -48.990 -27.686 1.00 33.47 785 GLN A N 1
ATOM 6247 C CA . GLN A 1 785 ? 14.162 -49.819 -28.530 1.00 33.47 785 GLN A CA 1
ATOM 6248 C C . GLN A 1 785 ? 14.777 -49.011 -29.687 1.00 33.47 785 GLN A C 1
ATOM 6250 O O . GLN A 1 785 ? 15.932 -49.239 -30.054 1.00 33.47 785 GLN A O 1
ATOM 6255 N N . ASN A 1 786 ? 14.054 -47.998 -30.181 1.00 33.53 786 ASN A N 1
ATOM 6256 C CA . ASN A 1 786 ? 14.527 -47.101 -31.239 1.00 33.53 786 ASN A CA 1
ATOM 6257 C C . ASN A 1 786 ? 15.583 -46.104 -30.739 1.00 33.53 786 ASN A C 1
ATOM 6259 O O . ASN A 1 786 ? 16.562 -45.859 -31.438 1.00 33.53 786 ASN A O 1
ATOM 6263 N N . ALA A 1 787 ? 15.471 -45.606 -29.501 1.00 34.16 787 ALA A N 1
ATOM 6264 C CA . ALA A 1 787 ? 16.462 -44.690 -28.924 1.00 34.16 787 ALA A CA 1
ATOM 6265 C C . ALA A 1 787 ? 17.868 -45.316 -28.777 1.00 34.16 787 ALA A C 1
ATOM 6267 O O . ALA A 1 787 ? 18.873 -44.603 -28.736 1.00 34.16 787 ALA A O 1
ATOM 6268 N N . TYR A 1 788 ? 17.958 -46.651 -28.729 1.00 36.62 788 TYR A N 1
ATOM 6269 C CA . TYR A 1 788 ? 19.225 -47.367 -28.561 1.00 36.62 788 TYR A CA 1
ATOM 6270 C C . TYR A 1 788 ? 19.914 -47.710 -29.894 1.00 36.62 788 TYR A C 1
ATOM 6272 O O . TYR A 1 788 ? 21.141 -47.663 -29.982 1.00 36.62 788 TYR A O 1
ATOM 6280 N N . GLN A 1 789 ? 19.152 -47.996 -30.956 1.00 33.91 789 GLN A N 1
ATOM 6281 C CA . GLN A 1 789 ? 19.722 -48.301 -32.277 1.00 33.91 789 GLN A CA 1
ATOM 6282 C C . GLN A 1 789 ? 20.370 -47.067 -32.928 1.00 33.91 789 GLN A C 1
ATOM 6284 O O . GLN A 1 789 ? 21.421 -47.184 -33.560 1.00 33.91 789 GLN A O 1
ATOM 6289 N N . THR A 1 790 ? 19.827 -45.869 -32.692 1.00 34.09 790 THR A N 1
ATOM 6290 C CA . THR A 1 790 ? 20.352 -44.619 -33.269 1.00 34.09 790 THR A CA 1
ATOM 6291 C C . THR A 1 790 ? 21.682 -44.182 -32.641 1.00 34.09 790 THR A C 1
ATOM 6293 O O . THR A 1 790 ? 22.536 -43.627 -33.330 1.00 34.09 790 THR A O 1
ATOM 6296 N N . LYS A 1 791 ? 21.916 -44.479 -31.352 1.00 34.22 791 LYS A N 1
ATOM 6297 C CA . LYS A 1 791 ? 23.191 -44.160 -30.676 1.00 34.22 791 LYS A CA 1
ATOM 6298 C C . LYS A 1 791 ? 24.302 -45.170 -30.980 1.00 34.22 791 LYS A C 1
ATOM 6300 O O . LYS A 1 791 ? 25.450 -44.758 -31.118 1.00 34.22 791 LYS A O 1
ATOM 6305 N N . ALA A 1 792 ? 23.983 -46.455 -31.162 1.00 32.84 792 ALA A N 1
ATOM 6306 C CA . ALA A 1 792 ? 24.976 -47.467 -31.540 1.00 32.84 792 ALA A CA 1
ATOM 6307 C C . ALA A 1 792 ? 25.559 -47.226 -32.948 1.00 32.84 792 ALA A C 1
ATOM 6309 O O . ALA A 1 792 ? 26.760 -47.387 -33.156 1.00 32.84 792 ALA A O 1
ATOM 6310 N N . HIS A 1 793 ? 24.739 -46.752 -33.895 1.00 34.66 793 HIS A N 1
ATOM 6311 C CA . HIS A 1 793 ? 25.185 -46.498 -35.268 1.00 34.66 793 HIS A CA 1
ATOM 6312 C C . HIS A 1 793 ? 26.126 -45.279 -35.398 1.00 34.66 793 HIS A C 1
ATOM 6314 O O . HIS A 1 793 ? 26.983 -45.248 -36.286 1.00 34.66 793 HIS A O 1
ATOM 6320 N N . ASN A 1 794 ? 26.011 -44.290 -34.503 1.00 36.56 794 ASN A N 1
ATOM 6321 C CA . ASN A 1 794 ? 26.860 -43.093 -34.520 1.00 36.56 794 ASN A CA 1
ATOM 6322 C C . ASN A 1 794 ? 28.274 -43.354 -33.974 1.00 36.56 794 ASN A C 1
ATOM 6324 O O . ASN A 1 794 ? 29.230 -42.775 -34.484 1.00 36.56 794 ASN A O 1
ATOM 6328 N N . VAL A 1 795 ? 28.429 -44.285 -33.027 1.00 36.25 795 VAL A N 1
ATOM 6329 C CA . VAL A 1 795 ? 29.745 -44.657 -32.473 1.00 36.25 795 VAL A CA 1
ATOM 6330 C C . VAL A 1 795 ? 30.597 -45.410 -33.505 1.00 36.25 795 VAL A C 1
ATOM 6332 O O . VAL A 1 795 ? 31.777 -45.109 -33.670 1.00 36.25 795 VAL A O 1
ATOM 6335 N N . GLU A 1 796 ? 29.996 -46.302 -34.301 1.00 36.84 796 GLU A N 1
ATOM 6336 C CA . GLU A 1 796 ? 30.709 -46.996 -35.390 1.00 36.84 796 GLU A CA 1
ATOM 6337 C C . GLU A 1 796 ? 31.157 -46.055 -36.527 1.00 36.84 796 GLU A C 1
ATOM 6339 O O . GLU A 1 796 ? 32.108 -46.357 -37.257 1.00 36.84 796 GLU A O 1
ATOM 6344 N N . LYS A 1 797 ? 30.482 -44.909 -36.706 1.00 36.44 797 LYS A N 1
ATOM 6345 C CA . LYS A 1 797 ? 30.871 -43.888 -37.694 1.00 36.44 797 LYS A CA 1
ATOM 6346 C C . LYS A 1 797 ? 32.076 -43.068 -37.237 1.00 36.44 797 LYS A C 1
ATOM 6348 O O . LYS A 1 797 ? 32.905 -42.727 -38.082 1.00 36.44 797 LYS A O 1
ATOM 6353 N N . GLU A 1 798 ? 32.201 -42.784 -35.943 1.00 38.69 798 GLU A N 1
ATOM 6354 C CA . GLU A 1 798 ? 33.363 -42.067 -35.405 1.00 38.69 798 GLU A CA 1
ATOM 6355 C C . GLU A 1 798 ? 34.622 -42.943 -35.377 1.00 38.69 798 GLU A C 1
ATOM 6357 O O . GLU A 1 798 ? 35.682 -42.487 -35.809 1.00 38.69 798 GLU A O 1
ATOM 6362 N N . GLU A 1 799 ? 34.504 -44.234 -35.039 1.00 39.12 799 GLU A N 1
ATOM 6363 C CA . GLU A 1 799 ? 35.643 -45.172 -35.067 1.00 39.12 799 GLU A CA 1
ATOM 6364 C C . GLU A 1 799 ? 36.252 -45.338 -36.473 1.00 39.12 799 GLU A C 1
ATOM 6366 O O . GLU A 1 799 ? 37.467 -45.499 -36.628 1.00 39.12 799 GLU A O 1
ATOM 6371 N N . LYS A 1 800 ? 35.429 -45.259 -37.528 1.00 39.88 800 LYS A N 1
ATOM 6372 C CA . LYS A 1 800 ? 35.906 -45.304 -38.922 1.00 39.88 800 LYS A CA 1
ATOM 6373 C C . LYS A 1 800 ? 36.565 -44.000 -39.369 1.00 39.88 800 LYS A C 1
ATOM 6375 O O . LYS A 1 800 ? 37.397 -44.031 -40.276 1.00 39.88 800 LYS A O 1
ATOM 6380 N N . LYS A 1 801 ? 36.214 -42.869 -38.752 1.00 39.53 801 LYS A N 1
ATOM 6381 C CA . LYS A 1 801 ? 36.751 -41.549 -39.098 1.00 39.53 801 LYS A CA 1
ATOM 6382 C C . LYS A 1 801 ? 38.138 -41.335 -38.484 1.00 39.53 801 LYS A C 1
ATOM 6384 O O . LYS A 1 801 ? 39.042 -40.898 -39.189 1.00 39.53 801 LYS A O 1
ATOM 6389 N N . GLU A 1 802 ? 38.346 -41.767 -37.238 1.00 42.00 802 GLU A N 1
ATOM 6390 C CA . GLU A 1 802 ? 39.659 -41.673 -36.577 1.00 42.00 802 GLU A CA 1
ATOM 6391 C C . GLU A 1 802 ? 40.711 -42.628 -37.162 1.00 42.00 802 GLU A C 1
ATOM 6393 O O . GLU A 1 802 ? 41.890 -42.276 -37.232 1.00 42.00 802 GLU A O 1
ATOM 6398 N N . LYS A 1 803 ? 40.314 -43.821 -37.633 1.00 42.69 803 LYS A N 1
ATOM 6399 C CA . LYS A 1 803 ? 41.248 -44.729 -38.327 1.00 42.69 803 LYS A CA 1
ATOM 6400 C C . LYS A 1 803 ? 41.765 -44.137 -39.639 1.00 42.69 803 LYS A C 1
ATOM 6402 O O . LYS A 1 803 ? 42.955 -44.239 -39.918 1.00 42.69 803 LYS A O 1
ATOM 6407 N N . LYS A 1 804 ? 40.900 -43.448 -40.390 1.00 40.34 804 LYS A N 1
ATOM 6408 C CA . LYS A 1 804 ? 41.263 -42.810 -41.663 1.00 40.34 804 LYS A CA 1
ATOM 6409 C C . LYS A 1 804 ? 42.221 -41.628 -41.479 1.00 40.34 804 LYS A C 1
ATOM 6411 O O . LYS A 1 804 ? 43.146 -41.458 -42.265 1.00 40.34 804 LYS A O 1
ATOM 6416 N N . GLU A 1 805 ? 42.050 -40.856 -40.405 1.00 45.25 805 GLU A N 1
ATOM 6417 C CA . GLU A 1 805 ? 42.942 -39.729 -40.088 1.00 45.25 805 GLU A CA 1
ATOM 6418 C C . GLU A 1 805 ? 44.322 -40.161 -39.568 1.00 45.25 805 GLU A C 1
ATOM 6420 O O . GLU A 1 805 ? 45.288 -39.399 -39.682 1.00 45.25 805 GLU A O 1
ATOM 6425 N N . LYS A 1 806 ? 44.442 -41.369 -38.998 1.00 41.94 806 LYS A N 1
ATOM 6426 C CA . LYS A 1 806 ? 45.743 -41.939 -38.615 1.00 41.94 806 LYS A CA 1
ATOM 6427 C C . LYS A 1 806 ? 46.528 -42.437 -39.828 1.00 41.94 806 LYS A C 1
ATOM 6429 O O . LYS A 1 806 ? 47.719 -42.146 -39.908 1.00 41.94 806 LYS A O 1
ATOM 6434 N N . GLU A 1 807 ? 45.867 -43.084 -40.787 1.00 40.25 807 GLU A N 1
ATOM 6435 C CA . GLU A 1 807 ? 46.507 -43.557 -42.025 1.00 40.25 807 GLU A CA 1
ATOM 6436 C C . GLU A 1 807 ? 46.996 -42.384 -42.907 1.00 40.25 807 GLU A C 1
ATOM 6438 O O . GLU A 1 807 ? 48.127 -42.410 -43.389 1.00 40.25 807 GLU A O 1
ATOM 6443 N N . GLU A 1 808 ? 46.240 -41.280 -43.011 1.00 42.91 808 GLU A N 1
ATOM 6444 C CA . GLU A 1 808 ? 46.659 -40.092 -43.788 1.00 42.91 808 GLU A CA 1
ATOM 6445 C C . GLU A 1 808 ? 47.831 -39.301 -43.171 1.00 42.91 808 GLU A C 1
ATOM 6447 O O . GLU A 1 808 ? 48.506 -38.530 -43.864 1.00 42.91 808 GLU A O 1
ATOM 6452 N N . LYS A 1 809 ? 48.087 -39.454 -41.865 1.00 44.22 809 LYS A N 1
ATOM 6453 C CA . LYS A 1 809 ? 49.193 -38.765 -41.177 1.00 44.22 809 LYS A CA 1
ATOM 6454 C C . LYS A 1 809 ? 50.521 -39.508 -41.284 1.00 44.22 809 LYS A C 1
ATOM 6456 O O . LYS A 1 809 ? 51.563 -38.852 -41.230 1.00 44.22 809 LYS A O 1
ATOM 6461 N N . GLU A 1 810 ? 50.505 -40.827 -41.458 1.00 38.56 810 GLU A N 1
ATOM 6462 C CA . GLU A 1 810 ? 51.731 -41.597 -41.701 1.00 38.56 810 GLU A CA 1
ATOM 6463 C C . GLU A 1 810 ? 52.232 -41.431 -43.143 1.00 38.56 810 GLU A C 1
ATOM 6465 O O . GLU A 1 810 ? 53.439 -41.327 -43.357 1.00 38.56 810 GLU A O 1
ATOM 6470 N N . GLU A 1 811 ? 51.336 -41.237 -44.115 1.00 36.59 811 GLU A N 1
ATOM 6471 C CA . GLU A 1 811 ? 51.711 -41.103 -45.531 1.00 36.59 811 GLU A CA 1
ATOM 6472 C C . GLU A 1 811 ? 52.388 -39.758 -45.887 1.00 36.59 811 GLU A C 1
ATOM 6474 O O . GLU A 1 811 ? 53.080 -39.646 -46.898 1.00 36.59 811 GLU A O 1
ATOM 6479 N N . LYS A 1 812 ? 52.255 -38.726 -45.037 1.00 42.78 812 LYS A N 1
ATOM 6480 C CA . LYS A 1 812 ? 52.837 -37.383 -45.264 1.00 42.78 812 LYS A CA 1
ATOM 6481 C C . LYS A 1 812 ? 54.241 -37.177 -44.681 1.00 42.78 812 LYS A C 1
ATOM 6483 O O . LYS A 1 812 ? 54.791 -36.084 -44.821 1.00 42.78 812 LYS A O 1
ATOM 6488 N N . LYS A 1 813 ? 54.836 -38.186 -44.031 1.00 40.00 813 LYS A N 1
ATOM 6489 C CA . LYS A 1 813 ? 56.188 -38.088 -43.440 1.00 40.00 813 LYS A CA 1
ATOM 6490 C C . LYS A 1 813 ? 57.331 -38.564 -44.340 1.00 40.00 813 LYS A C 1
ATOM 6492 O O . LYS A 1 813 ? 58.487 -38.324 -43.999 1.00 40.00 813 LYS A O 1
ATOM 6497 N N . GLU A 1 814 ? 57.046 -39.144 -45.500 1.00 38.62 814 GLU A N 1
ATOM 6498 C CA . GLU A 1 814 ? 58.054 -39.461 -46.516 1.00 38.62 814 GLU A CA 1
ATOM 6499 C C . GLU A 1 814 ? 57.862 -38.582 -47.758 1.00 38.62 814 GLU A C 1
ATOM 6501 O O . GLU A 1 814 ? 56.775 -38.572 -48.326 1.00 38.62 814 GLU A O 1
ATOM 6506 N N . LYS A 1 815 ? 58.952 -37.933 -48.217 1.00 33.91 815 LYS A N 1
ATOM 6507 C CA . LYS A 1 815 ? 59.105 -36.970 -49.347 1.00 33.91 815 LYS A CA 1
ATOM 6508 C C . LYS A 1 815 ? 59.092 -35.513 -48.836 1.00 33.91 815 LYS A C 1
ATOM 6510 O O . LYS A 1 815 ? 58.079 -35.055 -48.342 1.00 33.91 815 LYS A O 1
ATOM 6515 N N . ARG A 1 816 ? 60.137 -34.678 -48.950 1.00 33.97 816 ARG A N 1
ATOM 6516 C CA . ARG A 1 816 ? 61.203 -34.532 -49.970 1.00 33.97 816 ARG A CA 1
ATOM 6517 C C . ARG A 1 816 ? 62.228 -33.433 -49.510 1.00 33.97 816 ARG A C 1
ATOM 6519 O O . ARG A 1 816 ? 62.093 -32.990 -48.374 1.00 33.97 816 ARG A O 1
ATOM 6526 N N . PRO A 1 817 ? 63.271 -33.037 -50.287 1.00 42.78 817 PRO A N 1
ATOM 6527 C CA . PRO A 1 817 ? 64.662 -32.997 -49.822 1.00 42.78 817 PRO A CA 1
ATOM 6528 C C . PRO A 1 817 ? 65.341 -31.602 -49.747 1.00 42.78 817 PRO A C 1
ATOM 6530 O O . PRO A 1 817 ? 64.744 -30.563 -50.000 1.00 42.78 817 PRO A O 1
ATOM 6533 N N . VAL A 1 818 ? 66.625 -31.691 -49.383 1.00 40.34 818 VAL A N 1
ATOM 6534 C CA . VAL A 1 818 ? 67.758 -30.754 -49.207 1.00 40.34 818 VAL A CA 1
ATOM 6535 C C . VAL A 1 818 ? 68.075 -29.825 -50.397 1.00 40.34 818 VAL A C 1
ATOM 6537 O O . VAL A 1 818 ? 68.042 -30.307 -51.520 1.00 40.34 818 VAL A O 1
ATOM 6540 N N . GLU A 1 819 ? 68.500 -28.571 -50.122 1.00 33.25 819 GLU A N 1
ATOM 6541 C CA . GLU A 1 819 ? 69.624 -27.796 -50.744 1.00 33.25 819 GLU A CA 1
ATOM 6542 C C . GLU A 1 819 ? 69.690 -26.356 -50.151 1.00 33.25 819 GLU A C 1
ATOM 6544 O O . GLU A 1 819 ? 68.660 -25.703 -50.035 1.00 33.25 819 GLU A O 1
ATOM 6549 N N . ARG A 1 820 ? 70.768 -25.964 -49.429 1.00 34.22 820 ARG A N 1
ATOM 6550 C CA . ARG A 1 820 ? 71.983 -25.169 -49.817 1.00 34.22 820 ARG A CA 1
ATOM 6551 C C . ARG A 1 820 ? 71.676 -23.723 -50.280 1.00 34.22 820 ARG A C 1
ATOM 6553 O O . ARG A 1 820 ? 70.786 -23.559 -51.089 1.00 34.22 820 ARG A O 1
ATOM 6560 N N . ILE A 1 821 ? 72.386 -22.632 -49.952 1.00 35.81 821 ILE A N 1
ATOM 6561 C CA . ILE A 1 821 ? 73.584 -22.246 -49.160 1.00 35.81 821 ILE A CA 1
ATOM 6562 C C . ILE A 1 821 ? 73.603 -20.684 -49.191 1.00 35.81 821 ILE A C 1
ATOM 6564 O O . ILE A 1 821 ? 73.096 -20.118 -50.151 1.00 35.81 821 ILE A O 1
ATOM 6568 N N . GLU A 1 822 ? 73.974 -19.949 -48.130 1.00 29.39 822 GLU A N 1
ATOM 6569 C CA . GLU A 1 822 ? 75.176 -19.072 -47.946 1.00 29.39 822 GLU A CA 1
ATOM 6570 C C . GLU A 1 822 ? 74.655 -17.816 -47.188 1.00 29.39 822 GLU A C 1
ATOM 6572 O O . GLU A 1 822 ? 73.531 -17.405 -47.440 1.00 29.39 822 GLU A O 1
ATOM 6577 N N . SER A 1 823 ? 75.296 -17.138 -46.230 1.00 30.61 823 SER A N 1
ATOM 6578 C CA . SER A 1 823 ? 76.688 -17.076 -45.782 1.00 30.61 823 SER A CA 1
ATOM 6579 C C . SER A 1 823 ? 76.791 -16.461 -44.362 1.00 30.61 823 SER A C 1
ATOM 6581 O O . SER A 1 823 ? 76.325 -15.352 -44.129 1.00 30.61 823 SER A O 1
ATOM 6583 N N . LEU A 1 824 ? 77.438 -17.200 -43.456 1.00 36.34 824 LEU A N 1
ATOM 6584 C CA . LEU A 1 824 ? 78.475 -16.847 -42.459 1.00 36.34 824 LEU A CA 1
ATOM 6585 C C . LEU A 1 824 ? 78.492 -15.525 -41.642 1.00 36.34 824 LEU A C 1
ATOM 6587 O O . LEU A 1 824 ? 78.522 -14.436 -42.206 1.00 36.34 824 LEU A O 1
ATOM 6591 N N . LYS A 1 825 ? 78.802 -15.741 -40.339 1.00 30.80 825 LYS A N 1
ATOM 6592 C CA . LYS A 1 825 ? 79.565 -14.961 -39.313 1.00 30.80 825 LYS A CA 1
ATOM 6593 C C . LYS A 1 825 ? 78.683 -14.636 -38.089 1.00 30.80 825 LYS A C 1
ATOM 6595 O O . LYS A 1 825 ? 77.676 -13.976 -38.252 1.00 30.80 825 LYS A O 1
ATOM 6600 N N . GLU A 1 826 ? 78.913 -15.104 -36.857 1.00 32.66 826 GLU A N 1
ATOM 6601 C CA . GLU A 1 826 ? 80.130 -15.491 -36.128 1.00 32.66 826 GLU A CA 1
ATOM 6602 C C . GLU A 1 826 ? 79.856 -16.561 -35.039 1.00 32.66 826 GLU A C 1
ATOM 6604 O O . GLU A 1 826 ? 78.772 -16.653 -34.468 1.00 32.66 826 GLU A O 1
ATOM 6609 N N . ARG A 1 827 ? 80.899 -17.368 -34.804 1.00 44.41 827 ARG A N 1
ATOM 6610 C CA . ARG A 1 827 ? 81.186 -18.341 -33.723 1.00 44.41 827 ARG A CA 1
ATOM 6611 C C . ARG A 1 827 ? 81.222 -17.677 -32.335 1.00 44.41 827 ARG A C 1
ATOM 6613 O O . ARG A 1 827 ? 81.360 -16.467 -32.278 1.00 44.41 827 ARG A O 1
ATOM 6620 N N . GLU A 1 828 ? 81.267 -18.313 -31.164 1.00 41.75 828 GLU A N 1
ATOM 6621 C CA . GLU A 1 828 ? 81.194 -19.662 -30.556 1.00 41.75 828 GLU A CA 1
ATOM 6622 C C . GLU A 1 828 ? 81.142 -19.331 -29.035 1.00 41.75 828 GLU A C 1
ATOM 6624 O O . GLU A 1 828 ? 81.723 -18.333 -28.623 1.00 41.75 828 GLU A O 1
ATOM 6629 N N . GLU A 1 829 ? 80.406 -20.037 -28.166 1.00 37.50 829 GLU A N 1
ATOM 6630 C CA . GLU A 1 829 ? 81.037 -20.973 -27.219 1.00 37.50 829 GLU A CA 1
ATOM 6631 C C . GLU A 1 829 ? 80.029 -21.713 -26.303 1.00 37.50 829 GLU A C 1
ATOM 6633 O O . GLU A 1 829 ? 79.018 -21.164 -25.872 1.00 37.50 829 GLU A O 1
ATOM 6638 N N . LYS A 1 830 ? 80.465 -22.923 -25.905 1.00 37.31 830 LYS A N 1
ATOM 6639 C CA . LYS A 1 830 ? 80.133 -23.745 -24.716 1.00 37.31 830 LYS A CA 1
ATOM 6640 C C . LYS A 1 830 ? 79.098 -24.880 -24.826 1.00 37.31 830 LYS A C 1
ATOM 6642 O O . LYS A 1 830 ? 77.895 -24.759 -24.615 1.00 37.31 830 LYS A O 1
ATOM 6647 N N . ARG A 1 831 ? 79.688 -26.065 -25.051 1.00 50.72 831 ARG A N 1
ATOM 6648 C CA . ARG A 1 831 ? 79.211 -27.424 -24.751 1.00 50.72 831 ARG A CA 1
ATOM 6649 C C . ARG A 1 831 ? 78.763 -27.548 -23.283 1.00 50.72 831 ARG A C 1
ATOM 6651 O O . ARG A 1 831 ? 79.529 -27.230 -22.383 1.00 50.72 831 ARG A O 1
ATOM 6658 N N . GLY A 1 832 ? 77.558 -28.082 -23.077 1.00 42.97 832 GLY A N 1
ATOM 6659 C CA . GLY A 1 832 ? 77.001 -28.432 -21.758 1.00 42.97 832 GLY A CA 1
ATOM 6660 C C . GLY A 1 832 ? 75.567 -28.995 -21.772 1.00 42.97 832 GLY A C 1
ATOM 6661 O O . GLY A 1 832 ? 75.108 -29.521 -20.768 1.00 42.97 832 GLY A O 1
ATOM 6662 N N . GLY A 1 833 ? 74.841 -28.930 -22.899 1.00 44.56 833 GLY A N 1
ATOM 6663 C CA . GLY A 1 833 ? 73.398 -29.232 -22.932 1.00 44.56 833 GLY A CA 1
ATOM 6664 C C . GLY A 1 833 ? 72.953 -30.603 -23.462 1.00 44.56 833 GLY A C 1
ATOM 6665 O O . GLY A 1 833 ? 71.758 -30.882 -23.424 1.00 44.56 833 GLY A O 1
ATOM 6666 N N . LYS A 1 834 ? 73.845 -31.461 -23.982 1.00 47.66 834 LYS A N 1
ATOM 6667 C CA . LYS A 1 834 ? 73.402 -32.666 -24.718 1.00 47.66 834 LYS A CA 1
ATOM 6668 C C . LYS A 1 834 ? 72.920 -33.823 -23.832 1.00 47.66 834 LYS A C 1
ATOM 6670 O O . LYS A 1 834 ? 71.932 -34.450 -24.186 1.00 47.66 834 LYS A O 1
ATOM 6675 N N . GLU A 1 835 ? 73.509 -34.054 -22.660 1.00 50.12 835 GLU A N 1
ATOM 6676 C CA . GLU A 1 835 ? 73.089 -35.174 -21.791 1.00 50.12 835 GLU A CA 1
ATOM 6677 C C . GLU A 1 835 ? 71.784 -34.906 -21.020 1.00 50.12 835 GLU A C 1
ATOM 6679 O O . GLU A 1 835 ? 71.032 -35.833 -20.717 1.00 50.12 835 GLU A O 1
ATOM 6684 N N . LYS A 1 836 ? 71.464 -33.636 -20.737 1.00 49.72 836 LYS A N 1
ATOM 6685 C CA . LYS A 1 836 ? 70.240 -33.267 -20.006 1.00 49.72 836 LYS A CA 1
ATOM 6686 C C . LYS A 1 836 ? 68.980 -33.439 -20.863 1.00 49.72 836 LYS A C 1
ATOM 6688 O O . LYS A 1 836 ? 67.969 -33.938 -20.376 1.00 49.72 836 LYS A O 1
ATOM 6693 N N . ALA A 1 837 ? 69.069 -33.101 -22.149 1.00 55.09 837 ALA A N 1
ATOM 6694 C CA . ALA A 1 837 ? 67.954 -33.223 -23.087 1.00 55.09 837 ALA A CA 1
ATOM 6695 C C . ALA A 1 837 ? 67.546 -34.687 -23.342 1.00 55.09 837 ALA A C 1
ATOM 6697 O O . ALA A 1 837 ? 66.376 -34.980 -23.586 1.00 55.09 837 ALA A O 1
ATOM 6698 N N . GLU A 1 838 ? 68.497 -35.618 -23.264 1.00 60.75 838 GLU A N 1
ATOM 6699 C CA . GLU A 1 838 ? 68.246 -37.030 -23.558 1.00 60.75 838 GLU A CA 1
ATOM 6700 C C . GLU A 1 838 ? 67.589 -37.764 -22.375 1.00 60.75 838 GLU A C 1
ATOM 6702 O O . GLU A 1 838 ? 66.675 -38.568 -22.578 1.00 60.75 838 GLU A O 1
ATOM 6707 N N . ARG A 1 839 ? 67.941 -37.397 -21.131 1.00 58.44 839 ARG A N 1
ATOM 6708 C CA . ARG A 1 839 ? 67.248 -37.878 -19.919 1.00 58.44 839 ARG A CA 1
ATOM 6709 C C . ARG A 1 839 ? 65.807 -37.373 -19.822 1.00 58.44 839 ARG A C 1
ATOM 6711 O O . ARG A 1 839 ? 64.907 -38.170 -19.567 1.00 58.44 839 ARG A O 1
ATOM 6718 N N . GLU A 1 840 ? 65.564 -36.092 -20.102 1.00 60.84 840 GLU A N 1
ATOM 6719 C CA . GLU A 1 840 ? 64.206 -35.521 -20.066 1.00 60.84 840 GLU A CA 1
ATOM 6720 C C . GLU A 1 840 ? 63.274 -36.153 -21.115 1.00 60.84 840 GLU A C 1
ATOM 6722 O O . GLU A 1 840 ? 62.067 -36.281 -20.893 1.00 60.84 840 GLU A O 1
ATOM 6727 N N . LYS A 1 841 ? 63.823 -36.609 -22.249 1.00 65.38 841 LYS A N 1
ATOM 6728 C CA . LYS A 1 841 ? 63.048 -37.280 -23.299 1.00 65.38 841 LYS A CA 1
ATOM 6729 C C . LYS A 1 841 ? 62.604 -38.689 -22.891 1.00 65.38 841 LYS A C 1
ATOM 6731 O O . LYS A 1 841 ? 61.461 -39.061 -23.159 1.00 65.38 841 LYS A O 1
ATOM 6736 N N . GLN A 1 842 ? 63.466 -39.455 -22.218 1.00 63.19 842 GLN A N 1
ATOM 6737 C CA . GLN A 1 842 ? 63.117 -40.798 -21.733 1.00 63.19 842 GLN A CA 1
ATOM 6738 C C . GLN A 1 842 ? 62.090 -40.761 -20.592 1.00 63.19 842 GLN A C 1
ATOM 6740 O O . GLN A 1 842 ? 61.227 -41.636 -20.504 1.00 63.19 842 GLN A O 1
ATOM 6745 N N . GLU A 1 843 ? 62.139 -39.736 -19.742 1.00 62.88 843 GLU A N 1
ATOM 6746 C CA . GLU A 1 843 ? 61.202 -39.593 -18.627 1.00 62.88 843 GLU A CA 1
ATOM 6747 C C . GLU A 1 843 ? 59.790 -39.208 -19.095 1.00 62.88 843 GLU A C 1
ATOM 6749 O O . GLU A 1 843 ? 58.805 -39.785 -18.628 1.00 62.88 843 GLU A O 1
ATOM 6754 N N . ARG A 1 844 ? 59.678 -38.338 -20.111 1.00 59.03 844 ARG A N 1
ATOM 6755 C CA . ARG A 1 844 ? 58.385 -38.000 -20.734 1.00 59.03 844 ARG A CA 1
ATOM 6756 C C . ARG A 1 844 ? 57.707 -39.210 -21.378 1.00 59.03 844 ARG A C 1
ATOM 6758 O O . ARG A 1 844 ? 56.514 -39.413 -21.170 1.00 59.03 844 ARG A O 1
ATOM 6765 N N . GLN A 1 845 ? 58.466 -40.065 -22.066 1.00 64.50 845 GLN A N 1
ATOM 6766 C CA . GLN A 1 845 ? 57.910 -41.272 -22.694 1.00 64.50 845 GLN A CA 1
ATOM 6767 C C . GLN A 1 845 ? 57.374 -42.290 -21.674 1.00 64.50 845 GLN A C 1
ATOM 6769 O O . GLN A 1 845 ? 56.376 -42.962 -21.935 1.00 64.50 845 GLN A O 1
ATOM 6774 N N . ARG A 1 846 ? 57.989 -42.394 -20.487 1.00 63.25 846 ARG A N 1
ATOM 6775 C CA . ARG A 1 846 ? 57.470 -43.250 -19.403 1.00 63.25 846 ARG A CA 1
ATOM 6776 C C . ARG A 1 846 ? 56.186 -42.689 -18.788 1.00 63.25 846 ARG A C 1
ATOM 6778 O O . ARG A 1 846 ? 55.278 -43.456 -18.469 1.00 63.25 846 ARG A O 1
ATOM 6785 N N . GLN A 1 847 ? 56.090 -41.366 -18.646 1.00 57.16 847 GLN A N 1
ATOM 6786 C CA . GLN A 1 847 ? 54.899 -40.709 -18.099 1.00 57.16 847 GLN A CA 1
ATOM 6787 C C . GLN A 1 847 ? 53.692 -40.776 -19.049 1.00 57.16 847 GLN A C 1
ATOM 6789 O O . GLN A 1 847 ? 52.562 -40.900 -18.575 1.00 57.16 847 GLN A O 1
ATOM 6794 N N . GLU A 1 848 ? 53.912 -40.746 -20.366 1.00 63.62 848 GLU A N 1
ATOM 6795 C CA . GLU A 1 848 ? 52.840 -40.896 -21.363 1.00 63.62 848 GLU A CA 1
ATOM 6796 C C . GLU A 1 848 ? 52.256 -42.313 -21.374 1.00 63.62 848 GLU A C 1
ATOM 6798 O O . GLU A 1 848 ? 51.040 -42.457 -21.241 1.00 63.62 848 GLU A O 1
ATOM 6803 N N . LYS A 1 849 ? 53.098 -43.358 -21.373 1.00 65.31 849 LYS A N 1
ATOM 6804 C CA . LYS A 1 849 ? 52.622 -44.754 -21.290 1.00 65.31 849 LYS A CA 1
ATOM 6805 C C . LYS A 1 849 ? 51.772 -45.031 -20.045 1.00 65.31 849 LYS A C 1
ATOM 6807 O O . LYS A 1 849 ? 50.727 -45.667 -20.137 1.00 65.31 849 LYS A O 1
ATOM 6812 N N . SER A 1 850 ? 52.169 -44.503 -18.883 1.00 58.69 850 SER A N 1
ATOM 6813 C CA . SER A 1 850 ? 51.400 -44.678 -17.639 1.00 58.69 850 SER A CA 1
ATOM 6814 C C . SER A 1 850 ? 50.051 -43.938 -17.652 1.00 58.69 850 SER A C 1
ATOM 6816 O O . SER A 1 850 ? 49.104 -44.354 -16.978 1.00 58.69 850 SER A O 1
ATOM 6818 N N . LYS A 1 851 ? 49.937 -42.833 -18.404 1.00 58.12 851 LYS A N 1
ATOM 6819 C CA . LYS A 1 851 ? 48.666 -42.116 -18.581 1.00 58.12 851 LYS A CA 1
ATOM 6820 C C . LYS A 1 851 ? 47.709 -42.875 -19.498 1.00 58.12 851 LYS A C 1
ATOM 6822 O O . LYS A 1 851 ? 46.525 -42.928 -19.171 1.00 58.12 851 LYS A O 1
ATOM 6827 N N . GLU A 1 852 ? 48.202 -43.474 -20.580 1.00 64.44 852 GLU A N 1
ATOM 6828 C CA . GLU A 1 852 ? 47.378 -44.263 -21.507 1.00 64.44 852 GLU A CA 1
ATOM 6829 C C . GLU A 1 852 ? 46.774 -45.497 -20.819 1.00 64.44 852 GLU A C 1
ATOM 6831 O O . GLU A 1 852 ? 45.555 -45.665 -20.844 1.00 64.44 852 GLU A O 1
ATOM 6836 N N . GLU A 1 853 ? 47.570 -46.270 -20.069 1.00 65.88 853 GLU A N 1
ATOM 6837 C CA . GLU A 1 853 ? 47.071 -47.442 -19.322 1.00 65.88 853 GLU A CA 1
ATOM 6838 C C . GLU A 1 853 ? 45.978 -47.082 -18.295 1.00 65.88 853 GLU A C 1
ATOM 6840 O O . GLU A 1 853 ? 45.005 -47.817 -18.113 1.00 65.88 853 GLU A O 1
ATOM 6845 N N . LYS A 1 854 ? 46.089 -45.921 -17.632 1.00 54.84 854 LYS A N 1
ATOM 6846 C CA . LYS A 1 854 ? 45.077 -45.449 -16.665 1.00 54.84 854 LYS A CA 1
ATOM 6847 C C . LYS A 1 854 ? 43.771 -45.011 -17.329 1.00 54.84 854 LYS A C 1
ATOM 6849 O O . LYS A 1 854 ? 42.719 -45.072 -16.688 1.00 54.84 854 LYS A O 1
ATOM 6854 N N . ILE A 1 855 ? 43.829 -44.526 -18.568 1.00 55.25 855 ILE A N 1
ATOM 6855 C CA . ILE A 1 855 ? 42.645 -44.124 -19.336 1.00 55.25 855 ILE A CA 1
ATOM 6856 C C . ILE A 1 855 ? 41.924 -45.365 -19.867 1.00 55.25 855 ILE A C 1
ATOM 6858 O O . ILE A 1 855 ? 40.699 -45.432 -19.745 1.00 55.25 855 ILE A O 1
ATOM 6862 N N . GLU A 1 856 ? 42.669 -46.353 -20.367 1.00 61.88 856 GLU A N 1
ATOM 6863 C CA . GLU A 1 856 ? 42.129 -47.632 -20.847 1.00 61.88 856 GLU A CA 1
ATOM 6864 C C . GLU A 1 856 ? 41.344 -48.346 -19.732 1.00 61.88 856 GLU A C 1
ATOM 6866 O O . GLU A 1 856 ? 40.162 -48.655 -19.890 1.00 61.88 856 GLU A O 1
ATOM 6871 N N . LYS A 1 857 ? 41.941 -48.455 -18.536 1.00 61.50 857 LYS A N 1
ATOM 6872 C CA . LYS A 1 857 ? 41.310 -49.095 -17.371 1.00 61.50 857 LYS A CA 1
ATOM 6873 C C . LYS A 1 857 ? 40.008 -48.406 -16.932 1.00 61.50 857 LYS A C 1
ATOM 6875 O O . LYS A 1 857 ? 39.020 -49.065 -16.621 1.00 61.50 857 LYS A O 1
ATOM 6880 N N . LYS A 1 858 ? 39.962 -47.067 -16.969 1.00 52.91 858 LYS A N 1
ATOM 6881 C CA . LYS A 1 858 ? 38.747 -46.292 -16.640 1.00 52.91 858 LYS A CA 1
ATOM 6882 C C . LYS A 1 858 ? 37.632 -46.443 -17.677 1.00 52.91 858 LYS A C 1
ATOM 6884 O O . LYS A 1 858 ? 36.461 -46.301 -17.323 1.00 52.91 858 LYS A O 1
ATOM 6889 N N . LYS A 1 859 ? 37.971 -46.678 -18.950 1.00 54.06 859 LYS A N 1
ATOM 6890 C CA . LYS A 1 859 ? 36.982 -46.940 -20.007 1.00 54.06 859 LYS A CA 1
ATOM 6891 C C . LYS A 1 859 ? 36.346 -48.321 -19.836 1.00 54.06 859 LYS A C 1
ATOM 6893 O O . LYS A 1 859 ? 35.135 -48.439 -20.028 1.00 54.06 859 LYS A O 1
ATOM 6898 N N . GLU A 1 860 ? 37.119 -49.331 -19.437 1.00 59.34 860 GLU A N 1
ATOM 6899 C CA . GLU A 1 860 ? 36.589 -50.672 -19.150 1.00 59.34 860 GLU A CA 1
ATOM 6900 C C . GLU A 1 860 ? 35.636 -50.681 -17.945 1.00 59.34 860 GLU A C 1
ATOM 6902 O O . GLU A 1 860 ? 34.510 -51.164 -18.072 1.00 59.34 860 GLU A O 1
ATOM 6907 N N . GLU A 1 861 ? 36.009 -50.040 -16.831 1.00 56.75 861 GLU A N 1
ATOM 6908 C CA . GLU A 1 861 ? 35.164 -49.949 -15.623 1.00 56.75 861 GLU A CA 1
ATOM 6909 C C . GLU A 1 861 ? 33.793 -49.294 -15.907 1.00 56.75 861 GLU A C 1
ATOM 6911 O O . GLU A 1 861 ? 32.756 -49.692 -15.368 1.00 56.75 861 GLU A O 1
ATOM 6916 N N . MET A 1 862 ? 33.759 -48.296 -16.797 1.00 46.16 862 MET A N 1
ATOM 6917 C CA . MET A 1 862 ? 32.527 -47.594 -17.171 1.00 46.16 862 MET A CA 1
ATOM 6918 C C . MET A 1 862 ? 31.619 -48.449 -18.072 1.00 46.16 862 MET A C 1
ATOM 6920 O O . MET A 1 862 ? 30.393 -48.425 -17.917 1.00 46.16 862 MET A O 1
ATOM 6924 N N . LYS A 1 863 ? 32.211 -49.244 -18.976 1.00 58.31 863 LYS A N 1
ATOM 6925 C CA . LYS A 1 863 ? 31.481 -50.204 -19.822 1.00 58.31 863 LYS A CA 1
ATOM 6926 C C . LYS A 1 863 ? 30.859 -51.324 -18.986 1.00 58.31 863 LYS A C 1
ATOM 6928 O O . LYS A 1 863 ? 29.696 -51.666 -19.213 1.00 58.31 863 LYS A O 1
ATOM 6933 N N . GLU A 1 864 ? 31.575 -51.848 -17.991 1.00 64.44 864 GLU A N 1
ATOM 6934 C CA . GLU A 1 864 ? 31.023 -52.837 -17.054 1.00 64.44 864 GLU A CA 1
ATOM 6935 C C . GLU A 1 864 ? 29.860 -52.271 -16.229 1.00 64.44 864 GLU A C 1
ATOM 6937 O O . GLU A 1 864 ? 28.820 -52.922 -16.098 1.00 64.44 864 GLU A O 1
ATOM 6942 N N . GLY A 1 865 ? 29.977 -51.030 -15.741 1.00 60.38 865 GLY A N 1
ATOM 6943 C CA . GLY A 1 865 ? 28.916 -50.367 -14.977 1.00 60.38 865 GLY A CA 1
ATOM 6944 C C . GLY A 1 865 ? 27.602 -50.202 -15.752 1.00 60.38 865 GLY A C 1
ATOM 6945 O O . GLY A 1 865 ? 26.526 -50.461 -15.206 1.00 60.38 865 GLY A O 1
ATOM 6946 N N . ALA A 1 866 ? 27.676 -49.829 -17.034 1.00 54.53 866 ALA A N 1
ATOM 6947 C CA . ALA A 1 866 ? 26.503 -49.683 -17.900 1.00 54.53 866 ALA A CA 1
ATOM 6948 C C . ALA A 1 866 ? 25.853 -51.034 -18.245 1.00 54.53 866 ALA A C 1
ATOM 6950 O O . ALA A 1 866 ? 24.624 -51.151 -18.274 1.00 54.53 866 ALA A O 1
ATOM 6951 N N . LYS A 1 867 ? 26.671 -52.072 -18.458 1.00 66.44 867 LYS A N 1
ATOM 6952 C CA . LYS A 1 867 ? 26.193 -53.434 -18.729 1.00 66.44 867 LYS A CA 1
ATOM 6953 C C . LYS A 1 867 ? 25.467 -54.015 -17.510 1.00 66.44 867 LYS A C 1
ATOM 6955 O O . LYS A 1 867 ? 24.357 -54.524 -17.645 1.00 66.44 867 LYS A O 1
ATOM 6960 N N . SER A 1 868 ? 26.040 -53.821 -16.320 1.00 63.78 868 SER A N 1
ATOM 6961 C CA . SER A 1 868 ? 25.454 -54.210 -15.030 1.00 63.78 868 SER A CA 1
ATOM 6962 C C . SER A 1 868 ? 24.107 -53.515 -14.761 1.00 63.78 868 SER A C 1
ATOM 6964 O O . SER A 1 868 ? 23.155 -54.151 -14.297 1.00 63.78 868 SER A O 1
ATOM 6966 N N . PHE A 1 869 ? 23.973 -52.231 -15.118 1.00 55.16 869 PHE A N 1
ATOM 6967 C CA . PHE A 1 869 ? 22.704 -51.502 -15.002 1.00 55.16 869 PHE A CA 1
ATOM 6968 C C . PHE A 1 869 ? 21.615 -52.067 -15.924 1.00 55.16 869 PHE A C 1
ATOM 6970 O O . PHE A 1 869 ? 20.513 -52.361 -15.463 1.00 55.16 869 PHE A O 1
ATOM 6977 N N . LEU A 1 870 ? 21.923 -52.277 -17.209 1.00 63.31 870 LEU A N 1
ATOM 6978 C CA . LEU A 1 870 ? 20.962 -52.811 -18.184 1.00 63.31 870 LEU A CA 1
ATOM 6979 C C . LEU A 1 870 ? 20.484 -54.219 -17.822 1.00 63.31 870 LEU A C 1
ATOM 6981 O O . LEU A 1 870 ? 19.315 -54.548 -18.017 1.00 63.31 870 LEU A O 1
ATOM 6985 N N . GLU A 1 871 ? 21.372 -55.047 -17.282 1.00 68.81 871 GLU A N 1
ATOM 6986 C CA . GLU A 1 871 ? 21.031 -56.392 -16.827 1.00 68.81 871 GLU A CA 1
ATOM 6987 C C . GLU A 1 871 ? 20.131 -56.365 -15.581 1.00 68.81 871 GLU A C 1
ATOM 6989 O O . GLU A 1 871 ? 19.158 -57.118 -15.495 1.00 68.81 871 GLU A O 1
ATOM 6994 N N . THR A 1 872 ? 20.380 -55.423 -14.664 1.00 61.75 872 THR A N 1
ATOM 6995 C CA . THR A 1 872 ? 19.528 -55.179 -13.489 1.00 61.75 872 THR A CA 1
ATOM 6996 C C . THR A 1 872 ? 18.134 -54.699 -13.902 1.00 61.75 872 THR A C 1
ATOM 6998 O O . THR A 1 872 ? 17.130 -55.211 -13.406 1.00 61.75 872 THR A O 1
ATOM 7001 N N . LEU A 1 873 ? 18.050 -53.771 -14.858 1.00 57.84 873 LEU A N 1
ATOM 7002 C CA . LEU A 1 873 ? 16.783 -53.218 -15.341 1.00 57.84 873 LEU A CA 1
ATOM 7003 C C . LEU A 1 873 ? 15.963 -54.261 -16.114 1.00 57.84 873 LEU A C 1
ATOM 7005 O O . LEU A 1 873 ? 14.757 -54.383 -15.903 1.00 57.84 873 LEU A O 1
ATOM 7009 N N . LYS A 1 874 ? 16.626 -55.087 -16.938 1.00 69.38 874 LYS A N 1
ATOM 7010 C CA . LYS A 1 874 ? 15.995 -56.241 -17.596 1.00 69.38 874 LYS A CA 1
ATOM 7011 C C . LYS A 1 874 ? 15.427 -57.223 -16.576 1.00 69.38 874 LYS A C 1
ATOM 7013 O O . LYS A 1 874 ? 14.269 -57.601 -16.711 1.00 69.38 874 LYS A O 1
ATOM 7018 N N . ARG A 1 875 ? 16.181 -57.576 -15.525 1.00 65.19 875 ARG A N 1
ATOM 7019 C CA . ARG A 1 875 ? 15.668 -58.431 -14.438 1.00 65.19 875 ARG A CA 1
ATOM 7020 C C . ARG A 1 875 ? 14.420 -57.842 -13.784 1.00 65.19 875 ARG A C 1
ATOM 7022 O O . ARG A 1 875 ? 13.455 -58.581 -13.608 1.00 65.19 875 ARG A O 1
ATOM 7029 N N . CYS A 1 876 ? 14.408 -56.536 -13.506 1.00 58.25 876 CYS A N 1
ATOM 7030 C CA . CYS A 1 876 ? 13.259 -55.862 -12.896 1.00 58.25 876 CYS A CA 1
ATOM 7031 C C . CYS A 1 876 ? 12.005 -55.935 -13.780 1.00 58.25 876 CYS A C 1
ATOM 7033 O O . CYS A 1 876 ? 10.945 -56.338 -13.303 1.00 58.25 876 CYS A O 1
ATOM 7035 N N . LEU A 1 877 ? 12.143 -55.633 -15.076 1.00 60.31 877 LEU A N 1
ATOM 7036 C CA . LEU A 1 877 ? 11.043 -55.663 -16.051 1.00 60.31 877 LEU A CA 1
ATOM 7037 C C . LEU A 1 877 ? 10.547 -57.080 -16.372 1.00 60.31 877 LEU A C 1
ATOM 7039 O O . LEU A 1 877 ? 9.419 -57.261 -16.817 1.00 60.31 877 LEU A O 1
ATOM 7043 N N . THR A 1 878 ? 11.375 -58.101 -16.151 1.00 66.62 878 THR A N 1
ATOM 7044 C CA . THR A 1 878 ? 10.974 -59.510 -16.308 1.00 66.62 878 THR A CA 1
ATOM 7045 C C . THR A 1 878 ? 10.511 -60.161 -15.004 1.00 66.62 878 THR A C 1
ATOM 7047 O O . THR A 1 878 ? 10.145 -61.337 -15.010 1.00 66.62 878 THR A O 1
ATOM 7050 N N . SER A 1 879 ? 10.538 -59.429 -13.886 1.00 67.50 879 SER A N 1
ATOM 7051 C CA . SER A 1 879 ? 10.245 -59.995 -12.572 1.00 67.50 879 SER A CA 1
ATOM 7052 C C . SER A 1 879 ? 8.766 -60.392 -12.436 1.00 67.50 879 SER A C 1
ATOM 7054 O O . SER A 1 879 ? 7.881 -59.706 -12.961 1.00 67.50 879 SER A O 1
ATOM 7056 N N . PRO A 1 880 ? 8.456 -61.476 -11.699 1.00 68.88 880 PRO A N 1
ATOM 7057 C CA . PRO A 1 880 ? 7.077 -61.840 -11.378 1.00 68.88 880 PRO A CA 1
ATOM 7058 C C . PRO A 1 880 ? 6.310 -60.717 -10.663 1.00 68.88 880 PRO A C 1
ATOM 7060 O O . PRO A 1 880 ? 5.102 -60.589 -10.836 1.00 68.88 880 PRO A O 1
ATOM 7063 N N . GLN A 1 881 ? 7.008 -59.890 -9.879 1.00 64.69 881 GLN A N 1
ATOM 7064 C CA . GLN A 1 881 ? 6.445 -58.746 -9.162 1.00 64.69 881 GLN A CA 1
ATOM 7065 C C . GLN A 1 881 ? 5.998 -57.642 -10.123 1.00 64.69 881 GLN A C 1
ATOM 7067 O O . GLN A 1 881 ? 4.895 -57.126 -9.972 1.00 64.69 881 GLN A O 1
ATOM 7072 N N . TYR A 1 882 ? 6.801 -57.334 -11.146 1.00 64.50 882 TYR A N 1
ATOM 7073 C CA . TYR A 1 882 ? 6.420 -56.368 -12.176 1.00 64.50 882 TYR A CA 1
ATOM 7074 C C . TYR A 1 882 ? 5.248 -56.869 -13.031 1.00 64.50 882 TYR A C 1
ATOM 7076 O O . TYR A 1 882 ? 4.343 -56.099 -13.342 1.00 64.50 882 TYR A O 1
ATOM 7084 N N . LYS A 1 883 ? 5.190 -58.174 -13.333 1.00 71.12 883 LYS A N 1
ATOM 7085 C CA . LYS A 1 883 ? 4.006 -58.772 -13.976 1.00 71.12 883 LYS A CA 1
ATOM 7086 C C . LYS A 1 883 ? 2.752 -58.657 -13.106 1.00 71.12 883 LYS A C 1
ATOM 7088 O O . LYS A 1 883 ? 1.718 -58.233 -13.604 1.00 71.12 883 LYS A O 1
ATOM 7093 N N . LYS A 1 884 ? 2.848 -58.942 -11.801 1.00 67.31 884 LYS A N 1
ATOM 7094 C CA . LYS A 1 884 ? 1.733 -58.737 -10.857 1.00 67.31 884 LYS A CA 1
ATOM 7095 C C . LYS A 1 884 ? 1.302 -57.275 -10.767 1.00 67.31 884 LYS A C 1
ATOM 7097 O O . LYS A 1 884 ? 0.111 -57.000 -10.703 1.00 67.31 884 LYS A O 1
ATOM 7102 N N . PHE A 1 885 ? 2.249 -56.339 -10.790 1.00 66.00 885 PHE A N 1
ATOM 7103 C CA . PHE A 1 885 ? 1.942 -54.911 -10.834 1.00 66.00 885 PHE A CA 1
ATOM 7104 C C . PHE A 1 885 ? 1.126 -54.552 -12.078 1.00 66.00 885 PHE A C 1
ATOM 7106 O O . PHE A 1 885 ? 0.094 -53.898 -11.945 1.00 66.00 885 PHE A O 1
ATOM 7113 N N . GLN A 1 886 ? 1.535 -55.047 -13.254 1.00 65.19 886 GLN A N 1
ATOM 7114 C CA . GLN A 1 886 ? 0.791 -54.882 -14.507 1.00 65.19 886 GLN A CA 1
ATOM 7115 C C . GLN A 1 886 ? -0.606 -55.523 -14.449 1.00 65.19 886 GLN A C 1
ATOM 7117 O O . GLN A 1 886 ? -1.569 -54.930 -14.928 1.00 65.19 886 GLN A O 1
ATOM 7122 N N . GLU A 1 887 ? -0.745 -56.698 -13.829 1.00 71.62 887 GLU A N 1
ATOM 7123 C CA . GLU A 1 887 ? -2.045 -57.349 -13.611 1.00 71.62 887 GLU A CA 1
ATOM 7124 C C . GLU A 1 887 ? -2.958 -56.524 -12.688 1.00 71.62 887 GLU A C 1
ATOM 7126 O O . GLU A 1 887 ? -4.147 -56.387 -12.971 1.00 71.62 887 GLU A O 1
ATOM 7131 N N . CYS A 1 888 ? -2.427 -55.932 -11.612 1.00 62.12 888 CYS A N 1
ATOM 7132 C CA . CYS A 1 888 ? -3.191 -55.049 -10.724 1.00 62.12 888 CYS A CA 1
ATOM 7133 C C . CYS A 1 888 ? -3.635 -53.759 -11.427 1.00 62.12 888 CYS A C 1
ATOM 7135 O O . CYS A 1 888 ? -4.781 -53.340 -11.263 1.00 62.12 888 CYS A O 1
ATOM 7137 N N . THR A 1 889 ? -2.771 -53.156 -12.252 1.00 58.88 889 THR A N 1
ATOM 7138 C CA . THR A 1 889 ? -3.140 -51.967 -13.043 1.00 58.88 889 THR A CA 1
ATOM 7139 C C . THR A 1 889 ? -4.169 -52.296 -14.124 1.00 58.88 889 THR A C 1
ATOM 7141 O O . THR A 1 889 ? -5.040 -51.474 -14.402 1.00 58.88 889 THR A O 1
ATOM 7144 N N . ALA A 1 890 ? -4.108 -53.493 -14.715 1.00 66.75 890 ALA A N 1
ATOM 7145 C CA . ALA A 1 890 ? -5.118 -53.967 -15.659 1.00 66.75 890 ALA A CA 1
ATOM 7146 C C . ALA A 1 890 ? -6.474 -54.195 -14.972 1.00 66.75 890 ALA A C 1
ATOM 7148 O O . ALA A 1 890 ? -7.478 -53.680 -15.445 1.00 66.75 890 ALA A O 1
ATOM 7149 N N . LYS A 1 891 ? -6.500 -54.854 -13.804 1.00 65.06 891 LYS A N 1
ATOM 7150 C CA . LYS A 1 891 ? -7.733 -55.031 -13.013 1.00 65.06 891 LYS A CA 1
ATOM 7151 C C . LYS A 1 891 ? -8.366 -53.703 -12.612 1.00 65.06 891 LYS A C 1
ATOM 7153 O O . LYS A 1 891 ? -9.578 -53.565 -12.691 1.00 65.06 891 LYS A O 1
ATOM 7158 N N . PHE A 1 892 ? -7.554 -52.723 -12.214 1.00 57.81 892 PHE A N 1
ATOM 7159 C CA . PHE A 1 892 ? -8.035 -51.371 -11.930 1.00 57.81 892 PHE A CA 1
ATOM 7160 C C . PHE A 1 892 ? -8.702 -50.731 -13.156 1.00 57.81 892 PHE A C 1
ATOM 7162 O O . PHE A 1 892 ? -9.783 -50.156 -13.050 1.00 57.81 892 PHE A O 1
ATOM 7169 N N . ARG A 1 893 ? -8.082 -50.877 -14.334 1.00 56.03 893 ARG A N 1
ATOM 7170 C CA . ARG A 1 893 ? -8.624 -50.376 -15.601 1.00 56.03 893 ARG A CA 1
ATOM 7171 C C . ARG A 1 893 ? -9.943 -51.052 -15.979 1.00 56.03 893 ARG A C 1
ATOM 7173 O O . ARG A 1 893 ? -10.855 -50.359 -16.414 1.00 56.03 893 ARG A O 1
ATOM 7180 N N . ASP A 1 894 ? -10.053 -52.363 -15.791 1.00 63.62 894 ASP A N 1
ATOM 7181 C CA . ASP A 1 894 ? -11.277 -53.108 -16.101 1.00 63.62 894 ASP A CA 1
ATOM 7182 C C . ASP A 1 894 ? -12.419 -52.733 -15.138 1.00 63.62 894 ASP A C 1
ATOM 7184 O O . ASP A 1 894 ? -13.563 -52.577 -15.563 1.00 63.62 894 ASP A O 1
ATOM 7188 N N . SER A 1 895 ? -12.112 -52.484 -13.858 1.00 59.69 895 SER A N 1
ATOM 7189 C CA . SER A 1 895 ? -13.096 -52.005 -12.876 1.00 59.69 895 SER A CA 1
ATOM 7190 C C . SER A 1 895 ? -13.609 -50.585 -13.158 1.00 59.69 895 SER A C 1
ATOM 7192 O O . SER A 1 895 ? -14.712 -50.248 -12.737 1.00 59.69 895 SER A O 1
ATOM 7194 N N . LEU A 1 896 ? -12.853 -49.757 -13.890 1.00 48.78 896 LEU A N 1
ATOM 7195 C CA . LEU A 1 896 ? -13.280 -48.415 -14.315 1.00 48.78 896 LEU A CA 1
ATOM 7196 C C . LEU A 1 896 ? -14.290 -48.433 -15.479 1.00 48.78 896 LEU A C 1
ATOM 7198 O O . LEU A 1 896 ? -14.895 -47.402 -15.759 1.00 48.78 896 LEU A O 1
ATOM 7202 N N . GLN A 1 897 ? -14.472 -49.569 -16.165 1.00 50.22 897 GLN A N 1
ATOM 7203 C CA . GLN A 1 897 ? -15.366 -49.688 -17.329 1.00 50.22 897 GLN A CA 1
ATOM 7204 C C . GLN A 1 897 ? -16.772 -50.217 -16.999 1.00 50.22 897 GLN A C 1
ATOM 7206 O O . GLN A 1 897 ? -17.604 -50.320 -17.899 1.00 50.22 897 GLN A O 1
ATOM 7211 N N . GLN A 1 898 ? -17.069 -50.553 -15.740 1.00 53.19 898 GLN A N 1
ATOM 7212 C CA . GLN A 1 898 ? -18.421 -50.951 -15.337 1.00 53.19 898 GLN A CA 1
ATOM 7213 C C . GLN A 1 898 ? -19.285 -49.715 -15.040 1.00 53.19 898 GLN A C 1
ATOM 7215 O O . GLN A 1 898 ? -18.930 -48.893 -14.199 1.00 53.19 898 GLN A O 1
ATOM 7220 N N . GLU A 1 899 ? -20.430 -49.580 -15.719 1.00 43.78 899 GLU A N 1
ATOM 7221 C CA . GLU A 1 899 ? -21.443 -48.569 -15.385 1.00 43.78 899 GLU A CA 1
ATOM 7222 C C . GLU A 1 899 ? -22.066 -48.888 -14.019 1.00 43.78 899 GLU A C 1
ATOM 7224 O O . GLU A 1 899 ? -22.604 -49.977 -13.812 1.00 43.78 899 GLU A O 1
ATOM 7229 N N . VAL A 1 900 ? -22.014 -47.935 -13.085 1.00 43.59 900 VAL A N 1
ATOM 7230 C CA . VAL A 1 900 ? -22.574 -48.099 -11.737 1.00 43.59 900 VAL A CA 1
ATOM 7231 C C . VAL A 1 900 ? -23.707 -47.099 -11.518 1.00 43.59 900 VAL A C 1
ATOM 7233 O O . VAL A 1 900 ? -23.506 -45.887 -11.541 1.00 43.59 900 VAL A O 1
ATOM 7236 N N . SER A 1 901 ? -24.911 -47.613 -11.264 1.00 46.38 901 SER A N 1
ATOM 7237 C CA . SER A 1 901 ? -26.045 -46.839 -10.753 1.00 46.38 901 SER A CA 1
ATOM 7238 C C . SER A 1 901 ? -25.927 -46.705 -9.232 1.00 46.38 901 SER A C 1
ATOM 7240 O O . SER A 1 901 ? -25.962 -47.718 -8.533 1.00 46.38 901 SER A O 1
ATOM 7242 N N . VAL A 1 902 ? -25.802 -45.485 -8.705 1.00 43.28 902 VAL A N 1
ATOM 7243 C CA . VAL A 1 902 ? -25.600 -45.248 -7.264 1.00 43.28 902 VAL A CA 1
ATOM 7244 C C . VAL A 1 902 ? -26.791 -44.506 -6.658 1.00 43.28 902 VAL A C 1
ATOM 7246 O O . VAL A 1 902 ? -27.227 -43.491 -7.198 1.00 43.28 902 VAL A O 1
ATOM 7249 N N . THR A 1 903 ? -27.304 -44.996 -5.522 1.00 43.72 903 THR A N 1
ATOM 7250 C CA . THR A 1 903 ? -28.479 -44.434 -4.826 1.00 43.72 903 THR A CA 1
ATOM 7251 C C . THR A 1 903 ? -28.198 -43.858 -3.429 1.00 43.72 903 THR A C 1
ATOM 7253 O O . THR A 1 903 ? -29.081 -43.189 -2.898 1.00 43.72 903 THR A O 1
ATOM 7256 N N . THR A 1 904 ? -27.007 -44.032 -2.820 1.00 47.19 904 THR A N 1
ATOM 7257 C CA . THR A 1 904 ? -26.665 -43.400 -1.518 1.00 47.19 904 THR A CA 1
ATOM 7258 C C . THR A 1 904 ? -25.178 -43.018 -1.352 1.00 47.19 904 THR A C 1
ATOM 7260 O O . THR A 1 904 ? -24.305 -43.538 -2.037 1.00 47.19 904 THR A O 1
ATOM 7263 N N . SER A 1 905 ? -24.889 -42.092 -0.422 1.00 45.75 905 SER A N 1
ATOM 7264 C CA . SER A 1 905 ? -23.553 -41.508 -0.150 1.00 45.75 905 SER A CA 1
ATOM 7265 C C . SER A 1 905 ? -22.574 -42.450 0.583 1.00 45.75 905 SER A C 1
ATOM 7267 O O . SER A 1 905 ? -21.366 -42.383 0.357 1.00 45.75 905 SER A O 1
ATOM 7269 N N . SER A 1 906 ? -23.074 -43.382 1.404 1.00 45.94 906 SER A N 1
ATOM 7270 C CA . SER A 1 906 ? -22.238 -44.370 2.112 1.00 45.94 906 SER A CA 1
ATOM 7271 C C . SER A 1 906 ? -21.608 -45.394 1.157 1.00 45.94 906 SER A C 1
ATOM 7273 O O . SER A 1 906 ? -20.479 -45.833 1.376 1.00 45.94 906 SER A O 1
ATOM 7275 N N . ASP A 1 907 ? -22.309 -45.738 0.073 1.00 50.28 907 ASP A N 1
ATOM 7276 C CA . ASP A 1 907 ? -21.858 -46.741 -0.900 1.00 50.28 907 ASP A CA 1
ATOM 7277 C C . ASP A 1 907 ? -20.681 -46.238 -1.756 1.00 50.28 907 ASP A C 1
ATOM 7279 O O . ASP A 1 907 ? -19.826 -47.023 -2.163 1.00 50.28 907 ASP A O 1
ATOM 7283 N N . ILE A 1 908 ? -20.574 -44.918 -1.963 1.00 50.78 908 ILE A N 1
ATOM 7284 C CA . ILE A 1 908 ? -19.532 -44.289 -2.793 1.00 50.78 908 ILE A CA 1
ATOM 7285 C C . ILE A 1 908 ? -18.148 -44.443 -2.156 1.00 50.78 908 ILE A C 1
ATOM 7287 O O . ILE A 1 908 ? -17.194 -44.814 -2.834 1.00 50.78 908 ILE A O 1
ATOM 7291 N N . ALA A 1 909 ? -18.017 -44.196 -0.850 1.00 48.31 909 ALA A N 1
ATOM 7292 C CA . ALA A 1 909 ? -16.725 -44.303 -0.168 1.00 48.31 909 ALA A CA 1
ATOM 7293 C C . ALA A 1 909 ? -16.224 -45.756 -0.122 1.00 48.31 909 ALA A C 1
ATOM 7295 O O . ALA A 1 909 ? -15.036 -46.018 -0.323 1.00 48.31 909 ALA A O 1
ATOM 7296 N N . GLN A 1 910 ? -17.138 -46.709 0.085 1.00 54.19 910 GLN A N 1
ATOM 7297 C CA . GLN A 1 910 ? -16.814 -48.133 0.125 1.00 54.19 910 GLN A CA 1
ATOM 7298 C C . GLN A 1 910 ? -16.435 -48.667 -1.269 1.00 54.19 910 GLN A C 1
ATOM 7300 O O . GLN A 1 910 ? -15.499 -49.460 -1.387 1.00 54.19 910 GLN A O 1
ATOM 7305 N N . GLN A 1 911 ? -17.084 -48.169 -2.328 1.00 56.91 911 GLN A N 1
ATOM 7306 C CA . GLN A 1 911 ? -16.752 -48.498 -3.717 1.00 56.91 911 GLN A CA 1
ATOM 7307 C C . GLN A 1 911 ? -15.457 -47.833 -4.200 1.00 56.91 911 GLN A C 1
ATOM 7309 O O . GLN A 1 911 ? -14.653 -48.502 -4.840 1.00 56.91 911 GLN A O 1
ATOM 7314 N N . ILE A 1 912 ? -15.182 -46.571 -3.843 1.00 54.91 912 ILE A N 1
ATOM 7315 C CA . ILE A 1 912 ? -13.897 -45.913 -4.152 1.00 54.91 912 ILE A CA 1
ATOM 7316 C C . ILE A 1 912 ? -12.740 -46.686 -3.512 1.00 54.91 912 ILE A C 1
ATOM 7318 O O . ILE A 1 912 ? -11.724 -46.931 -4.160 1.00 54.91 912 ILE A O 1
ATOM 7322 N N . HIS A 1 913 ? -12.908 -47.141 -2.269 1.00 59.88 913 HIS A N 1
ATOM 7323 C CA . HIS A 1 913 ? -11.891 -47.942 -1.593 1.00 59.88 913 HIS A CA 1
ATOM 7324 C C . HIS A 1 913 ? -11.726 -49.341 -2.222 1.00 59.88 913 HIS A C 1
ATOM 7326 O O . HIS A 1 913 ? -10.606 -49.848 -2.303 1.00 59.88 913 HIS A O 1
ATOM 7332 N N . GLN A 1 914 ? -12.804 -49.973 -2.706 1.00 59.50 914 GLN A N 1
ATOM 7333 C CA . GLN A 1 914 ? -12.713 -51.225 -3.475 1.00 59.50 914 GLN A CA 1
ATOM 7334 C C . GLN A 1 914 ? -12.044 -51.031 -4.845 1.00 59.50 914 GLN A C 1
ATOM 7336 O O . GLN A 1 914 ? -11.317 -51.918 -5.291 1.00 59.50 914 GLN A O 1
ATOM 7341 N N . LEU A 1 915 ? -12.248 -49.878 -5.489 1.00 55.41 915 LEU A N 1
ATOM 7342 C CA . LEU A 1 915 ? -11.642 -49.536 -6.775 1.00 55.41 915 LEU A CA 1
ATOM 7343 C C . LEU A 1 915 ? -10.149 -49.212 -6.638 1.00 55.41 915 LEU A C 1
ATOM 7345 O O . LEU A 1 915 ? -9.367 -49.668 -7.462 1.00 55.41 915 LEU A O 1
ATOM 7349 N N . LEU A 1 916 ? -9.724 -48.480 -5.603 1.00 52.91 916 LEU A N 1
ATOM 7350 C CA . LEU A 1 916 ? -8.326 -48.046 -5.440 1.00 52.91 916 LEU A CA 1
ATOM 7351 C C . LEU A 1 916 ? -7.412 -49.097 -4.787 1.00 52.91 916 LEU A C 1
ATOM 7353 O O . LEU A 1 916 ? -6.210 -49.118 -5.057 1.00 52.91 916 LEU A O 1
ATOM 7357 N N . SER A 1 917 ? -7.975 -50.011 -3.991 1.00 65.62 917 SER A N 1
ATOM 7358 C CA . SER A 1 917 ? -7.229 -51.048 -3.259 1.00 65.62 917 SER A CA 1
ATOM 7359 C C . SER A 1 917 ? -6.225 -51.852 -4.117 1.00 65.62 917 SER A C 1
ATOM 7361 O O . SER A 1 917 ? -5.087 -52.026 -3.673 1.00 65.62 917 SER A O 1
ATOM 7363 N N . PRO A 1 918 ? -6.560 -52.331 -5.334 1.00 58.69 918 PRO A N 1
ATOM 7364 C CA . PRO A 1 918 ? -5.617 -53.086 -6.164 1.00 58.69 918 PRO A CA 1
ATOM 7365 C C . PRO A 1 918 ? -4.425 -52.254 -6.663 1.00 58.69 918 PRO A C 1
ATOM 7367 O O . PRO A 1 918 ? -3.333 -52.799 -6.847 1.00 58.69 918 PRO A O 1
ATOM 7370 N N . LEU A 1 919 ? -4.621 -50.948 -6.888 1.00 57.97 919 LEU A N 1
ATOM 7371 C CA . LEU A 1 919 ? -3.584 -50.033 -7.371 1.00 57.97 919 LEU A CA 1
ATOM 7372 C C . LEU A 1 919 ? -2.573 -49.724 -6.258 1.00 57.97 919 LEU A C 1
ATOM 7374 O O . LEU A 1 919 ? -1.366 -49.820 -6.481 1.00 57.97 919 LEU A O 1
ATOM 7378 N N . GLU A 1 920 ? -3.067 -49.454 -5.047 1.00 65.94 920 GLU A N 1
ATOM 7379 C CA . GLU A 1 920 ? -2.241 -49.224 -3.855 1.00 65.94 920 GLU A CA 1
ATOM 7380 C C . GLU A 1 920 ? -1.424 -50.471 -3.475 1.00 65.94 920 GLU A C 1
ATOM 7382 O O . GLU A 1 920 ? -0.233 -50.381 -3.163 1.00 65.94 920 GLU A O 1
ATOM 7387 N N . GLU A 1 921 ? -2.034 -51.660 -3.565 1.00 68.69 921 GLU A N 1
ATOM 7388 C CA . GLU A 1 921 ? -1.366 -52.952 -3.361 1.00 68.69 921 GLU A CA 1
ATOM 7389 C C . GLU A 1 921 ? -0.221 -53.148 -4.376 1.00 68.69 921 GLU A C 1
ATOM 7391 O O . GLU A 1 921 ? 0.900 -53.507 -4.000 1.00 68.69 921 GLU A O 1
ATOM 7396 N N . GLY A 1 922 ? -0.475 -52.854 -5.657 1.00 63.62 922 GLY A N 1
ATOM 7397 C CA . GLY A 1 922 ? 0.515 -52.945 -6.729 1.00 63.62 922 GLY A CA 1
ATOM 7398 C C . GLY A 1 922 ? 1.683 -51.968 -6.557 1.00 63.62 922 GLY A C 1
ATOM 7399 O O . GLY A 1 922 ? 2.846 -52.369 -6.674 1.00 63.62 922 GLY A O 1
ATOM 7400 N N . GLU A 1 923 ? 1.399 -50.700 -6.254 1.00 69.06 923 GLU A N 1
ATOM 7401 C CA . GLU A 1 923 ? 2.425 -49.680 -6.022 1.00 69.06 923 GLU A CA 1
ATOM 7402 C C . GLU A 1 923 ? 3.310 -50.046 -4.824 1.00 69.06 923 GLU A C 1
ATOM 7404 O O . GLU A 1 923 ? 4.542 -50.024 -4.924 1.00 69.06 923 GLU A O 1
ATOM 7409 N N . ARG A 1 924 ? 2.701 -50.480 -3.715 1.00 72.00 924 ARG A N 1
ATOM 7410 C CA . ARG A 1 924 ? 3.427 -50.938 -2.526 1.00 72.00 924 ARG A CA 1
ATOM 7411 C C . ARG A 1 924 ? 4.374 -52.096 -2.847 1.00 72.00 924 ARG A C 1
ATOM 7413 O O . ARG A 1 924 ? 5.528 -52.076 -2.412 1.00 72.00 924 ARG A O 1
ATOM 7420 N N . MET A 1 925 ? 3.927 -53.079 -3.631 1.00 67.69 925 MET A N 1
ATOM 7421 C CA . MET A 1 925 ? 4.764 -54.209 -4.050 1.00 67.69 925 MET A CA 1
ATOM 7422 C C . MET A 1 925 ? 5.945 -53.773 -4.931 1.00 67.69 925 MET A C 1
ATOM 7424 O O . MET A 1 925 ? 7.063 -54.256 -4.735 1.00 67.69 925 MET A O 1
ATOM 7428 N N . MET A 1 926 ? 5.739 -52.841 -5.868 1.00 67.00 926 MET A N 1
ATOM 7429 C CA . MET A 1 926 ? 6.824 -52.332 -6.716 1.00 67.00 926 MET A CA 1
ATOM 7430 C C . MET A 1 926 ? 7.823 -51.473 -5.943 1.00 67.00 926 MET A C 1
ATOM 7432 O O . MET A 1 926 ? 9.026 -51.620 -6.153 1.00 67.00 926 MET A O 1
ATOM 7436 N N . ARG A 1 927 ? 7.371 -50.648 -4.991 1.00 74.06 927 ARG A N 1
ATOM 7437 C CA . ARG A 1 927 ? 8.270 -49.879 -4.112 1.00 74.06 927 ARG A CA 1
ATOM 7438 C C . ARG A 1 927 ? 9.107 -50.789 -3.211 1.00 74.06 927 ARG A C 1
ATOM 7440 O O . ARG A 1 927 ? 10.308 -50.560 -3.063 1.00 74.06 927 ARG A O 1
ATOM 7447 N N . GLN A 1 928 ? 8.523 -51.868 -2.681 1.00 73.50 928 GLN A N 1
ATOM 7448 C CA . GLN A 1 928 ? 9.274 -52.897 -1.950 1.00 73.50 928 GLN A CA 1
ATOM 7449 C C . GLN A 1 928 ? 10.302 -53.598 -2.845 1.00 73.50 928 GLN A C 1
ATOM 7451 O O . GLN A 1 928 ? 11.435 -53.807 -2.422 1.00 73.50 928 GLN A O 1
ATOM 7456 N N . TYR A 1 929 ? 9.951 -53.913 -4.094 1.00 67.06 929 TYR A N 1
ATOM 7457 C CA . TYR A 1 929 ? 10.882 -54.523 -5.043 1.00 67.06 929 TYR A CA 1
ATOM 7458 C C . TYR A 1 929 ? 12.036 -53.577 -5.433 1.00 67.06 929 TYR A C 1
ATOM 7460 O O . TYR A 1 929 ? 13.197 -53.989 -5.436 1.00 67.06 929 TYR A O 1
ATOM 7468 N N . ILE A 1 930 ? 11.752 -52.290 -5.670 1.00 68.31 930 ILE A N 1
ATOM 7469 C CA . ILE A 1 930 ? 12.758 -51.248 -5.953 1.00 68.31 930 ILE A CA 1
ATOM 7470 C C . ILE A 1 930 ? 13.720 -51.064 -4.770 1.00 68.31 930 ILE A C 1
ATOM 7472 O O . ILE A 1 930 ? 14.899 -50.766 -4.973 1.00 68.31 930 ILE A O 1
ATOM 7476 N N . ALA A 1 931 ? 13.285 -51.330 -3.535 1.00 72.69 931 ALA A N 1
ATOM 7477 C CA . ALA A 1 931 ? 14.173 -51.313 -2.376 1.00 72.69 931 ALA A CA 1
ATOM 7478 C C . ALA A 1 931 ? 15.289 -52.381 -2.453 1.00 72.69 931 ALA A C 1
ATOM 7480 O O . ALA A 1 931 ? 16.370 -52.166 -1.904 1.00 72.69 931 ALA A O 1
ATOM 7481 N N . PHE A 1 932 ? 15.101 -53.486 -3.185 1.00 64.06 932 PHE A N 1
ATOM 7482 C CA . PHE A 1 932 ? 16.142 -54.504 -3.406 1.00 64.06 932 PHE A CA 1
ATOM 7483 C C . PHE A 1 932 ? 17.105 -54.161 -4.558 1.00 64.06 932 PHE A C 1
ATOM 7485 O O . PHE A 1 932 ? 18.115 -54.841 -4.743 1.00 64.06 932 PHE A O 1
ATOM 7492 N N . VAL A 1 933 ? 16.845 -53.085 -5.308 1.00 67.12 933 VAL A N 1
ATOM 7493 C CA . VAL A 1 933 ? 17.765 -52.565 -6.329 1.00 67.12 933 VAL A CA 1
ATOM 7494 C C . VAL A 1 933 ? 18.934 -51.833 -5.642 1.00 67.12 933 VAL A C 1
ATOM 7496 O O . VAL A 1 933 ? 18.705 -51.104 -4.666 1.00 67.12 933 VAL A O 1
ATOM 7499 N N . PRO A 1 934 ? 20.191 -51.976 -6.122 1.00 65.88 934 PRO A N 1
ATOM 7500 C CA . PRO A 1 934 ? 21.339 -51.259 -5.566 1.00 65.88 934 PRO A CA 1
ATOM 7501 C C . PRO A 1 934 ? 21.092 -49.748 -5.464 1.00 65.88 934 PRO A C 1
ATOM 7503 O O . PRO A 1 934 ? 20.599 -49.132 -6.409 1.00 65.88 934 PRO A O 1
ATOM 7506 N N . ALA A 1 935 ? 21.480 -49.140 -4.336 1.00 66.44 935 ALA A N 1
ATOM 7507 C CA . ALA A 1 935 ? 21.111 -47.767 -3.965 1.00 66.44 935 ALA A CA 1
ATOM 7508 C C . ALA A 1 935 ? 21.376 -46.723 -5.065 1.00 66.44 935 ALA A C 1
ATOM 7510 O O . ALA A 1 935 ? 20.533 -45.864 -5.313 1.00 66.44 935 ALA A O 1
ATOM 7511 N N . LYS A 1 936 ? 22.495 -46.854 -5.792 1.00 60.22 936 LYS A N 1
ATOM 7512 C CA . LYS A 1 936 ? 22.874 -45.961 -6.900 1.00 60.22 936 LYS A CA 1
ATOM 7513 C C . LYS A 1 936 ? 21.883 -45.924 -8.076 1.00 60.22 936 LYS A C 1
ATOM 7515 O O . LYS A 1 936 ? 21.967 -45.018 -8.893 1.00 60.22 936 LYS A O 1
ATOM 7520 N N . PHE A 1 937 ? 20.963 -46.887 -8.174 1.00 61.91 937 PHE A N 1
ATOM 7521 C CA . PHE A 1 937 ? 19.994 -46.995 -9.271 1.00 61.91 937 PHE A CA 1
ATOM 7522 C C . PHE A 1 937 ? 18.532 -46.832 -8.836 1.00 61.91 937 PHE A C 1
ATOM 7524 O O . PHE A 1 937 ? 17.652 -46.779 -9.696 1.00 61.91 937 PHE A O 1
ATOM 7531 N N . ARG A 1 938 ? 18.254 -46.719 -7.528 1.00 72.62 938 ARG A N 1
ATOM 7532 C CA . ARG A 1 938 ? 16.878 -46.624 -7.007 1.00 72.62 938 ARG A CA 1
ATOM 7533 C C . ARG A 1 938 ? 16.145 -45.392 -7.522 1.00 72.62 938 ARG A C 1
ATOM 7535 O O . ARG A 1 938 ? 15.032 -45.530 -8.003 1.00 72.62 938 ARG A O 1
ATOM 7542 N N . TYR A 1 939 ? 16.799 -44.229 -7.512 1.00 60.41 939 TYR A N 1
ATOM 7543 C CA . TYR A 1 939 ? 16.227 -42.973 -8.017 1.00 60.41 939 TYR A CA 1
ATOM 7544 C C . TYR A 1 939 ? 15.768 -43.072 -9.480 1.00 60.41 939 TYR A C 1
ATOM 7546 O O . TYR A 1 939 ? 14.722 -42.548 -9.849 1.00 60.41 939 TYR A O 1
ATOM 7554 N N . ILE A 1 940 ? 16.534 -43.788 -10.311 1.00 59.66 940 ILE A N 1
ATOM 7555 C CA . ILE A 1 940 ? 16.206 -43.979 -11.727 1.00 59.66 940 ILE A CA 1
ATOM 7556 C C . ILE A 1 940 ? 15.014 -44.930 -11.869 1.00 59.66 940 ILE A C 1
ATOM 7558 O O . ILE A 1 940 ? 14.106 -44.652 -12.643 1.00 59.66 940 ILE A O 1
ATOM 7562 N N . CYS A 1 941 ? 14.984 -46.024 -11.102 1.00 60.62 941 CYS A N 1
ATOM 7563 C CA . CYS A 1 941 ? 13.849 -46.949 -11.116 1.00 60.62 941 CYS A CA 1
ATOM 7564 C C . CYS A 1 941 ? 12.561 -46.266 -10.631 1.00 60.62 941 CYS A C 1
ATOM 7566 O O . CYS A 1 941 ? 11.515 -46.463 -11.237 1.00 60.62 941 CYS A O 1
ATOM 7568 N N . ASP A 1 942 ? 12.641 -45.422 -9.600 1.00 65.38 942 ASP A N 1
ATOM 7569 C CA . ASP A 1 942 ? 11.481 -44.714 -9.045 1.00 65.38 942 ASP A CA 1
ATOM 7570 C C . ASP A 1 942 ? 10.861 -43.753 -10.074 1.00 65.38 942 ASP A C 1
ATOM 7572 O O . ASP A 1 942 ? 9.650 -43.761 -10.270 1.00 65.38 942 ASP A O 1
ATOM 7576 N N . LYS A 1 943 ? 11.689 -43.014 -10.829 1.00 57.97 943 LYS A N 1
ATOM 7577 C CA . LYS A 1 943 ? 11.214 -42.153 -11.927 1.00 57.97 943 LYS A CA 1
ATOM 7578 C C . LYS A 1 943 ? 10.635 -42.915 -13.119 1.00 57.97 943 LYS A C 1
ATOM 7580 O O . LYS A 1 943 ? 9.761 -42.390 -13.797 1.00 57.97 943 LYS A O 1
ATOM 7585 N N . VAL A 1 944 ? 11.136 -44.118 -13.398 1.00 62.16 944 VAL A N 1
ATOM 7586 C CA . VAL A 1 944 ? 10.665 -44.941 -14.525 1.00 62.16 944 VAL A CA 1
ATOM 7587 C C . VAL A 1 944 ? 9.344 -45.640 -14.199 1.00 62.16 944 VAL A C 1
ATOM 7589 O O . VAL A 1 944 ? 8.497 -45.766 -15.079 1.00 62.16 944 VAL A O 1
ATOM 7592 N N . PHE A 1 945 ? 9.162 -46.111 -12.962 1.00 60.53 945 PHE A N 1
ATOM 7593 C CA . PHE A 1 945 ? 7.967 -46.863 -12.567 1.00 60.53 945 PHE A CA 1
ATOM 7594 C C . PHE A 1 945 ? 6.847 -45.990 -11.980 1.00 60.53 945 PHE A C 1
ATOM 7596 O O . PHE A 1 945 ? 5.692 -46.404 -12.052 1.00 60.53 945 PHE A O 1
ATOM 7603 N N . PHE A 1 946 ? 7.160 -44.795 -11.462 1.00 69.38 946 PHE A N 1
ATOM 7604 C CA . PHE A 1 946 ? 6.188 -43.847 -10.898 1.00 69.38 946 PHE A CA 1
ATOM 7605 C C . PHE A 1 946 ? 6.404 -42.418 -11.434 1.00 69.38 946 PHE A C 1
ATOM 7607 O O . PHE A 1 946 ? 6.771 -41.516 -10.672 1.00 69.38 946 PHE A O 1
ATOM 7614 N N . PRO A 1 947 ? 6.237 -42.185 -12.748 1.00 47.44 947 PRO A N 1
ATOM 7615 C CA . PRO A 1 947 ? 6.337 -40.840 -13.301 1.00 47.44 947 PRO A CA 1
ATOM 7616 C C . PRO A 1 947 ? 5.214 -39.939 -12.741 1.00 47.44 947 PRO A C 1
ATOM 7618 O O . PRO A 1 947 ? 4.094 -40.416 -12.539 1.00 47.44 947 PRO A O 1
ATOM 7621 N N . PRO A 1 948 ? 5.483 -38.650 -12.461 1.00 37.16 948 PRO A N 1
ATOM 7622 C CA . PRO A 1 948 ? 4.435 -37.697 -12.096 1.00 37.16 948 PRO A CA 1
ATOM 7623 C C . PRO A 1 948 ? 3.442 -37.510 -13.263 1.00 37.16 948 PRO A C 1
ATOM 7625 O O . PRO A 1 948 ? 3.829 -37.723 -14.411 1.00 37.16 948 PRO A O 1
ATOM 7628 N N . PRO A 1 949 ? 2.180 -37.109 -13.011 1.00 32.12 949 PRO A N 1
ATOM 7629 C CA . PRO A 1 949 ? 1.200 -36.901 -14.077 1.00 32.12 949 PRO A CA 1
ATOM 7630 C C . PRO A 1 949 ? 1.662 -35.779 -15.018 1.00 32.12 949 PRO A C 1
ATOM 7632 O O . PRO A 1 949 ? 1.861 -34.648 -14.572 1.00 32.12 949 PRO A O 1
ATOM 7635 N N . GLU A 1 950 ? 1.849 -36.090 -16.300 1.00 33.38 950 GLU A N 1
ATOM 7636 C CA . GLU A 1 950 ? 2.226 -35.121 -17.336 1.00 33.38 950 GLU A CA 1
ATOM 7637 C C . GLU A 1 950 ? 0.977 -34.409 -17.888 1.00 33.38 950 GLU A C 1
ATOM 7639 O O . GLU A 1 950 ? -0.038 -35.041 -18.181 1.00 33.38 950 GLU A O 1
ATOM 7644 N N . VAL A 1 951 ? 1.057 -33.080 -17.996 1.00 30.53 951 VAL A N 1
ATOM 7645 C CA . VAL A 1 951 ? 0.085 -32.202 -18.668 1.00 30.53 951 VAL A CA 1
ATOM 7646 C C . VAL A 1 951 ? 0.491 -32.116 -20.142 1.00 30.53 951 VAL A C 1
ATOM 7648 O O . VAL A 1 951 ? 1.666 -31.909 -20.431 1.00 30.53 951 VAL A O 1
ATOM 7651 N N . GLU A 1 952 ? -0.458 -32.318 -21.056 1.00 26.73 952 GLU A N 1
ATOM 7652 C CA . GLU A 1 952 ? -0.227 -32.391 -22.507 1.00 26.73 952 GLU A CA 1
ATOM 7653 C C . GLU A 1 952 ? 0.327 -31.069 -23.089 1.00 26.73 952 GLU A C 1
ATOM 7655 O O . GLU A 1 952 ? -0.289 -30.014 -22.941 1.00 26.73 952 GLU A O 1
ATOM 7660 N N . GLU A 1 953 ? 1.461 -31.137 -23.799 1.00 30.77 953 GLU A N 1
ATOM 7661 C CA . GLU A 1 953 ? 1.972 -30.083 -24.691 1.00 30.77 953 GLU A CA 1
ATOM 7662 C C . GLU A 1 953 ? 1.863 -30.553 -26.156 1.00 30.77 953 GLU A C 1
ATOM 7664 O O . GLU A 1 953 ? 2.384 -31.609 -26.522 1.00 30.77 953 GLU A O 1
ATOM 7669 N N . GLU A 1 954 ? 1.175 -29.767 -26.995 1.00 28.47 954 GLU A N 1
ATOM 7670 C CA . GLU A 1 954 ? 1.106 -29.946 -28.453 1.00 28.47 954 GLU A CA 1
ATOM 7671 C C . GLU A 1 954 ? 2.421 -29.539 -29.148 1.00 28.47 954 GLU A C 1
ATOM 7673 O O . GLU A 1 954 ? 3.078 -28.555 -28.803 1.00 28.47 954 GLU A O 1
ATOM 7678 N N . GLU A 1 955 ? 2.765 -30.308 -30.182 1.00 33.16 955 GLU A N 1
ATOM 7679 C CA . GLU A 1 955 ? 3.963 -30.227 -31.019 1.00 33.16 955 GLU A CA 1
ATOM 7680 C C . GLU A 1 955 ? 4.188 -28.853 -31.682 1.00 33.16 955 GLU A C 1
ATOM 7682 O O . GLU A 1 955 ? 3.349 -28.383 -32.444 1.00 33.16 955 GLU A O 1
ATOM 7687 N N . THR A 1 956 ? 5.389 -28.272 -31.544 1.00 25.16 956 THR A N 1
ATOM 7688 C CA . THR A 1 956 ? 6.024 -27.477 -32.620 1.00 25.16 956 THR A CA 1
ATOM 7689 C C . THR A 1 956 ? 7.562 -27.491 -32.542 1.00 25.16 956 THR A C 1
ATOM 7691 O O . THR A 1 956 ? 8.172 -26.900 -31.663 1.00 25.16 956 THR A O 1
ATOM 7694 N N . GLN A 1 957 ? 8.159 -28.161 -33.533 1.00 27.69 957 GLN A N 1
ATOM 7695 C CA . GLN A 1 957 ? 9.392 -27.843 -34.281 1.00 27.69 957 GLN A CA 1
ATOM 7696 C C . GLN A 1 957 ? 10.695 -27.447 -33.541 1.00 27.69 957 GLN A C 1
ATOM 7698 O O . GLN A 1 957 ? 10.910 -26.303 -33.151 1.00 27.69 957 GLN A O 1
ATOM 7703 N N . ASP A 1 958 ? 11.608 -28.427 -33.531 1.00 31.84 958 ASP A N 1
ATOM 7704 C CA . ASP A 1 958 ? 13.080 -28.388 -33.587 1.00 31.84 958 ASP A CA 1
ATOM 7705 C C . ASP A 1 958 ? 13.805 -27.032 -33.440 1.00 31.84 958 ASP A C 1
ATOM 7707 O O . ASP A 1 958 ? 14.019 -26.299 -34.409 1.00 31.84 958 ASP A O 1
ATOM 7711 N N . ILE A 1 959 ? 14.359 -26.806 -32.243 1.00 24.36 959 ILE A N 1
ATOM 7712 C CA . ILE A 1 959 ? 15.585 -26.024 -32.001 1.00 24.36 959 ILE A CA 1
ATOM 7713 C C . ILE A 1 959 ? 16.435 -26.817 -30.978 1.00 24.36 959 ILE A C 1
ATOM 7715 O O . ILE A 1 959 ? 15.870 -27.357 -30.027 1.00 24.36 959 ILE A O 1
ATOM 7719 N N . PRO A 1 960 ? 17.767 -26.953 -31.151 1.00 29.47 960 PRO A N 1
ATOM 7720 C CA . PRO A 1 960 ? 18.566 -27.954 -30.448 1.00 29.47 960 PRO A CA 1
ATOM 7721 C C . PRO A 1 960 ? 18.815 -27.588 -28.981 1.00 29.47 960 PRO A C 1
ATOM 7723 O O . PRO A 1 960 ? 19.343 -26.520 -28.677 1.00 29.47 960 PRO A O 1
ATOM 7726 N N . THR A 1 961 ? 18.506 -28.516 -28.079 1.00 26.45 961 THR A N 1
ATOM 7727 C CA . THR A 1 961 ? 18.949 -28.501 -26.681 1.00 26.45 961 THR A CA 1
ATOM 7728 C C . THR A 1 961 ? 20.371 -29.055 -26.582 1.00 26.45 961 THR A C 1
ATOM 7730 O O . THR A 1 961 ? 20.599 -30.239 -26.838 1.00 26.45 961 THR A O 1
ATOM 7733 N N . GLU A 1 962 ? 21.330 -28.207 -26.209 1.00 28.27 962 GLU A N 1
ATOM 7734 C CA . GLU A 1 962 ? 22.657 -28.636 -25.762 1.00 28.27 962 GLU A CA 1
ATOM 7735 C C . GLU A 1 962 ? 22.549 -29.339 -24.398 1.00 28.27 962 GLU A C 1
ATOM 7737 O O . GLU A 1 962 ? 22.151 -28.745 -23.396 1.00 28.27 962 GLU A O 1
ATOM 7742 N N . ASP A 1 963 ? 22.930 -30.618 -24.376 1.00 26.88 963 ASP A N 1
ATOM 7743 C CA . ASP A 1 963 ? 23.225 -31.387 -23.169 1.00 26.88 963 ASP A CA 1
ATOM 7744 C C . ASP A 1 963 ? 24.502 -30.830 -22.511 1.00 26.88 963 ASP A C 1
ATOM 7746 O O . ASP A 1 963 ? 25.616 -30.990 -23.016 1.00 26.88 963 ASP A O 1
ATOM 7750 N N . ILE A 1 964 ? 24.349 -30.207 -21.341 1.00 28.33 964 ILE A N 1
ATOM 7751 C CA . ILE A 1 964 ? 25.453 -29.813 -20.460 1.00 28.33 964 ILE A CA 1
ATOM 7752 C C . ILE A 1 964 ? 25.995 -31.077 -19.774 1.00 28.33 964 ILE A C 1
ATOM 7754 O O . ILE A 1 964 ? 25.553 -31.478 -18.696 1.00 28.33 964 ILE A O 1
ATOM 7758 N N . SER A 1 965 ? 26.992 -31.712 -20.389 1.00 32.59 965 SER A N 1
ATOM 7759 C CA . SER A 1 965 ? 27.926 -32.601 -19.696 1.00 32.59 965 SER A CA 1
ATOM 7760 C C . SER A 1 965 ? 29.206 -31.823 -19.392 1.00 32.59 965 SER A C 1
ATOM 7762 O O . SER A 1 965 ? 30.104 -31.761 -20.230 1.00 32.59 965 SER A O 1
ATOM 7764 N N . ILE A 1 966 ? 29.282 -31.225 -18.197 1.00 36.66 966 ILE A N 1
ATOM 7765 C CA . ILE A 1 966 ? 30.459 -30.464 -17.749 1.00 36.66 966 ILE A CA 1
ATOM 7766 C C . ILE A 1 966 ? 31.682 -31.381 -17.773 1.00 36.66 966 ILE A C 1
ATOM 7768 O O . ILE A 1 966 ? 31.739 -32.413 -17.088 1.00 36.66 966 ILE A O 1
ATOM 7772 N N . SER A 1 967 ? 32.661 -31.008 -18.586 1.00 42.53 967 SER A N 1
ATOM 7773 C CA . SER A 1 967 ? 33.885 -31.772 -18.773 1.00 42.53 967 SER A CA 1
ATOM 7774 C C . SER A 1 967 ? 34.743 -31.737 -17.498 1.00 42.53 967 SER A C 1
ATOM 7776 O O . SER A 1 967 ? 34.728 -30.791 -16.710 1.00 42.53 967 SER A O 1
ATOM 7778 N N . ARG A 1 968 ? 35.572 -32.768 -17.282 1.00 40.75 968 ARG A N 1
ATOM 7779 C CA . ARG A 1 968 ? 36.610 -32.744 -16.226 1.00 40.75 968 ARG A CA 1
ATOM 7780 C C . ARG A 1 968 ? 37.587 -31.568 -16.379 1.00 40.75 968 ARG A C 1
ATOM 7782 O O . ARG A 1 968 ? 38.321 -31.281 -15.438 1.00 40.75 968 ARG A O 1
ATOM 7789 N N . GLU A 1 969 ? 37.626 -30.947 -17.552 1.00 39.75 969 GLU A N 1
ATOM 7790 C CA . GLU A 1 969 ? 38.455 -29.791 -17.869 1.00 39.75 969 GLU A CA 1
ATOM 7791 C C . GLU A 1 969 ? 37.809 -28.503 -17.356 1.00 39.75 969 GLU A C 1
ATOM 7793 O O . GLU A 1 969 ? 38.483 -27.750 -16.665 1.00 39.75 969 GLU A O 1
ATOM 7798 N N . GLU A 1 970 ? 36.491 -28.345 -17.509 1.00 44.47 970 GLU A N 1
ATOM 7799 C CA . GLU A 1 970 ? 35.725 -27.256 -16.884 1.00 44.47 970 GLU A CA 1
ATOM 7800 C C . GLU A 1 970 ? 35.766 -27.332 -15.360 1.00 44.47 970 GLU A C 1
ATOM 7802 O O . GLU A 1 970 ? 35.967 -26.311 -14.719 1.00 44.47 970 GLU A O 1
ATOM 7807 N N . ARG A 1 971 ? 35.700 -28.531 -14.761 1.00 46.09 971 ARG A N 1
ATOM 7808 C CA . ARG A 1 971 ? 35.817 -28.663 -13.297 1.00 46.09 971 ARG A CA 1
ATOM 7809 C C . ARG A 1 971 ? 37.218 -28.289 -12.779 1.00 46.09 971 ARG A C 1
ATOM 7811 O O . ARG A 1 971 ? 37.341 -27.698 -11.717 1.00 46.09 971 ARG A O 1
ATOM 7818 N N . ARG A 1 972 ? 38.277 -28.586 -13.544 1.00 49.84 972 ARG A N 1
ATOM 7819 C CA . ARG A 1 972 ? 39.669 -28.201 -13.216 1.00 49.84 972 ARG A CA 1
ATOM 7820 C C . ARG A 1 972 ? 39.980 -26.742 -13.532 1.00 49.84 972 ARG A C 1
ATOM 7822 O O . ARG A 1 972 ? 40.901 -26.162 -12.963 1.00 49.84 972 ARG A O 1
ATOM 7829 N N . GLU A 1 973 ? 39.285 -26.169 -14.504 1.00 57.69 973 GLU A N 1
ATOM 7830 C CA . GLU A 1 973 ? 39.369 -24.750 -14.814 1.00 57.69 973 GLU A CA 1
ATOM 7831 C C . GLU A 1 973 ? 38.575 -23.925 -13.805 1.00 57.69 973 GLU A C 1
ATOM 7833 O O . GLU A 1 973 ? 39.033 -22.866 -13.400 1.00 57.69 973 GLU A O 1
ATOM 7838 N N . GLU A 1 974 ? 37.462 -24.452 -13.304 1.00 54.69 974 GLU A N 1
ATOM 7839 C CA . GLU A 1 974 ? 36.711 -23.878 -12.195 1.00 54.69 974 GLU A CA 1
ATOM 7840 C C . GLU A 1 974 ? 37.493 -23.957 -10.879 1.00 54.69 974 GLU A C 1
ATOM 7842 O O . GLU A 1 974 ? 37.615 -22.935 -10.211 1.00 54.69 974 GLU A O 1
ATOM 7847 N N . GLU A 1 975 ? 38.142 -25.087 -10.572 1.00 60.06 975 GLU A N 1
ATOM 7848 C CA . GLU A 1 975 ? 39.072 -25.196 -9.433 1.00 60.06 975 GLU A CA 1
ATOM 7849 C C . GLU A 1 975 ? 40.243 -24.202 -9.553 1.00 60.06 975 GLU A C 1
ATOM 7851 O O . GLU A 1 975 ? 40.561 -23.518 -8.582 1.00 60.06 975 GLU A O 1
ATOM 7856 N N . ARG A 1 976 ? 40.835 -24.030 -10.748 1.00 64.75 976 ARG A N 1
ATOM 7857 C CA . ARG A 1 976 ? 41.877 -23.007 -10.981 1.00 64.75 976 ARG A CA 1
ATOM 7858 C C . ARG A 1 976 ? 41.355 -21.580 -10.827 1.00 64.75 976 ARG A C 1
ATOM 7860 O O . ARG A 1 976 ? 42.030 -20.770 -10.206 1.00 64.75 976 ARG A O 1
ATOM 7867 N N . ARG A 1 977 ? 40.155 -21.275 -11.332 1.00 67.94 977 ARG A N 1
ATOM 7868 C CA . ARG A 1 977 ? 39.503 -19.960 -11.167 1.00 67.94 977 ARG A CA 1
ATOM 7869 C C . ARG A 1 977 ? 39.103 -19.693 -9.718 1.00 67.94 977 ARG A C 1
ATOM 7871 O O . ARG A 1 977 ? 38.969 -18.542 -9.311 1.00 67.94 977 ARG A O 1
ATOM 7878 N N . GLU A 1 978 ? 38.834 -20.732 -8.938 1.00 61.53 978 GLU A N 1
ATOM 7879 C CA . GLU A 1 978 ? 38.545 -20.611 -7.512 1.00 61.53 978 GLU A CA 1
ATOM 7880 C C . GLU A 1 978 ? 39.827 -20.416 -6.695 1.00 61.53 978 GLU A C 1
ATOM 7882 O O . GLU A 1 978 ? 39.836 -19.634 -5.746 1.00 61.53 978 GLU A O 1
ATOM 7887 N N . GLU A 1 979 ? 40.926 -21.061 -7.086 1.00 67.31 979 GLU A N 1
ATOM 7888 C CA . GLU A 1 979 ? 42.244 -20.852 -6.486 1.00 67.31 979 GLU A CA 1
ATOM 7889 C C . GLU A 1 979 ? 42.826 -19.471 -6.834 1.00 67.31 979 GLU A C 1
ATOM 7891 O O . GLU A 1 979 ? 43.283 -18.775 -5.931 1.00 67.31 979 GLU A O 1
ATOM 7896 N N . GLU A 1 980 ? 42.679 -19.000 -8.079 1.00 67.69 980 GLU A N 1
ATOM 7897 C CA . GLU A 1 980 ? 43.017 -17.622 -8.471 1.00 67.69 980 GLU A CA 1
ATOM 7898 C C . GLU A 1 980 ? 42.194 -16.588 -7.691 1.00 67.69 980 GLU A C 1
ATOM 7900 O O . GLU A 1 980 ? 42.766 -15.626 -7.184 1.00 67.69 980 GLU A O 1
ATOM 7905 N N . ARG A 1 981 ? 40.883 -16.810 -7.492 1.00 67.56 981 ARG A N 1
ATOM 7906 C CA . ARG A 1 981 ? 40.040 -15.935 -6.648 1.00 67.56 981 ARG A CA 1
ATOM 7907 C C . ARG A 1 981 ? 40.477 -15.930 -5.182 1.00 67.56 981 ARG A C 1
ATOM 7909 O O . ARG A 1 981 ? 40.430 -14.886 -4.534 1.00 67.56 981 ARG A O 1
ATOM 7916 N N . ARG A 1 982 ? 40.910 -17.075 -4.642 1.00 67.62 982 ARG A N 1
ATOM 7917 C CA . ARG A 1 982 ? 41.458 -17.153 -3.275 1.00 67.62 982 ARG A CA 1
ATOM 7918 C C . ARG A 1 982 ? 42.796 -16.425 -3.163 1.00 67.62 982 ARG A C 1
ATOM 7920 O O . ARG A 1 982 ? 43.046 -15.773 -2.152 1.00 67.62 982 ARG A O 1
ATOM 7927 N N . GLU A 1 983 ? 43.652 -16.530 -4.173 1.00 69.25 983 GLU A N 1
ATOM 7928 C CA . GLU A 1 983 ? 44.953 -15.865 -4.182 1.00 69.25 983 GLU A CA 1
ATOM 7929 C C . GLU A 1 983 ? 44.820 -14.348 -4.392 1.00 69.25 983 GLU A C 1
ATOM 7931 O O . GLU A 1 983 ? 45.509 -13.578 -3.726 1.00 69.25 983 GLU A O 1
ATOM 7936 N N . GLU A 1 984 ? 43.887 -13.909 -5.240 1.00 67.38 984 GLU A N 1
ATOM 7937 C CA . GLU A 1 984 ? 43.514 -12.500 -5.406 1.00 67.38 984 GLU A CA 1
ATOM 7938 C C . GLU A 1 984 ? 42.936 -11.922 -4.108 1.00 67.38 984 GLU A C 1
ATOM 7940 O O . GLU A 1 984 ? 43.383 -10.865 -3.668 1.00 67.38 984 GLU A O 1
ATOM 7945 N N . GLY A 1 985 ? 42.063 -12.668 -3.419 1.00 71.12 985 GLY A N 1
ATOM 7946 C CA . GLY A 1 985 ? 41.562 -12.297 -2.094 1.00 71.12 985 GLY A CA 1
ATOM 7947 C C . GLY A 1 985 ? 42.680 -12.086 -1.067 1.00 71.12 985 GLY A C 1
ATOM 7948 O O . GLY A 1 985 ? 42.689 -11.068 -0.381 1.00 71.12 985 GLY A O 1
ATOM 7949 N N . ARG A 1 986 ? 43.679 -12.982 -1.014 1.00 73.56 986 ARG A N 1
ATOM 7950 C CA . ARG A 1 986 ? 44.851 -12.816 -0.128 1.00 73.56 986 ARG A CA 1
ATOM 7951 C C . ARG A 1 986 ? 45.736 -11.632 -0.520 1.00 73.56 986 ARG A C 1
ATOM 7953 O O . ARG A 1 986 ? 46.302 -10.981 0.354 1.00 73.56 986 ARG A O 1
ATOM 7960 N N . ARG A 1 987 ? 45.900 -11.358 -1.820 1.00 71.50 987 ARG A N 1
ATOM 7961 C CA . ARG A 1 987 ? 46.676 -10.199 -2.300 1.00 71.50 987 ARG A CA 1
ATOM 7962 C C . ARG A 1 987 ? 45.979 -8.890 -1.957 1.00 71.50 987 ARG A C 1
ATOM 7964 O O . ARG A 1 987 ? 46.651 -7.944 -1.562 1.00 71.50 987 ARG A O 1
ATOM 7971 N N . GLU A 1 988 ? 44.658 -8.842 -2.079 1.00 66.81 988 GLU A N 1
ATOM 7972 C CA . GLU A 1 988 ? 43.884 -7.659 -1.718 1.00 66.81 988 GLU A CA 1
ATOM 7973 C C . GLU A 1 988 ? 43.823 -7.451 -0.202 1.00 66.81 988 GLU A C 1
ATOM 7975 O O . GLU A 1 988 ? 43.930 -6.318 0.259 1.00 66.81 988 GLU A O 1
ATOM 7980 N N . GLU A 1 989 ? 43.758 -8.527 0.583 1.00 69.06 989 GLU A N 1
ATOM 7981 C CA . GLU A 1 989 ? 43.878 -8.469 2.043 1.00 69.06 989 GLU A CA 1
ATOM 7982 C C . GLU A 1 989 ? 45.250 -7.935 2.483 1.00 69.06 989 GLU A C 1
ATOM 7984 O O . GLU A 1 989 ? 45.305 -7.002 3.284 1.00 69.06 989 GLU A O 1
ATOM 7989 N N . MET A 1 990 ? 46.349 -8.418 1.885 1.00 70.06 990 MET A N 1
ATOM 7990 C CA . MET A 1 990 ? 47.686 -7.854 2.123 1.00 70.06 990 MET A CA 1
ATOM 7991 C C . MET A 1 990 ? 47.764 -6.371 1.745 1.00 70.06 990 MET A C 1
ATOM 7993 O O . MET A 1 990 ? 48.370 -5.595 2.479 1.00 70.06 990 MET A O 1
ATOM 7997 N N . ARG A 1 991 ? 47.133 -5.959 0.636 1.00 73.69 991 ARG A N 1
ATOM 7998 C CA . ARG A 1 991 ? 47.120 -4.552 0.210 1.00 73.69 991 ARG A CA 1
ATOM 7999 C C . ARG A 1 991 ? 46.346 -3.667 1.187 1.00 73.69 991 ARG A C 1
ATOM 8001 O O . ARG A 1 991 ? 46.814 -2.584 1.511 1.00 73.69 991 ARG A O 1
ATOM 8008 N N . ARG A 1 992 ? 45.206 -4.146 1.697 1.00 69.19 992 ARG A N 1
ATOM 8009 C CA . ARG A 1 992 ? 44.416 -3.447 2.725 1.00 69.19 992 ARG A CA 1
ATOM 8010 C C . ARG A 1 992 ? 45.150 -3.361 4.056 1.00 69.19 992 ARG A C 1
ATOM 8012 O O . ARG A 1 992 ? 44.978 -2.384 4.773 1.00 69.19 992 ARG A O 1
ATOM 8019 N N . GLU A 1 993 ? 45.943 -4.367 4.415 1.00 73.19 993 GLU A N 1
ATOM 8020 C CA . GLU A 1 993 ? 46.745 -4.311 5.639 1.00 73.19 993 GLU A CA 1
ATOM 8021 C C . GLU A 1 993 ? 47.959 -3.381 5.499 1.00 73.19 993 GLU A C 1
ATOM 8023 O O . GLU A 1 993 ? 48.287 -2.659 6.439 1.00 73.19 993 GLU A O 1
ATOM 8028 N N . GLU A 1 994 ? 48.589 -3.331 4.325 1.00 71.94 994 GLU A N 1
ATOM 8029 C CA . GLU A 1 994 ? 49.661 -2.373 4.037 1.00 71.94 994 GLU A CA 1
ATOM 8030 C C . GLU A 1 994 ? 49.140 -0.925 4.002 1.00 71.94 994 GLU A C 1
ATOM 8032 O O . GLU A 1 994 ? 49.757 -0.053 4.614 1.00 71.94 994 GLU A O 1
ATOM 8037 N N . GLU A 1 995 ? 47.966 -0.689 3.397 1.00 71.69 995 GLU A N 1
ATOM 8038 C CA . GLU A 1 995 ? 47.257 0.603 3.427 1.00 71.69 995 GLU A CA 1
ATOM 8039 C C . GLU A 1 995 ? 46.951 1.031 4.878 1.00 71.69 995 GLU A C 1
ATOM 8041 O O . GLU A 1 995 ? 47.274 2.157 5.259 1.00 71.69 995 GLU A O 1
ATOM 8046 N N . ARG A 1 996 ? 46.467 0.112 5.731 1.00 71.94 996 ARG A N 1
ATOM 8047 C CA . ARG A 1 996 ? 46.190 0.380 7.158 1.00 71.94 996 ARG A CA 1
ATOM 8048 C C . ARG A 1 996 ? 47.447 0.771 7.942 1.00 71.94 996 ARG A C 1
ATOM 8050 O O . ARG A 1 996 ? 47.425 1.718 8.719 1.00 71.94 996 ARG A O 1
ATOM 8057 N N . ARG A 1 997 ? 48.574 0.090 7.699 1.00 70.62 997 ARG A N 1
ATOM 8058 C CA . ARG A 1 997 ? 49.872 0.416 8.330 1.00 70.62 997 ARG A CA 1
ATOM 8059 C C . ARG A 1 997 ? 50.468 1.731 7.826 1.00 70.62 997 ARG A C 1
ATOM 8061 O O . ARG A 1 997 ? 51.303 2.337 8.501 1.00 70.62 997 ARG A O 1
ATOM 8068 N N . GLU A 1 998 ? 50.149 2.151 6.606 1.00 70.19 998 GLU A N 1
ATOM 8069 C CA . GLU A 1 998 ? 50.551 3.465 6.097 1.00 70.19 998 GLU A CA 1
ATOM 8070 C C . GLU A 1 998 ? 49.686 4.584 6.693 1.00 70.19 998 GLU A C 1
ATOM 8072 O O . GLU A 1 998 ? 50.210 5.645 7.027 1.00 70.19 998 GLU A O 1
ATOM 8077 N N . GLU A 1 999 ? 48.396 4.329 6.898 1.00 67.56 999 GLU A N 1
ATOM 8078 C CA . GLU A 1 999 ? 47.468 5.250 7.554 1.00 67.56 999 GLU A CA 1
ATOM 8079 C C . GLU A 1 999 ? 47.790 5.450 9.039 1.00 67.56 999 GLU A C 1
ATOM 8081 O O . GLU A 1 999 ? 47.933 6.592 9.471 1.00 67.56 999 GLU A O 1
ATOM 8086 N N . GLU A 1 1000 ? 48.062 4.372 9.782 1.00 71.62 1000 GLU A N 1
ATOM 8087 C CA . GLU A 1 1000 ? 48.519 4.449 11.178 1.00 71.62 1000 GLU A CA 1
ATOM 8088 C C . GLU A 1 1000 ? 49.795 5.296 11.320 1.00 71.62 1000 GLU A C 1
ATOM 8090 O O . GLU A 1 1000 ? 49.887 6.140 12.213 1.00 71.62 1000 GLU A O 1
ATOM 8095 N N . ARG A 1 1001 ? 50.757 5.154 10.394 1.00 72.00 1001 ARG A N 1
ATOM 8096 C CA . ARG A 1 1001 ? 51.972 5.991 10.378 1.00 72.00 1001 ARG A CA 1
ATOM 8097 C C . ARG A 1 1001 ? 51.668 7.467 10.113 1.00 72.00 1001 ARG A C 1
ATOM 8099 O O . ARG A 1 1001 ? 52.273 8.328 10.744 1.00 72.00 1001 ARG A O 1
ATOM 8106 N N . ARG A 1 1002 ? 50.722 7.775 9.219 1.00 71.94 1002 ARG A N 1
ATOM 8107 C CA . ARG A 1 1002 ? 50.298 9.162 8.941 1.00 71.94 1002 ARG A CA 1
ATOM 8108 C C . ARG A 1 1002 ? 49.549 9.783 10.120 1.00 71.94 1002 ARG A C 1
ATOM 8110 O O . ARG A 1 1002 ? 49.672 10.986 10.349 1.00 71.94 1002 ARG A O 1
ATOM 8117 N N . GLU A 1 1003 ? 48.772 8.996 10.858 1.00 67.38 1003 GLU A N 1
ATOM 8118 C CA . GLU A 1 1003 ? 48.125 9.465 12.084 1.00 67.38 1003 GLU A CA 1
ATOM 8119 C C . GLU A 1 1003 ? 49.132 9.727 13.203 1.00 67.38 1003 GLU A C 1
ATOM 8121 O O . GLU A 1 1003 ? 49.008 10.724 13.916 1.00 67.38 1003 GLU A O 1
ATOM 8126 N N . GLU A 1 1004 ? 50.142 8.869 13.350 1.00 67.06 1004 GLU A N 1
ATOM 8127 C CA . GLU A 1 1004 ? 51.191 9.049 14.353 1.00 67.06 1004 GLU A CA 1
ATOM 8128 C C . GLU A 1 1004 ? 52.032 10.305 14.071 1.00 67.06 1004 GLU A C 1
ATOM 8130 O O . GLU A 1 1004 ? 52.231 11.116 14.978 1.00 67.06 1004 GLU A O 1
ATOM 8135 N N . GLU A 1 1005 ? 52.387 10.559 12.806 1.00 67.69 1005 GLU A N 1
ATOM 8136 C CA . GLU A 1 1005 ? 53.043 11.808 12.383 1.00 67.69 1005 GLU A CA 1
ATOM 8137 C C . GLU A 1 1005 ? 52.182 13.052 12.677 1.00 67.69 1005 GLU A C 1
ATOM 8139 O O . GLU A 1 1005 ? 52.691 14.056 13.182 1.00 67.69 1005 GLU A O 1
ATOM 8144 N N . LYS A 1 1006 ? 50.861 12.997 12.433 1.00 70.00 1006 LYS A N 1
ATOM 8145 C CA . LYS A 1 1006 ? 49.944 14.101 12.777 1.00 70.00 1006 LYS A CA 1
ATOM 8146 C C . LYS A 1 1006 ? 49.877 14.347 14.285 1.00 70.00 1006 LYS A C 1
ATOM 8148 O O . LYS A 1 1006 ? 49.882 15.502 14.708 1.00 70.00 1006 LYS A O 1
ATOM 8153 N N . ARG A 1 1007 ? 49.845 13.286 15.100 1.00 66.19 1007 ARG A N 1
ATOM 8154 C CA . ARG A 1 1007 ? 49.834 13.396 16.569 1.00 66.19 1007 ARG A CA 1
ATOM 8155 C C . ARG A 1 1007 ? 51.133 13.999 17.100 1.00 66.19 1007 ARG A C 1
ATOM 8157 O O . ARG A 1 1007 ? 51.086 14.777 18.051 1.00 66.19 1007 ARG A O 1
ATOM 8164 N N . GLU A 1 1008 ? 52.282 13.682 16.505 1.00 64.81 1008 GLU A N 1
ATOM 8165 C CA . GLU A 1 1008 ? 53.549 14.334 16.860 1.00 64.81 1008 GLU A CA 1
ATOM 8166 C C . GLU A 1 1008 ? 53.559 15.820 16.479 1.00 64.81 1008 GLU A C 1
ATOM 8168 O O . GLU A 1 1008 ? 53.996 16.654 17.278 1.00 64.81 1008 GLU A O 1
ATOM 8173 N N . GLU A 1 1009 ? 53.013 16.175 15.313 1.00 64.00 1009 GLU A N 1
ATOM 8174 C CA . GLU A 1 1009 ? 52.900 17.569 14.873 1.00 64.00 1009 GLU A CA 1
ATOM 8175 C C . GLU A 1 1009 ? 51.950 18.389 15.773 1.00 64.00 1009 GLU A C 1
ATOM 8177 O O . GLU A 1 1009 ? 52.216 19.557 16.068 1.00 64.00 1009 GLU A O 1
ATOM 8182 N N . GLU A 1 1010 ? 50.863 17.784 16.263 1.00 64.69 1010 GLU A N 1
ATOM 8183 C CA . GLU A 1 1010 ? 49.935 18.406 17.218 1.00 64.69 1010 GLU A CA 1
ATOM 8184 C C . GLU A 1 1010 ? 50.553 18.577 18.610 1.00 64.69 1010 GLU A C 1
ATOM 8186 O O . GLU A 1 1010 ? 50.474 19.672 19.170 1.00 64.69 1010 GLU A O 1
ATOM 8191 N N . ARG A 1 1011 ? 51.278 17.572 19.126 1.00 65.31 1011 ARG A N 1
ATOM 8192 C CA . ARG A 1 1011 ? 52.039 17.705 20.387 1.00 65.31 1011 ARG A CA 1
ATOM 8193 C C . ARG A 1 1011 ? 53.137 18.767 20.305 1.00 65.31 1011 ARG A C 1
ATOM 8195 O O . ARG A 1 1011 ? 53.513 19.343 21.325 1.00 65.31 1011 ARG A O 1
ATOM 8202 N N . GLY A 1 1012 ? 53.689 19.011 19.115 1.00 60.22 1012 GLY A N 1
ATOM 8203 C CA . GLY A 1 1012 ? 54.616 20.119 18.870 1.00 60.22 1012 GLY A CA 1
ATOM 8204 C C . GLY A 1 1012 ? 53.929 21.486 18.961 1.00 60.22 1012 GLY A C 1
ATOM 8205 O O . GLY A 1 1012 ? 54.476 22.415 19.553 1.00 60.22 1012 GLY A O 1
ATOM 8206 N N . LYS A 1 1013 ? 52.702 21.598 18.436 1.00 62.28 1013 LYS A N 1
ATOM 8207 C CA . LYS A 1 1013 ? 51.889 22.827 18.485 1.00 62.28 1013 LYS A CA 1
ATOM 8208 C C . LYS A 1 1013 ? 51.337 23.121 19.881 1.00 62.28 1013 LYS A C 1
ATOM 8210 O O . LYS A 1 1013 ? 51.178 24.290 20.216 1.00 62.28 1013 LYS A O 1
ATOM 8215 N N . GLU A 1 1014 ? 51.040 22.098 20.683 1.00 56.88 1014 GLU A N 1
ATOM 8216 C CA . GLU A 1 1014 ? 50.620 22.271 22.082 1.00 56.88 1014 GLU A CA 1
ATOM 8217 C C . GLU A 1 1014 ? 51.768 22.755 22.968 1.00 56.88 1014 GLU A C 1
ATOM 8219 O O . GLU A 1 1014 ? 51.579 23.726 23.695 1.00 56.88 1014 GLU A O 1
ATOM 8224 N N . ARG A 1 1015 ? 52.977 22.192 22.818 1.00 57.78 1015 ARG A N 1
ATOM 8225 C CA . ARG A 1 1015 ? 54.166 22.680 23.540 1.00 57.78 1015 ARG A CA 1
ATOM 8226 C C . ARG A 1 1015 ? 54.481 24.147 23.241 1.00 57.78 1015 ARG A C 1
ATOM 8228 O O . ARG A 1 1015 ? 54.722 24.911 24.163 1.00 57.78 1015 ARG A O 1
ATOM 8235 N N . GLY A 1 1016 ? 54.360 24.572 21.980 1.00 54.62 1016 GLY A N 1
ATOM 8236 C CA . GLY A 1 1016 ? 54.535 25.985 21.621 1.00 54.62 1016 GLY A CA 1
ATOM 8237 C C . GLY A 1 1016 ? 53.496 26.929 22.247 1.00 54.62 1016 GLY A C 1
ATOM 8238 O O . GLY A 1 1016 ? 53.796 28.095 22.476 1.00 54.62 1016 GLY A O 1
ATOM 8239 N N . LYS A 1 1017 ? 52.286 26.441 22.558 1.00 60.38 1017 LYS A N 1
ATOM 8240 C CA . LYS A 1 1017 ? 51.245 27.233 23.237 1.00 60.38 1017 LYS A CA 1
ATOM 8241 C C . LYS A 1 1017 ? 51.430 27.279 24.751 1.00 60.38 1017 LYS A C 1
ATOM 8243 O O . LYS A 1 1017 ? 51.050 28.275 25.360 1.00 60.38 1017 LYS A O 1
ATOM 8248 N N . GLU A 1 1018 ? 51.973 26.220 25.351 1.00 55.78 1018 GLU A N 1
ATOM 8249 C CA . GLU A 1 1018 ? 52.360 26.221 26.767 1.00 55.78 1018 GLU A CA 1
ATOM 8250 C C . GLU A 1 1018 ? 53.495 27.222 27.014 1.00 55.78 1018 GLU A C 1
ATOM 8252 O O . GLU A 1 1018 ? 53.372 28.050 27.914 1.00 55.78 1018 GLU A O 1
ATOM 8257 N N . ASP A 1 1019 ? 54.506 27.261 26.140 1.00 56.88 1019 ASP A N 1
ATOM 8258 C CA . ASP A 1 1019 ? 55.609 28.228 26.235 1.00 56.88 1019 ASP A CA 1
ATOM 8259 C C . ASP A 1 1019 ? 55.125 29.693 26.085 1.00 56.88 1019 ASP A C 1
ATOM 8261 O O . ASP A 1 1019 ? 55.543 30.572 26.842 1.00 56.88 1019 ASP A O 1
ATOM 8265 N N . GLU A 1 1020 ? 54.185 29.971 25.166 1.00 60.72 1020 GLU A N 1
ATOM 8266 C CA . GLU A 1 1020 ? 53.566 31.305 25.012 1.00 60.72 1020 GLU A CA 1
ATOM 8267 C C . GLU A 1 1020 ? 52.721 31.716 26.235 1.00 60.72 1020 GLU A C 1
ATOM 8269 O O . GLU A 1 1020 ? 52.630 32.900 26.579 1.00 60.72 1020 GLU A O 1
ATOM 8274 N N . MET A 1 1021 ? 52.087 30.748 26.899 1.00 57.88 1021 MET A N 1
ATOM 8275 C CA . MET A 1 1021 ? 51.248 30.976 28.075 1.00 57.88 1021 MET A CA 1
ATOM 8276 C C . MET A 1 1021 ? 52.091 31.216 29.333 1.00 57.88 1021 MET A C 1
ATOM 8278 O O . MET A 1 1021 ? 51.758 32.105 30.120 1.00 57.88 1021 MET A O 1
ATOM 8282 N N . ASP A 1 1022 ? 53.215 30.514 29.473 1.00 61.81 1022 ASP A N 1
ATOM 8283 C CA . ASP A 1 1022 ? 54.189 30.744 30.542 1.00 61.81 1022 ASP A CA 1
ATOM 8284 C C . ASP A 1 1022 ? 54.853 32.128 30.411 1.00 61.81 1022 ASP A C 1
ATOM 8286 O O . ASP A 1 1022 ? 55.008 32.849 31.405 1.00 61.81 1022 ASP A O 1
ATOM 8290 N N . GLU A 1 1023 ? 55.162 32.573 29.186 1.00 60.50 1023 GLU A N 1
ATOM 8291 C CA . GLU A 1 1023 ? 55.667 33.929 28.924 1.00 60.50 1023 GLU A CA 1
ATOM 8292 C C . GLU A 1 1023 ? 54.601 35.008 29.212 1.00 60.50 1023 GLU A C 1
ATOM 8294 O O . GLU A 1 1023 ? 54.900 36.090 29.737 1.00 60.50 1023 GLU A O 1
ATOM 8299 N N . PHE A 1 1024 ? 53.327 34.713 28.941 1.00 57.56 1024 PHE A N 1
ATOM 8300 C CA . PHE A 1 1024 ? 52.207 35.596 29.265 1.00 57.56 1024 PHE A CA 1
ATOM 8301 C C . PHE A 1 1024 ? 51.961 35.704 30.781 1.00 57.56 1024 PHE A C 1
ATOM 8303 O O . PHE A 1 1024 ? 51.757 36.810 31.299 1.00 57.56 1024 PHE A O 1
ATOM 8310 N N . GLU A 1 1025 ? 52.042 34.596 31.524 1.00 61.06 1025 GLU A N 1
ATOM 8311 C CA . GLU A 1 1025 ? 51.926 34.592 32.987 1.00 61.06 1025 GLU A CA 1
ATOM 8312 C C . GLU A 1 1025 ? 53.102 35.300 33.675 1.00 61.06 1025 GLU A C 1
ATOM 8314 O O . GLU A 1 1025 ? 52.894 36.030 34.655 1.00 61.06 1025 GLU A O 1
ATOM 8319 N N . ALA A 1 1026 ? 54.323 35.154 33.152 1.00 61.00 1026 ALA A N 1
ATOM 8320 C CA . ALA A 1 1026 ? 55.499 35.873 33.641 1.00 61.00 1026 ALA A CA 1
ATOM 8321 C C . ALA A 1 1026 ? 55.325 37.398 33.507 1.00 61.00 1026 ALA A C 1
ATOM 8323 O O . ALA A 1 1026 ? 55.555 38.143 34.467 1.00 61.00 1026 ALA A O 1
ATOM 8324 N N . ASN A 1 1027 ? 54.809 37.858 32.364 1.00 56.59 1027 ASN A N 1
ATOM 8325 C CA . ASN A 1 1027 ? 54.508 39.271 32.116 1.00 56.59 1027 ASN A CA 1
ATOM 8326 C C . ASN A 1 1027 ? 53.367 39.804 33.007 1.00 56.59 1027 ASN A C 1
ATOM 8328 O O . ASN A 1 1027 ? 53.426 40.934 33.501 1.00 56.59 1027 ASN A O 1
ATOM 8332 N N . LEU A 1 1028 ? 52.345 38.990 33.290 1.00 55.53 1028 LEU A N 1
ATOM 8333 C CA . LEU A 1 1028 ? 51.257 39.332 34.220 1.00 55.53 1028 LEU A CA 1
ATOM 8334 C C . LEU A 1 1028 ? 51.737 39.467 35.673 1.00 55.53 1028 LEU A C 1
ATOM 8336 O O . LEU A 1 1028 ? 51.246 40.335 36.406 1.00 55.53 1028 LEU A O 1
ATOM 8340 N N . ARG A 1 1029 ? 52.714 38.652 36.092 1.00 58.31 1029 ARG A N 1
ATOM 8341 C CA . ARG A 1 1029 ? 53.348 38.763 37.417 1.00 58.31 1029 ARG A CA 1
ATOM 8342 C C . ARG A 1 1029 ? 54.151 40.055 37.564 1.00 58.31 1029 ARG A C 1
ATOM 8344 O O . ARG A 1 1029 ? 54.055 40.694 38.612 1.00 58.31 1029 ARG A O 1
ATOM 8351 N N . GLU A 1 1030 ? 54.868 40.494 36.529 1.00 54.72 1030 GLU A N 1
ATOM 8352 C CA . GLU A 1 1030 ? 55.548 41.800 36.549 1.00 54.72 1030 GLU A CA 1
ATOM 8353 C C . GLU A 1 1030 ? 54.560 42.974 36.588 1.00 54.72 1030 GLU A C 1
ATOM 8355 O O . GLU A 1 1030 ? 54.774 43.945 37.322 1.00 54.72 1030 GLU A O 1
ATOM 8360 N N . HIS A 1 1031 ? 53.439 42.869 35.870 1.00 55.50 1031 HIS A N 1
ATOM 8361 C CA . HIS A 1 1031 ? 52.442 43.937 35.790 1.00 55.50 1031 HIS A CA 1
ATOM 8362 C C . HIS A 1 1031 ? 51.627 44.115 37.086 1.00 55.50 1031 HIS A C 1
ATOM 8364 O O . HIS A 1 1031 ? 51.155 45.219 37.371 1.00 55.50 1031 HIS A O 1
ATOM 8370 N N . ARG A 1 1032 ? 51.492 43.061 37.907 1.00 55.69 1032 ARG A N 1
ATOM 8371 C CA . ARG A 1 1032 ? 50.846 43.120 39.236 1.00 55.69 1032 ARG A CA 1
ATOM 8372 C C . ARG A 1 1032 ? 51.707 43.799 40.307 1.00 55.69 1032 ARG A C 1
ATOM 8374 O O . ARG A 1 1032 ? 51.153 44.334 41.263 1.00 55.69 1032 ARG A O 1
ATOM 8381 N N . ASN A 1 1033 ? 53.030 43.830 40.136 1.00 55.44 1033 ASN A N 1
ATOM 8382 C CA . ASN A 1 1033 ? 53.969 44.392 41.116 1.00 55.44 1033 ASN A CA 1
ATOM 8383 C C . ASN A 1 1033 ? 54.213 45.907 40.969 1.00 55.44 1033 ASN A C 1
ATOM 8385 O O . ASN A 1 1033 ? 54.935 46.490 41.778 1.00 55.44 1033 ASN A O 1
ATOM 8389 N N . ARG A 1 1034 ? 53.614 46.580 39.976 1.00 47.88 1034 ARG A N 1
ATOM 8390 C CA . ARG A 1 1034 ? 53.753 48.034 39.778 1.00 47.88 1034 ARG A CA 1
ATOM 8391 C C . ARG A 1 1034 ? 52.382 48.710 39.744 1.00 47.88 1034 ARG A C 1
ATOM 8393 O O . ARG A 1 1034 ? 51.729 48.788 38.711 1.00 47.88 1034 ARG A O 1
ATOM 8400 N N . GLY A 1 1035 ? 51.940 49.212 40.895 1.00 45.31 1035 GLY A N 1
ATOM 8401 C CA . GLY A 1 1035 ? 50.695 49.969 41.015 1.00 45.31 1035 GLY A CA 1
ATOM 8402 C C . GLY A 1 1035 ? 50.813 51.400 40.480 1.00 45.31 1035 GLY A C 1
ATOM 8403 O O . GLY A 1 1035 ? 51.322 52.262 41.187 1.00 45.31 1035 GLY A O 1
ATOM 8404 N N . ASN A 1 1036 ? 50.326 51.662 39.259 1.00 39.50 1036 ASN A N 1
ATOM 8405 C CA . ASN A 1 1036 ? 49.574 52.879 38.888 1.00 39.50 1036 ASN A CA 1
ATOM 8406 C C . ASN A 1 1036 ? 49.055 52.807 37.427 1.00 39.50 1036 ASN A C 1
ATOM 8408 O O . ASN A 1 1036 ? 49.722 52.202 36.589 1.00 39.50 1036 ASN A O 1
ATOM 8412 N N . PRO A 1 1037 ? 47.915 53.442 37.074 1.00 53.72 1037 PRO A N 1
ATOM 8413 C CA . PRO A 1 1037 ? 47.252 53.246 35.785 1.00 53.72 1037 PRO A CA 1
ATOM 8414 C C . PRO A 1 1037 ? 47.567 54.366 34.779 1.00 53.72 1037 PRO A C 1
ATOM 8416 O O . PRO A 1 1037 ? 47.254 55.527 35.036 1.00 53.72 1037 PRO A O 1
ATOM 8419 N N . LYS A 1 1038 ? 48.108 54.030 33.597 1.00 37.16 1038 LYS A N 1
ATOM 8420 C CA . LYS A 1 1038 ? 48.044 54.863 32.374 1.00 37.16 1038 LYS A CA 1
ATOM 8421 C C . LYS A 1 1038 ? 48.021 53.990 31.098 1.00 37.16 1038 LYS A C 1
ATOM 8423 O O . LYS A 1 1038 ? 48.468 52.849 31.154 1.00 37.16 1038 LYS A O 1
ATOM 8428 N N . PRO A 1 1039 ? 47.435 54.489 29.988 1.00 44.12 1039 PRO A N 1
ATOM 8429 C CA . PRO A 1 1039 ? 46.826 53.662 28.944 1.00 44.12 1039 PRO A CA 1
ATOM 8430 C C . PRO A 1 1039 ? 47.821 53.078 27.933 1.00 44.12 1039 PRO A C 1
ATOM 8432 O O . PRO A 1 1039 ? 48.824 53.696 27.582 1.00 44.12 1039 PRO A O 1
ATOM 8435 N N . PHE A 1 1040 ? 47.473 51.889 27.442 1.00 31.69 1040 PHE A N 1
ATOM 8436 C CA . PHE A 1 1040 ? 48.215 51.071 26.485 1.00 31.69 1040 PHE A CA 1
ATOM 8437 C C . PHE A 1 1040 ? 48.236 51.714 25.082 1.00 31.69 1040 PHE A C 1
ATOM 8439 O O . PHE A 1 1040 ? 47.185 51.936 24.480 1.00 31.69 1040 PHE A O 1
ATOM 8446 N N . GLN A 1 1041 ? 49.432 51.987 24.550 1.00 34.25 1041 GLN A N 1
ATOM 8447 C CA . GLN A 1 1041 ? 49.690 52.151 23.112 1.00 34.25 1041 GLN A CA 1
ATOM 8448 C C . GLN A 1 1041 ? 50.578 50.985 22.648 1.00 34.25 1041 GLN A C 1
ATOM 8450 O O . GLN A 1 1041 ? 51.535 50.662 23.352 1.00 34.25 1041 GLN A O 1
ATOM 8455 N N . PRO A 1 1042 ? 50.317 50.362 21.483 1.00 34.12 1042 PRO A N 1
ATOM 8456 C CA . PRO A 1 1042 ? 51.148 49.269 20.989 1.00 34.12 1042 PRO A CA 1
ATOM 8457 C C . PRO A 1 1042 ? 52.474 49.805 20.412 1.00 34.12 1042 PRO A C 1
ATOM 8459 O O . PRO A 1 1042 ? 52.447 50.700 19.558 1.00 34.12 1042 PRO A O 1
ATOM 8462 N N . PRO A 1 1043 ? 53.641 49.276 20.828 1.00 36.84 1043 PRO A N 1
ATOM 8463 C CA . PRO A 1 1043 ? 54.918 49.666 20.255 1.00 36.84 1043 PRO A CA 1
ATOM 8464 C C . PRO A 1 1043 ? 55.219 48.940 18.938 1.00 36.84 1043 PRO A C 1
ATOM 8466 O O . PRO A 1 1043 ? 54.845 47.794 18.692 1.00 36.84 1043 PRO A O 1
ATOM 8469 N N . ARG A 1 1044 ? 55.926 49.679 18.083 1.00 35.94 1044 ARG A N 1
ATOM 8470 C CA . ARG A 1 1044 ? 56.422 49.291 16.767 1.00 35.94 1044 ARG A CA 1
ATOM 8471 C C . ARG A 1 1044 ? 57.535 48.241 16.859 1.00 35.94 1044 ARG A C 1
ATOM 8473 O O . ARG A 1 1044 ? 58.442 48.340 17.675 1.00 35.94 1044 ARG A O 1
ATOM 8480 N N . ARG A 1 1045 ? 57.472 47.308 15.910 1.00 40.44 1045 ARG A N 1
ATOM 8481 C CA . ARG A 1 1045 ? 58.499 46.353 15.464 1.00 40.44 1045 ARG A CA 1
ATOM 8482 C C . ARG A 1 1045 ? 59.795 47.081 15.062 1.00 40.44 1045 ARG A C 1
ATOM 8484 O O . ARG A 1 1045 ? 59.680 48.110 14.401 1.00 40.44 1045 ARG A O 1
ATOM 8491 N N . ILE A 1 1046 ? 60.969 46.508 15.369 1.00 35.78 1046 ILE A N 1
ATOM 8492 C CA . ILE A 1 1046 ? 62.166 46.320 14.502 1.00 35.78 1046 ILE A CA 1
ATOM 8493 C C . ILE A 1 1046 ? 63.413 46.041 15.380 1.00 35.78 1046 ILE A C 1
ATOM 8495 O O . ILE A 1 1046 ? 63.655 46.763 16.339 1.00 35.78 1046 ILE A O 1
ATOM 8499 N N . LEU A 1 1047 ? 64.193 45.021 14.972 1.00 35.84 1047 LEU A N 1
ATOM 8500 C CA . LEU A 1 1047 ? 65.498 44.517 15.473 1.00 35.84 1047 LEU A CA 1
ATOM 8501 C C . LEU A 1 1047 ? 65.477 43.185 16.249 1.00 35.84 1047 LEU A C 1
ATOM 8503 O O . LEU A 1 1047 ? 65.916 43.097 17.386 1.00 35.84 1047 LEU A O 1
ATOM 8507 N N . ARG A 1 1048 ? 65.011 42.132 15.569 1.00 40.91 1048 ARG A N 1
ATOM 8508 C CA . ARG A 1 1048 ? 65.517 40.742 15.633 1.00 40.91 1048 ARG A CA 1
ATOM 8509 C C . ARG A 1 1048 ? 64.890 39.996 14.452 1.00 40.91 1048 ARG A C 1
ATOM 8511 O O . ARG A 1 1048 ? 63.837 39.387 14.570 1.00 40.91 1048 ARG A O 1
ATOM 8518 N N . VAL A 1 1049 ? 65.424 40.235 13.253 1.00 41.44 1049 VAL A N 1
ATOM 8519 C CA . VAL A 1 1049 ? 64.898 39.674 11.989 1.00 41.44 1049 VAL A CA 1
ATOM 8520 C C . VAL A 1 1049 ? 66.019 39.057 11.139 1.00 41.44 1049 VAL A C 1
ATOM 8522 O O . VAL A 1 1049 ? 65.752 38.569 10.049 1.00 41.44 1049 VAL A O 1
ATOM 8525 N N . GLU A 1 1050 ? 67.268 39.053 11.607 1.00 39.44 1050 GLU A N 1
ATOM 8526 C CA . GLU A 1 1050 ? 68.379 38.509 10.813 1.00 39.44 1050 GLU A CA 1
ATOM 8527 C C . GLU A 1 1050 ? 68.739 37.070 11.210 1.00 39.44 1050 GLU A C 1
ATOM 8529 O O . GLU A 1 1050 ? 68.933 36.263 10.312 1.00 39.44 1050 GLU A O 1
ATOM 8534 N N . GLU A 1 1051 ? 68.645 36.682 12.487 1.00 41.41 1051 GLU A N 1
ATOM 8535 C CA . GLU A 1 1051 ? 68.902 35.286 12.901 1.00 41.41 1051 GLU A CA 1
ATOM 8536 C C . GLU A 1 1051 ? 67.737 34.331 12.564 1.00 41.41 1051 GLU A C 1
ATOM 8538 O O . GLU A 1 1051 ? 67.962 33.221 12.095 1.00 41.41 1051 GLU A O 1
ATOM 8543 N N . SER A 1 1052 ? 66.476 34.775 12.665 1.00 46.84 1052 SER A N 1
ATOM 8544 C CA . SER A 1 1052 ? 65.316 33.916 12.351 1.00 46.84 1052 SER A CA 1
ATOM 8545 C C . SER A 1 1052 ? 65.106 33.666 10.854 1.00 46.84 1052 SER A C 1
ATOM 8547 O O . SER A 1 1052 ? 64.410 32.729 10.470 1.00 46.84 1052 SER A O 1
ATOM 8549 N N . LYS A 1 1053 ? 65.704 34.494 9.988 1.00 44.28 1053 LYS A N 1
ATOM 8550 C CA . LYS A 1 1053 ? 65.592 34.337 8.533 1.00 44.28 1053 LYS A CA 1
ATOM 8551 C C . LYS A 1 1053 ? 66.571 33.321 7.962 1.00 44.28 1053 LYS A C 1
ATOM 8553 O O . LYS A 1 1053 ? 66.267 32.767 6.910 1.00 44.28 1053 LYS A O 1
ATOM 8558 N N . GLU A 1 1054 ? 67.715 33.085 8.603 1.00 44.56 1054 GLU A N 1
ATOM 8559 C CA . GLU A 1 1054 ? 68.634 32.022 8.179 1.00 44.56 1054 GLU A CA 1
ATOM 8560 C C . GLU A 1 1054 ? 68.092 30.644 8.565 1.00 44.56 1054 GLU A C 1
ATOM 8562 O O . GLU A 1 1054 ? 68.032 29.772 7.700 1.00 44.56 1054 GLU A O 1
ATOM 8567 N N . GLU A 1 1055 ? 67.543 30.485 9.774 1.00 50.38 1055 GLU A N 1
ATOM 8568 C CA . GLU A 1 1055 ? 66.914 29.225 10.202 1.00 50.38 1055 GLU A CA 1
ATOM 8569 C C . GLU A 1 1055 ? 65.641 28.892 9.399 1.00 50.38 1055 GLU A C 1
ATOM 8571 O O . GLU A 1 1055 ? 65.448 27.749 8.976 1.00 50.38 1055 GLU A O 1
ATOM 8576 N N . GLU A 1 1056 ? 64.791 29.884 9.085 1.00 51.06 1056 GLU A N 1
ATOM 8577 C CA . GLU A 1 1056 ? 63.639 29.669 8.191 1.00 51.06 1056 GLU A CA 1
ATOM 8578 C C . GLU A 1 1056 ? 64.066 29.337 6.753 1.00 51.06 1056 GLU A C 1
ATOM 8580 O O . GLU A 1 1056 ? 63.363 28.602 6.052 1.00 51.06 1056 GLU A O 1
ATOM 8585 N N . LYS A 1 1057 ? 65.203 29.869 6.288 1.00 57.28 1057 LYS A N 1
ATOM 8586 C CA . LYS A 1 1057 ? 65.698 29.618 4.931 1.00 57.28 1057 LYS A CA 1
ATOM 8587 C C . LYS A 1 1057 ? 66.340 28.237 4.817 1.00 57.28 1057 LYS A C 1
ATOM 8589 O O . LYS A 1 1057 ? 66.024 27.534 3.860 1.00 57.28 1057 LYS A O 1
ATOM 8594 N N . GLU A 1 1058 ? 67.133 27.810 5.798 1.00 57.84 1058 GLU A N 1
ATOM 8595 C CA . GLU A 1 1058 ? 67.659 26.439 5.863 1.00 57.84 1058 GLU A CA 1
ATOM 8596 C C . GLU A 1 1058 ? 66.531 25.413 6.014 1.00 57.84 1058 GLU A C 1
ATOM 8598 O O . GLU A 1 1058 ? 66.483 24.427 5.275 1.00 57.84 1058 GLU A O 1
ATOM 8603 N N . GLY A 1 1059 ? 65.550 25.683 6.884 1.00 65.25 1059 GLY A N 1
ATOM 8604 C CA . GLY A 1 1059 ? 64.372 24.829 7.040 1.00 65.25 1059 GLY A CA 1
ATOM 8605 C C . GLY A 1 1059 ? 63.544 24.722 5.756 1.00 65.25 1059 GLY A C 1
ATOM 8606 O O . GLY A 1 1059 ? 63.036 23.649 5.425 1.00 65.25 1059 GLY A O 1
ATOM 8607 N N . ARG A 1 1060 ? 63.438 25.811 4.984 1.00 57.34 1060 ARG A N 1
ATOM 8608 C CA . ARG A 1 1060 ? 62.743 25.821 3.691 1.00 57.34 1060 ARG A CA 1
ATOM 8609 C C . ARG A 1 1060 ? 63.526 25.094 2.597 1.00 57.34 1060 ARG A C 1
ATOM 8611 O O . ARG A 1 1060 ? 62.916 24.347 1.835 1.00 57.34 1060 ARG A O 1
ATOM 8618 N N . GLU A 1 1061 ? 64.843 25.268 2.526 1.00 63.34 1061 GLU A N 1
ATOM 8619 C CA . GLU A 1 1061 ? 65.697 24.584 1.547 1.00 63.34 1061 GLU A CA 1
ATOM 8620 C C . GLU A 1 1061 ? 65.753 23.066 1.801 1.00 63.34 1061 GLU A C 1
ATOM 8622 O O . GLU A 1 1061 ? 65.622 22.282 0.857 1.00 63.34 1061 GLU A O 1
ATOM 8627 N N . GLU A 1 1062 ? 65.820 22.628 3.062 1.00 65.06 1062 GLU A N 1
ATOM 8628 C CA . GLU A 1 1062 ? 65.744 21.210 3.450 1.00 65.06 1062 GLU A CA 1
ATOM 8629 C C . GLU A 1 1062 ? 64.367 20.605 3.102 1.00 65.06 1062 GLU A C 1
ATOM 8631 O O . GLU A 1 1062 ? 64.282 19.486 2.584 1.00 65.06 1062 GLU A O 1
ATOM 8636 N N . ARG A 1 1063 ? 63.273 21.358 3.304 1.00 60.72 1063 ARG A N 1
ATOM 8637 C CA . ARG A 1 1063 ? 61.905 20.923 2.956 1.00 60.72 1063 ARG A CA 1
ATOM 8638 C C . ARG A 1 1063 ? 61.715 20.802 1.444 1.00 60.72 1063 ARG A C 1
ATOM 8640 O O . ARG A 1 1063 ? 61.167 19.804 0.975 1.00 60.72 1063 ARG A O 1
ATOM 8647 N N . GLU A 1 1064 ? 62.233 21.758 0.674 1.00 66.88 1064 GLU A N 1
ATOM 8648 C CA . GLU A 1 1064 ? 62.216 21.705 -0.791 1.00 66.88 1064 GLU A CA 1
ATOM 8649 C C . GLU A 1 1064 ? 63.096 20.573 -1.343 1.00 66.88 1064 GLU A C 1
ATOM 8651 O O . GLU A 1 1064 ? 62.729 19.943 -2.340 1.00 66.88 1064 GLU A O 1
ATOM 8656 N N . ARG A 1 1065 ? 64.230 20.263 -0.696 1.00 69.19 1065 ARG A N 1
ATOM 8657 C CA . ARG A 1 1065 ? 65.090 19.131 -1.072 1.00 69.19 1065 ARG A CA 1
ATOM 8658 C C . ARG A 1 1065 ? 64.377 17.794 -0.866 1.00 69.19 1065 ARG A C 1
ATOM 8660 O O . ARG A 1 1065 ? 64.326 16.992 -1.799 1.00 69.19 1065 ARG A O 1
ATOM 8667 N N . ARG A 1 1066 ? 63.750 17.585 0.298 1.00 66.12 1066 ARG A N 1
ATOM 8668 C CA . ARG A 1 1066 ? 62.974 16.365 0.598 1.00 66.12 1066 ARG A CA 1
ATOM 8669 C C . ARG A 1 1066 ? 61.770 16.198 -0.325 1.00 66.12 1066 ARG A C 1
ATOM 8671 O O . ARG A 1 1066 ? 61.463 15.086 -0.751 1.00 66.12 1066 ARG A O 1
ATOM 8678 N N . GLU A 1 1067 ? 61.109 17.294 -0.689 1.00 64.81 1067 GLU A N 1
ATOM 8679 C CA . GLU A 1 1067 ? 59.981 17.247 -1.618 1.00 64.81 1067 GLU A CA 1
ATOM 8680 C C . GLU A 1 1067 ? 60.420 16.896 -3.050 1.00 64.81 1067 GLU A C 1
ATOM 8682 O O . GLU A 1 1067 ? 59.726 16.146 -3.742 1.00 64.81 1067 GLU A O 1
ATOM 8687 N N . ARG A 1 1068 ? 61.589 17.379 -3.498 1.00 70.12 1068 ARG A N 1
ATOM 8688 C CA . ARG A 1 1068 ? 62.170 16.980 -4.793 1.00 70.12 1068 ARG A CA 1
ATOM 8689 C C . ARG A 1 1068 ? 62.569 15.509 -4.804 1.00 70.12 1068 ARG A C 1
ATOM 8691 O O . ARG A 1 1068 ? 62.235 14.822 -5.766 1.00 70.12 1068 ARG A O 1
ATOM 8698 N N . GLU A 1 1069 ? 63.207 15.024 -3.741 1.00 75.06 1069 GLU A N 1
ATOM 8699 C CA . GLU A 1 1069 ? 63.565 13.608 -3.603 1.00 75.06 1069 GLU A CA 1
ATOM 8700 C C . GLU A 1 1069 ? 62.311 12.726 -3.635 1.00 75.06 1069 GLU A C 1
ATOM 8702 O O . GLU A 1 1069 ? 62.235 11.820 -4.460 1.00 75.06 1069 GLU A O 1
ATOM 8707 N N . ARG A 1 1070 ? 61.269 13.060 -2.859 1.00 72.44 1070 ARG A N 1
ATOM 8708 C CA . ARG A 1 1070 ? 59.984 12.340 -2.868 1.00 72.44 1070 ARG A CA 1
ATOM 8709 C C . ARG A 1 1070 ? 59.337 12.309 -4.256 1.00 72.44 1070 ARG A C 1
ATOM 8711 O O . ARG A 1 1070 ? 58.934 11.243 -4.721 1.00 72.44 1070 ARG A O 1
ATOM 8718 N N . LYS A 1 1071 ? 59.271 13.454 -4.945 1.00 69.38 1071 LYS A N 1
ATOM 8719 C CA . LYS A 1 1071 ? 58.711 13.550 -6.306 1.00 69.38 1071 LYS A CA 1
ATOM 8720 C C . LYS A 1 1071 ? 59.513 12.733 -7.319 1.00 69.38 1071 LYS A C 1
ATOM 8722 O O . LYS A 1 1071 ? 58.937 12.191 -8.262 1.00 69.38 1071 LYS A O 1
ATOM 8727 N N . GLU A 1 1072 ? 60.828 12.622 -7.144 1.00 75.75 1072 GLU A N 1
ATOM 8728 C CA . GLU A 1 1072 ? 61.672 11.798 -8.005 1.00 75.75 1072 GLU A CA 1
ATOM 8729 C C . GLU A 1 1072 ? 61.463 10.297 -7.751 1.00 75.75 1072 GLU A C 1
ATOM 8731 O O . GLU A 1 1072 ? 61.403 9.520 -8.709 1.00 75.75 1072 GLU A O 1
ATOM 8736 N N . THR A 1 1073 ? 61.275 9.886 -6.494 1.00 76.38 1073 THR A N 1
ATOM 8737 C CA . THR A 1 1073 ? 60.945 8.498 -6.131 1.00 76.38 1073 THR A CA 1
ATOM 8738 C C . THR A 1 1073 ? 59.575 8.095 -6.675 1.00 76.38 1073 THR A C 1
ATOM 8740 O O . THR A 1 1073 ? 59.472 7.090 -7.380 1.00 76.38 1073 THR A O 1
ATOM 8743 N N . GLU A 1 1074 ? 58.550 8.933 -6.481 1.00 69.75 1074 GLU A N 1
ATOM 8744 C CA . GLU A 1 1074 ? 57.200 8.713 -7.023 1.00 69.75 1074 GLU A CA 1
ATOM 8745 C C . GLU A 1 1074 ? 57.208 8.653 -8.562 1.00 69.75 1074 GLU A C 1
ATOM 8747 O O . GLU A 1 1074 ? 56.514 7.837 -9.175 1.00 69.75 1074 GLU A O 1
ATOM 8752 N N . LYS A 1 1075 ? 58.037 9.474 -9.224 1.00 76.69 1075 LYS A N 1
ATOM 8753 C CA . LYS A 1 1075 ? 58.201 9.431 -10.685 1.00 76.69 1075 LYS A CA 1
ATOM 8754 C C . LYS A 1 1075 ? 58.863 8.128 -11.147 1.00 76.69 1075 LYS A C 1
ATOM 8756 O O . LYS A 1 1075 ? 58.417 7.552 -12.141 1.00 76.69 1075 LYS A O 1
ATOM 8761 N N . LYS A 1 1076 ? 59.882 7.636 -10.430 1.00 77.75 1076 LYS A N 1
ATOM 8762 C CA . LYS A 1 1076 ? 60.548 6.352 -10.720 1.00 77.75 1076 LYS A CA 1
ATOM 8763 C C . LYS A 1 1076 ? 59.605 5.162 -10.524 1.00 77.75 1076 LYS A C 1
ATOM 8765 O O . LYS A 1 1076 ? 59.651 4.228 -11.325 1.00 77.75 1076 LYS A O 1
ATOM 8770 N N . GLU A 1 1077 ? 58.732 5.192 -9.519 1.00 74.94 1077 GLU A N 1
ATOM 8771 C CA . GLU A 1 1077 ? 57.726 4.142 -9.305 1.00 74.94 1077 GLU A CA 1
ATOM 8772 C C . GLU A 1 1077 ? 56.627 4.157 -10.365 1.00 74.94 1077 GLU A C 1
ATOM 8774 O O . GLU A 1 1077 ? 56.360 3.119 -10.972 1.00 74.94 1077 GLU A O 1
ATOM 8779 N N . ARG A 1 1078 ? 56.082 5.334 -10.700 1.00 68.50 1078 ARG A N 1
ATOM 8780 C CA . ARG A 1 1078 ? 55.110 5.471 -11.797 1.00 68.50 1078 ARG A CA 1
ATOM 8781 C C . ARG A 1 1078 ? 55.685 5.008 -13.133 1.00 68.50 1078 ARG A C 1
ATOM 8783 O O . ARG A 1 1078 ? 54.980 4.383 -13.922 1.00 68.50 1078 ARG A O 1
ATOM 8790 N N . GLU A 1 1079 ? 56.966 5.267 -13.394 1.00 75.69 1079 GLU A N 1
ATOM 8791 C CA . GLU A 1 1079 ? 57.623 4.793 -14.613 1.00 75.69 1079 GLU A CA 1
ATOM 8792 C C . GLU A 1 1079 ? 57.856 3.271 -14.605 1.00 75.69 1079 GLU A C 1
ATOM 8794 O O . GLU A 1 1079 ? 57.680 2.621 -15.640 1.00 75.69 1079 GLU A O 1
ATOM 8799 N N . LYS A 1 1080 ? 58.193 2.674 -13.452 1.00 79.00 1080 LYS A N 1
ATOM 8800 C CA . LYS A 1 1080 ? 58.272 1.210 -13.300 1.00 79.00 1080 LYS A CA 1
ATOM 8801 C C . LYS A 1 1080 ? 56.913 0.548 -13.522 1.00 79.00 1080 LYS A C 1
ATOM 8803 O O . LYS A 1 1080 ? 56.843 -0.452 -14.237 1.00 79.00 1080 LYS A O 1
ATOM 8808 N N . GLU A 1 1081 ? 55.844 1.110 -12.967 1.00 70.50 1081 GLU A N 1
ATOM 8809 C CA . GLU A 1 1081 ? 54.497 0.569 -13.132 1.00 70.50 1081 GLU A CA 1
ATOM 8810 C C . GLU A 1 1081 ? 53.996 0.726 -14.573 1.00 70.50 1081 GLU A C 1
ATOM 8812 O O . GLU A 1 1081 ? 53.451 -0.222 -15.141 1.00 70.50 1081 GLU A O 1
ATOM 8817 N N . ARG A 1 1082 ? 54.280 1.864 -15.224 1.00 75.69 1082 ARG A N 1
ATOM 8818 C CA . ARG A 1 1082 ? 53.961 2.062 -16.646 1.00 75.69 1082 ARG A CA 1
ATOM 8819 C C . ARG A 1 1082 ? 54.673 1.038 -17.531 1.00 75.69 1082 ARG A C 1
ATOM 8821 O O . ARG A 1 1082 ? 54.032 0.415 -18.369 1.00 75.69 1082 ARG A O 1
ATOM 8828 N N . LYS A 1 1083 ? 55.968 0.783 -17.296 1.00 76.44 1083 LYS A N 1
ATOM 8829 C CA . LYS A 1 1083 ? 56.737 -0.249 -18.022 1.00 76.44 1083 LYS A CA 1
ATOM 8830 C C . LYS A 1 1083 ? 56.221 -1.669 -17.761 1.00 76.44 1083 LYS A C 1
ATOM 8832 O O . LYS A 1 1083 ? 56.349 -2.530 -18.632 1.00 76.44 1083 LYS A O 1
ATOM 8837 N N . ARG A 1 1084 ? 55.647 -1.935 -16.581 1.00 80.88 1084 ARG A N 1
ATOM 8838 C CA . ARG A 1 1084 ? 55.012 -3.222 -16.261 1.00 80.88 1084 ARG A CA 1
ATOM 8839 C C . ARG A 1 1084 ? 53.698 -3.398 -17.025 1.00 80.88 1084 ARG A C 1
ATOM 8841 O O . ARG A 1 1084 ? 53.541 -4.426 -17.679 1.00 80.88 1084 ARG A O 1
ATOM 8848 N N . LYS A 1 1085 ? 52.834 -2.377 -17.031 1.00 72.81 1085 LYS A N 1
ATOM 8849 C CA . LYS A 1 1085 ? 51.573 -2.374 -17.793 1.00 72.81 1085 LYS A CA 1
ATOM 8850 C C . LYS A 1 1085 ? 51.816 -2.475 -19.300 1.00 72.81 1085 LYS A C 1
ATOM 8852 O O . LYS A 1 1085 ? 51.221 -3.325 -19.946 1.00 72.81 1085 LYS A O 1
ATOM 8857 N N . GLU A 1 1086 ? 52.791 -1.737 -19.838 1.00 74.31 1086 GLU A N 1
ATOM 8858 C CA . GLU A 1 1086 ? 53.189 -1.838 -21.253 1.00 74.31 1086 GLU A CA 1
ATOM 8859 C C . GLU A 1 1086 ? 53.706 -3.248 -21.623 1.00 74.31 1086 GLU A C 1
ATOM 8861 O O . GLU A 1 1086 ? 53.492 -3.720 -22.740 1.00 74.31 1086 GLU A O 1
ATOM 8866 N N . ARG A 1 1087 ? 54.380 -3.956 -20.700 1.00 75.06 1087 ARG A N 1
ATOM 8867 C CA . ARG A 1 1087 ? 54.807 -5.354 -20.914 1.00 75.06 1087 ARG A CA 1
ATOM 8868 C C . ARG A 1 1087 ? 53.641 -6.339 -20.871 1.00 75.06 1087 ARG A C 1
ATOM 8870 O O . ARG A 1 1087 ? 53.656 -7.301 -21.635 1.00 75.06 1087 ARG A O 1
ATOM 8877 N N . GLU A 1 1088 ? 52.678 -6.136 -19.980 1.00 75.81 1088 GLU A N 1
ATOM 8878 C CA . GLU A 1 1088 ? 51.481 -6.979 -19.878 1.00 75.81 1088 GLU A CA 1
ATOM 8879 C C . GLU A 1 1088 ? 50.555 -6.779 -21.085 1.00 75.81 1088 GLU A C 1
ATOM 8881 O O . GLU A 1 1088 ? 50.128 -7.766 -21.682 1.00 75.81 1088 GLU A O 1
ATOM 8886 N N . GLU A 1 1089 ? 50.355 -5.539 -21.540 1.00 72.75 1089 GLU A N 1
ATOM 8887 C CA . GLU A 1 1089 ? 49.612 -5.245 -22.771 1.00 72.75 1089 GLU A CA 1
ATOM 8888 C C . GLU A 1 1089 ? 50.299 -5.821 -24.009 1.00 72.75 1089 GLU A C 1
ATOM 8890 O O . GLU A 1 1089 ? 49.636 -6.442 -24.833 1.00 72.75 1089 GLU A O 1
ATOM 8895 N N . ARG A 1 1090 ? 51.630 -5.710 -24.130 1.00 71.69 1090 ARG A N 1
ATOM 8896 C CA . ARG A 1 1090 ? 52.356 -6.350 -25.242 1.00 71.69 1090 ARG A CA 1
ATOM 8897 C C . ARG A 1 1090 ? 52.187 -7.866 -25.252 1.00 71.69 1090 ARG A C 1
ATOM 8899 O O . ARG A 1 1090 ? 52.008 -8.427 -26.326 1.00 71.69 1090 ARG A O 1
ATOM 8906 N N . LYS A 1 1091 ? 52.199 -8.519 -24.084 1.00 76.25 1091 LYS A N 1
ATOM 8907 C CA . LYS A 1 1091 ? 51.941 -9.965 -23.984 1.00 76.25 1091 LYS A CA 1
ATOM 8908 C C . LYS A 1 1091 ? 50.506 -10.317 -24.371 1.00 76.25 1091 LYS A C 1
ATOM 8910 O O . LYS A 1 1091 ? 50.303 -11.317 -25.047 1.00 76.25 1091 LYS A O 1
ATOM 8915 N N . GLN A 1 1092 ? 49.526 -9.510 -23.971 1.00 69.12 1092 GLN A N 1
ATOM 8916 C CA . GLN A 1 1092 ? 48.123 -9.729 -24.336 1.00 69.12 1092 GLN A CA 1
ATOM 8917 C C . GLN A 1 1092 ? 47.883 -9.522 -25.831 1.00 69.12 1092 GLN A C 1
ATOM 8919 O O . GLN A 1 1092 ? 47.225 -10.342 -26.466 1.00 69.12 1092 GLN A O 1
ATOM 8924 N N . ILE A 1 1093 ? 48.487 -8.488 -26.417 1.00 70.12 1093 ILE A N 1
ATOM 8925 C CA . ILE A 1 1093 ? 48.450 -8.258 -27.861 1.00 70.12 1093 ILE A CA 1
ATOM 8926 C C . ILE A 1 1093 ? 49.117 -9.431 -28.583 1.00 70.12 1093 ILE A C 1
ATOM 8928 O O . ILE A 1 1093 ? 48.498 -9.996 -29.466 1.00 70.12 1093 ILE A O 1
ATOM 8932 N N . GLU A 1 1094 ? 50.295 -9.894 -28.157 1.00 70.81 1094 GLU A N 1
ATOM 8933 C CA . GLU A 1 1094 ? 50.980 -11.043 -28.771 1.00 70.81 1094 GLU A CA 1
ATOM 8934 C C . GLU A 1 1094 ? 50.157 -12.348 -28.692 1.00 70.81 1094 GLU A C 1
ATOM 8936 O O . GLU A 1 1094 ? 50.141 -13.133 -29.641 1.00 70.81 1094 GLU A O 1
ATOM 8941 N N . ILE A 1 1095 ? 49.413 -12.565 -27.600 1.00 73.12 1095 ILE A N 1
ATOM 8942 C CA . ILE A 1 1095 ? 48.485 -13.700 -27.450 1.00 73.12 1095 ILE A CA 1
ATOM 8943 C C . ILE A 1 1095 ? 47.279 -13.558 -28.391 1.00 73.12 1095 ILE A C 1
ATOM 8945 O O . ILE A 1 1095 ? 46.877 -14.540 -29.022 1.00 73.12 1095 ILE A O 1
ATOM 8949 N N . MET A 1 1096 ? 46.718 -12.353 -28.525 1.00 59.28 1096 MET A N 1
ATOM 8950 C CA . MET A 1 1096 ? 45.594 -12.091 -29.427 1.00 59.28 1096 MET A CA 1
ATOM 8951 C C . MET A 1 1096 ? 46.005 -12.181 -30.898 1.00 59.28 1096 MET A C 1
ATOM 8953 O O . MET A 1 1096 ? 45.330 -12.874 -31.654 1.00 59.28 1096 MET A O 1
ATOM 8957 N N . THR A 1 1097 ? 47.138 -11.592 -31.296 1.00 61.66 1097 THR A N 1
ATOM 8958 C CA . THR A 1 1097 ? 47.643 -11.657 -32.676 1.00 61.66 1097 THR A CA 1
ATOM 8959 C C . THR A 1 1097 ? 47.936 -13.101 -33.075 1.00 61.66 1097 THR A C 1
ATOM 8961 O O . THR A 1 1097 ? 47.568 -13.525 -34.164 1.00 61.66 1097 THR A O 1
ATOM 8964 N N . ARG A 1 1098 ? 48.495 -13.915 -32.168 1.00 60.41 1098 ARG A N 1
ATOM 8965 C CA . ARG A 1 1098 ? 48.749 -15.341 -32.428 1.00 60.41 1098 ARG A CA 1
ATOM 8966 C C . ARG A 1 1098 ? 47.460 -16.163 -32.535 1.00 60.41 1098 ARG A C 1
ATOM 8968 O O . ARG A 1 1098 ? 47.413 -17.130 -33.290 1.00 60.41 1098 ARG A O 1
ATOM 8975 N N . SER A 1 1099 ? 46.412 -15.774 -31.808 1.00 59.09 1099 SER A N 1
ATOM 8976 C CA . SER A 1 1099 ? 45.072 -16.375 -31.892 1.00 59.09 1099 SER A CA 1
ATOM 8977 C C . SER A 1 1099 ? 44.343 -15.987 -33.188 1.00 59.09 1099 SER A C 1
ATOM 8979 O O . SER A 1 1099 ? 43.669 -16.822 -33.792 1.00 59.09 1099 SER A O 1
ATOM 8981 N N . GLU A 1 1100 ? 44.521 -14.752 -33.663 1.00 50.56 1100 GLU A N 1
ATOM 8982 C CA . GLU A 1 1100 ? 43.971 -14.273 -34.936 1.00 50.56 1100 GLU A CA 1
ATOM 8983 C C . GLU A 1 1100 ? 44.722 -14.835 -36.150 1.00 50.56 1100 GLU A C 1
ATOM 8985 O O . GLU A 1 1100 ? 44.077 -15.259 -37.106 1.00 50.56 1100 GLU A O 1
ATOM 8990 N N . GLU A 1 1101 ? 46.049 -14.979 -36.094 1.00 54.16 1101 GLU A N 1
ATOM 8991 C CA . GLU A 1 1101 ? 46.836 -15.674 -37.125 1.00 54.16 1101 GLU A CA 1
ATOM 8992 C C . GLU A 1 1101 ? 46.453 -17.162 -37.232 1.00 54.16 1101 GLU A C 1
ATOM 8994 O O . GLU A 1 1101 ? 46.373 -17.710 -38.336 1.00 54.16 1101 GLU A O 1
ATOM 8999 N N . LEU A 1 1102 ? 46.127 -17.812 -36.106 1.00 53.84 1102 LEU A N 1
ATOM 9000 C CA . LEU A 1 1102 ? 45.600 -19.186 -36.057 1.00 53.84 1102 LEU A CA 1
ATOM 9001 C C . LEU A 1 1102 ? 44.162 -19.311 -36.593 1.00 53.84 1102 LEU A C 1
ATOM 9003 O O . LEU A 1 1102 ? 43.759 -20.399 -37.013 1.00 53.84 1102 LEU A O 1
ATOM 9007 N N . LYS A 1 1103 ? 43.387 -18.219 -36.602 1.00 46.97 1103 LYS A N 1
ATOM 9008 C CA . LYS A 1 1103 ? 42.047 -18.166 -37.212 1.00 46.97 1103 LYS A CA 1
ATOM 9009 C C . LYS A 1 1103 ? 42.110 -17.828 -38.703 1.00 46.97 1103 LYS A C 1
ATOM 9011 O O . LYS A 1 1103 ? 41.453 -18.500 -39.489 1.00 46.97 1103 LYS A O 1
ATOM 9016 N N . ALA A 1 1104 ? 42.963 -16.890 -39.114 1.00 40.97 1104 ALA A N 1
ATOM 9017 C CA . ALA A 1 1104 ? 43.148 -16.506 -40.516 1.00 40.97 1104 ALA A CA 1
ATOM 9018 C C . ALA A 1 1104 ? 43.779 -17.630 -41.363 1.00 40.97 1104 ALA A C 1
ATOM 9020 O O . ALA A 1 1104 ? 43.439 -17.806 -42.532 1.00 40.97 1104 ALA A O 1
ATOM 9021 N N . SER A 1 1105 ? 44.635 -18.464 -40.761 1.00 41.41 1105 SER A N 1
ATOM 9022 C CA . SER A 1 1105 ? 45.187 -19.664 -41.411 1.00 41.41 1105 SER A CA 1
ATOM 9023 C C . SER A 1 1105 ? 44.190 -20.831 -41.531 1.00 41.41 1105 SER A C 1
ATOM 9025 O O . SER A 1 1105 ? 44.479 -21.803 -42.229 1.00 41.41 1105 SER A O 1
ATOM 9027 N N . ARG A 1 1106 ? 42.998 -20.737 -40.918 1.00 46.91 1106 ARG A N 1
ATOM 9028 C CA . ARG A 1 1106 ? 41.903 -21.716 -41.061 1.00 46.91 1106 ARG A CA 1
ATOM 9029 C C . ARG A 1 1106 ? 40.883 -21.373 -42.154 1.00 46.91 1106 ARG A C 1
ATOM 9031 O O . ARG A 1 1106 ? 40.083 -22.243 -42.484 1.00 46.91 1106 ARG A O 1
ATOM 9038 N N . GLU A 1 1107 ? 40.934 -20.181 -42.756 1.00 38.47 1107 GLU A N 1
ATOM 9039 C CA . GLU A 1 1107 ? 39.928 -19.729 -43.741 1.00 38.47 1107 GLU A CA 1
ATOM 9040 C C . GLU A 1 1107 ? 40.431 -19.587 -45.191 1.00 38.47 1107 GLU A C 1
ATOM 9042 O O . GLU A 1 1107 ? 39.714 -19.080 -46.048 1.00 38.47 1107 GLU A O 1
ATOM 9047 N N . THR A 1 1108 ? 41.611 -20.109 -45.542 1.00 34.00 1108 THR A N 1
ATOM 9048 C CA . THR A 1 1108 ? 42.047 -20.170 -46.952 1.00 34.00 1108 THR A CA 1
ATOM 9049 C C . THR A 1 1108 ? 42.465 -21.578 -47.376 1.00 34.00 1108 THR A C 1
ATOM 9051 O O . THR A 1 1108 ? 43.606 -21.989 -47.205 1.00 34.00 1108 THR A O 1
ATOM 9054 N N . SER A 1 1109 ? 41.531 -22.345 -47.955 1.00 29.66 1109 SER A N 1
ATOM 9055 C CA . SER A 1 1109 ? 41.809 -23.274 -49.072 1.00 29.66 1109 SER A CA 1
ATOM 9056 C C . SER A 1 1109 ? 40.550 -24.009 -49.557 1.00 29.66 1109 SER A C 1
ATOM 9058 O O . SER A 1 1109 ? 40.169 -25.046 -49.031 1.00 29.66 1109 SER A O 1
ATOM 9060 N N . THR A 1 1110 ? 39.947 -23.528 -50.645 1.00 30.08 1110 THR A N 1
ATOM 9061 C CA . THR A 1 1110 ? 39.327 -24.395 -51.666 1.00 30.08 1110 THR A CA 1
ATOM 9062 C C . THR A 1 1110 ? 39.459 -23.735 -53.045 1.00 30.08 1110 THR A C 1
ATOM 9064 O O . THR A 1 1110 ? 39.079 -22.577 -53.205 1.00 30.08 1110 THR A O 1
ATOM 9067 N N . PRO A 1 1111 ? 40.004 -24.442 -54.053 1.00 32.78 1111 PRO A N 1
ATOM 9068 C CA . PRO A 1 1111 ? 39.842 -24.119 -55.472 1.00 32.78 1111 PRO A CA 1
ATOM 9069 C C . PRO A 1 1111 ? 39.142 -25.298 -56.214 1.00 32.78 1111 PRO A C 1
ATOM 9071 O O . PRO A 1 1111 ? 38.780 -26.289 -55.582 1.00 32.78 1111 PRO A O 1
ATOM 9074 N N . PRO A 1 1112 ? 39.021 -25.291 -57.555 1.00 46.41 1112 PRO A N 1
ATOM 9075 C CA . PRO A 1 1112 ? 37.976 -24.652 -58.368 1.00 46.41 1112 PRO A CA 1
ATOM 9076 C C . PRO A 1 1112 ? 37.154 -25.685 -59.191 1.00 46.41 1112 PRO A C 1
ATOM 9078 O O . PRO A 1 1112 ? 37.546 -26.851 -59.227 1.00 46.41 1112 PRO A O 1
ATOM 9081 N N . LYS A 1 1113 ? 36.075 -25.263 -59.895 1.00 28.34 1113 LYS A N 1
ATOM 9082 C CA . LYS A 1 1113 ? 35.577 -25.796 -61.210 1.00 28.34 1113 LYS A CA 1
ATOM 9083 C C . LYS A 1 1113 ? 34.202 -25.196 -61.617 1.00 28.34 1113 LYS A C 1
ATOM 9085 O O . LYS A 1 1113 ? 33.285 -25.231 -60.810 1.00 28.34 1113 LYS A O 1
ATOM 9090 N N . THR A 1 1114 ? 34.104 -24.424 -62.720 1.00 29.84 1114 THR A N 1
ATOM 9091 C CA . THR A 1 1114 ? 33.640 -24.780 -64.107 1.00 29.84 1114 THR A CA 1
ATOM 9092 C C . THR A 1 1114 ? 32.160 -25.207 -64.190 1.00 29.84 1114 THR A C 1
ATOM 9094 O O . THR A 1 1114 ? 31.786 -26.109 -63.458 1.00 29.84 1114 THR A O 1
ATOM 9097 N N . GLU A 1 1115 ? 31.268 -24.755 -65.084 1.00 29.89 1115 GLU A N 1
ATOM 9098 C CA . GLU A 1 1115 ? 31.283 -23.830 -66.234 1.00 29.89 1115 GLU A CA 1
ATOM 9099 C C . GLU A 1 1115 ? 29.840 -23.732 -66.810 1.00 29.89 1115 GLU A C 1
ATOM 9101 O O . GLU A 1 1115 ? 29.028 -24.620 -66.551 1.00 29.89 1115 GLU A O 1
ATOM 9106 N N . LYS A 1 1116 ? 29.625 -22.749 -67.709 1.00 28.61 1116 LYS A N 1
ATOM 9107 C CA . LYS A 1 1116 ? 28.511 -22.526 -68.674 1.00 28.61 1116 LYS A CA 1
ATOM 9108 C C . LYS A 1 1116 ? 27.287 -21.769 -68.143 1.00 28.61 1116 LYS A C 1
ATOM 9110 O O . LYS A 1 1116 ? 26.805 -22.070 -67.066 1.00 28.61 1116 LYS A O 1
ATOM 9115 N N . LYS A 1 1117 ? 26.646 -20.840 -68.865 1.00 30.22 1117 LYS A N 1
ATOM 9116 C CA . LYS A 1 1117 ? 26.812 -20.036 -70.115 1.00 30.22 1117 LYS A CA 1
ATOM 9117 C C . LYS A 1 1117 ? 25.549 -19.115 -70.086 1.00 30.22 1117 LYS A C 1
ATOM 9119 O O . LYS A 1 1117 ? 24.546 -19.561 -69.549 1.00 30.22 1117 LYS A O 1
ATOM 9124 N N . GLU A 1 1118 ? 25.445 -17.863 -70.533 1.00 28.31 1118 GLU A N 1
ATOM 9125 C CA . GLU A 1 1118 ? 25.806 -17.250 -71.811 1.00 28.31 1118 GLU A CA 1
ATOM 9126 C C . GLU A 1 1118 ? 25.481 -15.726 -71.757 1.00 28.31 1118 GLU A C 1
ATOM 9128 O O . GLU A 1 1118 ? 24.472 -15.324 -71.185 1.00 28.31 1118 GLU A O 1
ATOM 9133 N N . THR A 1 1119 ? 26.340 -14.924 -72.409 1.00 28.20 1119 THR A N 1
ATOM 9134 C CA . THR A 1 1119 ? 26.067 -13.705 -73.223 1.00 28.20 1119 THR A CA 1
ATOM 9135 C C . THR A 1 1119 ? 25.454 -12.437 -72.608 1.00 28.20 1119 THR A C 1
ATOM 9137 O O . THR A 1 1119 ? 24.251 -12.362 -72.396 1.00 28.20 1119 THR A O 1
ATOM 9140 N N . ASN A 1 1120 ? 26.249 -11.363 -72.479 1.00 27.59 1120 ASN A N 1
ATOM 9141 C CA . ASN A 1 1120 ? 26.510 -10.306 -73.495 1.00 27.59 1120 ASN A CA 1
ATOM 9142 C C . ASN A 1 1120 ? 26.953 -9.001 -72.778 1.00 27.59 1120 ASN A C 1
ATOM 9144 O O . ASN A 1 1120 ? 26.213 -8.476 -71.959 1.00 27.59 1120 ASN A O 1
ATOM 9148 N N . VAL A 1 1121 ? 28.220 -8.569 -72.876 1.00 27.30 1121 VAL A N 1
ATOM 9149 C CA . VAL A 1 1121 ? 28.824 -7.721 -73.941 1.00 27.30 1121 VAL A CA 1
ATOM 9150 C C . VAL A 1 1121 ? 28.611 -6.213 -73.683 1.00 27.30 1121 VAL A C 1
ATOM 9152 O O . VAL A 1 1121 ? 27.567 -5.668 -74.017 1.00 27.30 1121 VAL A O 1
ATOM 9155 N N . MET A 1 1122 ? 29.633 -5.563 -73.098 1.00 27.34 1122 MET A N 1
ATOM 9156 C CA . MET A 1 1122 ? 30.373 -4.379 -73.606 1.00 27.34 1122 MET A CA 1
ATOM 9157 C C . MET A 1 1122 ? 30.859 -3.409 -72.523 1.00 27.34 1122 MET A C 1
ATOM 9159 O O . MET A 1 1122 ? 30.129 -2.937 -71.660 1.00 27.34 1122 MET A O 1
ATOM 9163 N N . GLU A 1 1123 ? 32.149 -3.148 -72.658 1.00 27.36 1123 GLU A N 1
ATOM 9164 C CA . GLU A 1 1123 ? 33.071 -2.285 -71.936 1.00 27.36 1123 GLU A CA 1
ATOM 9165 C C . GLU A 1 1123 ? 33.058 -0.848 -72.512 1.00 27.36 1123 GLU A C 1
ATOM 9167 O O . GLU A 1 1123 ? 32.596 -0.657 -73.637 1.00 27.36 1123 GLU A O 1
ATOM 9172 N N . TYR A 1 1124 ? 33.606 0.105 -71.740 1.00 27.70 1124 TYR A N 1
ATOM 9173 C CA . TYR A 1 1124 ? 34.310 1.361 -72.106 1.00 27.70 1124 TYR A CA 1
ATOM 9174 C C . TYR A 1 1124 ? 33.849 2.642 -71.377 1.00 27.70 1124 TYR A C 1
ATOM 9176 O O . TYR A 1 1124 ? 32.836 3.259 -71.690 1.00 27.70 1124 TYR A O 1
ATOM 9184 N N . ASP A 1 1125 ? 34.638 3.014 -70.367 1.00 26.92 1125 ASP A N 1
ATOM 9185 C CA . ASP A 1 1125 ? 35.473 4.223 -70.254 1.00 26.92 1125 ASP A CA 1
ATOM 9186 C C . ASP A 1 1125 ? 35.147 5.564 -70.973 1.00 26.92 1125 ASP A C 1
ATOM 9188 O O . ASP A 1 1125 ? 34.917 5.637 -72.175 1.00 26.92 1125 ASP A O 1
ATOM 9192 N N . LEU A 1 1126 ? 35.406 6.634 -70.193 1.00 26.56 1126 LEU A N 1
ATOM 9193 C CA . LEU A 1 1126 ? 36.012 7.944 -70.533 1.00 26.56 1126 LEU A CA 1
ATOM 9194 C C . LEU A 1 1126 ? 35.170 9.130 -71.089 1.00 26.56 1126 LEU A C 1
ATOM 9196 O O . LEU A 1 1126 ? 34.828 9.222 -72.258 1.00 26.56 1126 LEU A O 1
ATOM 9200 N N . ILE A 1 1127 ? 35.010 10.135 -70.209 1.00 26.19 1127 ILE A N 1
ATOM 9201 C CA . ILE A 1 1127 ? 35.567 11.513 -70.276 1.00 26.19 1127 ILE A CA 1
ATOM 9202 C C . ILE A 1 1127 ? 35.240 12.465 -71.471 1.00 26.19 1127 ILE A C 1
ATOM 9204 O O . ILE A 1 1127 ? 35.578 12.238 -72.624 1.00 26.19 1127 ILE A O 1
ATOM 9208 N N . THR A 1 1128 ? 34.820 13.683 -71.068 1.00 27.72 1128 THR A N 1
ATOM 9209 C CA . THR A 1 1128 ? 34.886 15.035 -71.699 1.00 27.72 1128 THR A CA 1
ATOM 9210 C C . THR A 1 1128 ? 33.873 15.499 -72.755 1.00 27.72 1128 THR A C 1
ATOM 9212 O O . THR A 1 1128 ? 33.694 14.895 -73.801 1.00 27.72 1128 THR A O 1
ATOM 9215 N N . GLY A 1 1129 ? 33.341 16.716 -72.538 1.00 25.25 1129 GLY A N 1
ATOM 9216 C CA . GLY A 1 1129 ? 32.761 17.554 -73.597 1.00 25.25 1129 GLY A CA 1
ATOM 9217 C C . GLY A 1 1129 ? 31.935 18.745 -73.097 1.00 25.25 1129 GLY A C 1
ATOM 9218 O O . GLY A 1 1129 ? 30.866 18.569 -72.543 1.00 25.25 1129 GLY A O 1
ATOM 9219 N N . ARG A 1 1130 ? 32.441 19.966 -73.277 1.00 28.00 1130 ARG A N 1
ATOM 9220 C CA . ARG A 1 1130 ? 31.963 21.263 -72.750 1.00 28.00 1130 ARG A CA 1
ATOM 9221 C C . ARG A 1 1130 ? 30.924 21.974 -73.646 1.00 28.00 1130 ARG A C 1
ATOM 9223 O O . ARG A 1 1130 ? 30.999 21.854 -74.860 1.00 28.00 1130 ARG A O 1
ATOM 9230 N N . ALA A 1 1131 ? 30.205 22.920 -73.009 1.00 27.27 1131 ALA A N 1
ATOM 9231 C CA . ALA A 1 1131 ? 29.626 24.189 -73.527 1.00 27.27 1131 ALA A CA 1
ATOM 9232 C C . ALA A 1 1131 ? 28.295 24.083 -74.325 1.00 27.27 1131 ALA A C 1
ATOM 9234 O O . ALA A 1 1131 ? 28.092 23.124 -75.042 1.00 27.27 1131 ALA A O 1
ATOM 9235 N N . HIS A 1 1132 ? 27.306 24.994 -74.267 1.00 27.27 1132 HIS A N 1
ATOM 9236 C CA . HIS A 1 1132 ? 27.310 26.450 -74.064 1.00 27.27 1132 HIS A CA 1
ATOM 9237 C C . HIS A 1 1132 ? 25.923 27.023 -73.634 1.00 27.27 1132 HIS A C 1
ATOM 9239 O O . HIS A 1 1132 ? 24.891 26.526 -74.057 1.00 27.27 1132 HIS A O 1
ATOM 9245 N N . LYS A 1 1133 ? 25.962 28.181 -72.941 1.00 27.91 1133 LYS A N 1
ATOM 9246 C CA . LYS A 1 1133 ? 25.072 29.379 -73.022 1.00 27.91 1133 LYS A CA 1
ATOM 9247 C C . LYS A 1 1133 ? 23.582 29.330 -72.601 1.00 27.91 1133 LYS A C 1
ATOM 9249 O O . LYS A 1 1133 ? 22.712 28.887 -73.328 1.00 27.91 1133 LYS A O 1
ATOM 9254 N N . ALA A 1 1134 ? 23.337 30.026 -71.482 1.00 27.25 1134 ALA A N 1
ATOM 9255 C CA . ALA A 1 1134 ? 22.461 31.199 -71.291 1.00 27.25 1134 ALA A CA 1
ATOM 9256 C C . ALA A 1 1134 ? 21.068 31.269 -71.958 1.00 27.25 1134 ALA A C 1
ATOM 9258 O O . ALA A 1 1134 ? 20.968 31.368 -73.174 1.00 27.25 1134 ALA A O 1
ATOM 9259 N N . THR A 1 1135 ? 20.026 31.511 -71.148 1.00 26.84 1135 THR A N 1
ATOM 9260 C CA . THR A 1 1135 ? 19.228 32.766 -71.143 1.00 26.84 1135 THR A CA 1
ATOM 9261 C C . THR A 1 1135 ? 18.167 32.777 -70.027 1.00 26.84 1135 THR A C 1
ATOM 9263 O O . THR A 1 1135 ? 17.817 31.754 -69.452 1.00 26.84 1135 THR A O 1
ATOM 9266 N N . LYS A 1 1136 ? 17.752 33.993 -69.651 1.00 28.89 1136 LYS A N 1
ATOM 9267 C CA . LYS A 1 1136 ? 16.931 34.388 -68.495 1.00 28.89 1136 LYS A CA 1
ATOM 9268 C C . LYS A 1 1136 ? 15.425 34.471 -68.829 1.00 28.89 1136 LYS A C 1
ATOM 9270 O O . LYS A 1 1136 ? 15.114 35.012 -69.879 1.00 28.89 1136 LYS A O 1
ATOM 9275 N N . LYS A 1 1137 ? 14.586 34.254 -67.790 1.00 25.58 1137 LYS A N 1
ATOM 9276 C CA . LYS A 1 1137 ? 13.349 35.010 -67.400 1.00 25.58 1137 LYS A CA 1
ATOM 9277 C C . LYS A 1 1137 ? 12.119 34.948 -68.349 1.00 25.58 1137 LYS A C 1
ATOM 9279 O O . LYS A 1 1137 ? 12.314 34.621 -69.509 1.00 25.58 1137 LYS A O 1
ATOM 9284 N N . PRO A 1 1138 ? 10.872 35.277 -67.896 1.00 37.00 1138 PRO A N 1
ATOM 9285 C CA . PRO A 1 1138 ? 10.517 36.254 -66.846 1.00 37.00 1138 PRO A CA 1
ATOM 9286 C C . PRO A 1 1138 ? 9.397 35.900 -65.835 1.00 37.00 1138 PRO A C 1
ATOM 9288 O O . PRO A 1 1138 ? 8.774 34.849 -65.866 1.00 37.00 1138 PRO A O 1
ATOM 9291 N N . LYS A 1 1139 ? 9.223 36.849 -64.896 1.00 27.25 1139 LYS A N 1
ATOM 9292 C CA . LYS A 1 1139 ? 8.142 37.028 -63.909 1.00 27.25 1139 LYS A CA 1
ATOM 9293 C C . LYS A 1 1139 ? 6.910 37.692 -64.560 1.00 27.25 1139 LYS A C 1
ATOM 9295 O O . LYS A 1 1139 ? 7.128 38.452 -65.497 1.00 27.25 1139 LYS A O 1
ATOM 9300 N N . LEU A 1 1140 ? 5.723 37.565 -63.941 1.00 27.59 1140 LEU A N 1
ATOM 9301 C CA . LEU A 1 1140 ? 4.894 38.637 -63.316 1.00 27.59 1140 LEU A CA 1
ATOM 9302 C C . LEU A 1 1140 ? 3.365 38.409 -63.423 1.00 27.59 1140 LEU A C 1
ATOM 9304 O O . LEU A 1 1140 ? 2.843 38.218 -64.510 1.00 27.59 1140 LEU A O 1
ATOM 9308 N N . SER A 1 1141 ? 2.713 38.529 -62.254 1.00 26.08 1141 SER A N 1
ATOM 9309 C CA . SER A 1 1141 ? 1.431 39.199 -61.923 1.00 26.08 1141 SER A CA 1
ATOM 9310 C C . SER A 1 1141 ? 0.151 38.998 -62.750 1.00 26.08 1141 SER A C 1
ATOM 9312 O O . SER A 1 1141 ? 0.137 39.217 -63.954 1.00 26.08 1141 SER A O 1
ATOM 9314 N N . GLY A 1 1142 ? -0.976 38.846 -62.041 1.00 24.89 1142 GLY A N 1
ATOM 9315 C CA . GLY A 1 1142 ? -2.309 39.198 -62.543 1.00 24.89 1142 GLY A CA 1
ATOM 9316 C C . GLY A 1 1142 ? -3.433 38.840 -61.567 1.00 24.89 1142 GLY A C 1
ATOM 9317 O O . GLY A 1 1142 ? -3.562 37.690 -61.178 1.00 24.89 1142 GLY A O 1
ATOM 9318 N N . SER A 1 1143 ? -4.190 39.848 -61.146 1.00 25.59 1143 SER A N 1
ATOM 9319 C CA . SER A 1 1143 ? -5.246 39.886 -60.123 1.00 25.59 1143 SER A CA 1
ATOM 9320 C C . SER A 1 1143 ? -6.676 39.721 -60.678 1.00 25.59 1143 SER A C 1
ATOM 9322 O O . SER A 1 1143 ? -6.855 39.727 -61.890 1.00 25.59 1143 SER A O 1
ATOM 9324 N N . LEU A 1 1144 ? -7.663 39.772 -59.758 1.00 25.27 1144 LEU A N 1
ATOM 9325 C CA . LEU A 1 1144 ? -9.137 39.882 -59.912 1.00 25.27 1144 LEU A CA 1
ATOM 9326 C C . LEU A 1 1144 ? -9.851 38.557 -60.232 1.00 25.27 1144 LEU A C 1
ATOM 9328 O O . LEU A 1 1144 ? -9.399 37.807 -61.079 1.00 25.27 1144 LEU A O 1
ATOM 9332 N N . GLY A 1 1145 ? -10.978 38.169 -59.632 1.00 24.28 1145 GLY A N 1
ATOM 9333 C CA . GLY A 1 1145 ? -11.947 38.808 -58.739 1.00 24.28 1145 GLY A CA 1
ATOM 9334 C C . GLY A 1 1145 ? -13.329 38.201 -59.047 1.00 24.28 1145 GLY A C 1
ATOM 9335 O O . GLY A 1 1145 ? -13.614 37.944 -60.211 1.00 24.28 1145 GLY A O 1
ATOM 9336 N N . SER A 1 1146 ? -14.170 37.926 -58.047 1.00 26.38 1146 SER A N 1
ATOM 9337 C CA . SER A 1 1146 ? -15.632 38.144 -58.098 1.00 26.38 1146 SER A CA 1
ATOM 9338 C C . SER A 1 1146 ? -16.349 37.539 -56.890 1.00 26.38 1146 SER A C 1
ATOM 9340 O O . SER A 1 1146 ? -16.046 36.449 -56.411 1.00 26.38 1146 SER A O 1
ATOM 9342 N N . SER A 1 1147 ? -17.297 38.329 -56.409 1.00 27.09 1147 SER A N 1
ATOM 9343 C CA . SER A 1 1147 ? -18.247 38.095 -55.330 1.00 27.09 1147 SER A CA 1
ATOM 9344 C C . SER A 1 1147 ? -19.515 37.426 -55.871 1.00 27.09 1147 SER A C 1
ATOM 9346 O O . SER A 1 1147 ? -19.841 37.604 -57.041 1.00 27.09 1147 SER A O 1
ATOM 9348 N N . THR A 1 1148 ? -20.298 36.769 -55.013 1.00 27.62 1148 THR A N 1
ATOM 9349 C CA . THR A 1 1148 ? -21.772 36.745 -55.119 1.00 27.62 1148 THR A CA 1
ATOM 9350 C C . THR A 1 1148 ? -22.392 36.363 -53.772 1.00 27.62 1148 THR A C 1
ATOM 9352 O O . THR A 1 1148 ? -22.037 35.356 -53.167 1.00 27.62 1148 THR A O 1
ATOM 9355 N N . GLU A 1 1149 ? -23.298 37.219 -53.301 1.00 29.89 1149 GLU A N 1
ATOM 9356 C CA . GLU A 1 1149 ? -24.237 37.000 -52.195 1.00 29.89 1149 GLU A CA 1
ATOM 9357 C C . GLU A 1 1149 ? -25.513 36.300 -52.704 1.00 29.89 1149 GLU A C 1
ATOM 9359 O O . GLU A 1 1149 ? -25.787 36.372 -53.899 1.00 29.89 1149 GLU A O 1
ATOM 9364 N N . ILE A 1 1150 ? -26.304 35.690 -51.802 1.00 27.39 1150 ILE A N 1
ATOM 9365 C CA . ILE A 1 1150 ? -27.787 35.771 -51.675 1.00 27.39 1150 ILE A CA 1
ATOM 9366 C C . ILE A 1 1150 ? -28.240 34.918 -50.455 1.00 27.39 1150 ILE A C 1
ATOM 9368 O O . ILE A 1 1150 ? -27.692 33.849 -50.199 1.00 27.39 1150 ILE A O 1
ATOM 9372 N N . SER A 1 1151 ? -29.229 35.408 -49.688 1.00 26.17 1151 SER A N 1
ATOM 9373 C CA . SER A 1 1151 ? -29.872 34.779 -48.499 1.00 26.17 1151 SER A CA 1
ATOM 9374 C C . SER A 1 1151 ? -31.369 34.380 -48.770 1.00 26.17 1151 SER A C 1
ATOM 9376 O O . SER A 1 1151 ? -31.749 34.372 -49.936 1.00 26.17 1151 SER A O 1
ATOM 9378 N N . PRO A 1 1152 ? -32.256 34.084 -47.772 1.00 54.75 1152 PRO A N 1
ATOM 9379 C CA . PRO A 1 1152 ? -32.855 32.776 -47.385 1.00 54.75 1152 PRO A CA 1
ATOM 9380 C C . PRO A 1 1152 ? -34.405 32.659 -47.605 1.00 54.75 1152 PRO A C 1
ATOM 9382 O O . PRO A 1 1152 ? -34.981 33.577 -48.190 1.00 54.75 1152 PRO A O 1
ATOM 9385 N N . PRO A 1 1153 ? -35.126 31.585 -47.150 1.00 35.81 1153 PRO A N 1
ATOM 9386 C CA . PRO A 1 1153 ? -35.947 31.670 -45.905 1.00 35.81 1153 PRO A CA 1
ATOM 9387 C C . PRO A 1 1153 ? -36.240 30.343 -45.104 1.00 35.81 1153 PRO A C 1
ATOM 9389 O O . PRO A 1 1153 ? -35.837 29.253 -45.485 1.00 35.81 1153 PRO A O 1
ATOM 9392 N N . ARG A 1 1154 ? -36.936 30.514 -43.954 1.00 27.23 1154 ARG A N 1
ATOM 9393 C CA . ARG A 1 1154 ? -37.348 29.649 -42.790 1.00 27.23 1154 ARG A CA 1
ATOM 9394 C C . ARG A 1 1154 ? -38.505 28.608 -43.039 1.00 27.23 1154 ARG A C 1
ATOM 9396 O O . ARG A 1 1154 ? -38.950 28.542 -44.175 1.00 27.23 1154 ARG A O 1
ATOM 9403 N N . PRO A 1 1155 ? -39.240 28.057 -42.015 1.00 44.66 1155 PRO A N 1
ATOM 9404 C CA . PRO A 1 1155 ? -38.914 27.179 -40.849 1.00 44.66 1155 PRO A CA 1
ATOM 9405 C C . PRO A 1 1155 ? -39.877 25.955 -40.689 1.00 44.66 1155 PRO A C 1
ATOM 9407 O O . PRO A 1 1155 ? -40.987 25.992 -41.204 1.00 44.66 1155 PRO A O 1
ATOM 9410 N N . LEU A 1 1156 ? -39.574 24.965 -39.828 1.00 26.83 1156 LEU A N 1
ATOM 9411 C CA . LEU A 1 1156 ? -40.600 24.093 -39.205 1.00 26.83 1156 LEU A CA 1
ATOM 9412 C C . LEU A 1 1156 ? -40.221 23.659 -37.770 1.00 26.83 1156 LEU A C 1
ATOM 9414 O O . LEU A 1 1156 ? -39.057 23.418 -37.470 1.00 26.83 1156 LEU A O 1
ATOM 9418 N N . LYS A 1 1157 ? -41.234 23.625 -36.888 1.00 29.95 1157 LYS A N 1
ATOM 9419 C CA . LYS A 1 1157 ? -41.196 23.308 -35.445 1.00 29.95 1157 LYS A CA 1
ATOM 9420 C C . LYS A 1 1157 ? -41.447 21.814 -35.188 1.00 29.95 1157 LYS A C 1
ATOM 9422 O O . LYS A 1 1157 ? -42.268 21.222 -35.879 1.00 29.95 1157 LYS A O 1
ATOM 9427 N N . GLY A 1 1158 ? -40.880 21.280 -34.104 1.00 26.20 1158 GLY A N 1
ATOM 9428 C CA . GLY A 1 1158 ? -41.289 20.018 -33.473 1.00 26.20 1158 GLY A CA 1
ATOM 9429 C C . GLY A 1 1158 ? -40.446 19.707 -32.232 1.00 26.20 1158 GLY A C 1
ATOM 9430 O O . GLY A 1 1158 ? -39.236 19.588 -32.327 1.00 26.20 1158 GLY A O 1
ATOM 9431 N N . SER A 1 1159 ? -41.097 19.662 -31.076 1.00 26.36 1159 SER A N 1
ATOM 9432 C CA . SER A 1 1159 ? -40.610 19.532 -29.692 1.00 26.36 1159 SER A CA 1
ATOM 9433 C C . SER A 1 1159 ? -40.042 18.158 -29.310 1.00 26.36 1159 SER A C 1
ATOM 9435 O O . SER A 1 1159 ? -40.639 17.183 -29.745 1.00 26.36 1159 SER A O 1
ATOM 9437 N N . THR A 1 1160 ? -39.042 18.095 -28.404 1.00 24.69 1160 THR A N 1
ATOM 9438 C CA . THR A 1 1160 ? -39.098 17.435 -27.062 1.00 24.69 1160 THR A CA 1
ATOM 9439 C C . THR A 1 1160 ? -37.728 17.346 -26.351 1.00 24.69 1160 THR A C 1
ATOM 9441 O O . THR A 1 1160 ? -36.750 16.972 -26.981 1.00 24.69 1160 THR A O 1
ATOM 9444 N N . VAL A 1 1161 ? -37.753 17.596 -25.028 1.00 25.80 1161 VAL A N 1
ATOM 9445 C CA . VAL A 1 1161 ? -36.803 17.226 -23.944 1.00 25.80 1161 VAL A CA 1
ATOM 9446 C C . VAL A 1 1161 ? -35.418 17.901 -23.945 1.00 25.80 1161 VAL A C 1
ATOM 9448 O O . VAL A 1 1161 ? -34.586 17.670 -24.810 1.00 25.80 1161 VAL A O 1
ATOM 9451 N N . VAL A 1 1162 ? -35.179 18.728 -22.918 1.00 24.69 1162 VAL A N 1
ATOM 9452 C CA . VAL A 1 1162 ? -33.888 19.359 -22.602 1.00 24.69 1162 VAL A CA 1
ATOM 9453 C C . VAL A 1 1162 ? -33.207 18.528 -21.516 1.00 24.69 1162 VAL A C 1
ATOM 9455 O O . VAL A 1 1162 ? -33.681 18.495 -20.382 1.00 24.69 1162 VAL A O 1
ATOM 9458 N N . GLU A 1 1163 ? -32.113 17.862 -21.878 1.00 26.72 1163 GLU A N 1
ATOM 9459 C CA . GLU A 1 1163 ? -31.047 17.473 -20.954 1.00 26.72 1163 GLU A CA 1
ATOM 9460 C C . GLU A 1 1163 ? -30.127 18.690 -20.758 1.00 26.72 1163 GLU A C 1
ATOM 9462 O O . GLU A 1 1163 ? -29.743 19.353 -21.723 1.00 26.72 1163 GLU A O 1
ATOM 9467 N N . GLU A 1 1164 ? -29.813 19.030 -19.507 1.00 26.45 1164 GLU A N 1
ATOM 9468 C CA . GLU A 1 1164 ? -28.872 20.101 -19.169 1.00 26.45 1164 GLU A CA 1
ATOM 9469 C C . GLU A 1 1164 ? -27.424 19.626 -19.393 1.00 26.45 1164 GLU A C 1
ATOM 9471 O O . GLU A 1 1164 ? -26.841 18.928 -18.560 1.00 26.45 1164 GLU A O 1
ATOM 9476 N N . GLU A 1 1165 ? -26.820 20.030 -20.512 1.00 26.91 1165 GLU A N 1
ATOM 9477 C CA . GLU A 1 1165 ? -25.372 19.949 -20.725 1.00 26.91 1165 GLU A CA 1
ATOM 9478 C C . GLU A 1 1165 ? -24.645 21.017 -19.885 1.00 26.91 1165 GLU A C 1
ATOM 9480 O O . GLU A 1 1165 ? -24.933 22.213 -19.952 1.00 26.91 1165 GLU A O 1
ATOM 9485 N N . LYS A 1 1166 ? -23.669 20.579 -19.079 1.00 28.55 1166 LYS A N 1
ATOM 9486 C CA . LYS A 1 1166 ? -22.747 21.449 -18.336 1.00 28.55 1166 LYS A CA 1
ATOM 9487 C C . LYS A 1 1166 ? -21.723 22.061 -19.298 1.00 28.55 1166 LYS A C 1
ATOM 9489 O O . LYS A 1 1166 ? -20.917 21.341 -19.878 1.00 28.55 1166 LYS A O 1
ATOM 9494 N N . GLU A 1 1167 ? -21.744 23.388 -19.409 1.00 26.81 1167 GLU A N 1
ATOM 9495 C CA . GLU A 1 1167 ? -20.865 24.199 -20.260 1.00 26.81 1167 GLU A CA 1
ATOM 9496 C C . GLU A 1 1167 ? -19.361 24.045 -19.930 1.00 26.81 1167 GLU A C 1
ATOM 9498 O O . GLU A 1 1167 ? -18.921 24.228 -18.790 1.00 26.81 1167 GLU A O 1
ATOM 9503 N N . GLU A 1 1168 ? -18.565 23.777 -20.973 1.00 26.81 1168 GLU A N 1
ATOM 9504 C CA . GLU A 1 1168 ? -17.111 23.960 -21.031 1.00 26.81 1168 GLU A CA 1
ATOM 9505 C C . GLU A 1 1168 ? -16.732 25.444 -20.872 1.00 26.81 1168 GLU A C 1
ATOM 9507 O O . GLU A 1 1168 ? -17.252 26.325 -21.558 1.00 26.81 1168 GLU A O 1
ATOM 9512 N N . ILE A 1 1169 ? -15.752 25.736 -20.013 1.00 28.47 1169 ILE A N 1
ATOM 9513 C CA . ILE A 1 1169 ? -15.156 27.073 -19.904 1.00 28.47 1169 ILE A CA 1
ATOM 9514 C C . ILE A 1 1169 ? -14.221 27.286 -21.104 1.00 28.47 1169 ILE A C 1
ATOM 9516 O O . ILE A 1 1169 ? -13.072 26.839 -21.105 1.00 28.47 1169 ILE A O 1
ATOM 9520 N N . VAL A 1 1170 ? -14.704 27.990 -22.130 1.00 32.16 1170 VAL A N 1
ATOM 9521 C CA . VAL A 1 1170 ? -13.893 28.410 -23.281 1.00 32.16 1170 VAL A CA 1
ATOM 9522 C C . VAL A 1 1170 ? -12.892 29.487 -22.846 1.00 32.16 1170 VAL A C 1
ATOM 9524 O O . VAL A 1 1170 ? -13.237 30.579 -22.401 1.00 32.16 1170 VAL A O 1
ATOM 9527 N N . ASN A 1 1171 ? -11.613 29.152 -22.979 1.00 34.94 1171 ASN A N 1
ATOM 9528 C CA . ASN A 1 1171 ? -10.465 29.948 -22.566 1.00 34.94 1171 ASN A CA 1
ATOM 9529 C C . ASN A 1 1171 ? -10.179 31.073 -23.586 1.00 34.94 1171 ASN A C 1
ATOM 9531 O O . ASN A 1 1171 ? -9.476 30.858 -24.576 1.00 34.94 1171 ASN A O 1
ATOM 9535 N N . THR A 1 1172 ? -10.704 32.286 -23.380 1.00 39.12 1172 THR A N 1
ATOM 9536 C CA . THR A 1 1172 ? -10.339 33.446 -24.215 1.00 39.12 1172 THR A CA 1
ATOM 9537 C C . THR A 1 1172 ? -8.992 34.031 -23.771 1.00 39.12 1172 THR A C 1
ATOM 9539 O O . THR A 1 1172 ? -8.916 34.769 -22.794 1.00 39.12 1172 THR A O 1
ATOM 9542 N N . SER A 1 1173 ? -7.929 33.676 -24.504 1.00 45.25 1173 SER A N 1
ATOM 9543 C CA . SER A 1 1173 ? -6.644 34.386 -24.680 1.00 45.25 1173 SER A CA 1
ATOM 9544 C C . SER A 1 1173 ? -6.057 35.166 -23.483 1.00 45.25 1173 SER A C 1
ATOM 9546 O O . SER A 1 1173 ? -6.434 36.305 -23.215 1.00 45.25 1173 SER A O 1
ATOM 9548 N N . ARG A 1 1174 ? -5.015 34.579 -22.870 1.00 54.78 1174 ARG A N 1
ATOM 9549 C CA . ARG A 1 1174 ? -3.988 35.191 -21.992 1.00 54.78 1174 ARG A CA 1
ATOM 9550 C C . ARG A 1 1174 ? -3.984 36.735 -21.970 1.00 54.78 1174 ARG A C 1
ATOM 9552 O O . ARG A 1 1174 ? -3.382 37.366 -22.837 1.00 54.78 1174 ARG A O 1
ATOM 9559 N N . GLY A 1 1175 ? -4.599 37.324 -20.941 1.00 58.69 1175 GLY A N 1
ATOM 9560 C CA . GLY A 1 1175 ? -4.352 38.707 -20.509 1.00 58.69 1175 GLY A CA 1
ATOM 9561 C C . GLY A 1 1175 ? -4.823 39.836 -21.436 1.00 58.69 1175 GLY A C 1
ATOM 9562 O O . GLY A 1 1175 ? -4.397 40.970 -21.237 1.00 58.69 1175 GLY A O 1
ATOM 9563 N N . LYS A 1 1176 ? -5.682 39.574 -22.433 1.00 71.56 1176 LYS A N 1
ATOM 9564 C CA . LYS A 1 1176 ? -6.228 40.609 -23.336 1.00 71.56 1176 LYS A CA 1
ATOM 9565 C C . LYS A 1 1176 ? -7.733 40.790 -23.150 1.00 71.56 1176 LYS A C 1
ATOM 9567 O O . LYS A 1 1176 ? -8.451 39.833 -22.885 1.00 71.56 1176 LYS A O 1
ATOM 9572 N N . CYS A 1 1177 ? -8.210 42.028 -23.271 1.00 74.69 1177 CYS A N 1
ATOM 9573 C CA . CYS A 1 1177 ? -9.629 42.365 -23.182 1.00 74.69 1177 CYS A CA 1
ATOM 9574 C C . CYS A 1 1177 ? -10.400 41.765 -24.365 1.00 74.69 1177 CYS A C 1
ATOM 9576 O O . CYS A 1 1177 ? -10.039 42.028 -25.507 1.00 74.69 1177 CYS A O 1
ATOM 9578 N N . ALA A 1 1178 ? -11.495 41.040 -24.121 1.00 72.00 1178 ALA A N 1
ATOM 9579 C CA . ALA A 1 1178 ? -12.271 40.402 -25.192 1.00 72.00 1178 ALA A CA 1
ATOM 9580 C C . ALA A 1 1178 ? -12.992 41.381 -26.149 1.00 72.00 1178 ALA A C 1
ATOM 9582 O O . ALA A 1 1178 ? -13.527 40.954 -27.166 1.00 72.00 1178 ALA A O 1
ATOM 9583 N N . VAL A 1 1179 ? -13.024 42.681 -25.833 1.00 73.62 1179 VAL A N 1
ATOM 9584 C CA . VAL A 1 1179 ? -13.716 43.711 -26.632 1.00 73.62 1179 VAL A CA 1
ATOM 9585 C C . VAL A 1 1179 ? -12.727 44.568 -27.412 1.00 73.62 1179 VAL A C 1
ATOM 9587 O O . VAL A 1 1179 ? -12.833 44.674 -28.628 1.00 73.62 1179 VAL A O 1
ATOM 9590 N N . CYS A 1 1180 ? -11.748 45.173 -26.732 1.00 77.62 1180 CYS A N 1
ATOM 9591 C CA . CYS A 1 1180 ? -10.763 46.038 -27.389 1.00 77.62 1180 CYS A CA 1
ATOM 9592 C C . CYS A 1 1180 ? -9.472 45.307 -27.783 1.00 77.62 1180 CYS A C 1
ATOM 9594 O O . CYS A 1 1180 ? -8.618 45.903 -28.426 1.00 77.62 1180 CYS A O 1
ATOM 9596 N N . MET A 1 1181 ? -9.310 44.035 -27.394 1.00 75.06 1181 MET A N 1
ATOM 9597 C CA . MET A 1 1181 ? -8.139 43.189 -27.678 1.00 75.06 1181 MET A CA 1
ATOM 9598 C C . MET A 1 1181 ? -6.798 43.713 -27.121 1.00 75.06 1181 MET A C 1
ATOM 9600 O O . MET A 1 1181 ? -5.737 43.169 -27.435 1.00 75.06 1181 MET A O 1
ATOM 9604 N N . GLU A 1 1182 ? -6.833 44.713 -26.235 1.00 70.12 1182 GLU A N 1
ATOM 9605 C CA . GLU A 1 1182 ? -5.665 45.276 -25.541 1.00 70.12 1182 GLU A CA 1
ATOM 9606 C C . GLU A 1 1182 ? -5.474 44.639 -24.153 1.00 70.12 1182 GLU A C 1
ATOM 9608 O O . GLU A 1 1182 ? -6.447 44.285 -23.481 1.00 70.12 1182 GLU A O 1
ATOM 9613 N N . GLY A 1 1183 ? -4.223 44.503 -23.701 1.00 60.56 1183 GLY A N 1
ATOM 9614 C CA . GLY A 1 1183 ? -3.890 44.098 -22.329 1.00 60.56 1183 GLY A CA 1
ATOM 9615 C C . GLY A 1 1183 ? -3.674 45.328 -21.451 1.00 60.56 1183 GLY A C 1
ATOM 9616 O O . GLY A 1 1183 ? -2.584 45.891 -21.462 1.00 60.56 1183 GLY A O 1
ATOM 9617 N N . LYS A 1 1184 ? -4.718 45.779 -20.745 1.00 61.47 1184 LYS A N 1
ATOM 9618 C CA . LYS A 1 1184 ? -4.656 46.942 -19.837 1.00 61.47 1184 LYS A CA 1
ATOM 9619 C C . LYS A 1 1184 ? -4.456 46.507 -18.385 1.00 61.47 1184 LYS A C 1
ATOM 9621 O O . LYS A 1 1184 ? -4.789 45.383 -18.033 1.00 61.47 1184 LYS A O 1
ATOM 9626 N N . GLU A 1 1185 ? -3.958 47.415 -17.546 1.00 58.59 1185 GLU A N 1
ATOM 9627 C CA . GLU A 1 1185 ? -3.643 47.149 -16.132 1.00 58.59 1185 GLU A CA 1
ATOM 9628 C C . GLU A 1 1185 ? -4.881 46.884 -15.248 1.00 58.59 1185 GLU A C 1
ATOM 9630 O O . GLU A 1 1185 ? -4.760 46.187 -14.245 1.00 58.59 1185 GLU A O 1
ATOM 9635 N N . SER A 1 1186 ? -6.085 47.346 -15.625 1.00 73.75 1186 SER A N 1
ATOM 9636 C CA . SER A 1 1186 ? -7.340 47.045 -14.908 1.00 73.75 1186 SER A CA 1
ATOM 9637 C C . SER A 1 1186 ? -8.259 46.103 -15.701 1.00 73.75 1186 SER A C 1
ATOM 9639 O O . SER A 1 1186 ? -9.122 46.508 -16.487 1.00 73.75 1186 SER A O 1
ATOM 9641 N N . MET A 1 1187 ? -8.061 44.798 -15.506 1.00 83.62 1187 MET A N 1
ATOM 9642 C CA . MET A 1 1187 ? -8.870 43.737 -16.119 1.00 83.62 1187 MET A CA 1
ATOM 9643 C C . MET A 1 1187 ? -9.912 43.219 -15.130 1.00 83.62 1187 MET A C 1
ATOM 9645 O O . MET A 1 1187 ? -9.590 42.928 -13.981 1.00 83.62 1187 MET A O 1
ATOM 9649 N N . LEU A 1 1188 ? -11.162 43.084 -15.576 1.00 83.62 1188 LEU A N 1
ATOM 9650 C CA . LEU A 1 1188 ? -12.273 42.585 -14.769 1.00 83.62 1188 LEU A CA 1
ATOM 9651 C C . LEU A 1 1188 ? -12.881 41.326 -15.397 1.00 83.62 1188 LEU A C 1
ATOM 9653 O O . LEU A 1 1188 ? -13.114 41.262 -16.609 1.00 83.62 1188 LEU A O 1
ATOM 9657 N N . VAL A 1 1189 ? -13.196 40.346 -14.553 1.00 87.00 1189 VAL A N 1
ATOM 9658 C CA . VAL A 1 1189 ? -13.833 39.081 -14.928 1.00 87.00 1189 VAL A CA 1
ATOM 9659 C C . VAL A 1 1189 ? -15.277 39.026 -14.427 1.00 87.00 1189 VAL A C 1
ATOM 9661 O O . VAL A 1 1189 ? -15.573 39.387 -13.284 1.00 87.00 1189 VAL A O 1
ATOM 9664 N N . ALA A 1 1190 ? -16.192 38.587 -15.292 1.00 84.00 1190 ALA A N 1
ATOM 9665 C CA . ALA A 1 1190 ? -17.582 38.311 -14.929 1.00 84.00 1190 ALA A CA 1
ATOM 9666 C C . ALA A 1 1190 ? -17.752 36.868 -14.421 1.00 84.00 1190 ALA A C 1
ATOM 9668 O O . ALA A 1 1190 ? -16.912 36.006 -14.662 1.00 84.00 1190 ALA A O 1
ATOM 9669 N N . LYS A 1 1191 ? -18.879 36.561 -13.764 1.00 79.19 1191 LYS A N 1
ATOM 9670 C CA . LYS A 1 1191 ? -19.180 35.192 -13.291 1.00 79.19 1191 LYS A CA 1
ATOM 9671 C C . LYS A 1 1191 ? -19.169 34.124 -14.393 1.00 79.19 1191 LYS A C 1
ATOM 9673 O O . LYS A 1 1191 ? -18.883 32.975 -14.091 1.00 79.19 1191 LYS A O 1
ATOM 9678 N N . CYS A 1 1192 ? -19.457 34.496 -15.640 1.00 79.31 1192 CYS A N 1
ATOM 9679 C CA . CYS A 1 1192 ? -19.371 33.600 -16.796 1.00 79.31 1192 CYS A CA 1
ATOM 9680 C C . CYS A 1 1192 ? -17.929 33.328 -17.272 1.00 79.31 1192 CYS A C 1
ATOM 9682 O O . CYS A 1 1192 ? -17.749 32.743 -18.330 1.00 79.31 1192 CYS A O 1
ATOM 9684 N N . GLY A 1 1193 ? -16.904 33.794 -16.551 1.00 72.50 1193 GLY A N 1
ATOM 9685 C CA . GLY A 1 1193 ? -15.494 33.523 -16.851 1.00 72.50 1193 GLY A CA 1
ATOM 9686 C C . GLY A 1 1193 ? -14.847 34.460 -17.876 1.00 72.50 1193 GLY A C 1
ATOM 9687 O O . GLY A 1 1193 ? -13.624 34.500 -17.966 1.00 72.50 1193 GLY A O 1
ATOM 9688 N N . HIS A 1 1194 ? -15.625 35.265 -18.606 1.00 83.19 1194 HIS A N 1
ATOM 9689 C CA . HIS A 1 1194 ? -15.088 36.183 -19.615 1.00 83.19 1194 HIS A CA 1
ATOM 9690 C C . HIS A 1 1194 ? -14.472 37.453 -19.012 1.00 83.19 1194 HIS A C 1
ATOM 9692 O O . HIS A 1 1194 ? -15.024 38.057 -18.084 1.00 83.19 1194 HIS A O 1
ATOM 9698 N N . VAL A 1 1195 ? -13.345 37.880 -19.592 1.00 85.81 1195 VAL A N 1
ATOM 9699 C CA . VAL A 1 1195 ? -12.512 38.994 -19.113 1.00 85.81 1195 VAL A CA 1
ATOM 9700 C C . VAL A 1 1195 ? -12.556 40.173 -20.090 1.00 85.81 1195 VAL A C 1
ATOM 9702 O O . VAL A 1 1195 ? -12.351 40.009 -21.293 1.00 85.81 1195 VAL A O 1
ATOM 9705 N N . CYS A 1 1196 ? -12.771 41.387 -19.579 1.00 86.06 1196 CYS A N 1
ATOM 9706 C CA . CYS A 1 1196 ? -12.620 42.641 -20.329 1.00 86.06 1196 CYS A CA 1
ATOM 9707 C C . CYS A 1 1196 ? -11.951 43.711 -19.458 1.00 86.06 1196 CYS A C 1
ATOM 9709 O O . CYS A 1 1196 ? -12.004 43.639 -18.231 1.00 86.06 1196 CYS A O 1
ATOM 9711 N N . CYS A 1 1197 ? -11.340 44.721 -20.078 1.00 87.31 1197 CYS A N 1
ATOM 9712 C CA . CYS A 1 1197 ? -10.823 45.870 -19.342 1.00 87.31 1197 CYS A CA 1
ATOM 9713 C C . CYS A 1 1197 ? -11.973 46.709 -18.774 1.00 87.31 1197 CYS A C 1
ATOM 9715 O O . CYS A 1 1197 ? -13.072 46.749 -19.339 1.00 87.31 1197 CYS A O 1
ATOM 9717 N N . GLU A 1 1198 ? -11.712 47.381 -17.659 1.00 85.44 1198 GLU A N 1
ATOM 9718 C CA . GLU A 1 1198 ? -12.711 48.168 -16.937 1.00 85.44 1198 GLU A CA 1
ATOM 9719 C C . GLU A 1 1198 ? -13.477 49.168 -17.833 1.00 85.44 1198 GLU A C 1
ATOM 9721 O O . GLU A 1 1198 ? -14.705 49.083 -17.845 1.00 85.44 1198 GLU A O 1
ATOM 9726 N N . PRO A 1 1199 ? -12.844 49.978 -18.713 1.00 84.44 1199 PRO A N 1
ATOM 9727 C CA . PRO A 1 1199 ? -13.575 50.907 -19.589 1.00 84.44 1199 PRO A CA 1
ATOM 9728 C C . PRO A 1 1199 ? -14.541 50.222 -20.571 1.00 84.44 1199 PRO A C 1
ATOM 9730 O O . PRO A 1 1199 ? -15.596 50.766 -20.908 1.00 84.44 1199 PRO A O 1
ATOM 9733 N N . CYS A 1 1200 ? -14.200 49.013 -21.037 1.00 83.69 1200 CYS A N 1
ATOM 9734 C CA . CYS A 1 1200 ? -15.081 48.237 -21.913 1.00 83.69 1200 CYS A CA 1
ATOM 9735 C C . CYS A 1 1200 ? -16.308 47.743 -21.144 1.00 83.69 1200 CYS A C 1
ATOM 9737 O O . CYS A 1 1200 ? -17.420 47.821 -21.662 1.00 83.69 1200 CYS A O 1
ATOM 9739 N N . TRP A 1 1201 ? -16.131 47.294 -19.898 1.00 87.62 1201 TRP A N 1
ATOM 9740 C CA . TRP A 1 1201 ? -17.254 46.937 -19.033 1.00 87.62 1201 TRP A CA 1
ATOM 9741 C C . TRP A 1 1201 ? -18.129 48.139 -18.684 1.00 87.62 1201 TRP A C 1
ATOM 9743 O O . TRP A 1 1201 ? -19.347 47.999 -18.671 1.00 87.62 1201 TRP A O 1
ATOM 9753 N N . GLU A 1 1202 ? -17.547 49.313 -18.443 1.00 82.94 1202 GLU A N 1
ATOM 9754 C CA . GLU A 1 1202 ? -18.322 50.529 -18.177 1.00 82.94 1202 GLU A CA 1
ATOM 9755 C C . GLU A 1 1202 ? -19.181 50.934 -19.375 1.00 82.94 1202 GLU A C 1
ATOM 9757 O O . GLU A 1 1202 ? -20.376 51.175 -19.219 1.00 82.94 1202 GLU A O 1
ATOM 9762 N N . THR A 1 1203 ? -18.599 50.929 -20.575 1.00 81.25 1203 THR A N 1
ATOM 9763 C CA . THR A 1 1203 ? -19.310 51.276 -21.816 1.00 81.25 1203 THR A CA 1
ATOM 9764 C C . THR A 1 1203 ? -20.407 50.262 -22.145 1.00 81.25 1203 THR A C 1
ATOM 9766 O O . THR A 1 1203 ? -21.495 50.633 -22.591 1.00 81.25 1203 THR A O 1
ATOM 9769 N N . LEU A 1 1204 ? -20.138 48.973 -21.919 1.00 76.62 1204 LEU A N 1
ATOM 9770 C CA . LEU A 1 1204 ? -21.108 47.911 -22.161 1.00 76.62 1204 LEU A CA 1
ATOM 9771 C C . LEU A 1 1204 ? -22.247 47.981 -21.158 1.00 76.62 1204 LEU A C 1
ATOM 9773 O O . LEU A 1 1204 ? -23.386 48.096 -21.584 1.00 76.62 1204 LEU A O 1
ATOM 9777 N N . LEU A 1 1205 ? -21.961 48.024 -19.855 1.00 81.06 1205 LEU A N 1
ATOM 9778 C CA . LEU A 1 1205 ? -22.993 48.060 -18.816 1.00 81.06 1205 LEU A CA 1
ATOM 9779 C C . LEU A 1 1205 ? -23.794 49.367 -18.793 1.00 81.06 1205 LEU A C 1
ATOM 9781 O O . LEU A 1 1205 ? -24.910 49.364 -18.278 1.00 81.06 1205 LEU A O 1
ATOM 9785 N N . ALA A 1 1206 ? -23.263 50.456 -19.358 1.00 76.25 1206 ALA A N 1
ATOM 9786 C CA . ALA A 1 1206 ? -24.017 51.689 -19.576 1.00 76.25 1206 ALA A CA 1
ATOM 9787 C C . ALA A 1 1206 ? -25.096 51.542 -20.665 1.00 76.25 1206 ALA A C 1
ATOM 9789 O O . ALA A 1 1206 ? -26.119 52.217 -20.597 1.00 76.25 1206 ALA A O 1
ATOM 9790 N N . ASN A 1 1207 ? -24.895 50.650 -21.643 1.00 66.69 1207 ASN A N 1
ATOM 9791 C CA . ASN A 1 1207 ? -25.795 50.476 -22.787 1.00 66.69 1207 ASN A CA 1
ATOM 9792 C C . ASN A 1 1207 ? -26.617 49.175 -22.736 1.00 66.69 1207 ASN A C 1
ATOM 9794 O O . ASN A 1 1207 ? -27.766 49.157 -23.174 1.00 66.69 1207 ASN A O 1
ATOM 9798 N N . ARG A 1 1208 ? -26.037 48.073 -22.243 1.00 66.50 1208 ARG A N 1
ATOM 9799 C CA . ARG A 1 1208 ? -26.629 46.729 -22.136 1.00 66.50 1208 ARG A CA 1
ATOM 9800 C C . ARG A 1 1208 ? -26.022 45.970 -20.952 1.00 66.50 1208 ARG A C 1
ATOM 9802 O O . ARG A 1 1208 ? -24.810 45.812 -20.855 1.00 66.50 1208 ARG A O 1
ATOM 9809 N N . LEU A 1 1209 ? -26.861 45.438 -20.065 1.00 81.25 1209 LEU A N 1
ATOM 9810 C CA . LEU A 1 1209 ? -26.435 44.670 -18.884 1.00 81.25 1209 LEU A CA 1
ATOM 9811 C C . LEU A 1 1209 ? -26.009 43.230 -19.232 1.00 81.25 1209 LEU A C 1
ATOM 9813 O O . LEU A 1 1209 ? -26.407 42.293 -18.551 1.00 81.25 1209 LEU A O 1
ATOM 9817 N N . GLU A 1 1210 ? -25.233 43.025 -20.294 1.00 81.50 1210 GLU A N 1
ATOM 9818 C CA . GLU A 1 1210 ? -24.883 41.704 -20.834 1.00 81.50 1210 GLU A CA 1
ATOM 9819 C C . GLU A 1 1210 ? -23.367 41.548 -21.027 1.00 81.50 1210 GLU A C 1
ATOM 9821 O O . GLU A 1 1210 ? -22.642 42.511 -21.275 1.00 81.50 1210 GLU A O 1
ATOM 9826 N N . CYS A 1 1211 ? -22.873 40.313 -20.921 1.00 78.81 1211 CYS A N 1
ATOM 9827 C CA . CYS A 1 1211 ? -21.494 39.957 -21.235 1.00 78.81 1211 CYS A CA 1
ATOM 9828 C C . CYS A 1 1211 ? -21.235 40.080 -22.749 1.00 78.81 1211 CYS A C 1
ATOM 9830 O O . CYS A 1 1211 ? -21.999 39.524 -23.534 1.00 78.81 1211 CYS A O 1
ATOM 9832 N N . PRO A 1 1212 ? -20.135 40.707 -23.198 1.00 67.69 1212 PRO A N 1
ATOM 9833 C CA . PRO A 1 1212 ? -19.882 40.897 -24.628 1.00 67.69 1212 PRO A CA 1
ATOM 9834 C C . PRO A 1 1212 ? -19.578 39.603 -25.390 1.00 67.69 1212 PRO A C 1
ATOM 9836 O O . PRO A 1 1212 ? -19.734 39.574 -26.607 1.00 67.69 1212 PRO A O 1
ATOM 9839 N N . VAL A 1 1213 ? -19.152 38.545 -24.692 1.00 70.31 1213 VAL A N 1
ATOM 9840 C CA . VAL A 1 1213 ? -18.768 37.272 -25.319 1.00 70.31 1213 VAL A CA 1
ATOM 9841 C C . VAL A 1 1213 ? -19.938 36.288 -25.339 1.00 70.31 1213 VAL A C 1
ATOM 9843 O O . VAL A 1 1213 ? -20.318 35.823 -26.407 1.00 70.31 1213 VAL A O 1
ATOM 9846 N N . CYS A 1 1214 ? -20.560 36.010 -24.187 1.00 78.19 1214 CYS A N 1
ATOM 9847 C CA . CYS A 1 1214 ? -21.653 35.030 -24.095 1.00 78.19 1214 CYS A CA 1
ATOM 9848 C C . CYS A 1 1214 ? -23.057 35.635 -23.952 1.00 78.19 1214 CYS A C 1
ATOM 9850 O O . CYS A 1 1214 ? -24.022 34.890 -23.841 1.00 78.19 1214 CYS A O 1
ATOM 9852 N N . ARG A 1 1215 ? -23.196 36.968 -23.915 1.00 77.94 1215 ARG A N 1
ATOM 9853 C CA . ARG A 1 1215 ? -24.471 37.702 -23.752 1.00 77.94 1215 ARG A CA 1
ATOM 9854 C C . ARG A 1 1215 ? -25.268 37.415 -22.474 1.00 77.94 1215 ARG A C 1
ATOM 9856 O O . ARG A 1 1215 ? -26.333 37.991 -22.284 1.00 77.94 1215 ARG A O 1
ATOM 9863 N N . ASN A 1 1216 ? -24.737 36.620 -21.544 1.00 77.44 1216 ASN A N 1
ATOM 9864 C CA . ASN A 1 1216 ? -25.351 36.432 -20.228 1.00 77.44 1216 ASN A CA 1
ATOM 9865 C C . ASN A 1 1216 ? -25.461 37.756 -19.469 1.00 77.44 1216 ASN A C 1
ATOM 9867 O O . ASN A 1 1216 ? -24.564 38.595 -19.543 1.00 77.44 1216 ASN A O 1
ATOM 9871 N N . MET A 1 1217 ? -26.541 37.928 -18.706 1.00 81.00 1217 MET A N 1
ATOM 9872 C CA . MET A 1 1217 ? -26.797 39.170 -17.981 1.00 81.00 1217 MET A CA 1
ATOM 9873 C C . MET A 1 1217 ? -25.752 39.380 -16.870 1.00 81.00 1217 MET A C 1
ATOM 9875 O O . MET A 1 1217 ? -25.587 38.538 -15.986 1.00 81.00 1217 MET A O 1
ATOM 9879 N N . VAL A 1 1218 ? -25.048 40.511 -16.895 1.00 80.75 1218 VAL A N 1
ATOM 9880 C CA . VAL A 1 1218 ? -23.989 40.867 -15.942 1.00 80.75 1218 VAL A CA 1
ATOM 9881 C C . VAL A 1 1218 ? -24.308 42.223 -15.327 1.00 80.75 1218 VAL A C 1
ATOM 9883 O O . VAL A 1 1218 ? -24.597 43.190 -16.022 1.00 80.75 1218 VAL A O 1
ATOM 9886 N N . ARG A 1 1219 ? -24.245 42.316 -13.996 1.00 82.12 1219 ARG A N 1
ATOM 9887 C CA . ARG A 1 1219 ? -24.358 43.593 -13.274 1.00 82.12 1219 ARG A CA 1
ATOM 9888 C C . ARG A 1 1219 ? -22.983 44.054 -12.805 1.00 82.12 1219 ARG A C 1
ATOM 9890 O O . ARG A 1 1219 ? -22.171 43.227 -12.403 1.00 82.12 1219 ARG A O 1
ATOM 9897 N N . ARG A 1 1220 ? -22.760 45.372 -12.730 1.00 79.75 1220 ARG A N 1
ATOM 9898 C CA . ARG A 1 1220 ? -21.469 45.969 -12.321 1.00 79.75 1220 ARG A CA 1
ATOM 9899 C C . ARG A 1 1220 ? -20.915 45.390 -11.012 1.00 79.75 1220 ARG A C 1
ATOM 9901 O O . ARG A 1 1220 ? -19.745 45.048 -10.940 1.00 79.75 1220 ARG A O 1
ATOM 9908 N N . LYS A 1 1221 ? -21.778 45.159 -10.017 1.00 80.94 1221 LYS A N 1
ATOM 9909 C CA . LYS A 1 1221 ? -21.421 44.546 -8.720 1.00 80.94 1221 LYS A CA 1
ATOM 9910 C C . LYS A 1 1221 ? -20.932 43.088 -8.782 1.00 80.94 1221 LYS A C 1
ATOM 9912 O O . LYS A 1 1221 ? -20.511 42.545 -7.768 1.00 80.94 1221 LYS A O 1
ATOM 9917 N N . GLN A 1 1222 ? -21.073 42.418 -9.925 1.00 80.12 1222 GLN A N 1
ATOM 9918 C CA . GLN A 1 1222 ? -20.665 41.024 -10.128 1.00 80.12 1222 GLN A CA 1
ATOM 9919 C C . GLN A 1 1222 ? -19.321 40.904 -10.858 1.00 80.12 1222 GLN A C 1
ATOM 9921 O O . GLN A 1 1222 ? -18.824 39.787 -10.992 1.00 80.12 1222 GLN A O 1
ATOM 9926 N N . LEU A 1 1223 ? -18.751 42.022 -11.317 1.00 84.94 1223 LEU A N 1
ATOM 9927 C CA . LEU A 1 1223 ? -17.415 42.071 -11.897 1.00 84.94 1223 LEU A CA 1
ATOM 9928 C C . LEU A 1 1223 ? -16.366 42.050 -10.784 1.00 84.94 1223 LEU A C 1
ATOM 9930 O O . LEU A 1 1223 ? -16.525 42.722 -9.765 1.00 84.94 1223 LEU A O 1
ATOM 9934 N N . ARG A 1 1224 ? -15.302 41.268 -10.971 1.00 84.06 1224 ARG A N 1
ATOM 9935 C CA . ARG A 1 1224 ? -14.182 41.170 -10.024 1.00 84.06 1224 ARG A CA 1
ATOM 9936 C C . ARG A 1 1224 ? -12.864 41.508 -10.720 1.00 84.06 1224 ARG A C 1
ATOM 9938 O O . ARG A 1 1224 ? -12.730 41.148 -11.888 1.00 84.06 1224 ARG A O 1
ATOM 9945 N N . PRO A 1 1225 ? -11.894 42.140 -10.037 1.00 83.00 1225 PRO A N 1
ATOM 9946 C CA . PRO A 1 1225 ? -10.547 42.299 -10.572 1.00 83.00 1225 PRO A CA 1
ATOM 9947 C C . PRO A 1 1225 ? -9.930 40.943 -10.911 1.00 83.00 1225 PRO A C 1
ATOM 9949 O O . PRO A 1 1225 ? -9.999 40.006 -10.113 1.00 83.00 1225 PRO A O 1
ATOM 9952 N N . LEU A 1 1226 ? -9.348 40.840 -12.102 1.00 72.94 1226 LEU A N 1
ATOM 9953 C CA . LEU A 1 1226 ? -8.542 39.698 -12.498 1.00 72.94 1226 LEU A CA 1
ATOM 9954 C C . LEU A 1 1226 ? -7.131 39.904 -11.933 1.00 72.94 1226 LEU A C 1
ATOM 9956 O O . LEU A 1 1226 ? -6.315 40.599 -12.534 1.00 72.94 1226 LEU A O 1
ATOM 9960 N N . TYR A 1 1227 ? -6.863 39.335 -10.758 1.00 60.69 1227 TYR A N 1
ATOM 9961 C CA . TYR A 1 1227 ? -5.507 39.264 -10.213 1.00 60.69 1227 TYR A CA 1
ATOM 9962 C C . TYR A 1 1227 ? -4.717 38.233 -11.032 1.00 60.69 1227 TYR A C 1
ATOM 9964 O O . TYR A 1 1227 ? -5.108 37.065 -11.069 1.00 60.69 1227 TYR A O 1
ATOM 9972 N N . LEU A 1 1228 ? -3.685 38.696 -11.748 1.00 42.84 1228 LEU A N 1
ATOM 9973 C CA . LEU A 1 1228 ? -2.773 37.864 -12.545 1.00 42.84 1228 LEU A CA 1
ATOM 9974 C C . LEU A 1 1228 ? -1.867 36.996 -11.670 1.00 42.84 1228 LEU A C 1
ATOM 9976 O O . LEU A 1 1228 ? -1.373 37.518 -10.644 1.00 42.84 1228 LEU A O 1
#

InterPro domains:
  IPR001841 Zinc finger, RING-type [PS50089] (1177-1215)
  IPR001841 Zinc finger, RING-type [SM00184] (1177-1214)
  IPR006554 Helicase-like, DEXD box c2 type [SM00488] (9-278)
  IPR006555 ATP-dependent helicase, C-terminal [PF13307] (541-735)
  IPR006555 ATP-dependent helicase, C-terminal [SM00491] (559-722)
  IPR010614 RAD3-like helicase, DEAD [PF06733] (98-258)
  IPR013020 ATP-dependent helicase Rad3/Chl1-like [TIGR00604] (11-746)
  IPR013083 Zinc finger, RING/FYVE/PHD-type [G3DSA:3.30.40.10] (1158-1228)
  IPR014013 Helicase superfamily 1/2, ATP-binding domain, DinG/Rad3-type [PS51193] (7-282)
  IPR027417 P-loop containing nucleoside triphosphate hydrolase [G3DSA:3.40.50.300] (17-299)
  IPR027417 P-loop containing nucleoside triphosphate hydrolase [G3DSA:3.40.50.300] (517-739)
  IPR027417 P-loop containing nucleoside triphosphate hydrolase [SSF52540] (28-680)
  IPR045028 Helicase superfamily 1/2, DinG/Rad3-like [PTHR11472] (6-756)
  IPR057498 Rtel1 helicase, ARCH domain [PF23109] (289-453)

Organism: NCBI:txid1890364

Sequence (1228 aa):
MPKYEIRGVSVDFPYPAYDCQLVYMDQVIRSLQEKRHALLESPTGTGKTLCLLCASLSWRAAEEKAFASRQRAESQSSTPSSSDIGQSHLSDVPRIVYASRTHSQLQQVIKELKRTSYRPTMAILGARSQLCIHPEVSRETGDRQNKACRQLIGNSACDYYNQVESAKEDPQITRGINDIEDLLEKGRYHEACPYYLSRELSTSAQLVFMPYNYLLDRNTRRTLQLDLTNSVLLFDEAHNLETACTEASSFEISTVDLNNAVREIKKRNIELERKEQHPDAASELDMNEKLVQVMQMLIDAIMALNLTRMTDEESEGSEKSYQKSHVTDGSGVFRLLEECNITHTTSDIVINTAEKIHQSANESRRNEDDLVSNNRQQKSSLSVFTEFLRIAFPPPELTDSGEEKSQQETKSMESFRSSYKMHVGPFRDEVYEKGKMYGKSVKEERMLSLWCMTGHVAMHSLVDKNKIRNIILTSGTLSPLDSWTYELQLEFPIRLENSHVIKPSQIWVGTLPVGPNSKCLNSAFKNRNNPEYRTELGNTIVNCTNIIPDGLLVFFPSYDILTTCIESWKKVDANNVSIWERITQRKQAVIEPKTSYQFNAAMTDFYHKLNDKSYKGAIFFAVCRGKVSEGLDFSDKNGRAVIITGLPYPSVVDAKEVRLKRQHLDESRSQLVQGHIGRAAITGDEWYSQQASRAVNQSCGRIIRHIGDYGAVILADERFAHGNNSNQLSAWLRPYLKRYSKFGEFVMSLAKFFNSAGSLKVDSEATEKKPVILLAPSIQPKLLQNAYQTKAHNVEKEEKKEKKEKEEKEEKKEKRPVERIESLKEREEKRGGKEKAEREKQERQRQEKSKEEKIEKKKEEMKEGAKSFLETLKRCLTSPQYKKFQECTAKFRDSLQQEVSVTTSSDIAQQIHQLLSPLEEGERMMRQYIAFVPAKFRYICDKVFFPPPEVEEEETQDIPTEDISISREERREEERREEERREEGRREEMRREEERREEERREEEKREEERGKERGKEDEMDEFEANLREHRNRGNPKPFQPPRRILRVEESKEEEKEGREERERRERERKETEKKEREKERKRKEREERKQIEIMTRSEELKASRETSTPPKTEKKETNVMEYDLITGRAHKATKKPKLSGSLGSSTEISPPRPLKGSTVVEEEKEEIVNTSRGKCAVCMEGKESMLVAKCGHVCCEPCWETLLANRLECPVCRNMVRRKQLRPLYL

pLDDT: mean 71.14, std 22.32, range [22.53, 98.25]

Secondary structure (DSSP, 8-state):
--EEEETTEEEE-SSPPPHHHHHHHHHHHHHHHHT--EEEE--TTS-HHHHHHHHHHHHHHHHHHHHHHHHHHHHTTS-------SSSTTSSSPPEEEEES-HHHHHHHHHHHHTSS----EEE---HHHH---TTGGGS-THHHHHHHHHHHHTT--HHHHTHHHHTT-HHHHTS---HHHHHHHHHHTT--HHHHHHHHHHH-SEEEEETHHHH-HHHHHHHT---TTPEEEETTGGGHHHHHHHHH-EEEEHHHHHHHHHHHHHHHHHHHHSTT-TTHHHHHHHHHHHHHHHHHHHHHHHHS-------S---S--------EEEETHHHHHHHHHTT--HHHHHHHHHHHHHHHHHHHHHHHTTTTS------PPPHHHHHHHHHHHHSPPPP--S-TTTHHHHHHHHHHHHHHHEEEEEEES------SS----------EEEEEEE--THHHHHHHHHHHT--EEEEEES---SSHHHHHHHT----EEEEPPPS--GGGEEEEE--B-TTS-B---STTTTT-HHHHHHHHHHHHHHHHHS-S-EEEEES-HHHHHHHHHHHTS--TTS--HHHHHHTTSEEEE--SSHHHHHHHHHHHHHHHH-TTSS-EEEEEETTSTTTSS----GGG-SEEEE-S--PPPSSSHHHHHHHHHHHHHHHHHHHTTT----PPPHHHHHHHHHHHHHHHHHTTS--STT--EEEEE-SGGGGSHHHHTTS-TTTGGGEEE-SSHHHHHHHHHHHHHHHTT----S-----PPP-PPPPP--THHHHHHHHHHHHHHHHHHHHHHHHHHHHHTTSS-------------------HHHHHHHHHHHHHHHHHHHHHHHHHHHHHHHHHHHHHHHHHHHHTSHHHHHHHHHHHHHHHHTTS------HHHHHHHHHHHHHHHHHHHHHHHHHHHTS-HHHHHHHHHHHSPPPPPP---------------HHHHHHHHHHHHHHHHHHHHHHHHHHHHHHHHHHHHHHHHHHHHHHHHHHHHHHHHHHHHHHHHHTS-------PPPP-S--SHHHHHHHHHHHHHHHHHHHHHHHHHHHHHHHHHHHHHHHHHHHHHHHHHHHHHHTTS---------------------------------------------------------PPPP-----TT--TTT----S-EEE-TTS-EEEHHHHHHHHHH-SB-TTT--B--GGG-EE---

Foldseek 3Di:
DDWDQAPNFTFFALDPADPLLNVLLNLLLVCQVVLAFAEEADFFQNCNLRSNVRSVLRSLVVLVVVLVVVVVVVVVVDDDDDDDDDPDRPQPRAAEEEAEADLVVVVVSLVSVVSTPDFFFEFEADDCCLFFPDPPLVPDDDVVSVVVVVLCVVVVNQQQQVQLVVLLPDCCNRRPSDRSVNLNVSSVVSVHGSNVNRLVSQVVTRYYYYYCLCLLAPVSCVVSVDQQANYEYEYEQCPCVWVSLQVSLKAKDKLVLLVLLLVLLVVVLVVLVVPPDDPCSVVLNVLSVLLSQLSVLLSVLLVPPDQDDDDDPDDPDDDDDDDGKDKDFLVVVQVSSVSSVCHLVCLVVSLVSLVVSVVVSVVVVSPPPPDDDDDDDDPRSSVSVSVVSCSSHPDFDPDPDPVCRVVVVVVVVVVSRLFKMKMKGFDDPDDPDDDDDPDDPDDRMMMIIIGGLASQVSVCVSCVVNNHSYYYYYYNQCPPVQQVCVRNVGDHPRYYQGADLEDLLFEAAEEAQAAPVRHGQACDPVCLPPLVNLVRVLNRLLLVLVQFFAEEEEAELDPVSLVVSVVSQPDADPVRAGSVNSNCQAANEAEADPDPVCRVVSVVVQVVRSPDPNHRHHYYYYYQVGPVLPDDAQFASSHQEYEYSHFNFDDCVVVPSLVVSQVSLQVVVVVVVVPPDPRPRDHSVNVRLLVRQSSLQSNRSRQDNHHLGHHYYYYNHNVCVDPSSLVSHRPNCNVNYDYDSHNVVVSVVSNVSSVSSVVVPDDPDDDDDDDDDDDDDDDDPPVVVVVVVVVVVVVVVVVVVVVVVVVVVVVPPDDDDDDDDDDDDDDDDDDDPDVVVVVVVVVVVVVVVVVVVVVVVVVVVVVVVVVVVVVLVVCLCPDPLVVLLVVLVVVLVVLVPDDDDDDDDVVVVVVVCVSCVSNVVSVVSSLVVLVPPPPVCSVVSCCVVPPDDDDDDDDDDDDDDDDPPPDPVNVVVVVVVVVVVVVVVVVVVVVVVVVVVVVVVVVVVVVVVVVVVVVVVVVVVVVVVVVVVVVVVDDDDDDDDDDDDDDDDPVVVVVVVVVVVVVVVVVVVVVVVVVVVVVVVVVVVVVVVVVVVVVVVVVVVVVVVVPDDDDDDDDDDDDDDDDDDDDDDDDDDDDDDDDDDDDDDDDDDDDDDDDDDDDDDDDDDDDDLDDPDDQAAPPPRHRDPWWKAAPSGHIHHPVVVVVCVVPAQADPPPRHGHDPVRIDTDDD

Radius of gyration: 43.33 Å; chains: 1; bounding box: 122×117×123 Å